Protein 8DI0 (pdb70)

Nearest PDB structures (foldseek):
  8di0-assembly2_B  TM=1.002E+00  e=2.444E-97  Tannerella forsythia 92A2
  8di0-assembly1_A  TM=9.918E-01  e=6.865E-85  Tannerella forsythia 92A2
  8di0-assembly3_C  TM=9.921E-01  e=4.302E-83  Tannerella forsythia 92A2
  6s21-assembly1_A  TM=9.821E-01  e=8.548E-59  Bacteroides thetaiotaomicron VPI-5482
  2qzu-assembly1_A  TM=8.650E-01  e=7.422E-38  Bacteroides fragilis YCH46

CATH classification: 3.40.720.10

Radius of gyration: 38.25 Å; Cα contacts (8 Å, |Δi|>4): 3109; chains: 3; bounding box: 82×116×100 Å

InterPro domains:
  IPR000917 Sulfatase, N-terminal [PF00884] (32-382)
  IPR017850 Alkaline-phosphatase-like, core domain superfamily [G3DSA:3.40.720.10] (32-404)
  IPR017850 Alkaline-phosphatase-like, core domain superfamily [SSF53649] (31-502)
  IPR050738 Sulfatase enzyme [PTHR42693] (18-497)

Solvent-accessible surface area: 51117 Å² total; per-residue (Å²): 88,1,9,0,0,0,0,0,3,24,35,2,4,0,7,0,1,10,0,2,78,46,128,67,10,40,100,66,13,29,17,113,4,0,45,12,70,1,70,52,0,44,188,1,2,120,72,2,0,1,0,4,17,1,6,0,2,5,0,20,9,4,0,4,2,0,4,2,4,2,0,18,4,3,39,76,0,14,0,4,6,42,11,45,50,156,49,64,69,0,25,3,120,127,126,17,53,0,0,0,8,8,0,33,172,46,40,6,5,0,0,2,0,0,60,20,84,0,71,41,120,95,31,32,14,73,12,42,3,14,64,56,105,0,108,22,64,109,46,126,146,75,94,56,90,24,12,2,0,4,21,0,1,48,47,0,22,10,5,0,67,2,40,75,25,80,4,19,3,54,62,33,1,0,0,0,0,0,2,4,14,18,41,138,43,139,102,43,31,39,23,1,5,4,60,2,19,41,82,6,71,134,106,80,69,86,67,5,10,38,7,128,6,17,47,58,119,32,172,51,1,77,29,0,10,6,6,0,0,2,9,6,0,3,1,45,0,0,8,90,2,22,100,8,1,93,132,12,43,4,17,137,51,0,0,0,0,0,0,0,0,2,1,14,0,8,0,1,52,32,50,131,124,4,76,25,15,12,38,9,2,2,2,6,5,0,3,0,0,18,6,46,117,116,11,170,76,62,40,10,58,24,2,2,5,3,0,2,5,0,2,3,2,0,7,0,3,97,19,28,173,97,45,35,175,113,22,34,15,30,52,2,7,154,5,3,53,37,137,119,86,45,185,118,56,25,83,5,2,0,3,2,54,9,64,58,45,82,171,167,9,194,74,33,37,16,1,0,1,0,2,9,0,86,81,29,4,2,0,6,12,0,58,70,163,74,102,108,83,126,79,41,10,2,7,24,8,139,115,17,37,28,3,116,97,81,31,75,28,96,91,74,89,107,9,57,177,99,1,57,82,30,6,35,109,21,15,115,132,13,59,2,25,8,105,90,71,35,13,49,102,122,92,4,9,1,0,2,0,1,2,9,49,1,2,1,5,0,0,9,0,1,75,48,122,64,12,40,102,77,13,29,17,119,4,0,52,11,67,2,67,48,0,42,111,0,2,115,66,2,0,0,0,3,16,2,6,0,1,5,1,26,21,4,1,7,4,0,2,1,6,2,0,2,7,4,38,116,0,17,0,7,7,54,8,66,75,148,43,60,53,0,47,5,57,134,120,9,26,1,0,1,16,7,0,38,169,55,40,8,2,0,0,1,0,0,44,21,91,0,81,25,137,136,59,22,28,13,75,3,47,4,16,47,64,93,65,0,94,18,57,111,46,147,119,66,76,51,84,27,11,6,0,9,19,0,0,48,38,0,20,13,5,0,76,3,43,63,31,64,3,21,4,57,82,34,1,0,0,0,0,0,0,1,6,39,82,102,94,62,103,22,6,46,12,1,6,10,61,2,25,26,87,6,63,113,130,77,19,71,82,7,8,34,7,129,12,20,37,61,124,26,153,25,80,39,2,1,10,17,17,0,1,7,8,6,0,2,1,49,0,0,8,80,0,4,104,17,0,78,143,11,42,5,19,151,55,0,0,0,0,0,2,0,0,22,0,5,0,12,0,1,43,28,51,86,98,5,166,16,12,17,38,4,2,0,0,7,5,0,6,0,1,15,4,60,125,112,11,160,81,79,33,8,37,70,27,2,5,5,0,7,5,0,2,2,4,0,7,0,1,84,25,31,173,89,53,18,155,52,30,30,16,58,52,26,6,176,60,0,96,59,4,2,3,3,61,17,66,48,40,203,19,5,166,91,45,33,29,4,1,2,0,0,5,15,120,101,38,4,4,3,25,20,27,45,86,147,73,183,131,81,162,91,46,14,3,8,18,8,108,118,15,39,17,3,109,92,82,44,80,55,101,90,131,81,109,12,62,172,81,4,69,92,55,10,30,120,32,15,150,136,19,85,3,60,79,74,94,0,18,0,2,0,1,0,1,22,19,2,6,1,6,0,1,9,0,2,76,46,128,72,12,42,101,66,13,30,15,111,4,1,54,14,69,3,62,44,0,37,184,0,2,112,77,2,0,1,0,5,18,2,5,0,2,6,0,14,12,1,0,3,1,0,4,2,1,1,0,4,4,3,46,85,0,18,0,6,12,42,6,52,59,147,44,43,58,0,37,5,71,88,102,7,28,0,1,0,16,6,0,34,174,48,37,9,4,0,0,0,0,0,51,4,58,0,9,21,48,115,196,189,66,99,90,81,54,68,6,129,74,11,35,5,0,78,92,29,8,29,33,9,75,5,1,6,1,30,11,123,80,25,1,31,26,21,88,23,131,150,62,88,47,78,32,9,9,0,8,24,0,0,44,41,0,20,19,6,0,66,3,37,88,30,84,3,27,10,52,72,37,0,0,0,0,0,0,1,2,7,24,60,84,49,156,120,27,30,46,16,1,10,2,65,1,24,30,76,6,59,136,120,72,69,80,90,8,13,23,7,135,12,18,54,50,118,29,174,53,1,67,24,0,10,7,12,0,0,6,7,6,0,4,0,43,1,1,12,90,3,23,94,9,2,93,117,7,34,12,24,114,30,0,0,1,0,0,0,0,0,1,0,6,0,6,0,1,50,38,39,124,97,22,42,45,9,9,39,7,3,0,1,7,4,0,4,0,0,14,3,55,106,85,6,127,76,63,38,10,61,48,2,3,6,3,0,5,5,0,1,1,3,0,10,0,4,83,17,32,144,86,38,23,189,53,19,24,16,37,55,0,6,146,18,0,73,115,166,65,38,78,6,2,1,1,2,56,7,66,54,8,214,107,88,160,112,36,82,6,124,79,45,19,9,1,0,2,0,1,8,11,105,94,22,2,2,1,2,7,0,27,102,148,82,66,118,64,98,79,56,17,1,9,12,9,115,110,20,36,25,2,109,97,75,22,76,19,120,96,76,85,125,8,64,177,81,2,13,79,18,5,28,105,17,14,122,140,19,57,0,20,6,110,73,104,38,11,32,74,108,106

Sequence (1331 aa):
RPNIIYIFPDQMRNSAMGFWNDPAFASHLQGKADPVETPNLNRFARESVVFSSAMSNCPLSSPHRASLLTGMYPHRSGVPLNVNSRRPFSTLRNDATTVSDVFSRNGYDCAYIGKYHLDTPRHGFNFWYSYPHYWDTDGKRHDINQWSPSHETDMAISYLKNEFGRRDVSKPFFLMISMNPPHHPYNSFNDCMEEDYTHYKDRTLSELLVRHNADTTMEKSSSAAYYFAQITGVDREFGRLLEALDELGLSKNTMVVFSSDHGETMCSHGLQDAKNSPYIESMNVPFLIRYPQRLKPKVVDYLLSSPDIMPTLLGLSNLGQHIPHEVQGTDFSKALFSNQPDKPLPDAALYIRNMDGRQKVRTYVPVARGIKTHRYTLSLTVDKENKQLKEILLFDDLDDPYQMNNIDWNTRPQLKRQLLIQLGQLLKKYDDPWYKDGILKDRPNIIYIFPDQMRNSAMGFWNDPAFASHLQGKADPVETPNLNRFARESVVFSSAMSNCPLSSPHRASLLTGMYPHRSGVPLNVNSRRPFSTLRNDATTVSDVFSRNGYDCAYIGKYHLDTPRRHGFNFWYSYGPHYWDTDGKRHDINQWSPSHETDMAISYLKNEFGRRDVSKPFFLMISMNPPHHPYNSFNDCMEEDYTHYKDRTLSELLVRHNADTTMEKSSSAAYYFAQITGVDREFGRLLEALDELGLSKNTMVVFSSDHGETMCSHGLQDAKNSPYIESMNVPFLIRYPQRLKPKVVDYLLSSPDIMPTLLGLSNLGQHIPHEVQGTDFSKALFAALYIRNMDGRKVRTYVPVARGIKTHRYTLSLTVDKENKQLKEILLFDDLDDPYQMNNIDWNTRPQLKRQLLIQLGQLLKKYDDPWYRPNIIYIFPDQMRNSAMGFWNDPAFASHLQGKADPVETPNLNRFARESVVFSSAMSNCPLSSPHRASLLTGMYPHRSGVPLNVNSRRPFSTLRNDATTVSDVFSRNGYDCAYIGKYHLDTPTNYVENRDLVWDAYTPPERRHGFNFWYSYGTPHYWDTDGKRHDINQWSPSHETDMAISYLKNEFGRRDVSKPFFLMISMNPPHHPYNSFNDCMEEDYTHYKDRTLSELLVRHNADTTMEKSSSAAYYFAQITGVDREFGRLLEALDELGLSKNTMVVFSSDHGETMCSHGLQDAKNSPYIESMNVPFLIRYPQRLKPKVVDYLLSSPDIMPTLLGLSNLGQHIPHEVQGTDFSKALFSPLPDAALYIRNMDGRQDQDGKVRTYVPVARGIKTHRYTLSLTVDKENKQLKEILLFDDLDDPYQMNNIDWNTRPQLKRQLLIQLGQLLKKYDDPWYKDGILKDL

Foldseek 3Di:
DFAEEEEAEAAAFALLACLCQPPQRVVLALFHRFNFDQVLVNVQLQQWEWARAAWAQFLDQLQLLLLQFQLAHQVVQQAQDDAELQAQSHAGDPPGQTLLLLQLVVFAAEAEAEADRRHHVDRSHLWAWYDCWTQTSVRDTDNDPPFQLQVRLVVVLCVVVVVPVSDDPVTHYYYYHYGYQDPPVQPDLPSADCVQLVVPPPAQLCNRPVGPQADCPDPLSVSSSSVSSVVNVNSVSVSVNQVSCVVDVRNQRYKYWYKYNWHFCRRRNHDDVGTRDQASRTIHMIIIIRNNPQAGNDYDHAHHYSSQNSLLVCVLVVNNVRRDDLNLHDHCNVVRRDPPPDDPRQQKDKHWDWAFDPVVTHDIARQKMWIDGSFKTWMWGADRVDLDTDDIAIDRSVVCSSRPDRDDCVVPVVVVVVRVVSRVVVCVSSVHVCVVVVRPVD/DFAEEEEAEAADFALADCLCQDPQRVVLALFHRFNFDQVLVNVQQQQWAWARAEWEQWQDDQQLVLLQFQLAHQVPQQAQDQAEQLAQSHAGDQPGQTLLLLQLVVFAAEAEAEADRRHHVHDRNHQFAWYPDVWTAGSVGDIDDDPPFQLQVSLVVVLCVLVCVPVSDDPVTHYYHYYYGYQDDDDPVDPVSADCVLLVVCPPPWLCRRPPGPQADSVDPCGCVSSSVSSVVNVNSVSVSVNQVSCVVVVRNQRYKYWYKYNWQWQCRGNHDPTCNADQFSSTIRMTIIIRHNPLFGNDYDHDHAYSSAVSCQVCLLVVNNVPNDDLRPHHHCNVVRVWDKHWDWAADVVGHDIARQKMWTDDSFKTWIWGHDRVDGHTDDIAIDRSVVCSSRPDRDDCVVPVVVVVVRVVVRVVVCPSSVPVVD/DFFEEEEAEAQAFALLACLCQPPQRVVLALFHRFNFDQPLVNVQLQQWAWARAEWAQQLDQQQLLLLLFQLAHQVVQQAQDQAEQLAQSHAGDQPGQTLLLLQLVVFAAEAEAEARRRHHADVDDDPQRHDDFRDHPLSSPNNNCFYWYAGPHWTAGSVGDIGDDPPFQLLVSLVVVLCVLVCVPVSDDPVTHYHYYYHRYGDDVVLVDLPNFDCVQLVVCPPHQLCSRPVGPQADCPDPLSVCSSVVSSVVNVNSVSVNVNVVSCVVSVNLQRYKYKYKYNWHFCSRGNHDPDGARDQFSRRIRMIIIIRRNPQARNDYDHANHYSSQNSLQVCVLVVNNVSRDPLNLHDHCNVVRSVPGDFKDKHWDKAFDAFDPPSTTHDIAGQKMWIDGSFKTWMWGADRPPLHTDDIAIAGSVVCSSRPCRDDCVVDVVVVVVRVVVRVVVCVSNVPCCNVVVRPVVD

Organism: Tannerella forsythia (strain ATCC 43037 / JCM 10827 / CCUG 21028 A / KCTC 5666 / FDC 338) (NCBI:txid203275)

B-factor: mean 72.88, std 19.54, range [33.49, 161.37]

Secondary structure (DSSP, 8-state):
--EEEEEEESS--TT-SGGGGSHHHHTTSSSPPP----HHHHHHHTTSEEESS-B-SS-SHHHHHHHHHHSS-HHHHS-SS--BTTBTT-S--TT---HHHHHHHTT-EEEEEE----S----S-SEEEE---EE-TTS-EE---S-HHHHHHHHHHHHHHTTT--S-TTS-EEEEEEE----SS-SSTTSS-HHHHTTTTT--HHHH--STTB-TTSSGGGGHHHHHHHHHHHHHHHHHHHHHHHHTTTSTTEEEEEE-S----SSBTT-TT--S-SSHHHHB--EEEE-TTT---EEE-----GGGHHHHHHHHTT-GGG--TT--S---HHHHHTTS--S---SEEEEEEEEEEE--EEEEEEEEEEEEESSEEEEEEE-SSS--EEEEEEEETTT-TT------GGG-HHHHHHHHHHHHHHHHHTT-HHHHS-TT--/--EEEEE--SS--TT--GGGGSHHHHTTSSSPPP----HHHHHHHTTSEEESSEE-SS-SHHHHHHHHHHSS-HHHHS-SS---TT-TT----TT---HHHHHHHTT-EEEEEEE---S----SS--EEEEE--EEE-SSS-EEE--S-HHHHHHHHHHHHHHTTTS-S-TTS-EEEEEE-----S-SS--TTS-HHHHTTTTT--HHHH--STTB-TT-S-TTHHHHHHHHHHHHHHHHHHHHHHHHTTT-GGGEEEEEE-S----SSBTT-SS-SS--SHHHHEE-EEEE-TTT---EEE-----GGGHHHHHHHHTT-TT---TT--S---HHHH--EEEEEEE------S-EEEEEEEE-SSEEEEEEE-TTSSSEEEEEEEETTT-TT------TTSSHHHHHHHHHHHHHHHHHTT-TT-/--EEEEEEESS--TT-SGGGGSHHHHTTSSSPPP----HHHHHHHHTSEEETT-B-SS-SHHHHHHHHHHSS-HHHHS-SS--BTTBTT-S--TT---HHHHHHHTT-EEEEEE----S-------GGG---TT---GGGSTT-SEEEEEE--EEE-TTS-EEE--S-HHHHHHHHHHHHHHTTTS-S-TTS-EEEEEEE----GGGSSTTSS-HHHHTTTTT--HHHH--STTB-TTSSGGGHHHHHHHHHHHHHHHHHHHHHHHHHTT-GGGEEEEEE-S----SSBTT-S--SSSSSHHHHB--EEEE-TTT---EEE-----GGGHHHHHHHHTT-GGG--TT--S---HHHHH----SEEEEEEEEEPPPBTTTB---EEEEEEEEEESSEEEEEEE-TTT--EEEEEEEETTT-TT------GGG-HHHHHHHHHHHHHHHHHTT-HHHHTTTTTT-

Structure (mmCIF, N/CA/C/O backbone):
data_8DI0
#
_entry.id   8DI0
#
_cell.length_a   113.180
_cell.length_b   121.110
_cell.length_c   144.660
_cell.angle_alpha   90.000
_cell.angle_beta   90.000
_cell.angle_gamma   90.000
#
_symmetry.space_group_name_H-M   'P 21 21 21'
#
loop_
_entity.id
_entity.type
_entity.pdbx_description
1 polymer Arylsulfatase
2 non-polymer 'SULFATE ION'
3 water water
#
loop_
_atom_site.group_PDB
_atom_site.id
_atom_site.type_symbol
_atom_site.label_atom_id
_atom_site.label_alt_id
_atom_site.label_comp_id
_atom_site.label_asym_id
_atom_site.label_entity_id
_atom_site.label_seq_id
_atom_site.pdbx_PDB_ins_code
_atom_site.Cartn_x
_atom_site.Cartn_y
_atom_site.Cartn_z
_atom_site.occupancy
_atom_site.B_iso_or_equiv
_atom_site.auth_seq_id
_atom_site.auth_comp_id
_atom_site.auth_asym_id
_atom_site.auth_atom_id
_atom_site.pdbx_PDB_model_num
ATOM 1 N N . ARG A 1 31 ? 71.93091 48.24601 46.27852 1.000 81.03677 31 ARG A N 1
ATOM 2 C CA . ARG A 1 31 ? 72.38345 46.98089 45.70636 1.000 7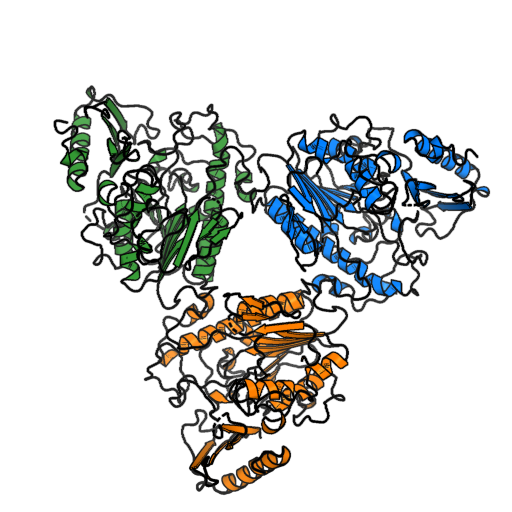0.49741 31 ARG A CA 1
ATOM 3 C C . ARG A 1 31 ? 72.79337 45.92307 46.75015 1.000 76.50072 31 ARG A C 1
ATOM 4 O O . ARG A 1 31 ? 72.27701 44.80648 46.71262 1.000 79.74010 31 ARG A O 1
ATOM 6 N N . PRO A 1 32 ? 73.70193 46.25124 47.67632 1.000 63.21164 32 PRO A N 1
ATOM 7 C CA . PRO A 1 32 ? 74.30998 45.19392 48.49265 1.000 66.75502 32 PRO A CA 1
ATOM 8 C C . PRO A 1 32 ? 73.40214 44.69501 49.60656 1.000 60.41519 32 PRO A C 1
ATOM 9 O O . PRO A 1 32 ? 72.64801 45.45589 50.22021 1.000 53.89989 32 PRO A O 1
ATOM 13 N N . ASN A 1 33 ? 73.48762 43.39118 49.85811 1.000 51.61339 33 ASN A N 1
ATOM 14 C CA . ASN A 1 33 ? 72.89494 42.81428 51.05393 1.000 57.30268 33 ASN A CA 1
ATOM 15 C C . ASN A 1 33 ? 73.75899 43.12611 52.26945 1.000 62.91245 33 ASN A C 1
ATOM 16 O O . ASN A 1 33 ? 74.96373 43.36836 52.15747 1.000 66.04057 33 ASN A O 1
ATOM 21 N N . ILE A 1 34 ? 73.13343 43.11610 53.44508 1.000 59.81410 34 ILE A N 1
ATOM 22 C CA . ILE A 1 34 ? 73.81425 43.44984 54.69102 1.000 50.02668 34 ILE A CA 1
ATOM 23 C C . ILE A 1 34 ? 73.44899 42.42678 55.75392 1.000 52.03065 34 ILE A C 1
ATOM 24 O O . ILE A 1 34 ? 72.26494 42.18321 56.01478 1.000 54.69106 34 ILE A O 1
ATOM 29 N N . ILE A 1 35 ? 74.46635 41.82100 56.35379 1.000 58.90827 35 ILE A N 1
ATOM 30 C CA . ILE A 1 35 ? 74.29291 40.93477 57.49552 1.000 49.84939 35 ILE A CA 1
ATOM 31 C C . ILE A 1 35 ? 75.06388 41.52683 58.66576 1.000 51.62126 35 ILE A C 1
ATOM 32 O O . ILE A 1 35 ? 76.29550 41.63828 58.61433 1.000 56.50560 35 ILE A O 1
ATOM 37 N N . TYR A 1 36 ? 74.34144 41.90802 59.71587 1.000 62.36890 36 TYR A N 1
ATOM 38 C CA . TYR A 1 36 ? 74.93187 42.47261 60.92479 1.000 50.10953 36 TYR A CA 1
ATOM 39 C C . TYR A 1 36 ? 74.78745 41.44853 62.04368 1.000 54.31851 36 TYR A C 1
ATOM 40 O O . TYR A 1 36 ? 73.67930 41.20857 62.53421 1.000 57.47533 36 TYR A O 1
ATOM 49 N N . ILE A 1 37 ? 75.90381 40.84432 62.43955 1.000 50.44728 37 ILE A N 1
ATOM 50 C CA . ILE A 1 37 ? 75.93540 39.83826 63.49331 1.000 48.10307 37 ILE A CA 1
ATOM 51 C C . ILE A 1 37 ? 76.61400 40.44497 64.71052 1.000 59.69954 37 ILE A C 1
ATOM 52 O O . ILE A 1 37 ? 77.71786 40.99174 64.60304 1.000 56.62515 37 ILE A O 1
ATOM 57 N N . PHE A 1 38 ? 75.95801 40.35569 65.86318 1.000 62.02997 38 PHE A N 1
ATOM 58 C CA . PHE A 1 38 ? 76.59805 40.85302 67.07199 1.000 65.72798 38 PHE A CA 1
ATOM 59 C C . PHE A 1 38 ? 76.22795 40.01088 68.28722 1.000 68.45373 38 PHE A C 1
ATOM 60 O O . PHE A 1 38 ? 75.07886 40.03294 68.74755 1.000 71.50161 38 PHE A O 1
ATOM 68 N N . PRO A 1 39 ? 77.17611 39.24627 68.81950 1.000 61.20667 39 PRO A N 1
ATOM 69 C CA . PRO A 1 39 ? 76.93587 38.52963 70.07224 1.000 62.06306 39 PRO A CA 1
ATOM 70 C C . PRO A 1 39 ? 77.00923 39.47867 71.25625 1.000 57.87591 39 PRO A C 1
ATOM 71 O O . PRO A 1 39 ? 77.41505 40.63746 71.14615 1.000 62.03096 39 PRO A O 1
ATOM 75 N N . ASP A 1 40 ? 76.61545 38.96085 72.41251 1.000 57.87219 40 ASP A N 1
ATOM 76 C CA . ASP A 1 40 ? 76.63653 39.73946 73.63741 1.000 52.58898 40 ASP A CA 1
ATOM 77 C C . ASP A 1 40 ? 77.94547 39.52737 74.38753 1.000 57.67022 40 ASP A C 1
ATOM 78 O O . ASP A 1 40 ? 78.53484 38.44266 74.35723 1.000 67.50321 40 ASP A O 1
ATOM 83 N N . GLN A 1 41 ? 78.40099 40.59207 75.04997 1.000 66.43512 41 GLN A N 1
ATOM 84 C CA . GLN A 1 41 ? 79.47962 40.52929 76.03727 1.000 64.47898 41 GLN A CA 1
ATOM 85 C C . GLN A 1 41 ? 80.80095 40.04386 75.44760 1.000 60.31668 41 GLN A C 1
ATOM 86 O O . GLN A 1 41 ? 81.65013 39.51939 76.16945 1.000 67.01208 41 GLN A O 1
ATOM 92 N N . MET A 1 42 ? 81.00625 40.21087 74.14615 1.000 54.74288 42 MET A N 1
ATOM 93 C CA . MET A 1 42 ? 82.25430 39.80829 73.51000 1.000 56.71018 42 MET A CA 1
ATOM 94 C C . MET A 1 42 ? 83.16077 41.02621 73.37124 1.000 61.56967 42 MET A C 1
ATOM 95 O O . MET A 1 42 ? 82.82148 41.98036 72.66309 1.000 69.56453 42 MET A O 1
ATOM 100 N N . ARG A 1 43 ? 84.30119 40.99709 74.05595 1.000 61.10992 43 ARG A N 1
ATOM 101 C CA . ARG A 1 43 ? 85.24691 42.09647 73.96972 1.000 52.24131 43 ARG A CA 1
ATOM 102 C C . ARG A 1 43 ? 86.13152 41.94691 72.73555 1.000 52.24679 43 ARG A C 1
ATOM 103 O O . ARG A 1 43 ? 86.30185 40.85639 72.18368 1.000 59.58083 43 ARG A O 1
ATOM 111 N N . ASN A 1 44 ? 86.69821 43.07578 72.30357 1.000 52.77437 44 ASN A N 1
ATOM 112 C CA . ASN A 1 44 ? 87.49100 43.08723 71.07877 1.000 51.87422 44 ASN A CA 1
ATOM 113 C C . ASN A 1 44 ? 88.75013 42.24383 71.21421 1.000 56.28479 44 ASN A C 1
ATOM 114 O O . ASN A 1 44 ? 89.20768 41.64842 70.23198 1.000 59.17561 44 ASN A O 1
ATOM 119 N N . SER A 1 45 ? 89.32006 42.17489 72.41734 1.000 55.99228 45 SER A N 1
ATOM 120 C CA . SER A 1 45 ? 90.55387 41.42814 72.62250 1.000 56.39795 45 SER A CA 1
ATOM 121 C C . SER A 1 45 ? 90.35247 39.92209 72.54658 1.000 50.21259 45 SER A C 1
ATOM 122 O O . SER A 1 45 ? 91.34066 39.18693 72.45045 1.000 54.47647 45 SER A O 1
ATOM 125 N N . ALA A 1 46 ? 89.11159 39.44794 72.57935 1.000 48.69366 46 ALA A N 1
ATOM 126 C CA . ALA A 1 46 ? 88.83107 38.01340 72.60190 1.000 46.03322 46 ALA A CA 1
ATOM 127 C C . ALA A 1 46 ? 88.65213 37.44463 71.19854 1.000 46.05448 46 ALA A C 1
ATOM 128 O O . ALA A 1 46 ? 87.65906 36.78339 70.89869 1.000 56.39775 46 ALA A O 1
ATOM 130 N N . MET A 1 47 ? 89.62514 37.69664 70.32679 1.000 61.70170 47 MET A N 1
ATOM 131 C CA . MET A 1 47 ? 89.61620 37.17699 68.96434 1.000 55.99501 47 MET A CA 1
ATOM 132 C C . MET A 1 47 ? 91.03811 36.79040 68.58386 1.000 56.80931 47 MET A C 1
ATOM 133 O O . MET A 1 47 ? 91.96938 37.57871 68.77145 1.000 58.75017 47 MET A O 1
ATOM 138 N N . GLY A 1 48 ? 91.19439 35.57430 68.05431 1.000 50.28162 48 GLY A N 1
ATOM 139 C CA . GLY A 1 48 ? 92.51293 34.95941 67.98859 1.000 46.90318 48 GLY A CA 1
ATOM 140 C C . GLY A 1 48 ? 93.51546 35.72649 67.14567 1.000 62.01829 48 GLY A C 1
ATOM 141 O O . GLY A 1 48 ? 94.70632 35.76074 67.46616 1.000 69.86748 48 GLY A O 1
ATOM 142 N N . PHE A 1 49 ? 93.05592 36.35060 66.05724 1.000 62.84024 49 PHE A N 1
ATOM 143 C CA . PHE A 1 49 ? 93.99022 36.99453 65.13722 1.000 61.30008 49 PHE A CA 1
ATOM 144 C C . PHE A 1 49 ? 94.67193 38.22117 65.73277 1.000 56.84263 49 PHE A C 1
ATOM 145 O O . PHE A 1 49 ? 95.64165 38.71047 65.14348 1.000 63.30391 49 PHE A O 1
ATOM 153 N N . TRP A 1 50 ? 94.19744 38.73416 66.87004 1.000 56.66578 50 TRP A N 1
ATOM 154 C CA . TRP A 1 50 ? 94.90589 39.82569 67.52758 1.000 63.07067 50 TRP A CA 1
ATOM 155 C C . TRP A 1 50 ? 96.26236 39.39566 68.07148 1.000 65.16396 50 TRP A C 1
ATOM 156 O O . TRP A 1 50 ? 97.01773 40.24914 68.54701 1.000 69.96938 50 TRP A O 1
ATOM 167 N N . ASN A 1 51 ? 96.58264 38.10094 68.02396 1.000 59.37603 51 ASN A N 1
ATOM 168 C CA . ASN A 1 51 ? 97.88788 37.60712 68.44012 1.000 61.82971 51 ASN A CA 1
ATOM 169 C C . ASN A 1 51 ? 98.92629 37.66121 67.32820 1.000 64.66433 51 ASN A C 1
ATOM 170 O O . ASN A 1 51 ? 100.12549 37.56553 67.61315 1.000 76.87264 51 ASN A O 1
ATOM 175 N N . ASP A 1 52 ? 98.49636 37.81215 66.07500 1.000 66.82718 52 ASP A N 1
ATOM 176 C CA . ASP A 1 52 ? 99.40274 37.78700 64.93963 1.000 62.38350 52 ASP A CA 1
ATOM 177 C C . ASP A 1 52 ? 100.10607 39.13337 64.77748 1.000 71.01059 52 ASP A C 1
ATOM 178 O O . ASP A 1 52 ? 99.55465 40.17799 65.13598 1.000 64.34071 52 ASP A O 1
ATOM 183 N N . PRO A 1 53 ? 101.33231 39.12827 64.24841 1.000 79.35370 53 PRO A N 1
ATOM 184 C CA . PRO A 1 53 ? 102.08411 40.39104 64.13339 1.000 77.67312 53 PRO A CA 1
ATOM 185 C C . PRO A 1 53 ? 101.38776 41.44840 63.29011 1.000 72.04624 53 PRO A C 1
ATOM 186 O O . PRO A 1 53 ? 101.51554 42.64354 63.58403 1.000 77.49224 53 PRO A O 1
ATOM 190 N N . ALA A 1 54 ? 100.64714 41.04433 62.25593 1.000 66.13460 54 ALA A N 1
ATOM 191 C CA . ALA A 1 54 ? 99.99396 42.00375 61.37699 1.000 74.08299 54 ALA A CA 1
ATOM 192 C C . ALA A 1 54 ? 98.82294 42.71399 62.04313 1.000 74.99747 54 ALA A C 1
ATOM 193 O O . ALA A 1 54 ? 98.28765 43.65972 61.46048 1.000 75.13152 54 ALA A O 1
ATOM 195 N N . PHE A 1 55 ? 98.42732 42.29092 63.23769 1.000 78.92685 55 PHE A N 1
ATOM 196 C CA . PHE A 1 55 ? 97.28198 42.84643 63.94971 1.000 69.16790 55 PHE A CA 1
ATOM 197 C C . PHE A 1 55 ? 97.61094 43.30672 65.36349 1.000 73.45409 55 PHE A C 1
ATOM 198 O O . PHE A 1 55 ? 97.03061 44.29297 65.82621 1.000 62.25896 55 PHE A O 1
ATOM 206 N N . ALA A 1 56 ? 98.53109 42.62112 66.06170 1.000 70.57461 56 ALA A N 1
ATOM 207 C CA . ALA A 1 56 ? 98.67234 42.80112 67.50351 1.000 55.18619 56 ALA A CA 1
ATOM 208 C C . ALA A 1 56 ? 99.01040 44.23180 67.87996 1.000 59.15658 56 ALA A C 1
ATOM 209 O O . ALA A 1 56 ? 98.61222 44.69224 68.95215 1.000 64.15592 56 ALA A O 1
ATOM 211 N N . SER A 1 57 ? 99.74392 44.94325 67.02344 1.000 61.53282 57 SER A N 1
ATOM 212 C CA . SER A 1 57 ? 100.16395 46.30011 67.34942 1.000 52.43281 57 SER A CA 1
ATOM 213 C C . SER A 1 57 ? 98.99808 47.27619 67.45238 1.000 60.26092 57 SER A C 1
ATOM 214 O O . SER A 1 57 ? 99.20445 48.41775 67.87961 1.000 63.28352 57 SER A O 1
ATOM 217 N N . HIS A 1 58 ? 97.78508 46.86398 67.08124 1.000 57.54481 58 HIS A N 1
ATOM 218 C CA . HIS A 1 58 ? 96.63228 47.75459 67.11326 1.000 48.87584 58 HIS A CA 1
ATOM 219 C C . HIS A 1 58 ? 95.68580 47.49105 68.27601 1.000 43.28949 58 HIS A C 1
ATOM 220 O O . HIS A 1 58 ? 94.85456 48.35368 68.58014 1.000 45.40733 58 HIS A O 1
ATOM 227 N N . LEU A 1 59 ? 95.78394 46.33632 68.92797 1.000 48.15763 59 LEU A N 1
ATOM 228 C CA . LEU A 1 59 ? 94.91051 46.01432 70.04719 1.000 46.53135 59 LEU A CA 1
ATOM 229 C C . LEU A 1 59 ? 95.53771 46.50130 71.34599 1.000 53.33552 59 LEU A C 1
ATOM 230 O O . LEU A 1 59 ? 96.71543 46.23844 71.61087 1.000 62.46888 59 LEU A O 1
ATOM 235 N N . GLN A 1 60 ? 94.74978 47.21070 72.14902 1.000 47.50603 60 GLN A N 1
ATOM 236 C CA . GLN A 1 60 ? 95.20762 47.69242 73.44902 1.000 57.22833 60 GLN A CA 1
ATOM 237 C C . GLN A 1 60 ? 95.32613 46.50452 74.39629 1.000 67.71876 60 GLN A C 1
ATOM 238 O O . GLN A 1 60 ? 94.32858 46.01068 74.92724 1.000 67.60530 60 GLN A O 1
ATOM 244 N N . GLY A 1 61 ? 96.55179 46.03444 74.60348 1.000 54.28611 61 GLY A N 1
ATOM 245 C CA . GLY A 1 61 ? 96.80996 44.90154 75.46970 1.000 56.76792 61 GLY A CA 1
ATOM 246 C C . GLY A 1 61 ? 96.96787 43.61173 74.68776 1.000 65.00856 61 GLY A C 1
ATOM 247 O O . GLY A 1 61 ? 96.86967 43.56411 73.45759 1.000 61.00516 61 GLY A O 1
ATOM 248 N N . LYS A 1 62 ? 97.22165 42.54294 75.43791 1.000 65.96257 62 LYS A N 1
ATOM 249 C CA . LYS A 1 62 ? 97.39693 41.23123 74.83334 1.000 56.97196 62 LYS A CA 1
ATOM 250 C C . LYS A 1 62 ? 96.05477 40.65366 74.40806 1.000 64.18147 62 LYS A C 1
ATOM 251 O O . LYS A 1 62 ? 95.02772 40.87782 75.05505 1.000 66.06897 62 LYS A O 1
ATOM 257 N N . ALA A 1 63 ? 96.06929 39.90773 73.30760 1.000 56.14342 63 ALA A N 1
ATOM 258 C CA . ALA A 1 63 ? 94.86787 39.22415 72.86183 1.000 47.48985 63 ALA A CA 1
ATOM 259 C C . ALA A 1 63 ? 94.48924 38.13039 73.84988 1.000 43.54934 63 ALA A C 1
ATOM 260 O O . ALA A 1 63 ? 95.32948 37.60914 74.58676 1.000 65.64280 63 ALA A O 1
ATOM 262 N N . ASP A 1 64 ? 93.21204 37.79163 73.86823 1.000 45.85238 64 ASP A N 1
ATOM 263 C CA . ASP A 1 64 ? 92.78631 36.67993 74.70163 1.000 53.34895 64 ASP A CA 1
ATOM 264 C C . ASP A 1 64 ? 93.15757 35.35834 74.03095 1.000 49.69286 64 ASP A C 1
ATOM 265 O O . ASP A 1 64 ? 93.08219 35.24008 72.80534 1.000 60.85095 64 ASP A O 1
ATOM 270 N N . PRO A 1 65 ? 93.56149 34.35177 74.80476 1.000 53.91665 65 PRO A N 1
ATOM 271 C CA . PRO A 1 65 ? 93.95407 33.07033 74.20225 1.000 56.13397 65 PRO A CA 1
ATOM 272 C C . PRO A 1 65 ? 92.75528 32.27791 73.70460 1.000 59.69624 65 PRO A C 1
ATOM 273 O O . PRO A 1 65 ? 92.59328 31.10139 74.04197 1.000 63.87490 65 PRO A O 1
ATOM 277 N N . VAL A 1 66 ? 91.91822 32.91390 72.89956 1.000 66.88758 66 VAL A N 1
ATOM 278 C CA . VAL A 1 66 ? 90.64595 32.34851 72.47405 1.000 62.22818 66 VAL A CA 1
ATOM 279 C C . VAL A 1 66 ? 90.82445 31.65553 71.13156 1.000 62.81827 66 VAL A C 1
ATOM 280 O O . VAL A 1 66 ? 91.73428 31.96869 70.35591 1.000 72.60126 66 VAL A O 1
ATOM 284 N N . GLU A 1 67 ? 89.95115 30.68972 70.86012 1.000 54.91451 67 GLU A N 1
ATOM 285 C CA . GLU A 1 67 ? 89.97170 29.92951 69.61594 1.000 68.19139 67 GLU A CA 1
ATOM 286 C C . GLU A 1 67 ? 88.82283 30.41871 68.74274 1.000 65.42271 67 GLU A C 1
ATOM 287 O O . GLU A 1 67 ? 87.65564 30.12784 69.02136 1.000 63.25956 67 GLU A O 1
ATOM 293 N N . THR A 1 68 ? 89.15108 31.17451 67.69675 1.000 65.84432 68 THR A N 1
ATOM 294 C CA . THR A 1 68 ? 88.15553 31.72930 66.77681 1.000 70.13998 68 THR A CA 1
ATOM 295 C C . THR A 1 68 ? 88.67201 31.61583 65.34961 1.000 68.60689 68 THR A C 1
ATOM 296 O O . THR A 1 68 ? 89.00059 32.61991 64.70894 1.000 59.27722 68 THR A O 1
ATOM 300 N N . PRO A 1 69 ? 88.73030 30.39546 64.80513 1.000 62.84561 69 PRO A N 1
ATOM 301 C CA . PRO A 1 69 ? 89.34121 30.22864 63.47420 1.000 50.71435 69 PRO A CA 1
ATOM 302 C C . PRO A 1 69 ? 88.59545 30.94859 62.36441 1.000 53.25729 69 PRO A C 1
ATOM 303 O O . PRO A 1 69 ? 89.23089 31.48343 61.44802 1.000 57.19536 69 PRO A O 1
ATOM 307 N N . ASN A 1 70 ? 87.26248 30.98366 62.42071 1.000 58.47738 70 ASN A N 1
ATOM 308 C CA . ASN A 1 70 ? 86.49496 31.61568 61.35229 1.000 56.90873 70 ASN A CA 1
ATOM 309 C C . ASN A 1 70 ? 86.67605 33.12837 61.36075 1.000 61.76975 70 ASN A C 1
ATOM 310 O O . ASN A 1 70 ? 86.86832 33.74467 60.30596 1.000 63.33537 70 ASN A O 1
ATOM 315 N N . LEU A 1 71 ? 86.61372 33.74539 62.54423 1.000 61.64866 71 LEU A N 1
ATOM 316 C CA . LEU A 1 71 ? 86.90338 35.17177 62.64843 1.000 56.50787 71 LEU A CA 1
ATOM 317 C C . LEU A 1 71 ? 88.33033 35.48213 62.21807 1.000 51.15822 71 LEU A C 1
ATOM 318 O O . LEU A 1 71 ? 88.59844 36.56911 61.69239 1.000 49.55003 71 LEU A O 1
ATOM 323 N N . ASN A 1 72 ? 89.25445 34.54125 62.42974 1.000 59.17207 72 ASN A N 1
ATOM 324 C CA . ASN A 1 72 ? 90.63973 34.74360 62.01584 1.000 60.41081 72 ASN A CA 1
ATOM 325 C C . ASN A 1 72 ? 90.74772 34.85902 60.50077 1.000 57.05828 72 ASN A C 1
ATOM 326 O O . ASN A 1 72 ? 91.34916 35.80582 59.98180 1.000 61.34769 72 ASN A O 1
ATOM 331 N N . ARG A 1 73 ? 90.17311 33.89849 59.77149 1.000 58.71572 73 ARG A N 1
ATOM 332 C CA . ARG A 1 73 ? 90.14784 34.00423 58.31628 1.000 62.20993 73 ARG A CA 1
ATOM 333 C C . ARG A 1 73 ? 89.32592 35.20492 57.87095 1.000 57.22074 73 ARG A C 1
ATOM 334 O O . ARG A 1 73 ? 89.66096 35.86555 56.88054 1.000 54.04985 73 ARG A O 1
ATOM 342 N N . PHE A 1 74 ? 88.24580 35.50232 58.59630 1.000 58.94554 74 PHE A N 1
ATOM 343 C CA . PHE A 1 74 ? 87.38896 36.63020 58.24366 1.000 63.93455 74 PHE A CA 1
ATOM 344 C C . PHE A 1 74 ? 88.14626 37.94842 58.32136 1.000 60.18496 74 PHE A C 1
ATOM 345 O O . PHE A 1 74 ? 87.97103 38.82595 57.46784 1.000 61.38935 74 PHE A O 1
ATOM 353 N N . ALA A 1 75 ? 88.99494 38.10434 59.33973 1.000 61.29157 75 ALA A N 1
ATOM 354 C CA . ALA A 1 75 ? 89.69091 39.37017 59.53790 1.000 54.63132 75 ALA A CA 1
ATOM 355 C C . ALA A 1 75 ? 90.62868 39.69176 58.38442 1.000 59.04112 75 ALA A C 1
ATOM 356 O O . ALA A 1 75 ? 90.83578 40.86764 58.06261 1.000 62.22584 75 ALA A O 1
ATOM 358 N N . ARG A 1 76 ? 91.20344 38.67093 57.75339 1.000 63.36739 76 ARG A N 1
ATOM 359 C CA . ARG A 1 76 ? 92.17032 38.89556 56.68935 1.000 68.93435 76 ARG A CA 1
ATOM 360 C C . ARG A 1 76 ? 91.52741 39.33361 55.38061 1.000 62.50567 76 ARG A C 1
ATOM 361 O O . ARG A 1 76 ? 92.24662 39.77679 54.47971 1.000 63.60580 76 ARG A O 1
ATOM 369 N N . GLU A 1 77 ? 90.20323 39.23077 55.25350 1.000 55.99860 77 GLU A N 1
ATOM 370 C CA . GLU A 1 77 ? 89.49761 39.65710 54.05164 1.000 68.59908 77 GLU A CA 1
ATOM 371 C C . GLU A 1 77 ? 88.54704 40.81792 54.32187 1.000 56.16026 77 GLU A C 1
ATOM 372 O O . GLU A 1 77 ? 87.65953 41.08859 53.50724 1.000 60.27984 77 GLU A O 1
ATOM 378 N N . SER A 1 78 ? 88.71273 41.51062 55.44587 1.000 45.49397 78 SER A N 1
ATOM 379 C CA . SER A 1 78 ? 87.76633 42.53442 55.85856 1.000 60.96067 78 SER A CA 1
ATOM 380 C C . SER A 1 78 ? 88.50923 43.71243 56.47237 1.000 59.47917 78 SER A C 1
ATOM 381 O O . SER A 1 78 ? 89.70995 43.64748 56.75082 1.000 59.21833 78 SER A O 1
ATOM 384 N N . VAL A 1 79 ? 87.77080 44.79902 56.67574 1.000 47.12667 79 VAL A N 1
ATOM 385 C CA . VAL A 1 79 ? 88.27923 45.98035 57.36063 1.000 54.23647 79 VAL A CA 1
ATOM 386 C C . VAL A 1 79 ? 88.09764 45.77029 58.85733 1.000 56.87557 79 VAL A C 1
ATOM 387 O O . VAL A 1 79 ? 86.97230 45.58855 59.33426 1.000 61.83544 79 VAL A O 1
ATOM 391 N N . VAL A 1 80 ? 89.19822 45.79989 59.60019 1.000 62.25689 80 VAL A N 1
ATOM 392 C CA . VAL A 1 80 ? 89.18594 45.50931 61.02804 1.000 57.68706 80 VAL A CA 1
ATOM 393 C C . VAL A 1 80 ? 89.30700 46.81696 61.79581 1.000 59.69363 80 VAL A C 1
ATOM 394 O O . VAL A 1 80 ? 90.24650 47.59224 61.57860 1.000 55.36461 80 VAL A O 1
ATOM 398 N N . PHE A 1 81 ? 88.36187 47.06205 62.69617 1.000 58.09331 81 PHE A N 1
ATOM 399 C CA . PHE A 1 81 ? 88.39992 48.23705 63.55595 1.000 57.10064 81 PHE A CA 1
ATOM 400 C C . PHE A 1 81 ? 89.06849 47.85693 64.86922 1.000 53.17233 81 PHE A C 1
ATOM 401 O O . PHE A 1 81 ? 88.59712 46.95763 65.57402 1.000 60.78519 81 PHE A O 1
ATOM 409 N N . SER A 1 82 ? 90.16266 48.54014 65.19699 1.000 48.29056 82 SER A N 1
ATOM 410 C CA . SER A 1 82 ? 90.87501 48.22892 66.42861 1.000 56.58158 82 SER A CA 1
ATOM 411 C C . SER A 1 82 ? 90.27465 48.93967 67.63194 1.000 64.49322 82 SER A C 1
ATOM 412 O O . SER A 1 82 ? 90.36321 48.42886 68.75354 1.000 54.87445 82 SER A O 1
ATOM 415 N N . SER A 1 83 ? 89.65649 50.09904 67.42278 1.000 66.83908 83 SER A N 1
ATOM 416 C CA . SER A 1 83 ? 89.21950 50.96228 68.51227 1.000 59.81306 83 SER A CA 1
ATOM 417 C C . SER A 1 83 ? 87.74470 51.30948 68.38166 1.000 56.17745 83 SER A C 1
ATOM 418 O O . SER A 1 83 ? 87.32797 52.43833 68.65681 1.000 61.29309 83 SER A O 1
ATOM 421 N N . ALA A 1 84 ? 86.92923 50.34856 67.95496 1.000 48.99041 84 ALA A N 1
ATOM 422 C CA . ALA A 1 84 ? 85.48515 50.52709 68.00251 1.000 43.55806 84 ALA A CA 1
ATOM 423 C C . ALA A 1 84 ? 85.01694 50.47512 69.45145 1.000 43.78121 84 ALA A C 1
ATOM 424 O O . ALA A 1 84 ? 85.42156 49.59098 70.21228 1.000 47.68898 84 ALA A O 1
ATOM 426 N N . MET A 1 85 ? 84.16774 51.42662 69.83940 1.000 50.69041 85 MET A N 1
ATOM 427 C CA . MET A 1 85 ? 83.76953 51.58337 71.22957 1.000 51.97726 85 MET A CA 1
ATOM 428 C C . MET A 1 85 ? 82.25723 51.50500 71.39032 1.000 43.36776 85 MET A C 1
ATOM 429 O O . MET A 1 85 ? 81.49164 51.83282 70.47645 1.000 61.40021 85 MET A O 1
ATOM 434 N N . SER A 1 86 ? 81.84119 51.05454 72.56899 1.000 43.73255 86 SER A N 1
ATOM 435 C CA . SER A 1 86 ? 80.44908 51.09134 73.00110 1.000 53.07427 86 SER A CA 1
ATOM 436 C C . SER A 1 86 ? 80.35795 52.18445 74.05926 1.000 54.92089 86 SER A C 1
ATOM 437 O O . SER A 1 86 ? 80.73512 51.97335 75.21563 1.000 67.18595 86 SER A O 1
ATOM 440 N N . ASN A 1 87 ? 79.86234 53.35520 73.64993 1.000 48.03796 87 ASN A N 1
ATOM 441 C CA . ASN A 1 87 ? 79.85645 54.52342 74.52624 1.000 65.27520 87 ASN A CA 1
ATOM 442 C C . ASN A 1 87 ? 79.12248 54.23909 75.83078 1.000 60.05602 87 ASN A C 1
ATOM 443 O O . ASN A 1 87 ? 79.62196 54.54525 76.91932 1.000 68.70765 87 ASN A O 1
ATOM 448 N N . CYS A 1 88 ? 77.93174 53.65033 75.73891 1.000 61.03464 88 CYS A N 1
ATOM 449 C CA . CYS A 1 88 ? 77.22582 53.17326 76.91686 1.000 61.17309 88 CYS A CA 1
ATOM 450 C C . CYS A 1 88 ? 77.35452 51.65844 76.95664 1.000 63.51524 88 CYS A C 1
ATOM 451 O O . CYS A 1 88 ? 76.57238 50.95789 76.29673 1.000 70.19290 88 CYS A O 1
ATOM 454 N N . PRO A 1 89 ? 78.32111 51.10265 77.68737 1.000 60.51048 89 PRO A N 1
ATOM 455 C CA . PRO A 1 89 ? 78.53753 49.65028 77.64245 1.000 62.79933 89 PRO A CA 1
ATOM 456 C C . PRO A 1 89 ? 77.44454 48.85996 78.34603 1.000 59.39750 89 PRO A C 1
ATOM 457 O O . PRO A 1 89 ? 77.69699 48.20050 79.35848 1.000 72.40718 89 PRO A O 1
ATOM 461 N N . LEU A 1 90 ? 76.22853 48.92205 77.81140 1.000 55.62533 90 LEU A N 1
ATOM 462 C CA . LEU A 1 90 ? 75.11617 48.11565 78.29115 1.000 62.89595 90 LEU A CA 1
ATOM 463 C C . LEU A 1 90 ? 74.35584 47.58750 77.08237 1.000 64.96414 90 LEU A C 1
ATOM 464 O O . LEU A 1 90 ? 74.42275 48.15768 75.98980 1.000 62.65318 90 LEU A O 1
ATOM 469 N N . SER A 1 91 ? 73.62410 46.48846 77.28992 1.000 62.30580 91 SER A N 1
ATOM 470 C CA . SER A 1 91 ? 72.97374 45.80418 76.17287 1.000 69.38638 91 SER A CA 1
ATOM 471 C C . SER A 1 91 ? 71.89750 46.67522 75.53366 1.000 71.27281 91 SER A C 1
ATOM 472 O O . SER A 1 91 ? 71.91118 46.90584 74.31847 1.000 65.95915 91 SER A O 1
ATOM 475 N N . SER A 1 92 ? 70.95749 47.17616 76.34208 1.000 70.57340 92 SER A N 1
ATOM 476 C CA . SER A 1 92 ? 69.84068 47.93671 75.78127 1.000 62.88311 92 SER A CA 1
ATOM 477 C C . SER A 1 92 ? 70.26968 49.29349 75.23092 1.000 59.54336 92 SER A C 1
ATOM 478 O O . SER A 1 92 ? 69.85108 49.63870 74.11107 1.000 66.77869 92 SER A O 1
ATOM 481 N N . PRO A 1 93 ? 71.06505 50.11178 75.93710 1.000 60.60860 93 PRO A N 1
ATOM 482 C CA . PRO A 1 93 ? 71.48079 51.39525 75.33976 1.000 65.70966 93 PRO A CA 1
ATOM 483 C C . PRO A 1 93 ? 72.22350 51.25212 74.02187 1.000 63.61004 93 PRO A C 1
ATOM 484 O O . PRO A 1 93 ? 71.98865 52.04780 73.10313 1.000 69.67105 93 PRO A O 1
ATOM 488 N N . HIS A 1 94 ? 73.11985 50.26830 73.89940 1.000 51.27614 94 HIS A N 1
ATOM 489 C CA . HIS A 1 94 ? 73.84158 50.08617 72.64237 1.000 51.41257 94 HIS A CA 1
ATOM 490 C C . HIS A 1 94 ? 72.88623 49.74355 71.50851 1.000 69.35712 94 HIS A C 1
ATOM 491 O O . HIS A 1 94 ? 72.97339 50.31127 70.41324 1.000 66.88539 94 HIS A O 1
ATOM 498 N N . ARG A 1 95 ? 71.97526 48.79820 71.75055 1.000 72.64904 95 ARG A N 1
ATOM 499 C CA . ARG A 1 95 ? 71.03570 48.39301 70.71076 1.000 55.61949 95 ARG A CA 1
ATOM 500 C C . ARG A 1 95 ? 70.18346 49.56869 70.25204 1.000 64.53506 95 ARG A C 1
ATOM 501 O O . ARG A 1 95 ? 69.90355 49.71281 69.05577 1.000 67.36260 95 ARG A O 1
ATOM 509 N N . ALA A 1 96 ? 69.77152 50.42764 71.18756 1.000 69.32227 96 ALA A N 1
ATOM 510 C CA . ALA A 1 96 ? 69.02831 51.62393 70.80844 1.000 56.44968 96 ALA A CA 1
ATOM 511 C C . ALA A 1 96 ? 69.89433 52.57215 69.99094 1.000 57.18125 96 ALA A C 1
ATOM 512 O O . ALA A 1 96 ? 69.44567 53.11472 68.97477 1.000 56.68189 96 ALA A O 1
ATOM 514 N N . SER A 1 97 ? 71.14060 52.78489 70.41943 1.000 63.86320 97 SER A N 1
ATOM 515 C CA . SER A 1 97 ? 72.05066 53.62750 69.65231 1.000 63.34619 97 SER A CA 1
ATOM 516 C C . SER A 1 97 ? 72.42870 52.97978 68.32765 1.000 65.20734 97 SER A C 1
ATOM 517 O O . SER A 1 97 ? 72.70030 53.68325 67.34796 1.000 60.11694 97 SER A O 1
ATOM 520 N N . LEU A 1 98 ? 72.45285 51.64739 68.28038 1.000 61.89365 98 LEU A N 1
ATOM 521 C CA . LEU A 1 98 ? 72.75122 50.95227 67.03369 1.000 47.93901 98 LEU A CA 1
ATOM 522 C C . LEU A 1 98 ? 71.63842 51.14438 66.00980 1.000 60.51342 98 LEU A C 1
ATOM 523 O O . LEU A 1 98 ? 71.90988 51.35421 64.82150 1.000 60.03282 98 LEU A O 1
ATOM 528 N N . LEU A 1 99 ? 70.38013 51.09035 66.45210 1.000 61.55038 99 LEU A N 1
ATOM 529 C CA . LEU A 1 99 ? 69.25972 51.18771 65.52318 1.000 55.11067 99 LEU A CA 1
ATOM 530 C C . LEU A 1 99 ? 68.92154 52.62928 65.16016 1.000 75.07988 99 LEU A C 1
ATOM 531 O O . LEU A 1 99 ? 68.42102 52.87940 64.05918 1.000 77.52818 99 LEU A O 1
ATOM 536 N N . THR A 1 100 ? 69.18184 53.58527 66.05406 1.000 72.54386 100 THR A N 1
ATOM 537 C CA . THR A 1 100 ? 68.78917 54.97052 65.82325 1.000 65.17741 100 THR A CA 1
ATOM 538 C C . THR A 1 100 ? 69.93586 55.87602 65.39847 1.000 61.03079 100 THR A C 1
ATOM 539 O O . THR A 1 100 ? 69.67712 56.95830 64.86125 1.000 67.83411 100 THR A O 1
ATOM 543 N N . GLY A 1 101 ? 71.18350 55.47212 65.62029 1.000 64.89539 101 GLY A N 1
ATOM 544 C CA . GLY A 1 101 ? 72.29148 56.36588 65.35320 1.000 65.58489 101 GLY A CA 1
ATOM 545 C C . GLY A 1 101 ? 72.35655 57.56827 66.26690 1.000 62.23143 101 GLY A C 1
ATOM 546 O O . GLY A 1 101 ? 72.91315 58.60097 65.88195 1.000 49.88695 101 GLY A O 1
ATOM 547 N N . MET A 1 102 ? 71.80506 57.46269 67.47450 1.000 50.42792 102 MET A N 1
ATOM 548 C CA . MET A 1 102 ? 71.77111 58.56746 68.41979 1.000 52.33049 102 MET A CA 1
ATOM 549 C C . MET A 1 102 ? 72.16813 58.06472 69.80117 1.000 62.13376 102 MET A C 1
ATOM 550 O O . MET A 1 102 ? 72.06589 56.87528 70.10693 1.000 69.48563 102 MET A O 1
ATOM 555 N N . TYR A 1 103 ? 72.60762 58.99360 70.63813 1.000 56.08570 103 TYR A N 1
ATOM 556 C CA . TYR A 1 103 ? 73.13720 58.66607 71.94860 1.000 55.94702 103 TYR A CA 1
ATOM 557 C C . TYR A 1 103 ? 72.00492 58.42776 72.95300 1.000 59.64265 103 TYR A C 1
ATOM 558 O O . TYR A 1 103 ? 70.85997 58.81570 72.70769 1.000 72.64135 103 TYR A O 1
ATOM 567 N N . PRO A 1 104 ? 72.30124 57.76850 74.08230 1.000 61.62748 104 PRO A N 1
ATOM 568 C CA . PRO A 1 104 ? 71.22405 57.28691 74.96635 1.000 68.19477 104 PRO A CA 1
ATOM 569 C C . PRO A 1 104 ? 70.22142 58.33804 75.42715 1.000 68.04850 104 PRO A C 1
ATOM 570 O O . PRO A 1 104 ? 69.10087 57.97915 75.79503 1.000 75.51999 104 PRO A O 1
ATOM 574 N N . HIS A 1 105 ? 70.58500 59.62450 75.42742 1.000 66.47819 105 HIS A N 1
ATOM 575 C CA . HIS A 1 105 ? 69.61072 60.63612 75.81811 1.000 80.18789 105 HIS A CA 1
ATOM 576 C C . HIS A 1 105 ? 68.64146 60.97747 74.69469 1.000 82.25316 105 HIS A C 1
ATOM 577 O O . HIS A 1 105 ? 67.53527 61.45205 74.97109 1.000 89.14805 105 HIS A O 1
ATOM 584 N N . ARG A 1 106 ? 69.02502 60.74364 73.43971 1.000 81.47770 106 ARG A N 1
ATOM 585 C CA . ARG A 1 106 ? 68.12841 60.95626 72.31065 1.000 74.37597 106 ARG A CA 1
ATOM 586 C C . ARG A 1 106 ? 67.48948 59.67224 71.80780 1.000 74.58555 106 ARG A C 1
ATOM 587 O O . ARG A 1 106 ? 66.39360 59.71917 71.23955 1.000 76.70036 106 ARG A O 1
ATOM 595 N N . SER A 1 107 ? 68.14992 58.52922 72.00027 1.000 65.58413 107 SER A N 1
ATOM 596 C CA . SER A 1 107 ? 67.60576 57.26372 71.52760 1.000 69.89894 107 SER A CA 1
ATOM 597 C C . SER A 1 107 ? 66.43127 56.78636 72.36979 1.000 82.19484 107 SER A C 1
ATOM 598 O O . SER A 1 107 ? 65.65383 55.94607 71.90570 1.000 72.07769 107 SER A O 1
ATOM 601 N N . GLY A 1 108 ? 66.28585 57.29512 73.59049 1.000 79.20389 108 GLY A N 1
ATOM 602 C CA . GLY A 1 108 ? 65.22587 56.86229 74.47222 1.000 63.52958 108 GLY A CA 1
ATOM 603 C C . GLY A 1 108 ? 65.57137 55.70377 75.38304 1.000 77.81490 108 GLY A C 1
ATOM 604 O O . GLY A 1 108 ? 64.72809 55.30995 76.19785 1.000 74.30374 108 GLY A O 1
ATOM 605 N N . VAL A 1 109 ? 66.77213 55.14207 75.27457 1.000 79.16308 109 VAL A N 1
ATOM 606 C CA . VAL A 1 109 ? 67.19875 54.05485 76.15315 1.000 91.30528 109 VAL A CA 1
ATOM 607 C C . VAL A 1 109 ? 68.52056 54.44308 76.80391 1.000 87.36189 109 VAL A C 1
ATOM 608 O O . VAL A 1 109 ? 69.59551 54.12601 76.27340 1.000 88.11128 109 VAL A O 1
ATOM 612 N N . PRO A 1 110 ? 68.49370 55.15573 77.93239 1.000 76.82009 110 PRO A N 1
ATOM 613 C CA . PRO A 1 110 ? 69.74767 55.46748 78.62580 1.000 78.16778 110 PRO A CA 1
ATOM 614 C C . PRO A 1 110 ? 70.07436 54.43795 79.69403 1.000 78.29103 110 PRO A C 1
ATOM 615 O O . PRO A 1 110 ? 71.20763 54.34605 80.17640 1.000 68.87732 110 PRO A O 1
ATOM 619 N N . LEU A 1 111 ? 69.07761 53.63454 80.05009 1.000 75.16410 111 LEU A N 1
ATOM 620 C CA . LEU A 1 111 ? 69.23560 52.56431 81.01817 1.000 74.99968 111 LEU A CA 1
ATOM 621 C C . LEU A 1 111 ? 68.73960 51.26182 80.40762 1.000 78.95980 111 LEU A C 1
ATOM 622 O O . LEU A 1 111 ? 67.99817 51.25675 79.42162 1.000 81.88613 111 LEU A O 1
ATOM 627 N N . ASN A 1 112 ? 69.17075 50.15224 81.00330 1.000 72.29440 112 ASN A N 1
ATOM 628 C CA . ASN A 1 112 ? 68.74549 48.84202 80.53545 1.000 67.41386 112 ASN A CA 1
ATOM 629 C C . ASN A 1 112 ? 67.22862 48.73744 80.60313 1.000 83.59078 112 ASN A C 1
ATOM 630 O O . ASN A 1 112 ? 66.61649 49.06829 81.62307 1.000 96.38586 112 ASN A O 1
ATOM 635 N N . VAL A 1 113 ? 66.62419 48.29228 79.49848 1.000 93.12288 113 VAL A N 1
ATOM 636 C CA . VAL A 1 113 ? 65.17045 48.25322 79.40295 1.000 85.02155 113 VAL A CA 1
ATOM 637 C C . VAL A 1 113 ? 64.61464 47.32509 80.47024 1.000 76.92918 113 VAL A C 1
ATOM 638 O O . VAL A 1 113 ? 65.07690 46.18911 80.63805 1.000 69.92693 113 VAL A O 1
ATOM 642 N N . ASN A 1 114 ? 63.61902 47.81341 81.20293 1.000 92.96795 114 ASN A N 1
ATOM 643 C CA . ASN A 1 114 ? 63.08173 47.11333 82.35777 1.000 98.76101 114 ASN A CA 1
ATOM 644 C C . ASN A 1 114 ? 61.74359 47.73938 82.70694 1.000 101.98680 114 ASN A C 1
ATOM 645 O O . ASN A 1 114 ? 61.53451 48.93834 82.49664 1.000 94.74647 114 ASN A O 1
ATOM 650 N N . SER A 1 115 ? 60.83958 46.91099 83.23590 1.000 108.75864 115 SER A N 1
ATOM 651 C CA . SER A 1 115 ? 59.55646 47.42515 83.69716 1.000 102.28435 115 SER A CA 1
ATOM 652 C C . SER A 1 115 ? 59.73450 48.49437 84.76481 1.000 112.23110 115 SER A C 1
ATOM 653 O O . SER A 1 115 ? 58.86588 49.35916 84.92146 1.000 108.66163 115 SER A O 1
ATOM 656 N N . ARG A 1 116 ? 60.84093 48.45757 85.50757 1.000 116.62234 116 ARG A N 1
ATOM 657 C CA . ARG A 1 116 ? 60.99291 49.37079 86.63345 1.000 102.70879 116 ARG A CA 1
ATOM 658 C C . ARG A 1 116 ? 61.62070 50.68931 86.21428 1.000 106.13521 116 ARG A C 1
ATOM 659 O O . ARG A 1 116 ? 61.87316 51.54139 87.06853 1.000 110.10708 116 ARG A O 1
ATOM 667 N N . ARG A 1 117 ? 61.86973 50.86021 84.91279 1.000 101.32922 117 ARG A N 1
ATOM 668 C CA . ARG A 1 117 ? 62.26206 52.13270 84.30617 1.000 94.51437 117 ARG A CA 1
ATOM 669 C C . ARG A 1 117 ? 61.42429 52.27623 83.04188 1.000 91.68657 117 ARG A C 1
ATOM 670 O O . ARG A 1 117 ? 61.90971 52.03328 81.92883 1.000 97.07267 117 ARG A O 1
ATOM 678 N N . PRO A 1 118 ? 60.14543 52.63372 83.18172 1.000 99.21401 118 PRO A N 1
ATOM 679 C CA . PRO A 1 118 ? 59.26749 52.69466 82.00160 1.000 92.92166 118 PRO A CA 1
ATOM 680 C C . PRO A 1 118 ? 59.69340 53.71936 80.96415 1.000 85.82884 118 PRO A C 1
ATOM 681 O O . PRO A 1 118 ? 59.39767 53.53826 79.77653 1.000 100.85763 118 PRO A O 1
ATOM 685 N N . PHE A 1 119 ? 60.37619 54.79116 81.36785 1.000 76.77135 119 PHE A N 1
ATOM 686 C CA . PHE A 1 119 ? 60.76446 55.83048 80.42113 1.000 79.36506 119 PHE A CA 1
ATOM 687 C C . PHE A 1 119 ? 61.93855 55.42979 79.53554 1.000 85.22586 119 PHE A C 1
ATOM 688 O O . PHE A 1 119 ? 62.24258 56.15241 78.58007 1.000 83.41460 119 PHE A O 1
ATOM 696 N N . SER A 1 120 ? 62.60214 54.31243 79.82439 1.000 91.84566 120 SER A N 1
ATOM 697 C CA . SER A 1 120 ? 63.73240 53.84051 79.02494 1.000 85.68700 120 SER A CA 1
ATOM 698 C C . SER A 1 120 ? 63.19848 52.88621 77.96572 1.000 82.38236 120 SER A C 1
ATOM 699 O O . SER A 1 120 ? 62.96371 51.70530 78.23725 1.000 73.20610 120 SER A O 1
ATOM 702 N N . THR A 1 121 ? 63.01326 53.39693 76.74953 1.000 83.58623 121 THR A N 1
ATOM 703 C CA . THR A 1 121 ? 62.38592 52.62728 75.68376 1.000 81.47027 121 THR A CA 1
ATOM 704 C C . THR A 1 121 ? 62.68348 53.28951 74.34593 1.000 77.42368 121 THR A C 1
ATOM 705 O O . THR A 1 121 ? 62.74381 54.51901 74.25448 1.000 78.10006 121 THR A O 1
ATOM 709 N N . LEU A 1 122 ? 62.88842 52.46037 73.32340 1.000 80.70063 122 LEU A N 1
ATOM 710 C CA . LEU A 1 122 ? 63.07169 52.95159 71.96587 1.000 76.14120 122 LEU A CA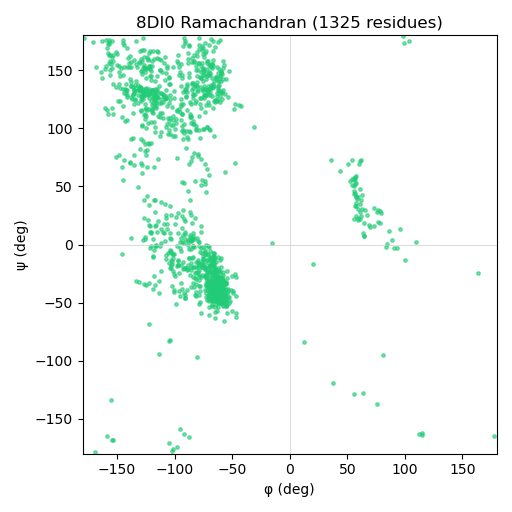 1
ATOM 711 C C . LEU A 1 122 ? 61.92024 53.86605 71.56908 1.000 71.45156 122 LEU A C 1
ATOM 712 O O . LEU A 1 122 ? 60.74937 53.49641 71.69019 1.000 82.43785 122 LEU A O 1
ATOM 717 N N . ARG A 1 123 ? 62.26102 55.06933 71.11220 1.000 75.93301 123 ARG A N 1
ATOM 718 C CA . ARG A 1 123 ? 61.24887 56.03147 70.69457 1.000 86.44475 123 ARG A CA 1
ATOM 719 C C . ARG A 1 123 ? 60.46937 55.48377 69.50652 1.000 87.08369 123 ARG A C 1
ATOM 720 O O . ARG A 1 123 ? 61.05599 55.12425 68.48145 1.000 82.86691 123 ARG A O 1
ATOM 728 N N . ASN A 1 124 ? 59.14421 55.40954 69.65311 1.000 92.98240 124 ASN A N 1
ATOM 729 C CA . ASN A 1 124 ? 58.31542 54.83939 68.59652 1.000 87.01269 124 ASN A CA 1
ATOM 730 C C . ASN A 1 124 ? 58.41152 55.65782 67.31697 1.000 88.57470 124 ASN A C 1
ATOM 731 O O . ASN A 1 124 ? 58.44546 55.10017 66.21342 1.000 79.44375 124 ASN A O 1
ATOM 736 N N . ASP A 1 125 ? 58.46570 56.98116 67.44541 1.000 85.49428 125 ASP A N 1
ATOM 737 C CA . ASP A 1 125 ? 58.52819 57.88625 66.30605 1.000 87.48903 125 ASP A CA 1
ATOM 738 C C . ASP A 1 125 ? 59.93996 58.05146 65.74902 1.000 87.32148 125 ASP A C 1
ATOM 739 O O . ASP A 1 125 ? 60.21887 59.06364 65.09503 1.000 75.98210 125 ASP A O 1
ATOM 744 N N . ALA A 1 126 ? 60.83023 57.09518 65.98456 1.000 86.58230 126 ALA A N 1
ATOM 745 C CA . ALA A 1 126 ? 62.20688 57.19085 65.52864 1.000 78.49148 126 ALA A CA 1
ATOM 746 C C . ALA A 1 126 ? 62.38345 56.46954 64.19971 1.000 79.16613 126 ALA A C 1
ATOM 747 O O . ALA A 1 126 ? 61.70705 55.47915 63.91100 1.000 95.42307 126 ALA A O 1
ATOM 749 N N . THR A 1 127 ? 63.30344 56.98215 63.39045 1.000 61.10747 127 THR A N 1
ATOM 750 C CA . THR A 1 127 ? 63.66058 56.37055 62.11777 1.000 65.16447 127 THR A CA 1
ATOM 751 C C . THR A 1 127 ? 64.87409 55.47875 62.34745 1.000 78.25747 127 THR A C 1
ATOM 752 O O . THR A 1 127 ? 65.98955 55.97371 62.53919 1.000 78.47250 127 THR A O 1
ATOM 756 N N . THR A 1 128 ? 64.65695 54.16964 62.32993 1.000 68.93270 128 THR A N 1
ATOM 757 C CA . THR A 1 128 ? 65.73134 53.22215 62.57063 1.000 67.69184 128 THR A CA 1
ATOM 758 C C . THR A 1 128 ? 66.46512 52.88167 61.27476 1.000 62.75391 128 THR A C 1
ATOM 759 O O . THR A 1 128 ? 66.05161 53.25353 60.17434 1.000 69.08651 128 THR A O 1
ATOM 763 N N . VAL A 1 129 ? 67.58168 52.16260 61.42269 1.000 53.99842 129 VAL A N 1
ATOM 764 C CA . VAL A 1 129 ? 68.35891 51.74607 60.25798 1.000 57.76448 129 VAL A CA 1
ATOM 765 C C . VAL A 1 129 ? 67.52399 50.84222 59.36123 1.000 59.75096 129 VAL A C 1
ATOM 766 O O . VAL A 1 129 ? 67.58482 50.93538 58.12904 1.000 61.75992 129 VAL A O 1
ATOM 770 N N . SER A 1 130 ? 66.71896 49.96440 59.96329 1.000 54.41822 130 SER A N 1
ATOM 771 C CA . SER A 1 130 ? 65.81310 49.13907 59.17540 1.000 55.39857 130 SER A CA 1
ATOM 772 C C . SER A 1 130 ? 64.71353 49.97356 58.53458 1.000 58.03605 130 SER A C 1
ATOM 773 O O . SER A 1 130 ? 64.24957 49.64402 57.43754 1.000 53.33285 130 SER A O 1
ATOM 776 N N . ASP A 1 131 ? 64.28261 51.04814 59.19967 1.000 55.64583 131 ASP A N 1
ATOM 777 C CA . ASP A 1 131 ? 63.28831 51.93568 58.60551 1.000 54.84487 131 ASP A CA 1
ATOM 778 C C . ASP A 1 131 ? 63.78597 52.49563 57.27995 1.000 51.97409 131 ASP A C 1
ATOM 779 O O . ASP A 1 131 ? 63.06257 52.48896 56.27909 1.000 53.72122 131 ASP A O 1
ATOM 784 N N . VAL A 1 132 ? 65.03112 52.97103 57.25069 1.000 49.06302 132 VAL A N 1
ATOM 785 C CA . VAL A 1 132 ? 65.58340 53.52827 56.01961 1.000 55.09827 132 VAL A CA 1
ATOM 786 C C . VAL A 1 132 ? 65.75258 52.43781 54.97023 1.000 59.25805 132 VAL A C 1
ATOM 787 O O . VAL A 1 132 ? 65.39154 52.61558 53.80106 1.000 64.32619 132 VAL A O 1
ATOM 791 N N . PHE A 1 133 ? 66.30636 51.29300 55.37220 1.000 45.17940 133 PHE A N 1
ATOM 792 C CA . PHE A 1 133 ? 66.54889 50.21477 54.42038 1.000 56.70578 133 PHE A CA 1
ATOM 793 C C . PHE A 1 133 ? 65.24036 49.68442 53.84498 1.000 62.99545 133 PHE A C 1
ATOM 794 O O . PHE A 1 133 ? 65.10385 49.52891 52.62582 1.000 60.32031 133 PHE A O 1
ATOM 802 N N . SER A 1 134 ? 64.25802 49.41079 54.70847 1.000 55.86322 134 SER A N 1
ATOM 803 C CA . SER A 1 134 ? 62.97719 48.90525 54.22337 1.000 54.75231 134 SER A CA 1
ATOM 804 C C . SER A 1 134 ? 62.26504 49.93682 53.35517 1.000 65.16493 134 SER A C 1
ATOM 805 O O . SER A 1 134 ? 61.60963 49.57641 52.37079 1.000 76.46475 134 SER A O 1
ATOM 808 N N . ARG A 1 135 ? 62.38285 51.22411 53.69672 1.000 63.95854 135 ARG A N 1
ATOM 809 C CA . ARG A 1 135 ? 61.81620 52.27164 52.85382 1.000 57.18564 135 ARG A CA 1
ATOM 810 C C . ARG A 1 135 ? 62.57692 52.44815 51.55076 1.000 46.12577 135 ARG A C 1
ATOM 811 O O . ARG A 1 135 ? 62.10300 53.17341 50.67065 1.000 70.86612 135 ARG A O 1
ATOM 819 N N . ASN A 1 136 ? 63.73055 51.80431 51.40234 1.000 54.95164 136 ASN A N 1
ATOM 820 C CA . ASN A 1 136 ? 64.52132 51.86477 50.18197 1.000 56.11335 136 ASN A CA 1
ATOM 821 C C . ASN A 1 136 ? 64.63966 50.48483 49.53991 1.000 63.38644 136 ASN A C 1
ATOM 822 O O . ASN A 1 136 ? 65.68926 50.10908 49.01308 1.000 60.83012 136 ASN A O 1
ATOM 827 N N . GLY A 1 137 ? 63.55857 49.70899 49.59021 1.000 73.92355 137 GLY A N 1
ATOM 828 C CA . GLY A 1 137 ? 63.48319 48.46977 48.83983 1.000 67.72817 137 GLY A CA 1
ATOM 829 C C . GLY A 1 137 ? 64.25268 47.29805 49.40396 1.000 51.62571 137 GLY A C 1
ATOM 830 O O . GLY A 1 137 ? 64.69080 46.43139 48.63995 1.000 64.48532 137 GLY A O 1
ATOM 831 N N . TYR A 1 138 ? 64.42528 47.23315 50.71836 1.000 63.11212 138 TYR A N 1
ATOM 832 C CA . TYR A 1 138 ? 65.12283 46.12636 51.35310 1.000 58.25794 138 TYR A CA 1
ATOM 833 C C . TYR A 1 138 ? 64.13954 45.22914 52.09102 1.000 64.34739 138 TYR A C 1
ATOM 834 O O . TYR A 1 138 ? 63.11343 45.68810 52.60239 1.000 69.89363 138 TYR A O 1
ATOM 843 N N . ASP A 1 139 ? 64.46162 43.94003 52.13163 1.000 60.08988 139 ASP A N 1
ATOM 844 C CA . ASP A 1 139 ? 63.85254 43.04185 53.09966 1.000 58.38447 139 ASP A CA 1
ATOM 845 C C . ASP A 1 139 ? 64.63828 43.13665 54.40046 1.000 55.10309 139 ASP A C 1
ATOM 846 O O . ASP A 1 139 ? 65.87148 43.11343 54.39105 1.000 51.47920 139 ASP A O 1
ATOM 851 N N . CYS A 1 140 ? 63.93514 43.26881 55.51807 1.000 60.99528 140 CYS A N 1
ATOM 852 C CA . CYS A 1 140 ? 64.57957 43.48464 56.80564 1.000 55.41765 140 CYS A CA 1
ATOM 853 C C . CYS A 1 140 ? 64.18016 42.37866 57.76842 1.000 56.93007 140 CYS A C 1
ATOM 854 O O . CYS A 1 140 ? 62.98798 42.13435 57.98155 1.000 57.48715 140 CYS A O 1
ATOM 857 N N . ALA A 1 141 ? 65.17979 41.71722 58.34687 1.000 61.96187 141 ALA A N 1
ATOM 858 C CA . ALA A 1 141 ? 64.96761 40.60450 59.26096 1.000 50.65978 141 ALA A CA 1
ATOM 859 C C . ALA A 1 141 ? 65.76608 40.83803 60.53230 1.000 55.17560 141 ALA A C 1
ATOM 860 O O . ALA A 1 141 ? 66.94250 41.20951 60.47061 1.000 51.56177 141 ALA A O 1
ATOM 862 N N . TYR A 1 142 ? 65.12965 40.61896 61.67886 1.000 59.88836 142 TYR A N 1
ATOM 863 C CA . TYR A 1 142 ? 65.79349 40.69984 62.97194 1.000 61.92720 142 TYR A CA 1
ATOM 864 C C . TYR A 1 142 ? 65.66219 39.36208 63.68511 1.000 60.15118 142 TYR A C 1
ATOM 865 O O . TYR A 1 142 ? 64.56664 38.79410 63.75362 1.000 58.31143 142 TYR A O 1
ATOM 874 N N . ILE A 1 143 ? 66.77781 38.86924 64.21814 1.000 48.54077 143 ILE A N 1
ATOM 875 C CA . ILE A 1 143 ? 66.83191 37.59411 64.92060 1.000 58.09205 143 ILE A CA 1
ATOM 876 C C . ILE A 1 143 ? 67.62139 37.79012 66.20807 1.000 58.65219 143 ILE A C 1
ATOM 877 O O . ILE A 1 143 ? 68.70648 38.38221 66.19141 1.000 62.80677 143 ILE A O 1
ATOM 882 N N . GLY A 1 144 ? 67.07810 37.30371 67.31584 1.000 58.51727 144 GLY A N 1
ATOM 883 C CA . GLY A 1 144 ? 67.76259 37.32050 68.58909 1.000 62.84411 144 GLY A CA 1
ATOM 884 C C . GLY A 1 144 ? 67.11329 38.24657 69.59896 1.000 68.31403 144 GLY A C 1
ATOM 885 O O . GLY A 1 144 ? 65.96192 38.66833 69.46074 1.000 64.66740 144 GLY A O 1
ATOM 886 N N . LYS A 1 145 ? 67.88108 38.56723 70.63996 1.000 69.59354 145 LYS A N 1
ATOM 887 C CA . LYS A 1 145 ? 67.39246 39.43348 71.70715 1.000 70.55559 145 LYS A CA 1
ATOM 888 C C . LYS A 1 145 ? 67.14104 40.84095 71.17734 1.000 63.34168 145 LYS A C 1
ATOM 889 O O . LYS A 1 145 ? 68.04357 41.46895 70.60986 1.000 58.10131 145 LYS A O 1
ATOM 895 N N . TYR A 1 146 ? 65.90468 41.32312 71.35526 1.000 65.73587 146 TYR A N 1
ATOM 896 C CA . TYR A 1 146 ? 65.55234 42.69477 71.03696 1.000 68.56374 146 TYR A CA 1
ATOM 897 C C . TYR A 1 146 ? 65.22257 43.36371 72.35574 1.000 76.59126 146 TYR A C 1
ATOM 898 O O . TYR A 1 146 ? 66.13920 43.84465 73.03794 1.000 77.83244 146 TYR A O 1
ATOM 907 N N . HIS A 1 147 ? 63.95938 43.40399 72.76561 1.000 89.78044 147 HIS A N 1
ATOM 908 C CA . HIS A 1 147 ? 63.57416 43.89632 74.10381 1.000 79.47736 147 HIS A CA 1
ATOM 909 C C . HIS A 1 147 ? 64.10146 45.31967 74.31866 1.000 81.99847 147 HIS A C 1
ATOM 910 O O . HIS A 1 147 ? 64.82621 45.61393 75.26395 1.000 89.80323 147 HIS A O 1
ATOM 917 N N . LEU A 1 148 ? 63.71479 46.20252 73.38778 1.000 77.52326 148 LEU A N 1
ATOM 918 C CA . LEU A 1 148 ? 63.96675 47.63499 73.49943 1.000 77.29909 148 LEU A CA 1
ATOM 919 C C . LEU A 1 148 ? 62.70970 48.40047 73.89079 1.000 78.39667 148 LEU A C 1
ATOM 920 O O . LEU A 1 148 ? 62.72622 49.63629 73.91729 1.000 64.92938 148 LEU A O 1
ATOM 925 N N . ASP A 1 149 ? 61.62007 47.69345 74.18448 1.000 77.01284 149 ASP A N 1
ATOM 926 C CA . ASP A 1 149 ? 60.35060 48.29354 74.56696 1.000 87.96822 149 ASP A CA 1
ATOM 927 C C . ASP A 1 149 ? 60.03356 47.89789 76.00148 1.000 92.03547 149 ASP A C 1
ATOM 928 O O . ASP A 1 149 ? 60.13939 46.72041 76.35820 1.000 88.48058 149 ASP A O 1
ATOM 933 N N . THR A 1 150 ? 59.64865 48.87431 76.82132 1.000 80.12649 150 THR A N 1
ATOM 934 C CA . THR A 1 150 ? 59.30484 48.56817 78.20281 1.000 85.36395 150 THR A CA 1
ATOM 935 C C . THR A 1 150 ? 58.02223 47.74045 78.23929 1.000 88.49539 150 THR A C 1
ATOM 936 O O . THR A 1 150 ? 57.12184 47.95398 77.42173 1.000 93.90946 150 THR A O 1
ATOM 940 N N . PRO A 1 151 ? 57.91538 46.77095 79.15880 1.000 87.03608 151 PRO A N 1
ATOM 941 C CA . PRO A 1 151 ? 56.68453 45.98622 79.30549 1.000 81.76518 151 PRO A CA 1
ATOM 942 C C . PRO A 1 151 ? 55.60481 46.75373 80.06339 1.000 91.74410 151 PRO A C 1
ATOM 943 O O . PRO A 1 151 ? 55.30998 47.88772 79.68514 1.000 87.52947 151 PRO A O 1
ATOM 947 N N . ARG A 1 179 ? 57.94310 46.14686 65.47536 1.000 99.59950 179 ARG A N 1
ATOM 948 C CA . ARG A 1 179 ? 58.94506 46.19198 64.41482 1.000 90.33123 179 ARG A CA 1
ATOM 949 C C . ARG A 1 179 ? 59.15426 47.61708 63.90732 1.000 82.04090 179 ARG A C 1
ATOM 950 O O . ARG A 1 179 ? 58.46239 48.54413 64.32500 1.000 82.96575 179 ARG A O 1
ATOM 952 N N . HIS A 1 180 ? 60.11934 47.78012 63.00435 1.000 66.80933 180 HIS A N 1
ATOM 953 C CA . HIS A 1 180 ? 60.47721 49.08059 62.45069 1.000 71.55972 180 HIS A CA 1
ATOM 954 C C . HIS A 1 180 ? 60.87375 48.90323 60.98950 1.000 69.71454 180 HIS A C 1
ATOM 955 O O . HIS A 1 180 ? 61.96289 49.27874 60.55668 1.000 65.24111 180 HIS A O 1
ATOM 962 N N . GLY A 1 181 ? 59.97267 48.31565 60.21101 1.000 69.26661 181 GLY A N 1
ATOM 963 C CA . GLY A 1 181 ? 60.27233 47.93532 58.84966 1.000 58.65224 181 GLY A CA 1
ATOM 964 C C . GLY A 1 181 ? 60.84863 46.54621 58.70134 1.000 72.00680 181 GLY A C 1
ATOM 965 O O . GLY A 1 181 ? 61.20973 46.15987 57.58267 1.000 73.08400 181 GLY A O 1
ATOM 966 N N . PHE A 1 182 ? 60.95391 45.78981 59.79270 1.000 59.26871 182 PHE A N 1
ATOM 967 C CA . PHE A 1 182 ? 61.43663 44.41377 59.75731 1.000 66.67712 182 PHE A CA 1
ATOM 968 C C . PHE A 1 182 ? 60.30854 43.50979 59.26843 1.000 66.57191 182 PHE A C 1
ATOM 969 O O . PHE A 1 182 ? 59.31534 43.31368 59.97624 1.000 71.34878 182 PHE A O 1
ATOM 977 N N . ASN A 1 183 ? 60.45012 42.95952 58.05722 1.000 75.46593 183 ASN A N 1
ATOM 978 C CA . ASN A 1 183 ? 59.47563 41.98105 57.58086 1.000 66.36833 183 ASN A CA 1
ATOM 979 C C . ASN A 1 183 ? 59.53977 40.69896 58.40058 1.000 59.06907 183 ASN A C 1
ATOM 980 O O . ASN A 1 183 ? 58.50503 40.09749 58.70934 1.000 71.39159 183 ASN A O 1
ATOM 985 N N . PHE A 1 184 ? 60.74191 40.27490 58.77113 1.000 68.52975 184 PHE A N 1
ATOM 986 C CA . PHE A 1 184 ? 60.96797 39.00433 59.44229 1.000 67.12892 184 PHE A CA 1
ATOM 987 C C . PHE A 1 184 ? 61.37787 39.26374 60.88499 1.000 64.38319 184 PHE A C 1
ATOM 988 O O . PHE A 1 184 ? 62.29418 40.05083 61.14524 1.000 71.29762 184 PHE A O 1
ATOM 996 N N . TRP A 1 185 ? 60.69501 38.60523 61.81591 1.000 64.12637 185 TRP A N 1
ATOM 997 C CA . TRP A 1 185 ? 60.91019 38.80529 63.24071 1.000 63.42097 185 TRP A CA 1
ATOM 998 C C . TRP A 1 185 ? 61.11450 37.45389 63.90520 1.000 70.74924 185 TRP A C 1
ATOM 999 O O . TRP A 1 185 ? 60.30162 36.54197 63.72316 1.000 76.96998 185 TRP A O 1
ATOM 1010 N N . TYR A 1 186 ? 62.20789 37.32277 64.66657 1.000 68.81102 186 TYR A N 1
ATOM 1011 C CA . TYR A 1 186 ? 62.46547 36.10698 65.44113 1.000 73.06369 186 TYR A CA 1
ATOM 1012 C C . TYR A 1 186 ? 63.22716 36.52248 66.70555 1.000 70.49573 186 TYR A C 1
ATOM 1013 O O . TYR A 1 186 ? 64.44061 36.34279 66.83065 1.000 62.62352 186 TYR A O 1
ATOM 1022 N N . SER A 1 187 ? 62.48936 37.08595 67.66128 1.000 84.31967 187 SER A N 1
ATOM 1023 C CA . SER A 1 187 ? 63.07777 37.58248 68.89510 1.000 79.07648 187 SER A CA 1
ATOM 1024 C C . SER A 1 187 ? 63.43754 36.42848 69.83092 1.000 81.15252 187 SER A C 1
ATOM 1025 O O . SER A 1 187 ? 63.06811 35.27181 69.61522 1.000 80.74556 187 SER A O 1
ATOM 1028 N N . TYR A 1 188 ? 64.17846 36.75987 70.88403 1.000 85.91981 188 TYR A N 1
ATOM 1029 C CA . TYR A 1 188 ? 64.64992 35.76347 71.83950 1.000 69.08505 188 TYR A CA 1
ATOM 1030 C C . TYR A 1 188 ? 64.20482 36.09516 73.25988 1.000 69.13738 188 TYR A C 1
ATOM 1031 O O . TYR A 1 188 ? 64.26643 37.24856 73.68649 1.000 65.96635 188 TYR A O 1
ATOM 1040 N N . PRO A 1 197 ? 65.13222 29.75641 74.96882 1.000 91.21361 197 PRO A N 1
ATOM 1041 C CA . PRO A 1 197 ? 63.94109 29.03729 75.42441 1.000 98.59062 197 PRO A CA 1
ATOM 1042 C C . PRO A 1 197 ? 62.63328 29.68938 74.97982 1.000 98.47619 197 PRO A C 1
ATOM 1043 O O . PRO A 1 197 ? 61.58757 29.04298 75.01924 1.000 106.03318 197 PRO A O 1
ATOM 1047 N N . HIS A 1 198 ? 62.68961 30.95601 74.56732 1.000 94.64017 198 HIS A N 1
ATOM 1048 C CA . HIS A 1 198 ? 61.49881 31.68823 74.14778 1.000 90.25860 198 HIS A CA 1
ATOM 1049 C C . HIS A 1 198 ? 61.81975 32.46818 72.88188 1.000 88.79695 198 HIS A C 1
ATOM 1050 O O . HIS A 1 198 ? 62.61788 33.40945 72.91467 1.000 84.28928 198 HIS A O 1
ATOM 1057 N N . TYR A 1 199 ? 61.19427 32.08096 71.77108 1.000 90.41065 199 TYR A N 1
ATOM 1058 C CA . TYR A 1 199 ? 61.29998 32.79870 70.50922 1.000 87.13390 199 TYR A CA 1
ATOM 1059 C C . TYR A 1 199 ? 59.90313 33.10369 69.98907 1.000 85.28455 199 TYR A C 1
ATOM 1060 O O . TYR A 1 199 ? 58.95123 32.37181 70.26706 1.000 97.65933 199 TYR A O 1
ATOM 1069 N N . TRP A 1 200 ? 59.78519 34.19038 69.22805 1.000 88.43751 200 TRP A N 1
ATOM 1070 C CA . TRP A 1 200 ? 58.51361 34.61145 68.65240 1.000 89.73718 200 TRP A CA 1
ATOM 1071 C C . TRP A 1 200 ? 58.65322 34.74564 67.14176 1.000 81.08793 200 TRP A C 1
ATOM 1072 O O . TRP A 1 200 ? 59.62995 35.32326 66.65585 1.000 84.63334 200 TRP A O 1
ATOM 1083 N N . ASP A 1 201 ? 57.67909 34.21682 66.40254 1.000 87.37122 201 ASP A N 1
ATOM 1084 C CA . ASP A 1 201 ? 57.68836 34.32665 64.94974 1.000 86.44102 201 ASP A CA 1
ATOM 1085 C C . ASP A 1 201 ? 57.22443 35.70750 64.49933 1.000 90.96648 201 ASP A C 1
ATOM 1086 O O . ASP A 1 201 ? 56.85002 36.57263 65.29761 1.000 89.38912 201 ASP A O 1
ATOM 1091 N N . THR A 1 202 ? 57.24901 35.89739 63.18034 1.000 95.28078 202 THR A N 1
ATOM 1092 C CA . THR A 1 202 ? 56.63995 37.07358 62.57755 1.000 87.73587 202 THR A CA 1
ATOM 1093 C C . THR A 1 202 ? 55.15024 37.15044 62.87134 1.000 86.50207 202 THR A C 1
ATOM 1094 O O . THR A 1 202 ? 54.57697 38.24495 62.86253 1.000 97.85671 202 THR A O 1
ATOM 1098 N N . ASP A 1 203 ? 54.51474 36.01340 63.14587 1.000 91.77096 203 ASP A N 1
ATOM 1099 C CA . ASP A 1 203 ? 53.08761 35.95679 63.41098 1.000 98.47795 203 ASP A CA 1
ATOM 1100 C C . ASP A 1 203 ? 52.73964 36.17521 64.87669 1.000 95.79199 203 ASP A C 1
ATOM 1101 O O . ASP A 1 203 ? 51.56058 36.36702 65.19305 1.000 106.01589 203 ASP A O 1
ATOM 1106 N N . GLY A 1 204 ? 53.71979 36.14920 65.77268 1.000 90.76058 204 GLY A N 1
ATOM 1107 C CA . GLY A 1 204 ? 53.45455 36.05435 67.19301 1.000 102.14793 204 GLY A CA 1
ATOM 1108 C C . GLY A 1 204 ? 53.51453 34.64553 67.74289 1.000 105.19483 204 GLY A C 1
ATOM 1109 O O . GLY A 1 204 ? 53.07484 34.41789 68.87659 1.000 101.23180 204 GLY A O 1
ATOM 1110 N N . LYS A 1 205 ? 54.05131 33.70069 66.97490 1.000 102.40154 205 LYS A N 1
ATOM 1111 C CA . LYS A 1 205 ? 54.12541 32.30193 67.36637 1.000 99.43342 205 LYS A CA 1
ATOM 1112 C C . LYS A 1 205 ? 55.26148 32.11146 68.36213 1.000 100.15271 205 LYS A C 1
ATOM 1113 O O . LYS A 1 205 ? 56.40196 32.48405 68.07900 1.000 100.29313 205 LYS A O 1
ATOM 1119 N N . ARG A 1 206 ? 54.96476 31.52061 69.52137 1.000 98.83716 206 ARG A N 1
ATOM 1120 C CA . ARG A 1 206 ? 55.99115 31.27530 70.53100 1.000 96.73159 206 ARG A CA 1
ATOM 1121 C C . ARG A 1 206 ? 56.62219 29.90347 70.31842 1.000 106.49448 206 ARG A C 1
ATOM 1122 O O . ARG A 1 206 ? 55.91495 28.89430 70.22339 1.000 114.20507 206 ARG A O 1
ATOM 1130 N N . HIS A 1 207 ? 57.95231 29.87615 70.24264 1.000 104.00254 207 HIS A N 1
ATOM 1131 C CA . HIS A 1 207 ? 58.72523 28.66132 70.01049 1.000 92.54696 207 HIS A CA 1
ATOM 1132 C C . HIS A 1 207 ? 59.64709 28.43037 71.19683 1.000 91.20722 207 HIS A C 1
ATOM 1133 O O . HIS A 1 207 ? 60.49475 29.27639 71.50212 1.000 94.30598 207 HIS A O 1
ATOM 1140 N N . ASP A 1 208 ? 59.47544 27.29461 71.86315 1.000 102.39944 208 ASP A N 1
ATOM 1141 C CA . ASP A 1 208 ? 60.31455 26.89149 72.98709 1.000 99.87880 208 ASP A CA 1
ATOM 1142 C C . ASP A 1 208 ? 61.22749 25.77358 72.49742 1.000 91.43881 208 ASP A C 1
ATOM 1143 O O . ASP A 1 208 ? 60.78852 24.63168 72.33798 1.000 96.01872 208 ASP A O 1
ATOM 1148 N N . ILE A 1 209 ? 62.49549 26.09895 72.25786 1.000 84.84227 209 ILE A N 1
ATOM 1149 C CA . ILE A 1 209 ? 63.48827 25.11561 71.84234 1.000 93.64499 209 ILE A CA 1
ATOM 1150 C C . ILE A 1 209 ? 64.69040 25.21761 72.77160 1.000 90.60872 209 ILE A C 1
ATOM 1151 O O . ILE A 1 209 ? 65.18035 26.31901 73.04801 1.000 82.29076 209 ILE A O 1
ATOM 1156 N N . ASN A 1 210 ? 65.14831 24.06892 73.26636 1.000 97.05484 210 ASN A N 1
ATOM 1157 C CA . ASN A 1 210 ? 66.28659 23.99365 74.17101 1.000 78.16667 210 ASN A CA 1
ATOM 1158 C C . ASN A 1 210 ? 67.62481 23.97435 73.44588 1.000 71.04254 210 ASN A C 1
ATOM 1159 O O . ASN A 1 210 ? 68.66509 23.91985 74.11124 1.000 73.12288 210 ASN A O 1
ATOM 1164 N N . GLN A 1 211 ? 67.62598 23.99889 72.11382 1.000 77.11028 211 GLN A N 1
ATOM 1165 C CA . GLN A 1 211 ? 68.87889 24.04001 71.37453 1.000 66.54566 211 GLN A CA 1
ATOM 1166 C C . GLN A 1 211 ? 69.68038 25.26758 71.78011 1.000 70.11118 211 GLN A C 1
ATOM 1167 O O . GLN A 1 211 ? 69.11732 26.33561 72.03777 1.000 67.45119 211 GLN A O 1
ATOM 1173 N N . TRP A 1 212 ? 70.99871 25.09632 71.86486 1.000 72.47484 212 TRP A N 1
ATOM 1174 C CA . TRP A 1 212 ? 71.89440 26.19503 72.19907 1.000 57.65436 212 TRP A CA 1
ATOM 1175 C C . TRP A 1 212 ? 71.56300 27.41382 71.35378 1.000 63.69446 212 TRP A C 1
ATOM 1176 O O . TRP A 1 212 ? 71.59072 27.35150 70.12183 1.000 67.84701 212 TRP A O 1
ATOM 1187 N N . SER A 1 213 ? 71.22969 28.51335 72.02835 1.000 62.89863 213 SER A N 1
ATOM 1188 C CA . SER A 1 213 ? 70.61005 29.66293 71.36944 1.000 53.07889 213 SER A CA 1
ATOM 1189 C C . SER A 1 213 ? 71.37643 30.18294 70.15854 1.000 54.31041 213 SER A C 1
ATOM 1190 O O . SER A 1 213 ? 70.73472 30.45923 69.13223 1.000 59.48753 213 SER A O 1
ATOM 1193 N N . PRO A 1 214 ? 72.70522 30.35553 70.19217 1.000 62.38901 214 PRO A N 1
ATOM 1194 C CA . PRO A 1 214 ? 73.39192 30.77054 68.95561 1.000 68.39683 214 PRO A CA 1
ATOM 1195 C C . PRO A 1 214 ? 73.20778 29.79000 67.81012 1.000 56.32779 214 PRO A C 1
ATOM 1196 O O . PRO A 1 214 ? 73.13331 30.20836 66.64831 1.000 61.20014 214 PRO A O 1
ATOM 1200 N N . SER A 1 215 ? 73.12771 28.49048 68.10660 1.000 69.83245 215 SER A N 1
ATOM 1201 C CA . SER A 1 215 ? 72.92102 27.49868 67.05523 1.000 68.52372 215 SER A CA 1
ATOM 1202 C C . SER A 1 215 ? 71.53987 27.64606 66.42565 1.000 63.63585 215 SER A C 1
ATOM 1203 O O . SER A 1 215 ? 71.40153 27.62918 65.19671 1.000 55.70044 215 SER A O 1
ATOM 1206 N N . HIS A 1 216 ? 70.50448 27.79611 67.25715 1.000 60.32077 216 HIS A N 1
ATOM 1207 C CA . HIS A 1 216 ? 69.14727 27.93507 66.73949 1.000 62.25350 216 HIS A CA 1
ATOM 1208 C C . HIS A 1 216 ? 68.97892 29.23645 65.96653 1.000 65.78694 216 HIS A C 1
ATOM 1209 O O . HIS A 1 216 ? 68.24927 29.28129 64.96862 1.000 64.24314 216 HIS A O 1
ATOM 1216 N N . GLU A 1 217 ? 69.64110 30.30608 66.41250 1.000 65.57469 217 GLU A N 1
ATOM 1217 C CA . GLU A 1 217 ? 69.55157 31.57667 65.70265 1.000 57.05698 217 GLU A CA 1
ATOM 1218 C C . GLU A 1 217 ? 70.31915 31.54092 64.38751 1.000 58.38061 217 GLU A C 1
ATOM 1219 O O . GLU A 1 217 ? 69.90117 32.17250 63.41097 1.000 54.64970 217 GLU A O 1
ATOM 1225 N N . THR A 1 218 ? 71.43210 30.80450 64.33825 1.000 54.72694 218 THR A N 1
ATOM 1226 C CA . THR A 1 218 ? 72.12689 30.60134 63.07097 1.000 50.76625 218 THR A CA 1
ATOM 1227 C C . THR A 1 218 ? 71.28088 29.77666 62.11455 1.000 62.98477 218 THR A C 1
ATOM 1228 O O . THR A 1 218 ? 71.22569 30.06915 60.91507 1.000 55.56686 218 THR A O 1
ATOM 1232 N N . ASP A 1 219 ? 70.63331 28.72863 62.62683 1.000 75.15408 219 ASP A N 1
ATOM 1233 C CA . ASP A 1 219 ? 69.75081 27.91482 61.79645 1.000 64.64709 219 ASP A CA 1
ATOM 1234 C C . ASP A 1 219 ? 68.65984 28.76662 61.16520 1.000 67.68335 219 ASP A C 1
ATOM 1235 O O . ASP A 1 219 ? 68.40201 28.67771 59.95951 1.000 64.31480 219 ASP A O 1
ATOM 1240 N N . MET A 1 220 ? 68.00339 29.59962 61.97298 1.000 70.04194 220 MET A N 1
ATOM 1241 C CA . MET A 1 220 ? 66.94063 30.44530 61.44633 1.000 63.94767 220 MET A CA 1
ATOM 1242 C C . MET A 1 220 ? 67.49675 31.49972 60.49632 1.000 56.19552 220 MET A C 1
ATOM 1243 O O . MET A 1 220 ? 66.84887 31.85545 59.50735 1.000 61.41099 220 MET A O 1
ATOM 1248 N N . ALA A 1 221 ? 68.70505 31.99723 60.77354 1.000 55.81483 221 ALA A N 1
ATOM 1249 C CA . ALA A 1 221 ? 69.36594 32.91356 59.85508 1.000 57.58593 221 ALA A CA 1
ATOM 1250 C C . ALA A 1 221 ? 69.66598 32.23920 58.52638 1.000 53.15273 221 ALA A C 1
ATOM 1251 O O . ALA A 1 221 ? 69.44777 32.82596 57.45985 1.000 61.44428 221 ALA A O 1
ATOM 1253 N N . ILE A 1 222 ? 70.15510 31.00140 58.56959 1.000 56.00578 222 ILE A N 1
ATOM 1254 C CA . ILE A 1 222 ? 70.51958 30.30753 57.34099 1.000 61.41242 222 ILE A CA 1
ATOM 1255 C C . ILE A 1 222 ? 69.27812 30.02043 56.50676 1.000 59.94702 222 ILE A C 1
ATOM 1256 O O . ILE A 1 222 ? 69.24494 30.29729 55.30215 1.000 63.00317 222 ILE A O 1
ATOM 1261 N N . SER A 1 223 ? 68.22948 29.48565 57.14006 1.000 53.93941 223 SER A N 1
ATOM 1262 C CA . SER A 1 223 ? 66.98409 29.22509 56.42261 1.000 53.77923 223 SER A CA 1
ATOM 1263 C C . SER A 1 223 ? 66.43977 30.49668 55.78966 1.000 57.23804 223 SER A C 1
ATOM 1264 O O . SER A 1 223 ? 65.91129 30.46683 54.67242 1.000 57.05970 223 SER A O 1
ATOM 1267 N N . TYR A 1 224 ? 66.56512 31.62633 56.48798 1.000 65.59187 224 TYR A N 1
ATOM 1268 C CA . TYR A 1 224 ? 66.15516 32.90146 55.90958 1.000 59.02006 224 TYR A CA 1
ATOM 1269 C C . TYR A 1 224 ? 67.00670 33.25284 54.69700 1.000 56.83552 224 TYR A C 1
ATOM 1270 O O . TYR A 1 224 ? 66.50213 33.80177 53.71119 1.000 59.86027 224 TYR A O 1
ATOM 1279 N N . LEU A 1 225 ? 68.30292 32.94343 54.75043 1.000 61.98762 225 LEU A N 1
ATOM 1280 C CA . LEU A 1 225 ? 69.18788 33.25882 53.63255 1.000 65.55207 225 LEU A CA 1
ATOM 1281 C C . LEU A 1 225 ? 68.86492 32.39413 52.42062 1.000 59.59507 225 LEU A C 1
ATOM 1282 O O . LEU A 1 225 ? 68.78835 32.88865 51.28909 1.000 61.26016 225 LEU A O 1
ATOM 1287 N N . LYS A 1 226 ? 68.67637 31.09265 52.64039 1.000 62.59519 226 LYS A N 1
ATOM 1288 C CA . LYS A 1 226 ? 68.28491 30.19133 51.56504 1.000 60.94013 226 LYS A CA 1
ATOM 1289 C C . LYS A 1 226 ? 66.86243 30.43523 51.07940 1.000 61.69442 226 LYS A C 1
ATOM 1290 O O . LYS A 1 226 ? 66.49399 29.91316 50.02145 1.000 61.75796 226 LYS A O 1
ATOM 1296 N N . ASN A 1 227 ? 66.06907 31.22016 51.81364 1.000 66.83590 227 ASN A N 1
ATOM 1297 C CA . ASN A 1 227 ? 64.62976 31.34467 51.57394 1.000 64.25352 227 ASN A CA 1
ATOM 1298 C C . ASN A 1 227 ? 63.95953 29.97599 51.62527 1.000 62.04629 227 ASN A C 1
ATOM 1299 O O . ASN A 1 227 ? 63.14122 29.62758 50.77260 1.000 71.99385 227 ASN A O 1
ATOM 1304 N N . GLU A 1 228 ? 64.31903 29.19748 52.64781 1.000 70.27222 228 GLU A N 1
ATOM 1305 C CA . GLU A 1 228 ? 63.78242 27.85041 52.79955 1.000 66.74617 228 GLU A CA 1
ATOM 1306 C C . GLU A 1 228 ? 62.27022 27.86132 52.96257 1.000 56.46332 228 GLU A C 1
ATOM 1307 O O . GLU A 1 228 ? 61.59229 26.92502 52.52558 1.000 51.44451 228 GLU A O 1
ATOM 1313 N N . PHE A 1 229 ? 61.72204 28.91070 53.57618 1.000 57.19766 229 PHE A N 1
ATOM 1314 C CA . PHE A 1 229 ? 60.30055 28.96434 53.89360 1.000 55.49793 229 PHE A CA 1
ATOM 1315 C C . PHE A 1 229 ? 59.61850 30.17662 53.27087 1.000 62.06445 229 PHE A C 1
ATOM 1316 O O . PHE A 1 229 ? 58.51711 30.54793 53.68940 1.000 68.21445 229 PHE A O 1
ATOM 1324 N N . GLY A 1 230 ? 60.25319 30.79794 52.28168 1.000 65.43726 230 GLY A N 1
ATOM 1325 C CA . GLY A 1 230 ? 59.62939 31.88399 51.54126 1.000 63.08779 230 GLY A CA 1
ATOM 1326 C C . GLY A 1 230 ? 59.28461 33.10071 52.37063 1.000 64.92219 230 GLY A C 1
ATOM 1327 O O . GLY A 1 230 ? 58.24244 33.72895 52.14386 1.000 68.14833 230 GLY A O 1
ATOM 1328 N N . ARG A 1 231 ? 60.14106 33.45532 53.32422 1.000 72.88443 231 ARG A N 1
ATOM 1329 C CA . ARG A 1 231 ? 59.89944 34.59104 54.20059 1.000 49.93625 231 ARG A CA 1
ATOM 1330 C C . ARG A 1 231 ? 60.51942 35.88239 53.68106 1.000 61.74409 231 ARG A C 1
ATOM 1331 O O . ARG A 1 231 ? 60.50820 36.89057 54.39556 1.000 83.74149 231 ARG A O 1
ATOM 1339 N N . ARG A 1 232 ? 61.05186 35.88243 52.45981 1.000 66.30574 232 ARG A N 1
ATOM 1340 C CA . ARG A 1 232 ? 61.62633 37.08915 51.88449 1.000 53.48626 232 ARG A CA 1
ATOM 1341 C C . ARG A 1 232 ? 61.56981 37.00497 50.36570 1.000 56.40182 232 ARG A C 1
ATOM 1342 O O . ARG A 1 232 ? 61.57577 35.91525 49.78658 1.000 74.55747 232 ARG A O 1
ATOM 1350 N N . ASP A 1 233 ? 61.50400 38.17406 49.72911 1.000 55.31046 233 ASP A N 1
ATOM 1351 C CA . ASP A 1 233 ? 61.50830 38.28195 48.27295 1.000 54.29133 233 ASP A CA 1
ATOM 1352 C C . ASP A 1 233 ? 62.96194 38.32434 47.81505 1.000 51.64267 233 ASP A C 1
ATOM 1353 O O . ASP A 1 233 ? 63.66034 39.31964 48.03280 1.000 61.81959 233 ASP A O 1
ATOM 1358 N N . VAL A 1 234 ? 63.41671 37.24301 47.17637 1.000 46.49015 234 VAL A N 1
ATOM 1359 C CA . VAL A 1 234 ? 64.82328 37.13012 46.80736 1.000 62.06171 234 VAL A CA 1
ATOM 1360 C C . VAL A 1 234 ? 65.22550 38.13526 45.73721 1.000 46.10599 234 VAL A C 1
ATOM 1361 O O . VAL A 1 234 ? 66.42248 38.37235 45.53934 1.000 58.55175 234 VAL A O 1
ATOM 1365 N N . SER A 1 235 ? 64.26493 38.73472 45.03739 1.000 53.60990 235 SER A N 1
ATOM 1366 C CA . SER A 1 235 ? 64.58692 39.75068 44.04429 1.000 62.70209 235 SER A CA 1
ATOM 1367 C C . SER A 1 235 ? 64.91715 41.10042 44.66683 1.000 65.19654 235 SER A C 1
ATOM 1368 O O . SER A 1 235 ? 65.26313 42.03485 43.93630 1.000 67.58346 235 SER A O 1
ATOM 1371 N N . LYS A 1 236 ? 64.81312 41.22648 45.98293 1.000 53.41585 236 LYS A N 1
ATOM 1372 C CA . LYS A 1 236 ? 65.19169 42.42369 46.71193 1.000 58.54626 236 LYS A CA 1
ATOM 1373 C C . LYS A 1 236 ? 66.45146 42.17481 47.53034 1.000 70.98277 236 LYS A C 1
ATOM 1374 O O . LYS A 1 236 ? 66.76682 41.02999 47.87229 1.000 61.48864 236 LYS A O 1
ATOM 1380 N N . PRO A 1 237 ? 67.20217 43.22335 47.85802 1.000 66.57938 237 PRO A N 1
ATOM 1381 C CA . PRO A 1 237 ? 68.27897 43.07536 48.83868 1.000 59.87799 237 PRO A CA 1
ATOM 1382 C C . PRO A 1 237 ? 67.70324 42.89772 50.23462 1.000 63.45886 237 PRO A C 1
ATOM 1383 O O . PRO A 1 237 ? 66.56292 43.27093 50.51653 1.000 61.09617 237 PRO A O 1
ATOM 1387 N N . PHE A 1 238 ? 68.50654 42.31070 51.11854 1.000 54.06277 238 PHE A N 1
ATOM 1388 C CA . PHE A 1 238 ? 68.07110 42.06981 52.48401 1.000 51.40304 238 PHE A CA 1
ATOM 1389 C C . PHE A 1 238 ? 68.99550 42.75307 53.48339 1.000 52.23465 238 PHE A C 1
ATOM 1390 O O . PHE A 1 238 ? 70.17303 42.99918 53.20655 1.000 51.46680 238 PHE A O 1
ATOM 1398 N N . PHE A 1 239 ? 68.43087 43.06425 54.64935 1.000 64.17030 239 PHE A N 1
ATOM 1399 C CA . PHE A 1 239 ? 69.15989 43.61604 55.78873 1.000 58.93920 239 PHE A CA 1
ATOM 1400 C C . PHE A 1 239 ? 68.81415 42.73193 56.98396 1.000 58.22984 239 PHE A C 1
ATOM 1401 O O . PHE A 1 239 ? 67.72802 42.85209 57.55840 1.000 58.55130 239 PHE A O 1
ATOM 1409 N N . LEU A 1 240 ? 69.72986 41.83568 57.34816 1.000 47.91612 240 LEU A N 1
ATOM 1410 C CA . LEU A 1 240 ? 69.46573 40.77857 58.31685 1.000 47.40356 240 LEU A CA 1
ATOM 1411 C C . LEU A 1 240 ? 70.29067 41.03169 59.57465 1.000 51.56575 240 LEU A C 1
ATOM 1412 O O . LEU A 1 240 ? 71.52280 40.95578 59.54320 1.000 51.77735 240 LEU A O 1
ATOM 1417 N N . MET A 1 241 ? 69.61080 41.32515 60.68024 1.000 53.73056 241 MET A N 1
ATOM 1418 C CA . MET A 1 241 ? 70.25973 41.58404 61.95790 1.000 60.31766 241 MET A CA 1
ATOM 1419 C C . MET A 1 241 ? 70.16780 40.33727 62.83213 1.000 59.86930 241 MET A C 1
ATOM 1420 O O . MET A 1 241 ? 69.07041 39.81875 63.06747 1.000 57.05950 241 MET A O 1
ATOM 1425 N N . ILE A 1 242 ? 71.31405 39.86851 63.32231 1.000 60.93983 242 ILE A N 1
ATOM 1426 C CA . ILE A 1 242 ? 71.39441 38.67965 64.16712 1.000 55.95078 242 ILE A CA 1
ATOM 1427 C C . ILE A 1 242 ? 72.10952 39.06577 65.45119 1.000 59.42995 242 ILE A C 1
ATOM 1428 O O . ILE A 1 242 ? 73.31742 39.33482 65.43648 1.000 61.39099 242 ILE A O 1
ATOM 1433 N N . SER A 1 243 ? 71.37595 39.08489 66.55889 1.000 63.32589 243 SER A N 1
ATOM 1434 C CA . SER A 1 243 ? 71.96420 39.22358 67.88727 1.000 62.14106 243 SER A CA 1
ATOM 1435 C C . SER A 1 243 ? 72.06000 37.82961 68.49316 1.000 60.11168 243 SER A C 1
ATOM 1436 O O . SER A 1 243 ? 71.04201 37.22947 68.85134 1.000 70.21389 243 SER A O 1
ATOM 1439 N N . MET A 1 244 ? 73.27760 37.30855 68.58941 1.000 67.34148 244 MET A N 1
ATOM 1440 C CA . MET A 1 244 ? 73.49959 35.97857 69.13638 1.000 69.78233 244 MET A CA 1
ATOM 1441 C C . MET A 1 244 ? 73.57244 36.06345 70.65303 1.000 71.80527 244 MET A C 1
ATOM 1442 O O . MET A 1 244 ? 74.31649 36.88229 71.20176 1.000 74.41524 244 MET A O 1
ATOM 1447 N N . ASN A 1 245 ? 72.80616 35.21003 71.32667 1.000 77.33065 245 ASN A N 1
ATOM 1448 C CA . ASN A 1 245 ? 72.61093 35.29886 72.77135 1.000 72.02385 245 ASN A CA 1
ATOM 1449 C C . ASN A 1 245 ? 72.94794 33.97016 73.42787 1.000 69.31905 245 ASN A C 1
ATOM 1450 O O . ASN A 1 245 ? 72.05348 33.17309 73.74787 1.000 84.37953 245 ASN A O 1
ATOM 1455 N N . PRO A 1 246 ? 74.23144 33.69528 73.64278 1.000 74.33876 246 PRO A N 1
ATOM 1456 C CA . PRO A 1 246 ? 74.60386 32.53586 74.43634 1.000 79.08251 246 PRO A CA 1
ATOM 1457 C C . PRO A 1 246 ? 74.09006 32.69994 75.87476 1.000 76.96626 246 PRO A C 1
ATOM 1458 O O . PRO A 1 246 ? 73.92826 33.82984 76.34979 1.000 81.56692 246 PRO A O 1
ATOM 1462 N N . PRO A 1 247 ? 73.84312 31.58955 76.56329 1.000 88.42932 247 PRO A N 1
ATOM 1463 C CA . PRO A 1 247 ? 73.22645 31.68440 77.89599 1.000 90.63755 247 PRO A CA 1
ATOM 1464 C C . PRO A 1 247 ? 74.20672 31.83219 79.04685 1.000 102.42840 247 PRO A C 1
ATOM 1465 O O . PRO A 1 247 ? 74.65115 30.83073 79.62397 1.000 124.45948 247 PRO A O 1
ATOM 1469 N N . HIS A 1 248 ? 74.54847 33.07459 79.41574 1.000 107.27281 248 HIS A N 1
ATOM 1470 C CA . HIS A 1 248 ? 75.19734 33.32380 80.70152 1.000 125.53380 248 HIS A CA 1
ATOM 1471 C C . HIS A 1 248 ? 74.23642 33.62202 81.81891 1.000 133.05549 248 HIS A C 1
ATOM 1472 O O . HIS A 1 248 ? 74.68556 34.08516 82.87270 1.000 146.48381 248 HIS A O 1
ATOM 1479 N N . HIS A 1 249 ? 72.92523 33.46715 81.63212 1.000 129.84577 249 HIS A N 1
ATOM 1480 C CA . HIS A 1 249 ? 72.10766 33.78311 82.79334 1.000 138.59366 249 HIS A CA 1
ATOM 1481 C C . HIS A 1 249 ? 72.28933 32.74851 83.90879 1.000 143.97607 249 HIS A C 1
ATOM 1482 O O . HIS A 1 249 ? 72.16035 33.11868 85.08786 1.000 146.81676 249 HIS A O 1
ATOM 1489 N N . PRO A 1 250 ? 72.61632 31.46508 83.63064 1.000 140.45961 250 PRO A N 1
ATOM 1490 C CA . PRO A 1 250 ? 72.88279 30.55664 84.75491 1.000 130.51958 250 PRO A CA 1
ATOM 1491 C C . PRO A 1 250 ? 74.29755 30.67631 85.28319 1.000 137.60267 250 PRO A C 1
ATOM 1492 O O . PRO A 1 250 ? 74.54149 30.38255 86.46273 1.000 136.66809 250 PRO A O 1
ATOM 1496 N N . TYR A 1 251 ? 75.22834 31.13835 84.44414 1.000 138.72300 251 TYR A N 1
ATOM 1497 C CA . TYR A 1 251 ? 76.66983 31.02128 84.66199 1.000 138.92115 251 TYR A CA 1
ATOM 1498 C C . TYR A 1 251 ? 77.03635 29.68569 85.30424 1.000 139.20842 251 TYR A C 1
ATOM 1499 O O . TYR A 1 251 ? 76.77389 28.63219 84.71568 1.000 133.46875 251 TYR A O 1
ATOM 1508 N N . ASN A 1 252 ? 77.62966 29.73040 86.50591 1.000 142.84235 252 ASN A N 1
ATOM 1509 C CA . ASN A 1 252 ? 78.18543 28.59956 87.25452 1.000 127.43046 252 ASN A CA 1
ATOM 1510 C C . ASN A 1 252 ? 78.33599 27.30590 86.45990 1.000 122.45608 252 ASN A C 1
ATOM 1511 O O . ASN A 1 252 ? 79.41912 27.01447 85.94091 1.000 124.50434 252 ASN A O 1
ATOM 1516 N N . SER A 1 253 ? 77.25921 26.52714 86.35497 1.000 122.52312 253 SER A N 1
ATOM 1517 C CA . SER A 1 253 ? 77.34238 25.21381 85.72709 1.000 112.89694 253 SER A CA 1
ATOM 1518 C C . SER A 1 253 ? 77.60990 25.33997 84.23180 1.000 105.85976 253 SER A C 1
ATOM 1519 O O . SER A 1 253 ? 77.01670 26.17407 83.54251 1.000 99.14339 253 SER A O 1
ATOM 1522 N N . PHE A 1 254 ? 78.50448 24.48936 83.73011 1.000 100.88821 254 PHE A N 1
ATOM 1523 C CA . PHE A 1 254 ? 78.97577 24.55013 82.35135 1.000 92.67787 254 PHE A CA 1
ATOM 1524 C C . PHE A 1 254 ? 77.97538 23.99164 81.34490 1.000 95.66276 254 PHE A C 1
ATOM 1525 O O . PHE A 1 254 ? 78.34678 23.80205 80.17979 1.000 95.87557 254 PHE A O 1
ATOM 1533 N N . ASN A 1 255 ? 76.73248 23.72547 81.76133 1.000 93.08861 255 ASN A N 1
ATOM 1534 C CA . ASN A 1 255 ? 75.76342 23.07549 80.88137 1.000 94.54278 255 ASN A CA 1
ATOM 1535 C C . ASN A 1 255 ? 75.55182 23.85802 79.59089 1.000 97.75556 255 ASN A C 1
ATOM 1536 O O . ASN A 1 255 ? 75.46575 23.27055 78.50622 1.000 102.26585 255 ASN A O 1
ATOM 1541 N N . ASP A 1 256 ? 75.47559 25.18391 79.68372 1.000 83.89197 256 ASP A N 1
ATOM 1542 C CA . ASP A 1 256 ? 75.18683 26.01138 78.51944 1.000 95.77236 256 ASP A CA 1
ATOM 1543 C C . ASP A 1 256 ? 76.41610 26.15126 77.63184 1.000 107.96059 256 ASP A C 1
ATOM 1544 O O . ASP A 1 256 ? 76.80987 27.26610 77.27332 1.000 106.80249 256 ASP A O 1
ATOM 1549 N N . CYS A 1 257 ? 77.02632 25.02381 77.27538 1.000 82.88611 257 CYS A N 1
ATOM 1550 C CA . CYS A 1 257 ? 78.21845 25.01866 76.44481 1.000 80.57107 257 CYS A CA 1
ATOM 1551 C C . CYS A 1 257 ? 78.28176 23.69681 75.69903 1.000 76.08957 257 CYS A C 1
ATOM 1552 O O . CYS A 1 257 ? 77.99891 22.64209 76.27087 1.000 74.56929 257 CYS A O 1
ATOM 1555 N N . MET A 1 258 ? 78.64744 23.75943 74.42389 1.000 77.09083 258 MET A N 1
ATOM 1556 C CA . MET A 1 258 ? 78.74411 22.56609 73.59702 1.000 74.14127 258 MET A CA 1
ATOM 1557 C C . MET A 1 258 ? 80.14959 21.98796 73.70247 1.000 75.11042 258 MET A C 1
ATOM 1558 O O . MET A 1 258 ? 81.13655 22.73007 73.66608 1.000 75.77093 258 MET A O 1
ATOM 1563 N N . GLU A 1 259 ? 80.22914 20.66159 73.84679 1.000 68.75842 259 GLU A N 1
ATOM 1564 C CA . GLU A 1 259 ? 81.51456 19.99318 74.03238 1.000 64.07695 259 GLU A CA 1
ATOM 1565 C C . GLU A 1 259 ? 82.50712 20.36305 72.93811 1.000 68.11457 259 GLU A C 1
ATOM 1566 O O . GLU A 1 259 ? 83.70213 20.53806 73.20456 1.000 70.70154 259 GLU A O 1
ATOM 1572 N N . GLU A 1 260 ? 82.02385 20.49326 71.70006 1.000 65.38563 260 GLU A N 1
ATOM 1573 C CA . GLU A 1 260 ? 82.88826 20.83767 70.57553 1.000 70.12848 260 GLU A CA 1
ATOM 1574 C C . GLU A 1 260 ? 83.67035 22.12062 70.82542 1.000 67.55170 260 GLU A C 1
ATOM 1575 O O . GLU A 1 260 ? 84.80642 22.26027 70.35484 1.000 69.67847 260 GLU A O 1
ATOM 1581 N N . ASP A 1 261 ? 83.09127 23.06009 71.57198 1.000 74.01075 261 ASP A N 1
ATOM 1582 C CA . ASP A 1 261 ? 83.73237 24.33725 71.86565 1.000 74.33075 261 ASP A CA 1
ATOM 1583 C C . ASP A 1 261 ? 84.45536 24.35166 73.20466 1.000 75.18759 261 ASP A C 1
ATOM 1584 O O . ASP A 1 261 ? 85.55082 24.91306 73.29997 1.000 82.50267 261 ASP A O 1
ATOM 1589 N N . TYR A 1 262 ? 83.87025 23.74427 74.24107 1.000 67.08783 262 TYR A N 1
ATOM 1590 C CA . TYR A 1 262 ? 84.52863 23.71516 75.54286 1.000 59.35343 262 TYR A CA 1
ATOM 1591 C C . TYR A 1 262 ? 85.82721 22.92331 75.50202 1.000 73.08995 262 TYR A C 1
ATOM 1592 O O . TYR A 1 262 ? 86.74958 23.20771 76.27378 1.000 71.07459 262 TYR A O 1
ATOM 1601 N N . THR A 1 263 ? 85.92303 21.93919 74.60308 1.000 88.88953 263 THR A N 1
ATOM 1602 C CA . THR A 1 263 ? 87.06281 21.02680 74.59125 1.000 86.59141 263 THR A CA 1
ATOM 1603 C C . THR A 1 263 ? 88.39552 21.74054 74.39326 1.000 80.08985 263 THR A C 1
ATOM 1604 O O . THR A 1 263 ? 89.44179 21.16578 74.71280 1.000 90.49898 263 THR A O 1
ATOM 1608 N N . HIS A 1 264 ? 88.38757 22.97245 73.88124 1.000 69.57076 264 HIS A N 1
ATOM 1609 C CA . HIS A 1 264 ? 89.62068 23.72670 73.69845 1.000 73.43186 264 HIS A CA 1
ATOM 1610 C C . HIS A 1 264 ? 90.12353 24.37511 74.98147 1.000 65.41426 264 HIS A C 1
ATOM 1611 O O . HIS A 1 264 ? 91.28859 24.78415 75.02889 1.000 67.11278 264 HIS A O 1
ATOM 1618 N N . TYR A 1 265 ? 89.28919 24.47674 76.01863 1.000 68.18206 265 TYR A N 1
ATOM 1619 C CA . TYR A 1 265 ? 89.64104 25.23204 77.21158 1.000 77.04936 265 TYR A CA 1
ATOM 1620 C C . TYR A 1 265 ? 89.68822 24.40735 78.48890 1.000 81.76072 265 TYR A C 1
ATOM 1621 O O . TYR A 1 265 ? 90.15611 24.92110 79.51165 1.000 91.19252 265 TYR A O 1
ATOM 1630 N N . LYS A 1 266 ? 89.22292 23.16204 78.47221 1.000 81.94398 266 LYS A N 1
ATOM 1631 C CA . LYS A 1 266 ? 89.47758 22.27923 79.59800 1.000 85.94054 266 LYS A CA 1
ATOM 1632 C C . LYS A 1 266 ? 90.96144 21.93781 79.64894 1.000 100.50134 266 LYS A C 1
ATOM 1633 O O . LYS A 1 266 ? 91.66508 21.98030 78.63493 1.000 99.67837 266 LYS A O 1
ATOM 1639 N N . ASP A 1 267 ? 91.43564 21.61161 80.85234 1.000 94.53601 267 ASP A N 1
ATOM 1640 C CA . ASP A 1 267 ? 92.85885 21.37760 81.10534 1.000 98.41487 267 ASP A CA 1
ATOM 1641 C C . ASP A 1 267 ? 93.68902 22.61439 80.76394 1.000 89.66928 267 ASP A C 1
ATOM 1642 O O . ASP A 1 267 ? 94.77301 22.51950 80.18544 1.000 81.31797 267 ASP A O 1
ATOM 1647 N N . ARG A 1 268 ? 93.17281 23.78735 81.12149 1.000 90.01070 268 ARG A N 1
ATOM 1648 C CA . ARG A 1 268 ? 93.88027 25.04892 80.95268 1.000 76.79488 268 ARG A CA 1
ATOM 1649 C C . ARG A 1 268 ? 93.93308 25.76001 82.29570 1.000 77.04886 268 ARG A C 1
ATOM 1650 O O . ARG A 1 268 ? 92.90252 25.91730 82.95849 1.000 82.52388 268 ARG A O 1
ATOM 1658 N N . THR A 1 269 ? 95.12906 26.17613 82.69933 1.000 74.53392 269 THR A N 1
ATOM 1659 C CA . THR A 1 269 ? 95.27430 26.88797 83.95715 1.000 78.08363 269 THR A CA 1
ATOM 1660 C C . THR A 1 269 ? 94.75771 28.31709 83.82753 1.000 82.87587 269 THR A C 1
ATOM 1661 O O . THR A 1 269 ? 94.61357 28.86035 82.72842 1.000 76.65118 269 THR A O 1
ATOM 1665 N N . LEU A 1 270 ? 94.47429 28.92482 84.98138 1.000 74.38651 270 LEU A N 1
ATOM 1666 C CA . LEU A 1 270 ? 93.96177 30.28964 84.98794 1.000 72.65273 270 LEU A CA 1
ATOM 1667 C C . LEU A 1 270 ? 94.97679 31.25887 84.39796 1.000 74.17905 270 LEU A C 1
ATOM 1668 O O . LEU A 1 270 ? 94.60436 32.22446 83.72093 1.000 72.64828 270 LEU A O 1
ATOM 1673 N N . SER A 1 271 ? 96.26707 31.01404 84.64064 1.000 80.25952 271 SER A N 1
ATOM 1674 C CA . SER A 1 271 ? 97.30350 31.82767 84.01643 1.000 74.74351 271 SER A CA 1
ATOM 1675 C C . SER A 1 271 ? 97.29663 31.66655 82.50276 1.000 74.37787 271 SER A C 1
ATOM 1676 O O . SER A 1 271 ? 97.60575 32.61708 81.77486 1.000 77.08743 271 SER A O 1
ATOM 1679 N N . GLU A 1 272 ? 96.94360 30.47591 82.01140 1.000 79.43098 272 GLU A N 1
ATOM 1680 C CA . GLU A 1 272 ? 96.85724 30.26520 80.57092 1.000 70.33754 272 GLU A CA 1
ATOM 1681 C C . GLU A 1 272 ? 95.63246 30.94572 79.97419 1.000 70.42203 272 GLU A C 1
ATOM 1682 O O . GLU A 1 272 ? 95.64290 31.31117 78.79379 1.000 77.88361 272 GLU A O 1
ATOM 1688 N N . LEU A 1 273 ? 94.57516 31.12332 80.76543 1.000 66.93509 273 LEU A N 1
ATOM 1689 C CA . LEU A 1 273 ? 93.32060 31.67965 80.27241 1.000 60.56006 273 LEU A CA 1
ATOM 1690 C C . LEU A 1 273 ? 93.26046 33.19791 80.41044 1.000 64.26960 273 LEU A C 1
ATOM 1691 O O . LEU A 1 273 ? 92.86624 33.89472 79.47046 1.000 68.89894 273 LEU A O 1
ATOM 1696 N N . LEU A 1 274 ? 93.63699 33.72346 81.57200 1.000 54.34584 274 LEU A N 1
ATOM 1697 C CA . LEU A 1 274 ? 93.59055 35.16003 81.83622 1.000 64.07494 274 LEU A CA 1
ATOM 1698 C C . LEU A 1 274 ? 95.00045 35.71069 81.64444 1.000 52.96153 274 LEU A C 1
ATOM 1699 O O . LEU A 1 274 ? 95.82385 35.70257 82.56009 1.000 64.33492 274 LEU A O 1
ATOM 1704 N N . VAL A 1 275 ? 95.27520 36.19688 80.43129 1.000 55.99894 275 VAL A N 1
ATOM 1705 C CA . VAL A 1 275 ? 96.61913 36.62894 80.05853 1.000 56.45620 275 VAL A CA 1
ATOM 1706 C C . VAL A 1 275 ? 96.80381 38.13833 80.12618 1.000 61.25685 275 VAL A C 1
ATOM 1707 O O . VAL A 1 275 ? 97.93954 38.61649 79.96803 1.000 66.63125 275 VAL A O 1
ATOM 1711 N N . ARG A 1 276 ? 95.73813 38.90178 80.34571 1.000 65.27431 276 ARG A N 1
ATOM 1712 C CA . ARG A 1 276 ? 95.86165 40.34615 80.46911 1.000 71.10187 276 ARG A CA 1
ATOM 1713 C C . ARG A 1 276 ? 96.31945 40.70685 81.87593 1.000 62.70657 276 ARG A C 1
ATOM 1714 O O . ARG A 1 276 ? 95.82895 40.15360 82.86432 1.000 53.18682 276 ARG A O 1
ATOM 1722 N N . HIS A 1 277 ? 97.27251 41.63817 81.95833 1.000 62.49601 277 HIS A N 1
ATOM 1723 C CA . HIS A 1 277 ? 97.99480 41.87479 83.20592 1.000 57.32645 277 HIS A CA 1
ATOM 1724 C C . HIS A 1 277 ? 97.10830 42.41376 84.32303 1.000 50.61639 277 HIS A C 1
ATOM 1725 O O . HIS A 1 277 ? 97.47276 42.28769 85.49751 1.000 70.52948 277 HIS A O 1
ATOM 1732 N N . ASN A 1 278 ? 95.95953 43.00279 83.99678 1.000 57.21413 278 ASN A N 1
ATOM 1733 C CA . ASN A 1 278 ? 95.04943 43.49197 85.02465 1.000 49.11646 278 ASN A CA 1
ATOM 1734 C C . ASN A 1 278 ? 94.10937 42.41256 85.54515 1.000 57.73930 278 ASN A C 1
ATOM 1735 O O . ASN A 1 278 ? 93.24655 42.71432 86.37759 1.000 52.16421 278 ASN A O 1
ATOM 1740 N N . ALA A 1 279 ? 94.25830 41.17176 85.08820 1.000 58.75549 279 ALA A N 1
ATOM 1741 C CA . ALA A 1 279 ? 93.33495 40.11018 85.45758 1.000 59.73294 279 ALA A CA 1
ATOM 1742 C C . ALA A 1 279 ? 93.64403 39.59527 86.85824 1.000 66.39874 279 ALA A C 1
ATOM 1743 O O . ALA A 1 279 ? 94.78093 39.21423 87.15509 1.000 58.29678 279 ALA A O 1
ATOM 1745 N N . ASP A 1 280 ? 92.62674 39.59467 87.71755 1.000 55.57904 280 ASP A N 1
ATOM 1746 C CA . ASP A 1 280 ? 92.72840 39.04258 89.06583 1.000 65.00902 280 ASP A CA 1
ATOM 1747 C C . ASP A 1 280 ? 92.50366 37.53899 88.97277 1.000 75.08509 280 ASP A C 1
ATOM 1748 O O . ASP A 1 280 ? 91.37014 37.07439 88.82019 1.000 69.70602 280 ASP A O 1
ATOM 1753 N N . THR A 1 281 ? 93.58853 36.76845 89.06602 1.000 79.59440 281 THR A N 1
ATOM 1754 C CA . THR A 1 281 ? 93.52609 35.31473 88.96505 1.000 76.92307 281 THR A CA 1
ATOM 1755 C C . THR A 1 281 ? 93.24572 34.63909 90.30341 1.000 78.11905 281 THR A C 1
ATOM 1756 O O . THR A 1 281 ? 93.65812 33.49127 90.51215 1.000 101.07139 281 THR A O 1
ATOM 1760 N N . THR A 1 282 ? 92.55985 35.32392 91.22448 1.000 84.38948 282 THR A N 1
ATOM 1761 C CA . THR A 1 282 ? 92.18430 34.73431 92.50343 1.000 91.23527 282 THR A CA 1
ATOM 1762 C C . THR A 1 282 ? 90.68784 34.83416 92.77520 1.000 92.49484 282 THR A C 1
ATOM 1763 O O . THR A 1 282 ? 90.25163 34.49425 93.88250 1.000 97.93023 282 THR A O 1
ATOM 1767 N N . MET A 1 283 ? 89.89277 35.29196 91.81029 1.000 87.12580 283 MET A N 1
ATOM 1768 C CA . MET A 1 283 ? 88.46514 35.45729 92.04129 1.000 89.92608 283 MET A CA 1
ATOM 1769 C C . MET A 1 283 ? 87.70841 34.14655 91.85136 1.000 101.70744 283 MET A C 1
ATOM 1770 O O . MET A 1 283 ? 88.20685 33.18078 91.26563 1.000 109.58397 283 MET A O 1
ATOM 1775 N N . GLU A 1 284 ? 86.48188 34.12608 92.37376 1.000 98.62306 284 GLU A N 1
ATOM 1776 C CA . GLU A 1 284 ? 85.56019 33.03527 92.08126 1.000 106.50414 284 GLU A CA 1
ATOM 1777 C C . GLU A 1 284 ? 85.07799 33.09756 90.63781 1.000 105.92017 284 GLU A C 1
ATOM 1778 O O . GLU A 1 284 ? 84.80354 32.05772 90.02440 1.000 94.46496 284 GLU A O 1
ATOM 1784 N N . LYS A 1 285 ? 84.95946 34.30880 90.09070 1.000 110.02615 285 LYS A N 1
ATOM 1785 C CA . LYS A 1 285 ? 84.61748 34.49297 88.68785 1.000 103.29801 285 LYS A CA 1
ATOM 1786 C C . LYS A 1 285 ? 85.70680 33.98105 87.75684 1.000 106.39777 285 LYS A C 1
ATOM 1787 O O . LYS A 1 285 ? 85.44113 33.78332 86.56765 1.000 106.90087 285 LYS A O 1
ATOM 1793 N N . SER A 1 286 ? 86.92214 33.75342 88.27088 1.000 101.48123 286 SER A N 1
ATOM 1794 C CA . SER A 1 286 ? 88.03309 33.31327 87.43368 1.000 91.90476 286 SER A CA 1
ATOM 1795 C C . SER A 1 286 ? 87.81610 31.91341 86.86584 1.000 89.65975 286 SER A C 1
ATOM 1796 O O . SER A 1 286 ? 88.35673 31.60256 85.79821 1.000 85.19360 286 SER A O 1
ATOM 1799 N N . SER A 1 287 ? 87.03464 31.06949 87.54195 1.000 98.39685 287 SER A N 1
ATOM 1800 C CA . SER A 1 287 ? 86.69973 29.74889 87.02632 1.000 100.42694 287 SER A CA 1
ATOM 1801 C C . SER A 1 287 ? 85.74198 29.79506 85.84253 1.000 92.77668 287 SER A C 1
ATOM 1802 O O . SER A 1 287 ? 85.61882 28.79125 85.13288 1.000 84.03743 287 SER A O 1
ATOM 1805 N N . SER A 1 288 ? 85.06995 30.92739 85.61304 1.000 90.21109 288 SER A N 1
ATOM 1806 C CA . SER A 1 288 ? 84.16389 31.08016 84.48160 1.000 81.30052 288 SER A CA 1
ATOM 1807 C C . SER A 1 288 ? 84.87188 31.51912 83.20706 1.000 70.98633 288 SER A C 1
ATOM 1808 O O . SER A 1 288 ? 84.21842 31.61605 82.16362 1.000 77.28367 288 SER A O 1
ATOM 1811 N N . ALA A 1 289 ? 86.17960 31.78304 83.26844 1.000 71.73861 289 ALA A N 1
ATOM 1812 C CA . ALA A 1 289 ? 86.89530 32.29971 82.10652 1.000 64.27810 289 ALA A CA 1
ATOM 1813 C C . ALA A 1 289 ? 86.84397 31.31792 80.94292 1.000 67.06068 289 ALA A C 1
ATOM 1814 O O . ALA A 1 289 ? 86.57574 31.70525 79.79883 1.000 75.04161 289 ALA A O 1
ATOM 1816 N N . ALA A 1 290 ? 87.10411 30.03734 81.21776 1.000 72.21359 290 ALA A N 1
ATOM 1817 C CA . ALA A 1 290 ? 86.99301 29.01711 80.17875 1.000 70.83123 290 ALA A CA 1
ATOM 1818 C C . ALA A 1 290 ? 85.58303 28.97110 79.60325 1.000 61.21094 290 ALA A C 1
ATOM 1819 O O . ALA A 1 290 ? 85.40568 28.86809 78.38476 1.000 63.64320 290 ALA A O 1
ATOM 1821 N N . TYR A 1 291 ? 84.57030 29.05743 80.46844 1.000 56.65350 291 TYR A N 1
ATOM 1822 C CA . TYR A 1 291 ? 83.18416 29.13410 80.01713 1.000 60.61211 291 TYR A CA 1
ATOM 1823 C C . TYR A 1 291 ? 82.97712 30.29535 79.05052 1.000 64.08309 291 TYR A C 1
ATOM 1824 O O . TYR A 1 291 ? 82.40375 30.12487 77.96884 1.000 63.63031 291 TYR A O 1
ATOM 1833 N N . TYR A 1 292 ? 83.44608 31.48625 79.42900 1.000 65.60619 292 TYR A N 1
ATOM 1834 C CA . TYR A 1 292 ? 83.28474 32.66944 78.58754 1.000 61.67955 292 TYR A CA 1
ATOM 1835 C C . TYR A 1 292 ? 83.94059 32.47960 77.22461 1.000 59.30510 292 TYR A C 1
ATOM 1836 O O . TYR A 1 292 ? 83.32117 32.73339 76.18392 1.000 61.54020 292 TYR A O 1
ATOM 1845 N N . PHE A 1 293 ? 85.20282 32.03967 77.21296 1.000 56.62911 293 PHE A N 1
ATOM 1846 C CA . PHE A 1 293 ? 85.91848 31.86161 75.95253 1.000 58.19019 293 PHE A CA 1
ATOM 1847 C C . PHE A 1 293 ? 85.30337 30.74712 75.11595 1.000 55.96120 293 PHE A C 1
ATOM 1848 O O . PHE A 1 293 ? 85.25797 30.84384 73.88445 1.000 60.72273 293 PHE A O 1
ATOM 1856 N N . ALA A 1 294 ? 84.82232 29.68421 75.76600 1.000 61.63524 294 ALA A N 1
ATOM 1857 C CA . ALA A 1 294 ? 84.23341 28.56805 75.03073 1.000 67.21385 294 ALA A CA 1
ATOM 1858 C C . ALA A 1 294 ? 82.99101 28.99561 74.25536 1.000 61.93946 294 ALA A C 1
ATOM 1859 O O . ALA A 1 294 ? 82.81069 28.59600 73.09823 1.000 53.82275 294 ALA A O 1
ATOM 1861 N N . GLN A 1 295 ? 82.13344 29.82138 74.86286 1.000 62.62468 295 GLN A N 1
ATOM 1862 C CA . GLN A 1 295 ? 80.95370 30.30061 74.14919 1.000 63.48203 295 GLN A CA 1
ATOM 1863 C C . GLN A 1 295 ? 81.31803 31.26166 73.02622 1.000 63.91956 295 GLN A C 1
ATOM 1864 O O . GLN A 1 295 ? 80.64547 31.28424 71.99002 1.000 57.57834 295 GLN A O 1
ATOM 1870 N N . ILE A 1 296 ? 82.37091 32.05853 73.20863 1.000 62.50410 296 ILE A N 1
ATOM 1871 C CA . ILE A 1 296 ? 82.88582 32.87265 72.10980 1.000 60.68771 296 ILE A CA 1
ATOM 1872 C C . ILE A 1 296 ? 83.32098 31.97592 70.95791 1.000 63.74733 296 ILE A C 1
ATOM 1873 O O . ILE A 1 296 ? 82.99768 32.22810 69.79046 1.000 58.26317 296 ILE A O 1
ATOM 1878 N N . THR A 1 297 ? 84.05760 30.90735 71.27804 1.000 57.89012 297 THR A N 1
ATOM 1879 C CA . THR A 1 297 ? 84.43974 29.92000 70.27427 1.000 59.15214 297 THR A CA 1
ATOM 1880 C C . THR A 1 297 ? 83.21643 29.34487 69.57267 1.000 62.94442 297 THR A C 1
ATOM 1881 O O . THR A 1 297 ? 83.19384 29.21102 68.34341 1.000 70.08501 297 THR A O 1
ATOM 1885 N N . GLY A 1 298 ? 82.18347 29.00334 70.34478 1.000 60.20392 298 GLY A N 1
ATOM 1886 C CA . GLY A 1 298 ? 80.96199 28.49341 69.74478 1.000 61.20583 298 GLY A CA 1
ATOM 1887 C C . GLY A 1 298 ? 80.27743 29.50882 68.85238 1.000 61.63622 298 GLY A C 1
ATOM 1888 O O . GLY A 1 298 ? 79.76546 29.16572 67.78389 1.000 63.09426 298 GLY A O 1
ATOM 1889 N N . VAL A 1 299 ? 80.25774 30.77253 69.27815 1.000 62.48894 299 VAL A N 1
ATOM 1890 C CA . VAL A 1 299 ? 79.66503 31.82221 68.45607 1.000 49.16565 299 VAL A CA 1
ATOM 1891 C C . VAL A 1 299 ? 80.45838 32.00345 67.16750 1.000 51.54580 299 VAL A C 1
ATOM 1892 O O . VAL A 1 299 ? 79.88375 32.18847 66.08580 1.000 55.28631 299 VAL A O 1
ATOM 1896 N N . ASP A 1 300 ? 81.79152 31.95900 67.26232 1.000 50.94720 300 ASP A N 1
ATOM 1897 C CA . ASP A 1 300 ? 82.62451 32.02833 66.06439 1.000 56.95506 300 ASP A CA 1
ATOM 1898 C C . ASP A 1 300 ? 82.34590 30.85458 65.13679 1.000 55.56986 300 ASP A C 1
ATOM 1899 O O . ASP A 1 300 ? 82.29242 31.01971 63.91229 1.000 57.59963 300 ASP A O 1
ATOM 1904 N N . ARG A 1 301 ? 82.17447 29.65842 65.70545 1.000 56.98717 301 ARG A N 1
ATOM 1905 C CA . ARG A 1 301 ? 81.84375 28.48547 64.90151 1.000 56.81933 301 ARG A CA 1
ATOM 1906 C C . ARG A 1 301 ? 80.51969 28.66980 64.17293 1.000 59.37590 301 ARG A C 1
ATOM 1907 O O . ARG A 1 301 ? 80.40783 28.34734 62.98397 1.000 59.62263 301 ARG A O 1
ATOM 1915 N N . GLU A 1 302 ? 79.50654 29.19542 64.86716 1.000 64.34726 302 GLU A N 1
ATOM 1916 C CA . GLU A 1 302 ? 78.23462 29.48613 64.21252 1.000 60.89386 302 GLU A CA 1
ATOM 1917 C C . GLU A 1 302 ? 78.39376 30.58379 63.16730 1.000 54.51265 302 GLU A C 1
ATOM 1918 O O . GLU A 1 302 ? 77.74843 30.54228 62.11436 1.000 63.28111 302 GLU A O 1
ATOM 1924 N N . PHE A 1 303 ? 79.23907 31.58019 63.44863 1.000 50.34396 303 PHE A N 1
ATOM 1925 C CA . PHE A 1 303 ? 79.54375 32.60568 62.45519 1.000 62.47015 303 PHE A CA 1
ATOM 1926 C C . PHE A 1 303 ? 80.16794 31.99346 61.21001 1.000 54.60821 303 PHE A C 1
ATOM 1927 O O . PHE A 1 303 ? 79.89385 32.43240 60.08667 1.000 56.74255 303 PHE A O 1
ATOM 1935 N N . GLY A 1 304 ? 81.01312 30.97783 61.39179 1.000 46.14824 304 GLY A N 1
ATOM 1936 C CA . GLY A 1 304 ? 81.59576 30.29919 60.24694 1.000 63.96204 304 GLY A CA 1
ATOM 1937 C C . GLY A 1 304 ? 80.56480 29.54690 59.42841 1.000 56.67391 304 GLY A C 1
ATOM 1938 O O . GLY A 1 304 ? 80.64883 29.50658 58.19757 1.000 60.79892 304 GLY A O 1
ATOM 1939 N N . ARG A 1 305 ? 79.58726 28.92992 60.09938 1.000 56.48678 305 ARG A N 1
ATOM 1940 C CA . ARG A 1 305 ? 78.47513 28.29980 59.39270 1.000 48.98544 305 ARG A CA 1
ATOM 1941 C C . ARG A 1 305 ? 77.76089 29.30424 58.49598 1.000 55.45110 305 ARG A C 1
ATOM 1942 O O . ARG A 1 305 ? 77.47316 29.01883 57.32724 1.000 66.28630 305 ARG A O 1
ATOM 1950 N N . LEU A 1 306 ? 77.46826 30.49159 59.03371 1.000 67.26393 306 LEU A N 1
ATOM 1951 C CA . LEU A 1 306 ? 76.83463 31.54237 58.24417 1.000 56.60422 306 LEU A CA 1
ATOM 1952 C C . LEU A 1 306 ? 77.68080 31.91952 57.03378 1.000 54.01236 306 LEU A C 1
ATOM 1953 O O . LEU A 1 306 ? 77.15159 32.09369 55.92987 1.000 62.81435 306 LEU A O 1
ATOM 1958 N N . LEU A 1 307 ? 78.99866 32.04153 57.21941 1.000 56.63003 307 LEU A N 1
ATOM 1959 C CA . LEU A 1 307 ? 79.87872 32.40353 56.11128 1.000 58.61623 307 LEU A CA 1
ATOM 1960 C C . LEU A 1 307 ? 79.88449 31.32902 55.03318 1.000 50.77809 307 LEU A C 1
ATOM 1961 O O . LEU A 1 307 ? 79.86387 31.64205 53.83700 1.000 62.00843 307 LEU A O 1
ATOM 1966 N N . GLU A 1 308 ? 79.92426 30.05507 55.43581 1.000 61.82097 308 GLU A N 1
ATOM 1967 C CA . GLU A 1 308 ? 79.85907 28.97069 54.45891 1.000 66.75276 308 GLU A CA 1
ATOM 1968 C C . GLU A 1 308 ? 78.51081 28.95194 53.74744 1.000 65.07046 308 GLU A C 1
ATOM 1969 O O . GLU A 1 308 ? 78.44804 28.71180 52.53620 1.000 67.17056 308 GLU A O 1
ATOM 1975 N N . ALA A 1 309 ? 77.42278 29.20095 54.48257 1.000 53.87583 309 ALA A N 1
ATOM 1976 C CA . ALA A 1 309 ? 76.11455 29.33263 53.84849 1.000 53.53020 309 ALA A CA 1
ATOM 1977 C C . ALA A 1 309 ? 76.12242 30.45002 52.81609 1.000 61.53746 309 ALA A C 1
ATOM 1978 O O . ALA A 1 309 ? 75.57875 30.29968 51.71553 1.000 62.10135 309 ALA A O 1
ATOM 1980 N N . LEU A 1 310 ? 76.73749 31.58449 53.16053 1.000 65.08128 310 LEU A N 1
ATOM 1981 C CA . LEU A 1 310 ? 76.86701 32.68548 52.21267 1.000 54.48103 310 LEU A CA 1
ATOM 1982 C C . LEU A 1 310 ? 77.62430 32.25976 50.96341 1.000 57.84095 310 LEU A C 1
ATOM 1983 O O . LEU A 1 310 ? 77.35634 32.76915 49.86943 1.000 55.03842 310 LEU A O 1
ATOM 1988 N N . ASP A 1 311 ? 78.56858 31.32663 51.10345 1.000 65.69115 311 ASP A N 1
ATOM 1989 C CA . ASP A 1 311 ? 79.35088 30.87661 49.95726 1.000 70.04926 311 ASP A CA 1
ATOM 1990 C C . ASP A 1 311 ? 78.56463 29.90920 49.08275 1.000 63.70125 311 ASP A C 1
ATOM 1991 O O . ASP A 1 311 ? 78.65111 29.97247 47.85171 1.000 63.17867 311 ASP A O 1
ATOM 1996 N N . GLU A 1 312 ? 77.80204 29.00289 49.69876 1.000 56.70489 312 GLU A N 1
ATOM 1997 C CA . GLU A 1 312 ? 77.05668 28.00931 48.93481 1.000 55.05388 312 GLU A CA 1
ATOM 1998 C C . GLU A 1 312 ? 75.91345 28.62576 48.13988 1.000 69.75409 312 GLU A C 1
ATOM 1999 O O . GLU A 1 312 ? 75.49701 28.05011 47.12744 1.000 78.22921 312 GLU A O 1
ATOM 2005 N N . LEU A 1 313 ? 75.39415 29.76907 48.57492 1.000 65.43157 313 LEU A N 1
ATOM 2006 C CA . LEU A 1 313 ? 74.51690 30.58078 47.74999 1.000 57.40399 313 LEU A CA 1
ATOM 2007 C C . LEU A 1 313 ? 75.37211 31.59908 46.99393 1.000 71.97381 313 LEU A C 1
ATOM 2008 O O . LEU A 1 313 ? 76.58952 31.66608 47.16350 1.000 84.30064 313 LEU A O 1
ATOM 2013 N N . GLY A 1 314 ? 74.73931 32.40235 46.14448 1.000 68.84015 314 GLY A N 1
ATOM 2014 C CA . GLY A 1 314 ? 75.49684 33.35567 45.35202 1.000 69.31512 314 GLY A CA 1
ATOM 2015 C C . GLY A 1 314 ? 75.75865 34.66618 46.06602 1.000 67.53552 314 GLY A C 1
ATOM 2016 O O . GLY A 1 314 ? 75.98378 35.69882 45.42754 1.000 81.39108 314 GLY A O 1
ATOM 2017 N N . LEU A 1 315 ? 75.77199 34.62638 47.39775 1.000 56.08034 315 LEU A N 1
ATOM 2018 C CA . LEU A 1 315 ? 75.64296 35.82813 48.20832 1.000 67.63348 315 LEU A CA 1
ATOM 2019 C C . LEU A 1 315 ? 76.96166 36.39595 48.71822 1.000 59.73009 315 LEU A C 1
ATOM 2020 O O . LEU A 1 315 ? 76.99075 37.56489 49.11457 1.000 62.17777 315 LEU A O 1
ATOM 2025 N N . SER A 1 316 ? 78.04491 35.61699 48.72814 1.000 54.52178 316 SER A N 1
ATOM 2026 C CA . SER A 1 316 ? 79.25885 36.06841 49.40417 1.000 57.24300 316 SER A CA 1
ATOM 2027 C C . SER A 1 316 ? 79.84431 37.31428 48.74860 1.000 72.64071 316 SER A C 1
ATOM 2028 O O . SER A 1 316 ? 80.35784 38.20173 49.43775 1.000 67.39069 316 SER A O 1
ATOM 2031 N N . LYS A 1 317 ? 79.76784 37.40589 47.42063 1.000 69.43109 317 LYS A N 1
ATOM 2032 C CA . LYS A 1 317 ? 80.46754 38.47745 46.71971 1.000 66.11621 317 LYS A CA 1
ATOM 2033 C C . LYS A 1 317 ? 79.74550 39.81453 46.83846 1.000 64.03453 317 LYS A C 1
ATOM 2034 O O . LYS A 1 317 ? 80.38952 40.86881 46.78207 1.000 65.68309 317 LYS A O 1
ATOM 2040 N N . ASN A 1 318 ? 78.42311 39.80467 46.99895 1.000 64.58661 318 ASN A N 1
ATOM 2041 C CA . ASN A 1 318 ? 77.64491 41.03815 47.03239 1.000 65.13234 318 ASN A CA 1
ATOM 2042 C C . ASN A 1 318 ? 76.95215 41.24147 48.37725 1.000 60.44315 318 ASN A C 1
ATOM 2043 O O . ASN A 1 318 ? 75.90121 41.88138 48.45293 1.000 62.11857 318 ASN A O 1
ATOM 2048 N N . THR A 1 319 ? 77.52474 40.70685 49.45026 1.000 63.97845 319 THR A N 1
ATOM 2049 C CA . THR A 1 319 ? 76.99095 40.90455 50.78934 1.000 51.65937 319 THR A CA 1
ATOM 2050 C C . THR A 1 319 ? 78.03402 41.59209 51.65332 1.000 57.49694 319 THR A C 1
ATOM 2051 O O . THR A 1 319 ? 79.19301 41.16524 51.69463 1.000 60.22125 319 THR A O 1
ATOM 2055 N N . MET A 1 320 ? 77.62090 42.65803 52.33220 1.000 61.36769 320 MET A N 1
ATOM 2056 C CA . MET A 1 320 ? 78.45018 43.29559 53.34372 1.000 58.53569 320 MET A CA 1
ATOM 2057 C C . MET A 1 320 ? 78.16610 42.63798 54.68899 1.000 57.21324 320 MET A C 1
ATOM 2058 O O . MET A 1 320 ? 77.04123 42.70502 55.19626 1.000 55.92990 320 MET A O 1
ATOM 2063 N N . VAL A 1 321 ? 79.17712 41.98437 55.25249 1.000 59.30634 321 VAL A N 1
ATOM 2064 C CA . VAL A 1 321 ? 79.04747 41.26091 56.51176 1.000 55.14940 321 VAL A CA 1
ATOM 2065 C C . VAL A 1 321 ? 79.76439 42.05578 57.59090 1.000 57.96942 321 VAL A C 1
ATOM 2066 O O . VAL A 1 321 ? 80.97880 42.27779 57.50505 1.000 60.56663 321 VAL A O 1
ATOM 2070 N N . VAL A 1 322 ? 79.01697 42.48094 58.60620 1.000 55.97577 322 VAL A N 1
ATOM 2071 C CA . VAL A 1 322 ? 79.56486 43.21203 59.74202 1.000 53.31567 322 VAL A CA 1
ATOM 2072 C C . VAL A 1 322 ? 79.45885 42.33047 60.97743 1.000 48.98678 322 VAL A C 1
ATOM 2073 O O . VAL A 1 322 ? 78.39543 41.76316 61.25713 1.000 56.89195 322 VAL A O 1
ATOM 2077 N N . PHE A 1 323 ? 80.56379 42.20612 61.70588 1.000 45.24225 323 PHE A N 1
ATOM 2078 C CA . PHE A 1 323 ? 80.60022 41.50267 62.97910 1.000 40.00972 323 PHE A CA 1
ATOM 2079 C C . PHE A 1 323 ? 80.96195 42.49923 64.06871 1.000 53.92231 323 PHE A C 1
ATOM 2080 O O . PHE A 1 323 ? 81.91654 43.26763 63.91780 1.000 52.38526 323 PHE A O 1
ATOM 2088 N N . SER A 1 324 ? 80.20007 42.49186 65.15666 1.000 45.57988 324 SER A N 1
ATOM 2089 C CA . SER A 1 324 ? 80.41481 43.44186 66.23720 1.000 55.76358 324 SER A CA 1
ATOM 2090 C C . SER A 1 324 ? 79.91210 42.82616 67.53624 1.000 56.05466 324 SER A C 1
ATOM 2091 O O . SER A 1 324 ? 79.63083 41.62773 67.60840 1.000 59.22148 324 SER A O 1
ATOM 2094 N N . SER A 1 325 ? 79.81552 43.65680 68.56968 1.000 54.02215 325 SER A N 1
ATOM 2095 C CA . SER A 1 325 ? 79.23553 43.26556 69.84307 1.000 47.35571 325 SER A CA 1
ATOM 2096 C C . SER A 1 325 ? 78.61007 44.50258 70.46742 1.000 47.98885 325 SER A C 1
ATOM 2097 O O . SER A 1 325 ? 78.88108 45.63264 70.05458 1.000 46.44786 325 SER A O 1
ATOM 2100 N N . ASP A 1 326 ? 77.75623 44.28067 71.46858 1.000 44.04078 326 ASP A N 1
ATOM 2101 C CA . ASP A 1 326 ? 77.12611 45.40959 72.14462 1.000 54.17334 326 ASP A CA 1
ATOM 2102 C C . ASP A 1 326 ? 78.05406 46.01900 73.18874 1.000 57.19036 326 ASP A C 1
ATOM 2103 O O . ASP A 1 326 ? 78.12729 47.24487 73.31682 1.000 62.35985 326 ASP A O 1
ATOM 2108 N N . HIS A 1 327 ? 78.76325 45.18206 73.93671 1.000 52.46803 327 HIS A N 1
ATOM 2109 C CA . HIS A 1 327 ? 79.74612 45.64029 74.90643 1.000 58.13495 327 HIS A CA 1
ATOM 2110 C C . HIS A 1 327 ? 80.73312 44.50573 75.14568 1.000 73.07346 327 HIS A C 1
ATOM 2111 O O . HIS A 1 327 ? 80.58036 43.40189 74.61842 1.000 61.40851 327 HIS A O 1
ATOM 2118 N N . GLY A 1 328 ? 81.75022 44.78684 75.95118 1.000 65.03420 328 GLY A N 1
ATOM 2119 C CA . GLY A 1 328 ? 82.76348 43.81381 76.28395 1.000 60.54998 328 GLY A CA 1
ATOM 2120 C C . GLY A 1 328 ? 82.47324 43.10624 77.59038 1.000 56.97613 328 GLY A C 1
ATOM 2121 O O . GLY A 1 328 ? 81.33895 43.06750 78.07358 1.000 52.61743 328 GLY A O 1
ATOM 2122 N N . GLU A 1 329 ? 83.52950 42.54104 78.17079 1.000 69.05463 329 GLU A N 1
ATOM 2123 C CA . GLU A 1 329 ? 83.44990 41.84880 79.45253 1.000 66.21474 329 GLU A CA 1
ATOM 2124 C C . GLU A 1 329 ? 84.83050 41.91636 80.07985 1.000 69.55256 329 GLU A C 1
ATOM 2125 O O . GLU A 1 329 ? 85.77684 41.38288 79.49747 1.000 68.45212 329 GLU A O 1
ATOM 2131 N N . THR A 1 330 ? 84.97136 42.55946 81.24664 1.000 71.75852 330 THR A N 1
ATOM 2132 C CA . THR A 1 330 ? 86.32385 42.71962 81.78137 1.000 79.05852 330 THR A CA 1
ATOM 2133 C C . THR A 1 330 ? 86.90423 41.35559 82.13835 1.000 55.81050 330 THR A C 1
ATOM 2134 O O . THR A 1 330 ? 88.09931 41.10323 81.93482 1.000 60.11820 330 THR A O 1
ATOM 2138 N N . MET A 1 331 ? 86.05873 40.45124 82.63998 1.000 51.79042 331 MET A N 1
ATOM 2139 C CA . MET A 1 331 ? 86.44267 39.07725 82.95215 1.000 54.64696 331 MET A CA 1
ATOM 2140 C C . MET A 1 331 ? 87.65627 39.06860 83.88276 1.000 64.42772 331 MET A C 1
ATOM 2141 O O . MET A 1 331 ? 88.78501 38.77329 83.49602 1.000 57.49514 331 MET A O 1
ATOM 2146 N N . CYS A 1 332 ? 87.37471 39.43650 85.13139 1.000 62.65684 332 CYS A N 1
ATOM 2147 C CA . CYS A 1 332 ? 88.34159 39.52165 86.22280 1.000 48.41658 332 CYS A CA 1
ATOM 2148 C C . CYS A 1 332 ? 89.41549 40.58133 86.00424 1.000 51.22544 332 CYS A C 1
ATOM 2149 O O . CYS A 1 332 ? 90.37204 40.64474 86.78640 1.000 47.50375 332 CYS A O 1
ATOM 2152 N N . SER A 1 333 ? 89.29970 41.40777 84.96626 1.000 58.47307 333 SER A N 1
ATOM 2153 C CA . SER A 1 333 ? 90.21350 42.53090 84.80966 1.000 54.49472 333 SER A CA 1
ATOM 2154 C C . SER A 1 333 ? 89.94483 43.56315 85.89796 1.000 64.39661 333 SER A C 1
ATOM 2155 O O . SER A 1 333 ? 88.78835 43.90246 86.16963 1.000 61.63114 333 SER A O 1
ATOM 2158 N N . HIS A 1 334 ? 91.01696 44.06197 86.52011 1.000 61.41126 334 HIS A N 1
ATOM 2159 C CA . HIS A 1 334 ? 90.92227 44.97000 87.66322 1.000 48.08152 334 HIS A CA 1
ATOM 2160 C C . HIS A 1 334 ? 90.13088 44.34674 88.81153 1.000 59.65172 334 HIS A C 1
ATOM 2161 O O . HIS A 1 334 ? 89.56014 45.05762 89.64345 1.000 62.80046 334 HIS A O 1
ATOM 2168 N N . GLY A 1 335 ? 90.09655 43.01753 88.86215 1.000 62.26809 335 GLY A N 1
ATOM 2169 C CA . GLY A 1 335 ? 89.36892 42.30638 89.90226 1.000 56.92534 335 GLY A CA 1
ATOM 2170 C C . GLY A 1 335 ? 87.90121 42.66184 89.96200 1.000 68.40943 335 GLY A C 1
ATOM 2171 O O . GLY A 1 335 ? 87.34599 42.81749 91.05787 1.000 75.41598 335 GLY A O 1
ATOM 2172 N N . LEU A 1 336 ? 87.25511 42.79052 88.80530 1.000 77.44449 336 LEU A N 1
ATOM 2173 C CA . LEU A 1 336 ? 85.91077 43.35006 88.73228 1.000 73.90535 336 LEU A CA 1
ATOM 2174 C C . LEU A 1 336 ? 84.86320 42.24287 88.77106 1.000 107.71675 336 LEU A C 1
ATOM 2175 O O . LEU A 1 336 ? 84.75211 41.43750 87.83888 1.000 95.57081 336 LEU A O 1
ATOM 2180 N N . GLN A 1 337 ? 84.10573 42.21426 89.86038 1.000 117.20173 337 GLN A N 1
ATOM 2181 C CA . GLN A 1 337 ? 82.85903 41.48251 89.98626 1.000 121.53830 337 GLN A CA 1
ATOM 2182 C C . GLN A 1 337 ? 81.72729 42.38575 89.50038 1.000 134.78958 337 GLN A C 1
ATOM 2183 O O . GLN A 1 337 ? 81.79251 43.60809 89.64950 1.000 137.80160 337 GLN A O 1
ATOM 2189 N N . ASP A 1 338 ? 80.69133 41.77580 88.90982 1.000 144.91944 338 ASP A N 1
ATOM 2190 C CA . ASP A 1 338 ? 79.59520 42.48851 88.23237 1.000 146.24871 338 ASP A CA 1
ATOM 2191 C C . ASP A 1 338 ? 80.08406 43.23371 86.99136 1.000 124.64274 338 ASP A C 1
ATOM 2192 O O . ASP A 1 338 ? 79.51142 44.26093 86.61381 1.000 112.22027 338 ASP A O 1
ATOM 2197 N N . ALA A 1 339 ? 81.13223 42.68965 86.35583 1.000 117.00591 339 ALA A N 1
ATOM 2198 C CA . ALA A 1 339 ? 81.90701 43.28673 85.26530 1.000 104.04677 339 ALA A CA 1
ATOM 2199 C C . ALA A 1 339 ? 81.08369 43.89370 84.12737 1.000 103.96478 339 ALA A C 1
ATOM 2200 O O . ALA A 1 339 ? 81.11694 43.37628 83.00820 1.000 89.68448 339 ALA A O 1
ATOM 2202 N N . LYS A 1 340 ? 80.38832 45.01164 84.35351 1.000 102.35786 340 LYS A N 1
ATOM 2203 C CA . LYS A 1 340 ? 79.61221 45.60059 83.25968 1.000 97.17868 340 LYS A CA 1
ATOM 2204 C C . LYS A 1 340 ? 79.38589 47.09417 83.48577 1.000 95.91838 340 LYS A C 1
ATOM 2205 O O . LYS A 1 340 ? 79.23314 47.53467 84.62871 1.000 96.43509 340 LYS A O 1
ATOM 2211 N N . ASN A 1 341 ? 79.36746 47.86023 82.38864 1.000 88.91956 341 ASN A N 1
ATOM 2212 C CA . ASN A 1 341 ? 79.20684 49.31397 82.41208 1.000 72.85781 341 ASN A CA 1
ATOM 2213 C C . ASN A 1 341 ? 80.34806 50.00426 83.16549 1.000 78.07545 341 ASN A C 1
ATOM 2214 O O . ASN A 1 341 ? 80.14827 50.50294 84.27443 1.000 74.25081 341 ASN A O 1
ATOM 2219 N N . SER A 1 342 ? 81.53290 50.04717 82.55487 1.000 68.59678 342 SER A N 1
ATOM 2220 C CA . SER A 1 342 ? 82.72497 50.64945 83.14183 1.000 50.21176 342 SER A CA 1
ATOM 2221 C C . SER A 1 342 ? 83.59257 51.19373 82.01529 1.000 48.89999 342 SER A C 1
ATOM 2222 O O . SER A 1 342 ? 83.51256 50.69275 80.88640 1.000 68.50966 342 SER A O 1
ATOM 2225 N N . PRO A 1 343 ? 84.43183 52.20091 82.27860 1.000 48.86895 343 PRO A N 1
ATOM 2226 C CA . PRO A 1 343 ? 85.21172 52.81032 81.19338 1.000 53.40805 343 PRO A CA 1
ATOM 2227 C C . PRO A 1 343 ? 86.43020 52.00772 80.76504 1.000 52.84443 343 PRO A C 1
ATOM 2228 O O . PRO A 1 343 ? 87.15980 52.45496 79.87283 1.000 48.65584 343 PRO A O 1
ATOM 2232 N N . TYR A 1 344 ? 86.66427 50.84199 81.35817 1.000 54.17874 344 TYR A N 1
ATOM 2233 C CA . TYR A 1 344 ? 87.87279 50.08738 81.07078 1.000 54.93724 344 TYR A CA 1
ATOM 2234 C C . TYR A 1 344 ? 87.80663 49.47002 79.67848 1.000 56.47516 344 TYR A C 1
ATOM 2235 O O . TYR A 1 344 ? 86.73629 49.10604 79.18334 1.000 62.24332 344 TYR A O 1
ATOM 2244 N N . ILE A 1 345 ? 88.97878 49.36115 79.04563 1.000 45.20431 345 ILE A N 1
ATOM 2245 C CA . ILE A 1 345 ? 89.04895 48.94357 77.64803 1.000 60.38207 345 ILE A CA 1
ATOM 2246 C C . ILE A 1 345 ? 88.45675 47.55418 77.45988 1.000 64.51557 345 ILE A C 1
ATOM 2247 O O . ILE A 1 345 ? 87.92945 47.23535 76.38674 1.000 62.59423 345 ILE A O 1
ATOM 2252 N N . GLU A 1 346 ? 88.51239 46.71267 78.49394 1.000 61.51473 346 GLU A N 1
ATOM 2253 C CA . GLU A 1 346 ? 87.90694 45.39124 78.40016 1.000 66.92797 346 GLU A CA 1
ATOM 2254 C C . GLU A 1 346 ? 86.39033 45.46722 78.31955 1.000 70.13066 346 GLU A C 1
ATOM 2255 O O . GLU A 1 346 ? 85.75606 44.52173 77.83886 1.000 69.94198 346 GLU A O 1
ATOM 2261 N N . SER A 1 347 ? 85.79809 46.57180 78.77298 1.000 60.40937 347 SER A N 1
ATOM 2262 C CA . SER A 1 347 ? 84.35358 46.74672 78.75595 1.000 64.36929 347 SER A CA 1
ATOM 2263 C C . SER A 1 347 ? 83.86115 47.62411 77.61224 1.000 57.05425 347 SER A C 1
ATOM 2264 O O . SER A 1 347 ? 82.69316 47.50915 77.22603 1.000 62.99543 347 SER A O 1
ATOM 2267 N N . MET A 1 348 ? 84.71657 48.48175 77.05801 1.000 53.69599 348 MET A N 1
ATOM 2268 C CA . MET A 1 348 ? 84.31086 49.42903 76.02745 1.000 54.61269 348 MET A CA 1
ATOM 2269 C C . MET A 1 348 ? 84.71328 49.01470 74.61984 1.000 57.60110 348 MET A C 1
ATOM 2270 O O . MET A 1 348 ? 83.96726 49.28390 73.67230 1.000 50.73463 348 MET A O 1
ATOM 2275 N N . ASN A 1 349 ? 85.87186 48.38062 74.45505 1.000 54.31702 349 ASN A N 1
ATOM 2276 C CA . ASN A 1 349 ? 86.35129 48.00229 73.13208 1.000 48.01673 349 ASN A CA 1
ATOM 2277 C C . ASN A 1 349 ? 85.61018 46.75859 72.65867 1.000 55.01847 349 ASN A C 1
ATOM 2278 O O . ASN A 1 349 ? 85.66113 45.70949 73.30914 1.000 49.64953 349 ASN A O 1
ATOM 2283 N N . VAL A 1 350 ? 84.92599 46.87570 71.53101 1.000 57.95542 350 VAL A N 1
ATOM 2284 C CA . VAL A 1 350 ? 84.12621 45.78265 70.98671 1.000 47.23006 350 VAL A CA 1
ATOM 2285 C C . VAL A 1 350 ? 84.71634 45.41148 69.63543 1.000 51.36929 350 VAL A C 1
ATOM 2286 O O . VAL A 1 350 ? 85.44137 46.21051 69.01721 1.000 50.14101 350 VAL A O 1
ATOM 2290 N N . PRO A 1 351 ? 84.43757 44.20532 69.14502 1.000 56.89841 351 PRO A N 1
ATOM 2291 C CA . PRO A 1 351 ? 84.86543 43.85701 67.78868 1.000 48.94285 351 PRO A CA 1
ATOM 2292 C C . PRO A 1 351 ? 84.11461 44.67832 66.75768 1.000 43.12564 351 PRO A C 1
ATOM 2293 O O . PRO A 1 351 ? 82.98206 45.11247 66.97874 1.000 51.59522 351 PRO A O 1
ATOM 2297 N N . PHE A 1 352 ? 84.76729 44.90218 65.61994 1.000 41.73770 352 PHE A N 1
ATOM 2298 C CA . PHE A 1 352 ? 84.08153 45.49595 64.47462 1.000 50.37505 352 PHE A CA 1
ATOM 2299 C C . PHE A 1 352 ? 84.85113 45.13285 63.21495 1.000 56.70359 352 PHE A C 1
ATOM 2300 O O . PHE A 1 352 ? 85.97706 45.59941 63.01808 1.000 61.02597 352 PHE A O 1
ATOM 2308 N N . LEU A 1 353 ? 84.23739 44.31059 62.37202 1.000 56.65509 353 LEU A N 1
ATOM 2309 C CA . LEU A 1 353 ? 84.83061 43.85517 61.12560 1.000 59.80765 353 LEU A CA 1
ATOM 2310 C C . LEU A 1 353 ? 83.79855 43.99707 60.01988 1.000 60.43607 353 LEU A C 1
ATOM 2311 O O . LEU A 1 353 ? 82.63240 43.63881 60.20460 1.000 64.04777 353 LEU A O 1
ATOM 2316 N N . ILE A 1 354 ? 84.22592 44.52928 58.87754 1.000 54.84466 354 ILE A N 1
ATOM 2317 C CA . ILE A 1 354 ? 83.35424 44.74154 57.72584 1.000 50.63826 354 ILE A CA 1
ATOM 2318 C C . ILE A 1 354 ? 83.99073 44.06810 56.52097 1.000 57.16680 354 ILE A C 1
ATOM 2319 O O . ILE A 1 354 ? 85.03552 44.51922 56.03435 1.000 52.60713 354 ILE A O 1
ATOM 2324 N N . ARG A 1 355 ? 83.36232 43.00403 56.02877 1.000 51.79347 355 ARG A N 1
ATOM 2325 C CA . ARG A 1 355 ? 83.76053 42.37954 54.77211 1.000 49.02500 355 ARG A CA 1
ATOM 2326 C C . ARG A 1 355 ? 82.79951 42.83814 53.68328 1.000 57.36290 355 ARG A C 1
ATOM 2327 O O . ARG A 1 355 ? 81.63857 42.41314 53.64656 1.000 62.23640 355 ARG A O 1
ATOM 2335 N N . TYR A 1 356 ? 83.29098 43.71161 52.80329 1.000 61.01730 356 TYR A N 1
ATOM 2336 C CA . TYR A 1 356 ? 82.56133 44.19662 51.63429 1.000 59.19750 356 TYR A CA 1
ATOM 2337 C C . TYR A 1 356 ? 83.42302 43.83033 50.43273 1.000 67.62036 356 TYR A C 1
ATOM 2338 O O . TYR A 1 356 ? 84.24179 44.64338 49.97707 1.000 73.25563 356 TYR A O 1
ATOM 2347 N N . PRO A 1 357 ? 83.27191 42.61602 49.89110 1.000 70.59145 357 PRO A N 1
ATOM 2348 C CA . PRO A 1 357 ? 84.27495 42.08718 48.94601 1.000 57.03350 357 PRO A CA 1
ATOM 2349 C C . PRO A 1 357 ? 84.58697 42.98581 47.75931 1.000 70.75112 357 PRO A C 1
ATOM 2350 O O . PRO A 1 357 ? 85.75592 43.08705 47.36430 1.000 74.48285 357 PRO A O 1
ATOM 2354 N N . GLN A 1 358 ? 83.58563 43.63973 47.17157 1.000 83.47381 358 GLN A N 1
ATOM 2355 C CA . GLN A 1 358 ? 83.82449 44.45027 45.98572 1.000 88.00336 358 GLN A CA 1
ATOM 2356 C C . GLN A 1 358 ? 84.32373 45.85235 46.30099 1.000 74.79536 358 GLN A C 1
ATOM 2357 O O . GLN A 1 358 ? 85.15756 46.38118 45.55464 1.000 84.29797 358 GLN A O 1
ATOM 2363 N N . ARG A 1 359 ? 83.83981 46.47018 47.37406 1.000 62.99059 359 ARG A N 1
ATOM 2364 C CA . ARG A 1 359 ? 84.07915 47.88670 47.59763 1.000 79.92427 359 ARG A CA 1
ATOM 2365 C C . ARG A 1 359 ? 85.06668 48.19128 48.71636 1.000 69.22916 359 ARG A C 1
ATOM 2366 O O . ARG A 1 359 ? 85.45979 49.35364 48.86237 1.000 69.22511 359 ARG A O 1
ATOM 2374 N N . LEU A 1 360 ? 85.48408 47.19714 49.50062 1.000 66.23318 360 LEU A N 1
ATOM 2375 C CA . LEU A 1 360 ? 86.38494 47.41576 50.62868 1.000 60.79250 360 LEU A CA 1
ATOM 2376 C C . LEU A 1 360 ? 87.57050 46.46397 50.54721 1.000 62.77188 360 LEU A C 1
ATOM 2377 O O . LEU A 1 360 ? 87.38931 45.24740 50.42430 1.000 69.45229 360 LEU A O 1
ATOM 2382 N N . LYS A 1 361 ? 88.78031 47.01856 50.64804 1.000 68.51883 361 LYS A N 1
ATOM 2383 C CA . LYS A 1 361 ? 90.07808 46.35270 50.69002 1.000 72.42782 361 LYS A CA 1
ATOM 2384 C C . LYS A 1 361 ? 90.44968 46.01666 52.13402 1.000 67.83685 361 LYS A C 1
ATOM 2385 O O . LYS A 1 361 ? 90.24612 46.83827 53.03344 1.000 65.46840 361 LYS A O 1
ATOM 2391 N N . PRO A 1 362 ? 90.99362 44.82383 52.38557 1.000 59.23543 362 PRO A N 1
ATOM 2392 C CA . PRO A 1 362 ? 91.30908 44.41510 53.76670 1.000 65.98594 362 PRO A CA 1
ATOM 2393 C C . PRO A 1 362 ? 92.39529 45.29256 54.37155 1.000 62.32820 362 PRO A C 1
ATOM 2394 O O . PRO A 1 362 ? 93.49873 45.40079 53.83192 1.000 70.27766 362 PRO A O 1
ATOM 2398 N N . LYS A 1 363 ? 92.07410 45.91436 55.50373 1.000 66.62376 363 LYS A N 1
ATOM 2399 C CA . LYS A 1 363 ? 93.01349 46.77065 56.21522 1.000 67.12146 363 LYS A CA 1
ATOM 2400 C C . LYS A 1 363 ? 92.59077 46.84429 57.67638 1.000 62.72927 363 LYS A C 1
ATOM 2401 O O . LYS A 1 363 ? 91.54303 46.32462 58.07015 1.000 65.65479 363 LYS A O 1
ATOM 2407 N N . VAL A 1 364 ? 93.42986 47.49485 58.47919 1.000 61.78271 364 VAL A N 1
ATOM 2408 C CA . VAL A 1 364 ? 93.16724 47.72539 59.89488 1.000 70.23710 364 VAL A CA 1
ATOM 2409 C C . VAL A 1 364 ? 93.10794 49.22729 60.12373 1.000 62.25904 364 VAL A C 1
ATOM 2410 O O . VAL A 1 364 ? 94.04596 49.95029 59.76966 1.000 70.48400 364 VAL A O 1
ATOM 2414 N N . VAL A 1 365 ? 92.01215 49.69370 60.71505 1.000 61.35005 365 VAL A N 1
ATOM 2415 C CA . VAL A 1 365 ? 91.78880 51.11347 60.95608 1.000 61.56282 365 VAL A CA 1
ATOM 2416 C C . VAL A 1 365 ? 91.63121 51.34522 62.45182 1.000 63.10947 365 VAL A C 1
ATOM 2417 O O . VAL A 1 365 ? 91.08692 50.50025 63.17156 1.000 64.92403 365 VAL A O 1
ATOM 2421 N N . ASP A 1 366 ? 92.12326 52.49272 62.91739 1.000 59.69158 366 ASP A N 1
ATOM 2422 C CA . ASP A 1 366 ? 92.03007 52.88343 64.31709 1.000 64.56543 366 ASP A CA 1
ATOM 2423 C C . ASP A 1 366 ? 90.94309 53.92633 64.55495 1.000 59.38684 366 ASP A C 1
ATOM 2424 O O . ASP A 1 366 ? 91.03296 54.69657 65.51555 1.000 55.78145 366 ASP A O 1
ATOM 2429 N N . TYR A 1 367 ? 89.92599 53.96838 63.69584 1.000 56.36502 367 TYR A N 1
ATOM 2430 C CA . TYR A 1 367 ? 88.85212 54.93917 63.85072 1.000 58.93637 367 TYR A CA 1
ATOM 2431 C C . TYR A 1 367 ? 88.13279 54.73882 65.17977 1.000 61.38897 367 TYR A C 1
ATOM 2432 O O . TYR A 1 367 ? 87.86112 53.60860 65.59352 1.000 59.51424 367 TYR A O 1
ATOM 2441 N N . LEU A 1 368 ? 87.82797 55.84897 65.85626 1.000 64.94993 368 LEU A N 1
ATOM 2442 C CA . LEU A 1 368 ? 87.04827 55.80735 67.09343 1.000 57.92236 368 LEU A CA 1
ATOM 2443 C C . LEU A 1 368 ? 85.57693 55.65929 66.72249 1.000 68.36568 368 LEU A C 1
ATOM 2444 O O . LEU A 1 368 ? 84.79272 56.61216 66.74055 1.000 67.39433 368 LEU A O 1
ATOM 2449 N N . LEU A 1 369 ? 85.19970 54.43304 66.37669 1.000 61.56050 369 LEU A N 1
ATOM 2450 C CA . LEU A 1 369 ? 83.81877 54.14741 66.02221 1.000 60.29806 369 LEU A CA 1
ATOM 2451 C C . LEU A 1 369 ? 82.96074 54.07592 67.27836 1.000 63.43592 369 LEU A C 1
ATOM 2452 O O . LEU A 1 369 ? 83.34093 53.44220 68.26804 1.000 52.95839 369 LEU A O 1
ATOM 2457 N N . SER A 1 370 ? 81.80697 54.73572 67.23768 1.000 71.51011 370 SER A N 1
ATOM 2458 C CA . SER A 1 370 ? 80.85171 54.72860 68.33297 1.000 52.34379 370 SER A CA 1
ATOM 2459 C C . SER A 1 370 ? 79.56369 54.05015 67.88296 1.000 56.37650 370 SER A C 1
ATOM 2460 O O . SER A 1 370 ? 79.29702 53.91120 66.68694 1.000 61.82399 370 SER A O 1
ATOM 2463 N N . SER A 1 371 ? 78.76900 53.61580 68.86150 1.000 54.85309 371 SER A N 1
ATOM 2464 C CA . SER A 1 371 ? 77.49036 52.97191 68.56232 1.000 50.73872 371 SER A CA 1
ATOM 2465 C C . SER A 1 371 ? 76.58142 53.82117 67.67975 1.000 70.71753 371 SER A C 1
ATOM 2466 O O . SER A 1 371 ? 76.03355 53.28249 66.70319 1.000 74.36693 371 SER A O 1
ATOM 2469 N N . PRO A 1 372 ? 76.37574 55.11953 67.93898 1.000 68.02362 372 PRO A N 1
ATOM 2470 C CA . PRO A 1 372 ? 75.56022 55.92362 67.01537 1.000 56.79031 372 PRO A CA 1
ATOM 2471 C C . PRO A 1 372 ? 76.16740 56.07954 65.63087 1.000 57.88231 372 PRO A C 1
ATOM 2472 O O . PRO A 1 372 ? 75.46447 56.53943 64.72310 1.000 61.43851 372 PRO A O 1
ATOM 2476 N N . ASP A 1 373 ? 77.43471 55.71247 65.43518 1.000 60.85328 373 ASP A N 1
ATOM 2477 C CA . ASP A 1 373 ? 78.07824 55.84268 64.13460 1.000 61.06752 373 ASP A CA 1
ATOM 2478 C C . ASP A 1 373 ? 77.80842 54.66023 63.21387 1.000 57.59392 373 ASP A C 1
ATOM 2479 O O . ASP A 1 373 ? 78.11018 54.74738 62.01954 1.000 63.78378 373 ASP A O 1
ATOM 2484 N N . ILE A 1 374 ? 77.25306 53.56424 63.73054 1.000 54.41354 374 ILE A N 1
ATOM 2485 C CA . ILE A 1 374 ? 77.10344 52.35978 62.92002 1.000 56.84446 374 ILE A CA 1
ATOM 2486 C C . ILE A 1 374 ? 76.01157 52.54618 61.87475 1.000 54.39071 374 ILE A C 1
ATOM 2487 O O . ILE A 1 374 ? 76.20203 52.22934 60.69433 1.000 49.33873 374 ILE A O 1
ATOM 2492 N N . MET A 1 375 ? 74.85025 53.04942 62.29284 1.000 58.18106 375 MET A N 1
ATOM 2493 C CA . MET A 1 375 ? 73.73956 53.22151 61.35723 1.000 45.09022 375 MET A CA 1
ATOM 2494 C C . MET A 1 375 ? 74.08120 54.14385 60.19353 1.000 55.00350 375 MET A C 1
ATOM 2495 O O . MET A 1 375 ? 73.83303 53.75607 59.03829 1.000 55.70283 375 MET A O 1
ATOM 2500 N N . PRO A 1 376 ? 74.63347 55.34821 60.39963 1.000 60.31536 376 PRO A N 1
ATOM 2501 C CA . PRO A 1 376 ? 75.00243 56.17182 59.23383 1.000 47.30448 376 PRO A CA 1
ATOM 2502 C C . PRO A 1 376 ? 76.06682 55.52978 58.36305 1.000 51.51186 376 PRO A C 1
ATOM 2503 O O . PRO A 1 376 ? 75.96066 55.57135 57.13038 1.000 52.96923 376 PRO A O 1
ATOM 2507 N N . THR A 1 377 ? 77.09275 54.93028 58.97604 1.000 60.84443 377 THR A N 1
ATOM 2508 C CA . THR A 1 377 ? 78.13505 54.25511 58.20698 1.000 58.42373 377 THR A CA 1
ATOM 2509 C C . THR A 1 377 ? 77.55005 53.12946 57.36371 1.000 55.40315 377 THR A C 1
ATOM 2510 O O . THR A 1 377 ? 77.87756 52.98977 56.17910 1.000 55.50720 377 THR A O 1
ATOM 2514 N N . LEU A 1 378 ? 76.67876 52.31450 57.96483 1.000 49.26212 378 LEU A N 1
ATOM 2515 C CA . LEU A 1 378 ? 75.99351 51.26117 57.22174 1.000 55.57078 378 LEU A CA 1
ATOM 2516 C C . LEU A 1 378 ? 75.25016 51.83148 56.01957 1.000 51.30411 378 LEU A C 1
ATOM 2517 O O . LEU A 1 378 ? 75.43479 51.37609 54.88507 1.000 54.49419 378 LEU A O 1
ATOM 2522 N N . LEU A 1 379 ? 74.40760 52.84045 56.25512 1.000 59.32217 379 LEU A N 1
ATOM 2523 C CA . LEU A 1 379 ? 73.67248 53.47299 55.16555 1.000 59.48378 379 LEU A CA 1
ATOM 2524 C C . LEU A 1 379 ? 74.61858 54.04088 54.11825 1.000 61.43800 379 LEU A C 1
ATOM 2525 O O . LEU A 1 379 ? 74.38796 53.88375 52.91335 1.000 66.80316 379 LEU A O 1
ATOM 2530 N N . GLY A 1 380 ? 75.69175 54.69830 54.55799 1.000 51.16156 380 GLY A N 1
ATOM 2531 C CA . GLY A 1 380 ? 76.66796 55.20801 53.61233 1.000 58.96704 380 GLY A CA 1
ATOM 2532 C C . GLY A 1 380 ? 77.32339 54.10882 52.79862 1.000 62.68691 380 GLY A C 1
ATOM 2533 O O . GLY A 1 380 ? 77.50622 54.24765 51.58759 1.000 72.18223 380 GLY A O 1
ATOM 2534 N N . LEU A 1 381 ? 77.68665 53.00059 53.45059 1.000 66.23386 381 LEU A N 1
ATOM 2535 C CA . LEU A 1 381 ? 78.33566 51.90038 52.74585 1.000 67.16235 381 LEU A CA 1
ATOM 2536 C C . LEU A 1 381 ? 77.40317 51.20856 51.76109 1.000 58.91814 381 LEU A C 1
ATOM 2537 O O . LEU A 1 381 ? 77.87759 50.46136 50.89928 1.000 69.71033 381 LEU A O 1
ATOM 2542 N N . SER A 1 382 ? 76.09413 51.43488 51.86808 1.000 59.22389 382 SER A N 1
ATOM 2543 C CA . SER A 1 382 ? 75.11506 50.81862 50.98353 1.000 56.27914 382 SER A CA 1
ATOM 2544 C C . SER A 1 382 ? 74.66253 51.75723 49.87033 1.000 66.36701 382 SER A C 1
ATOM 2545 O O . SER A 1 382 ? 73.61912 51.51599 49.25079 1.000 83.32039 382 SER A O 1
ATOM 2548 N N . ASN A 1 383 ? 75.42182 52.82357 49.61195 1.000 72.62135 383 ASN A N 1
ATOM 2549 C CA . ASN A 1 383 ? 75.05619 53.87953 48.66745 1.000 67.09085 383 ASN A CA 1
ATOM 2550 C C . ASN A 1 383 ? 73.74743 54.56475 49.05043 1.000 50.92561 383 ASN A C 1
ATOM 2551 O O . ASN A 1 383 ? 73.08983 55.17715 48.20256 1.000 63.05469 383 ASN A O 1
ATOM 2556 N N . LEU A 1 384 ? 73.35893 54.46581 50.32286 1.000 54.78250 384 LEU A N 1
ATOM 2557 C CA . LEU A 1 384 ? 72.18572 55.14121 50.85939 1.000 62.48729 384 LEU A CA 1
ATOM 2558 C C . LEU A 1 384 ? 72.56485 56.30655 51.76483 1.000 66.90807 384 LEU A C 1
ATOM 2559 O O . LEU A 1 384 ? 71.77169 56.70505 52.62483 1.000 52.97673 384 LEU A O 1
ATOM 2564 N N . GLY A 1 385 ? 73.76978 56.85471 51.59276 1.000 59.73536 385 GLY A N 1
ATOM 2565 C CA . GLY A 1 385 ? 74.22537 57.95374 52.42530 1.000 59.33711 385 GLY A CA 1
ATOM 2566 C C . GLY A 1 385 ? 73.39115 59.21068 52.29956 1.000 67.71676 385 GLY A C 1
ATOM 2567 O O . GLY A 1 385 ? 73.40009 60.03895 53.21661 1.000 72.67553 385 GLY A O 1
ATOM 2568 N N . GLN A 1 386 ? 72.67490 59.37652 51.19183 1.000 69.78144 386 GLN A N 1
ATOM 2569 C CA . GLN A 1 386 ? 71.79940 60.52561 51.00441 1.000 64.71869 386 GLN A CA 1
ATOM 2570 C C . GLN A 1 386 ? 70.42767 60.33352 51.64556 1.000 62.03954 386 GLN A C 1
ATOM 2571 O O . GLN A 1 386 ? 69.54290 61.17351 51.44525 1.000 62.90917 386 GLN A O 1
ATOM 2577 N N . HIS A 1 387 ? 70.23216 59.25169 52.40254 1.000 63.43696 387 HIS A N 1
ATOM 2578 C CA . HIS A 1 387 ? 68.95853 58.97424 53.05766 1.000 56.67816 387 HIS A CA 1
ATOM 2579 C C . HIS A 1 387 ? 69.08731 58.86950 54.57309 1.000 68.00369 387 HIS A C 1
ATOM 2580 O O . HIS A 1 387 ? 68.13597 58.43480 55.23371 1.000 66.35117 387 HIS A O 1
ATOM 2587 N N . ILE A 1 388 ? 70.22737 59.25054 55.13624 1.000 65.74965 388 ILE A N 1
ATOM 2588 C CA . ILE A 1 388 ? 70.37899 59.23481 56.59365 1.000 56.63846 388 ILE A CA 1
ATOM 2589 C C . ILE A 1 388 ? 69.46622 60.29300 57.20065 1.000 45.80140 388 ILE A C 1
ATOM 2590 O O . ILE A 1 388 ? 69.50511 61.45985 56.76730 1.000 58.87918 388 ILE A O 1
ATOM 2595 N N . PRO A 1 389 ? 68.62384 59.94046 58.17307 1.000 56.39584 389 PRO A N 1
ATOM 2596 C CA . PRO A 1 389 ? 67.75533 60.94019 58.80413 1.000 58.78480 389 PRO A CA 1
ATOM 2597 C C . PRO A 1 389 ? 68.57207 62.07277 59.40993 1.000 69.92719 389 PRO A C 1
ATOM 2598 O O . PRO A 1 389 ? 69.76352 61.93245 59.69643 1.000 67.64659 389 PRO A O 1
ATOM 2602 N N . HIS A 1 390 ? 67.91585 63.21796 59.59524 1.000 82.29472 390 HIS A N 1
ATOM 2603 C CA . HIS A 1 390 ? 68.67030 64.43065 59.84672 1.000 84.29698 390 HIS A CA 1
ATOM 2604 C C . HIS A 1 390 ? 68.94189 64.70552 61.32158 1.000 84.48840 390 HIS A C 1
ATOM 2605 O O . HIS A 1 390 ? 69.87885 65.45825 61.62079 1.000 84.05937 390 HIS A O 1
ATOM 2612 N N . GLU A 1 391 ? 68.18453 64.12924 62.25229 1.000 67.70010 391 GLU A N 1
ATOM 2613 C CA . GLU A 1 391 ? 68.64089 64.16064 63.63806 1.000 86.93781 391 GLU A CA 1
ATOM 2614 C C . GLU A 1 391 ? 69.46287 62.93864 64.02324 1.000 89.55712 391 GLU A C 1
ATOM 2615 O O . GLU A 1 391 ? 69.59932 62.65591 65.22378 1.000 101.96534 391 GLU A O 1
ATOM 2621 N N . VAL A 1 392 ? 70.05392 62.24411 63.05429 1.000 79.82175 392 VAL A N 1
ATOM 2622 C CA . VAL A 1 392 ? 71.00134 61.17229 63.34922 1.000 65.90423 392 VAL A CA 1
ATOM 2623 C C . VAL A 1 392 ? 72.32777 61.80907 63.73755 1.000 65.03807 392 VAL A C 1
ATOM 2624 O O . VAL A 1 392 ? 72.94432 62.51659 62.93471 1.000 64.45530 392 VAL A O 1
ATOM 2628 N N . GLN A 1 393 ? 72.76320 61.56353 64.97073 1.000 72.65305 393 GLN A N 1
ATOM 2629 C CA . GLN A 1 393 ? 73.95858 62.22264 65.49159 1.000 56.74262 393 GLN A CA 1
ATOM 2630 C C . GLN A 1 393 ? 75.24341 61.52149 65.08621 1.000 62.23898 393 GLN A C 1
ATOM 2631 O O . GLN A 1 393 ? 76.30823 62.13761 65.14504 1.000 69.18931 393 GLN A O 1
ATOM 2637 N N . GLY A 1 394 ? 75.16417 60.25058 64.68618 1.000 62.07724 394 GLY A N 1
ATOM 2638 C CA . GLY A 1 394 ? 76.34356 59.48054 64.35158 1.000 55.86451 394 GLY A CA 1
ATOM 2639 C C . GLY A 1 394 ? 77.12428 60.03672 63.17760 1.000 51.54464 394 GLY A C 1
ATOM 2640 O O . GLY A 1 394 ? 76.70317 60.98685 62.51954 1.000 51.52648 394 GLY A O 1
ATOM 2641 N N . THR A 1 395 ? 78.28172 59.43171 62.91063 1.000 50.26054 395 THR A N 1
ATOM 2642 C CA . THR A 1 395 ? 79.17148 59.87869 61.85225 1.000 61.03479 395 THR A CA 1
ATOM 2643 C C . THR A 1 395 ? 79.26130 58.80198 60.78071 1.000 59.16970 395 THR A C 1
ATOM 2644 O O . THR A 1 395 ? 79.43204 57.61933 61.09674 1.000 64.77220 395 THR A O 1
ATOM 2648 N N . ASP A 1 396 ? 79.14471 59.21599 59.51858 1.000 57.73858 396 ASP A N 1
ATOM 2649 C CA . ASP A 1 396 ? 79.17969 58.30758 58.37324 1.000 53.41026 396 ASP A CA 1
ATOM 2650 C C . ASP A 1 396 ? 80.63687 58.07916 57.98396 1.000 65.58360 396 ASP A C 1
ATOM 2651 O O . ASP A 1 396 ? 81.27597 58.94622 57.38322 1.000 75.17401 396 ASP A O 1
ATOM 2656 N N . PHE A 1 397 ? 81.16413 56.90183 58.32137 1.000 51.29632 397 PHE A N 1
ATOM 2657 C CA . PHE A 1 397 ? 82.54097 56.53921 58.00921 1.000 60.79313 397 PHE A CA 1
ATOM 2658 C C . PHE A 1 397 ? 82.70158 55.94415 56.61716 1.000 59.44907 397 PHE A C 1
ATOM 2659 O O . PHE A 1 397 ? 83.80681 55.51344 56.26943 1.000 55.64807 397 PHE A O 1
ATOM 2667 N N . SER A 1 398 ? 81.63399 55.91101 55.81550 1.000 66.12563 398 SER A N 1
ATOM 2668 C CA . SER A 1 398 ? 81.70349 55.25431 54.51254 1.000 57.41962 398 SER A CA 1
ATOM 2669 C C . SER A 1 398 ? 82.67693 55.96380 53.58104 1.000 69.79257 398 SER A C 1
ATOM 2670 O O . SER A 1 398 ? 83.46353 55.31317 52.88274 1.000 80.30850 398 SER A O 1
ATOM 2673 N N . LYS A 1 399 ? 82.63402 57.29848 53.54962 1.000 69.62583 399 LYS A N 1
ATOM 2674 C CA . LYS A 1 399 ? 83.55671 58.04420 52.69883 1.000 69.01832 399 LYS A CA 1
ATOM 2675 C C . LYS A 1 399 ? 85.00429 57.77828 53.09089 1.000 79.75172 399 LYS A C 1
ATOM 2676 O O . LYS A 1 399 ? 85.88511 57.69556 52.22685 1.000 83.95903 399 LYS A O 1
ATOM 2682 N N . ALA A 1 400 ? 85.26874 57.63522 54.39112 1.000 77.74726 400 ALA A N 1
ATOM 2683 C CA . ALA A 1 400 ? 86.62332 57.32850 54.83719 1.000 73.52633 400 ALA A CA 1
ATOM 2684 C C . ALA A 1 400 ? 86.99083 55.88230 54.53338 1.000 69.38677 400 ALA A C 1
ATOM 2685 O O . ALA A 1 400 ? 88.12785 55.59280 54.14375 1.000 76.79438 400 ALA A O 1
ATOM 2687 N N . LEU A 1 401 ? 86.04331 54.95986 54.70996 1.000 66.28167 401 LEU A N 1
ATOM 2688 C CA . LEU A 1 401 ? 86.33110 53.55053 54.46642 1.000 63.40443 401 LEU A CA 1
ATOM 2689 C C . LEU A 1 401 ? 86.53318 53.27435 52.98061 1.000 69.37208 401 LEU A C 1
ATOM 2690 O O . LEU A 1 401 ? 87.43941 52.52339 52.60047 1.000 66.00119 401 LEU A O 1
ATOM 2695 N N . PHE A 1 402 ? 85.69799 53.87231 52.12826 1.000 72.49957 402 PHE A N 1
ATOM 2696 C CA . PHE A 1 402 ? 85.80392 53.65393 50.68892 1.000 71.67970 402 PHE A CA 1
ATOM 2697 C C . PHE A 1 402 ? 87.12256 54.19224 50.14346 1.000 85.22545 402 PHE A C 1
ATOM 2698 O O . PHE A 1 402 ? 87.92137 53.45052 49.55963 1.000 90.96021 402 PHE A O 1
ATOM 2706 N N . SER A 1 403 ? 87.36915 55.48355 50.33748 1.000 90.06040 403 SER A N 1
ATOM 2707 C CA . SER A 1 403 ? 88.42570 56.19430 49.63435 1.000 98.07230 403 SER A CA 1
ATOM 2708 C C . SER A 1 403 ? 89.72079 56.14832 50.45008 1.000 107.47909 403 SER A C 1
ATOM 2709 O O . SER A 1 403 ? 89.87409 55.33038 51.36103 1.000 110.94025 403 SER A O 1
ATOM 2712 N N . ASN A 1 404 ? 90.66578 57.02626 50.12858 1.000 126.91119 404 ASN A N 1
ATOM 2713 C CA . ASN A 1 404 ? 92.00602 57.00182 50.70507 1.000 131.85426 404 ASN A CA 1
ATOM 2714 C C . ASN A 1 404 ? 92.22377 58.24976 51.55743 1.000 131.49520 404 ASN A C 1
ATOM 2715 O O . ASN A 1 404 ? 92.95339 59.17276 51.17635 1.000 123.11092 404 ASN A O 1
ATOM 2720 N N . GLN A 1 405 ? 91.58080 58.26280 52.73005 1.000 128.64211 405 GLN A N 1
ATOM 2721 C CA . GLN A 1 405 ? 91.65833 59.33951 53.71717 1.000 135.68865 405 GLN A CA 1
ATOM 2722 C C . GLN A 1 405 ? 91.56304 60.72832 53.07183 1.000 131.21716 405 GLN A C 1
ATOM 2723 O O . GLN A 1 405 ? 92.51744 61.51320 53.15127 1.000 128.93027 405 GLN A O 1
ATOM 2729 N N . PRO A 1 406 ? 90.43619 61.06639 52.43273 1.000 137.49388 406 PRO A N 1
ATOM 2730 C CA . PRO A 1 406 ? 90.32538 62.38443 51.80558 1.000 142.05862 406 PRO A CA 1
ATOM 2731 C C . PRO A 1 406 ? 89.38507 63.31476 52.55811 1.000 141.62962 406 PRO A C 1
ATOM 2732 O O . PRO A 1 406 ? 88.68793 64.12398 51.93884 1.000 127.56007 406 PRO A O 1
ATOM 2736 N N . ASP A 1 407 ? 89.35136 63.20991 53.88658 1.000 140.72685 407 ASP A N 1
ATOM 2737 C CA . ASP A 1 407 ? 88.42090 63.98032 54.69817 1.000 138.99588 407 ASP A CA 1
ATOM 2738 C C . ASP A 1 407 ? 89.08055 64.37595 56.01128 1.000 133.40807 407 ASP A C 1
ATOM 2739 O O . ASP A 1 407 ? 89.98444 63.69640 56.50457 1.000 137.60749 407 ASP A O 1
ATOM 2744 N N . LYS A 1 408 ? 88.60909 65.48585 56.57380 1.000 127.10282 408 LYS A N 1
ATOM 2745 C CA . LYS A 1 408 ? 89.16339 66.06570 57.79213 1.000 134.52528 408 LYS A CA 1
ATOM 2746 C C . LYS A 1 408 ? 88.37187 65.70087 59.04882 1.000 122.45669 408 LYS A C 1
ATOM 2747 O O . LYS A 1 408 ? 88.97371 65.23736 60.02639 1.000 107.75767 408 LYS A O 1
ATOM 2753 N N . PRO A 1 409 ? 87.02740 65.88450 59.08659 1.000 119.28101 409 PRO A N 1
ATOM 2754 C CA . PRO A 1 409 ? 86.32513 65.78229 60.37623 1.000 115.77761 409 PRO A CA 1
ATOM 2755 C C . PRO A 1 409 ? 86.20443 64.36712 60.92361 1.000 117.17383 409 PRO A C 1
ATOM 2756 O O . PRO A 1 409 ? 85.13216 63.97782 61.39738 1.000 118.30964 409 PRO A O 1
ATOM 2760 N N . LEU A 1 410 ? 87.28355 63.59655 60.88131 1.000 102.49352 410 LEU A N 1
ATOM 2761 C CA . LEU A 1 410 ? 87.27181 62.27868 61.50133 1.000 87.43134 410 LEU A CA 1
ATOM 2762 C C . LEU A 1 410 ? 87.30260 62.43785 63.01838 1.000 83.68769 410 LEU A C 1
ATOM 2763 O O . LEU A 1 410 ? 88.15190 63.17034 63.54009 1.000 89.50169 410 LEU A O 1
ATOM 2768 N N . PRO A 1 411 ? 86.39795 61.78872 63.75180 1.000 76.39337 411 PRO A N 1
ATOM 2769 C CA . PRO A 1 411 ? 86.31569 62.01190 65.20176 1.000 72.16266 411 PRO A CA 1
ATOM 2770 C C . PRO A 1 411 ? 87.63100 61.70909 65.90506 1.000 81.48227 411 PRO A C 1
ATOM 2771 O O . PRO A 1 411 ? 88.26334 60.67864 65.66680 1.000 83.46247 411 PRO A O 1
ATOM 2775 N N . ASP A 1 412 ? 88.04111 62.62924 66.77904 1.000 90.23981 412 ASP A N 1
ATOM 2776 C CA . ASP A 1 412 ? 89.26008 62.46861 67.55898 1.000 77.23801 412 ASP A CA 1
ATOM 2777 C C . ASP A 1 412 ? 89.03164 61.74229 68.87582 1.000 79.88674 412 ASP A C 1
ATOM 2778 O O . ASP A 1 412 ? 89.99830 61.25760 69.47658 1.000 78.49176 412 ASP A O 1
ATOM 2783 N N . ALA A 1 413 ? 87.78665 61.66188 69.33856 1.000 70.25529 413 ALA A N 1
ATOM 2784 C CA . ALA A 1 413 ? 87.47680 61.00745 70.60047 1.000 67.52658 413 ALA A CA 1
ATOM 2785 C C . ALA A 1 413 ? 86.03704 60.52048 70.56431 1.000 65.91880 413 ALA A C 1
ATOM 2786 O O . ALA A 1 413 ? 85.22788 60.97162 69.74943 1.000 66.25008 413 ALA A O 1
ATOM 2788 N N . ALA A 1 414 ? 85.73066 59.59054 71.46588 1.000 54.89132 414 ALA A N 1
ATOM 2789 C CA . ALA A 1 414 ? 84.39628 59.02793 71.59356 1.000 63.12602 414 ALA A CA 1
ATOM 2790 C C . ALA A 1 414 ? 83.93013 59.15188 73.03560 1.000 51.12608 414 ALA A C 1
ATOM 2791 O O . ALA A 1 414 ? 84.73913 59.18037 73.96516 1.000 66.11441 414 ALA A O 1
ATOM 2793 N N . LEU A 1 415 ? 82.61409 59.21495 73.21221 1.000 53.10750 415 LEU A N 1
ATOM 2794 C CA . LEU A 1 415 ? 82.03393 59.41980 74.53011 1.000 48.91151 415 LEU A CA 1
ATOM 2795 C C . LEU A 1 415 ? 81.96684 58.11669 75.31626 1.000 51.34216 415 LEU A C 1
ATOM 2796 O O . LEU A 1 415 ? 81.90905 57.02242 74.74983 1.000 69.92583 415 LEU A O 1
ATOM 2801 N N . TYR A 1 416 ? 81.98965 58.24837 76.63939 1.000 53.15480 416 TYR A N 1
ATOM 2802 C CA . TYR A 1 416 ? 81.63941 57.16973 77.55256 1.000 65.30031 416 TYR A CA 1
ATOM 2803 C C . TYR A 1 416 ? 80.51785 57.66182 78.45249 1.000 67.40140 416 TYR A C 1
ATOM 2804 O O . TYR A 1 416 ? 80.63120 58.73130 79.05905 1.000 68.60282 416 TYR A O 1
ATOM 2813 N N . ILE A 1 417 ? 79.44627 56.88110 78.54590 1.000 60.18382 417 ILE A N 1
ATOM 2814 C CA . ILE A 1 417 ? 78.21371 57.31412 79.18931 1.000 64.04030 417 ILE A CA 1
ATOM 2815 C C . ILE A 1 417 ? 77.80729 56.27970 80.22823 1.000 62.32481 417 ILE A C 1
ATOM 2816 O O . ILE A 1 417 ? 77.71804 55.08605 79.91948 1.000 59.89481 417 ILE A O 1
ATOM 2821 N N . ARG A 1 418 ? 77.56346 56.73552 81.45656 1.000 65.81892 418 ARG A N 1
ATOM 2822 C CA . ARG A 1 418 ? 76.99648 55.88632 82.49675 1.000 68.94659 418 ARG A CA 1
ATOM 2823 C C . ARG A 1 418 ? 75.91439 56.65587 83.23667 1.000 70.36771 418 ARG A C 1
ATOM 2824 O O . ARG A 1 418 ? 76.15003 57.77563 83.69977 1.000 66.18824 418 ARG A O 1
ATOM 2832 N N . ASN A 1 419 ? 74.73684 56.04802 83.34908 1.000 71.90254 419 ASN A N 1
ATOM 2833 C CA . ASN A 1 419 ? 73.58770 56.64715 84.00558 1.000 73.49681 419 ASN A CA 1
ATOM 2834 C C . ASN A 1 419 ? 73.01181 55.65033 85.00424 1.000 83.96698 419 ASN A C 1
ATOM 2835 O O . ASN A 1 419 ? 73.35391 54.46528 84.99625 1.000 87.35246 419 ASN A O 1
ATOM 2840 N N . MET A 1 420 ? 72.13307 56.13934 85.87875 1.000 78.56440 420 MET A N 1
ATOM 2841 C CA . MET A 1 420 ? 71.47352 55.27528 86.85043 1.000 85.21595 420 MET A CA 1
ATOM 2842 C C . MET A 1 420 ? 70.14790 55.90112 87.25843 1.000 91.38152 420 MET A C 1
ATOM 2843 O O . MET A 1 420 ? 69.81741 57.02322 86.86886 1.000 87.35511 420 MET A O 1
ATOM 2848 N N . ASP A 1 421 ? 69.40265 55.16095 88.07309 1.000 90.38135 421 ASP A N 1
ATOM 2849 C CA . ASP A 1 421 ? 68.00946 55.46143 88.36167 1.000 101.28008 421 ASP A CA 1
ATOM 2850 C C . ASP A 1 421 ? 67.83980 56.14012 89.71761 1.000 111.15226 421 ASP A C 1
ATOM 2851 O O . ASP A 1 421 ? 68.64695 55.96345 90.63364 1.000 107.58596 421 ASP A O 1
ATOM 2856 N N . GLY A 1 422 ? 66.77024 56.92674 89.82758 1.000 104.41916 422 GLY A N 1
ATOM 2857 C CA . GLY A 1 422 ? 66.30093 57.45377 91.09661 1.000 99.98401 422 GLY A CA 1
ATOM 2858 C C . GLY A 1 422 ? 64.84028 57.09894 91.27641 1.000 108.53151 422 GLY A C 1
ATOM 2859 O O . GLY A 1 422 ? 63.99401 57.55829 90.50365 1.000 118.95826 422 GLY A O 1
ATOM 2860 N N . ARG A 1 423 ? 64.52647 56.30103 92.29310 1.000 117.65311 423 ARG A N 1
ATOM 2861 C CA . ARG A 1 423 ? 63.30384 55.50989 92.29850 1.000 113.42049 423 ARG A CA 1
ATOM 2862 C C . ARG A 1 423 ? 62.12802 56.23652 92.95259 1.000 114.75203 423 ARG A C 1
ATOM 2863 O O . ARG A 1 423 ? 62.26110 57.32010 93.52647 1.000 109.64345 423 ARG A O 1
ATOM 2865 N N . GLN A 1 424 ? 60.95970 55.59791 92.85081 1.000 125.74844 424 GLN A N 1
ATOM 2866 C CA . GLN A 1 424 ? 59.67718 56.08576 93.36648 1.000 125.03662 424 GLN A CA 1
ATOM 2867 C C . GLN A 1 424 ? 59.25148 57.40434 92.72928 1.000 112.45956 424 GLN A C 1
ATOM 2868 O O . GLN A 1 424 ? 58.09369 57.56448 92.33893 1.000 108.92005 424 GLN A O 1
ATOM 2874 N N . LYS A 1 429 ? 58.71947 52.30096 88.38450 1.000 108.09898 429 LYS A N 1
ATOM 2875 C CA . LYS A 1 429 ? 58.61853 53.22921 89.50226 1.000 100.35103 429 LYS A CA 1
ATOM 2876 C C . LYS A 1 429 ? 59.76576 54.23373 89.44458 1.000 107.06805 429 LYS A C 1
ATOM 2877 O O . LYS A 1 429 ? 59.89763 55.10122 90.30907 1.000 109.02114 429 LYS A O 1
ATOM 2883 N N . VAL A 1 430 ? 60.60292 54.09862 88.41875 1.000 104.99856 430 VAL A N 1
ATOM 2884 C CA . VAL A 1 430 ? 61.65442 55.06105 88.11178 1.000 98.49000 430 VAL A CA 1
ATOM 2885 C C . VAL A 1 430 ? 61.27642 55.78437 86.82980 1.000 97.18021 430 VAL A C 1
ATOM 2886 O O . VAL A 1 430 ? 60.97252 55.14630 85.81563 1.000 110.71383 430 VAL A O 1
ATOM 2890 N N . ARG A 1 431 ? 61.31866 57.11082 86.86607 1.000 79.71788 431 ARG A N 1
ATOM 2891 C CA . ARG A 1 431 ? 60.89300 57.91886 85.73714 1.000 85.76349 431 ARG A CA 1
ATOM 2892 C C . ARG A 1 431 ? 62.00831 58.79514 85.17449 1.000 92.31283 431 ARG A C 1
ATOM 2893 O O . ARG A 1 431 ? 61.85517 59.33340 84.07185 1.000 90.68573 431 ARG A O 1
ATOM 2901 N N . THR A 1 432 ? 63.14201 58.90943 85.86369 1.000 96.66133 432 THR A N 1
ATOM 2902 C CA . THR A 1 432 ? 64.24582 59.73669 85.39842 1.000 89.58660 432 THR A CA 1
ATOM 2903 C C . THR A 1 432 ? 65.56172 59.01118 85.64601 1.000 95.59824 432 THR A C 1
ATOM 2904 O O . THR A 1 432 ? 65.63752 58.06788 86.43794 1.000 83.81497 432 THR A O 1
ATOM 2908 N N . TYR A 1 433 ? 66.60381 59.46502 84.95224 1.000 89.06852 433 TYR A N 1
ATOM 2909 C CA . TYR A 1 433 ? 67.94724 58.92924 85.10971 1.000 89.06732 433 TYR A CA 1
ATOM 2910 C C . TYR A 1 433 ? 68.92197 60.05805 85.40824 1.000 86.74065 433 TYR A C 1
ATOM 2911 O O . TYR A 1 433 ? 68.69045 61.21354 85.04218 1.000 78.04327 433 TYR A O 1
ATOM 2920 N N . VAL A 1 434 ? 70.01863 59.70965 86.06693 1.000 84.69427 434 VAL A N 1
ATOM 2921 C CA . VAL A 1 434 ? 71.02640 60.66807 86.50963 1.000 83.42532 434 VAL A CA 1
ATOM 2922 C C . VAL A 1 434 ? 72.30121 60.42383 85.70845 1.000 74.80744 434 VAL A C 1
ATOM 2923 O O . VAL A 1 434 ? 72.84672 59.31323 85.74981 1.000 73.94933 434 VAL A O 1
ATOM 2927 N N . PRO A 1 435 ? 72.81835 61.42200 84.98362 1.000 70.34527 435 PRO A N 1
ATOM 2928 C CA . PRO A 1 435 ? 74.06886 61.25508 84.21078 1.000 71.16004 435 PRO A CA 1
ATOM 2929 C C . PRO A 1 435 ? 75.30012 61.29959 85.10836 1.000 71.48031 435 PRO A C 1
ATOM 2930 O O . PRO A 1 435 ? 76.07982 62.25908 85.13057 1.000 58.64084 435 PRO A O 1
ATOM 2934 N N . VAL A 1 436 ? 75.49691 60.22009 85.86953 1.000 71.25632 436 VAL A N 1
ATOM 2935 C CA . VAL A 1 436 ? 76.50425 60.22506 86.92470 1.000 75.00048 436 VAL A CA 1
ATOM 2936 C C . VAL A 1 436 ? 77.92516 60.14826 86.38981 1.000 73.99017 436 VAL A C 1
ATOM 2937 O O . VAL A 1 436 ? 78.86618 60.50479 87.10900 1.000 77.90387 436 VAL A O 1
ATOM 2941 N N . ALA A 1 437 ? 78.12276 59.69871 85.15325 1.000 70.84503 437 ALA A N 1
ATOM 2942 C CA . ALA A 1 437 ? 79.47409 59.51808 84.64439 1.000 61.75708 437 ALA A CA 1
ATOM 2943 C C . ALA A 1 437 ? 79.52885 59.84331 83.16115 1.000 57.17159 437 ALA A C 1
ATOM 2944 O O . ALA A 1 437 ? 78.67420 59.39791 82.39046 1.000 66.11288 437 ALA A O 1
ATOM 2946 N N . ARG A 1 438 ? 80.53879 60.62405 82.77490 1.000 48.01059 438 ARG A N 1
ATOM 2947 C CA . ARG A 1 438 ? 80.82685 60.92762 81.38244 1.000 49.37597 438 ARG A CA 1
ATOM 2948 C C . ARG A 1 438 ? 82.33603 60.94023 81.19071 1.000 51.94724 438 ARG A C 1
ATOM 2949 O O . ARG A 1 438 ? 83.09174 61.21930 82.12482 1.000 58.72831 438 ARG 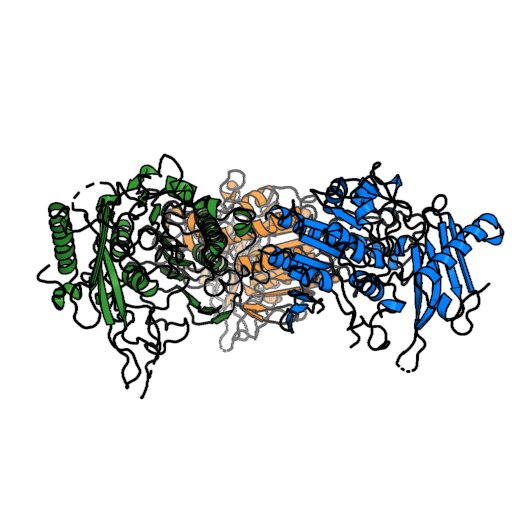A O 1
ATOM 2957 N N . GLY A 1 439 ? 82.77036 60.63499 79.97346 1.000 56.91574 439 GLY A N 1
ATOM 2958 C CA . GLY A 1 439 ? 84.19335 60.60645 79.69005 1.000 48.76482 439 GLY A CA 1
ATOM 2959 C C . GLY A 1 439 ? 84.44131 60.46440 78.20601 1.000 58.80294 439 GLY A C 1
ATOM 2960 O O . GLY A 1 439 ? 83.51490 60.29162 77.40958 1.000 63.35915 439 GLY A O 1
ATOM 2961 N N . ILE A 1 440 ? 85.71820 60.54182 77.83827 1.000 51.39038 440 ILE A N 1
ATOM 2962 C CA . ILE A 1 440 ? 86.12207 60.41105 76.44556 1.000 50.36681 440 ILE A CA 1
ATOM 2963 C C . ILE A 1 440 ? 87.23258 59.38062 76.32096 1.000 60.39867 440 ILE A C 1
ATOM 2964 O O . ILE A 1 440 ? 88.04285 59.18820 77.23352 1.000 60.26193 440 ILE A O 1
ATOM 2969 N N . LYS A 1 441 ? 87.25535 58.71282 75.17102 1.000 59.94396 441 LYS A N 1
ATOM 2970 C CA . LYS A 1 441 ? 88.33630 57.82123 74.77504 1.000 58.53431 441 LYS A CA 1
ATOM 2971 C C . LYS A 1 441 ? 88.93746 58.36075 73.48633 1.000 52.43465 441 LYS A C 1
ATOM 2972 O O . LYS A 1 441 ? 88.24696 58.44431 72.46608 1.000 63.55426 441 LYS A O 1
ATOM 2978 N N . THR A 1 442 ? 90.20783 58.74294 73.53598 1.000 53.27034 442 THR A N 1
ATOM 2979 C CA . THR A 1 442 ? 90.92466 59.18523 72.35364 1.000 61.65567 442 THR A CA 1
ATOM 2980 C C . THR A 1 442 ? 91.83395 58.06107 71.86451 1.000 60.10894 442 THR A C 1
ATOM 2981 O O . THR A 1 442 ? 91.84488 56.95583 72.41129 1.000 57.31515 442 THR A O 1
ATOM 2985 N N . HIS A 1 443 ? 92.60269 58.34697 70.80871 1.000 63.31151 443 HIS A N 1
ATOM 2986 C CA . HIS A 1 443 ? 93.54270 57.35430 70.29738 1.000 56.48715 443 HIS A CA 1
ATOM 2987 C C . HIS A 1 443 ? 94.53440 56.91915 71.36541 1.000 56.63957 443 HIS A C 1
ATOM 2988 O O . HIS A 1 443 ? 95.00105 55.77427 71.35051 1.000 60.77730 443 HIS A O 1
ATOM 2995 N N . ARG A 1 444 ? 94.86146 57.81052 72.29664 1.000 62.25004 444 ARG A N 1
ATOM 2996 C CA . ARG A 1 444 ? 95.94746 57.60014 73.24053 1.000 50.73713 444 ARG A CA 1
ATOM 2997 C C . ARG A 1 444 ? 95.51273 57.55717 74.69586 1.000 57.43737 444 ARG A C 1
ATOM 2998 O O . ARG A 1 444 ? 96.18786 56.91164 75.50003 1.000 59.58071 444 ARG A O 1
ATOM 3006 N N . TYR A 1 445 ? 94.41321 58.21468 75.05973 1.000 45.56647 445 TYR A N 1
ATOM 3007 C CA . TYR A 1 445 ? 94.07098 58.41789 76.45853 1.000 55.89138 445 TYR A CA 1
ATOM 3008 C C . TYR A 1 445 ? 92.64069 57.98131 76.74026 1.000 59.62474 445 TYR A C 1
ATOM 3009 O O . TYR A 1 445 ? 91.79897 57.89765 75.84223 1.000 63.52014 445 TYR A O 1
ATOM 3018 N N . THR A 1 446 ? 92.38618 57.69996 78.01732 1.000 50.65125 446 THR A N 1
ATOM 3019 C CA . THR A 1 446 ? 91.05739 57.39679 78.52853 1.000 52.59120 446 THR A CA 1
ATOM 3020 C C . THR A 1 446 ? 90.79558 58.28555 79.73401 1.000 63.96565 446 THR A C 1
ATOM 3021 O O . THR A 1 446 ? 91.59320 58.30886 80.67682 1.000 63.23046 446 THR A O 1
ATOM 3025 N N . LEU A 1 447 ? 89.68787 59.02034 79.69564 1.000 57.00108 447 LEU A N 1
ATOM 3026 C CA . LEU A 1 447 ? 89.28995 59.91085 80.77609 1.000 47.31646 447 LEU A CA 1
ATOM 3027 C C . LEU A 1 447 ? 87.84424 59.61032 81.13822 1.000 58.51902 447 LEU A C 1
ATOM 3028 O O . LEU A 1 447 ? 86.99953 59.47663 80.24853 1.000 63.20321 447 LEU A O 1
ATOM 3033 N N . SER A 1 448 ? 87.56493 59.48602 82.43618 1.000 54.53904 448 SER A N 1
ATOM 3034 C CA . SER A 1 448 ? 86.21665 59.21395 82.92193 1.000 52.28158 448 SER A CA 1
ATOM 3035 C C . SER A 1 448 ? 85.99973 59.95441 84.23176 1.000 65.05372 448 SER A C 1
ATOM 3036 O O . SER A 1 448 ? 86.82561 59.86078 85.14454 1.000 69.16754 448 SER A O 1
ATOM 3039 N N . LEU A 1 449 ? 84.88780 60.67969 84.32273 1.000 63.22706 449 LEU A N 1
ATOM 3040 C CA . LEU A 1 449 ? 84.57027 61.50584 85.47976 1.000 53.83459 449 LEU A CA 1
ATOM 3041 C C . LEU A 1 449 ? 83.24440 61.05481 86.07366 1.000 57.73103 449 LEU A C 1
ATOM 3042 O O . LEU A 1 449 ? 82.25283 60.91684 85.35119 1.000 64.02014 449 LEU A O 1
ATOM 3047 N N . THR A 1 450 ? 83.23028 60.82696 87.38475 1.000 60.92923 450 THR A N 1
ATOM 3048 C CA . THR A 1 450 ? 82.04463 60.37759 88.10206 1.000 71.55497 450 THR A CA 1
ATOM 3049 C C . THR A 1 450 ? 81.68587 61.40025 89.17078 1.000 75.36515 450 THR A C 1
ATOM 3050 O O . THR A 1 450 ? 82.57070 61.97431 89.81282 1.000 83.44510 450 THR A O 1
ATOM 3054 N N . VAL A 1 451 ? 80.38569 61.63245 89.35497 1.000 83.28838 451 VAL A N 1
ATOM 3055 C CA . VAL A 1 451 ? 79.89364 62.65205 90.27000 1.000 74.85475 451 VAL A CA 1
ATOM 3056 C C . VAL A 1 451 ? 78.90310 62.02068 91.24100 1.000 82.63595 451 VAL A C 1
ATOM 3057 O O . VAL A 1 451 ? 78.45125 60.88879 91.06307 1.000 91.66203 451 VAL A O 1
ATOM 3061 N N . ASP A 1 452 ? 78.57506 62.77882 92.28335 1.000 91.30375 452 ASP A N 1
ATOM 3062 C CA . ASP A 1 452 ? 77.58861 62.34399 93.26132 1.000 104.54438 452 ASP A CA 1
ATOM 3063 C C . ASP A 1 452 ? 76.19001 62.35441 92.65156 1.000 93.63875 452 ASP A C 1
ATOM 3064 O O . ASP A 1 452 ? 75.86921 63.17580 91.78643 1.000 88.82135 452 ASP A O 1
ATOM 3069 N N . LYS A 1 453 ? 75.34941 61.42629 93.11878 1.000 88.93432 453 LYS A N 1
ATOM 3070 C CA . LYS A 1 453 ? 74.01200 61.28711 92.54767 1.000 89.66570 453 LYS A CA 1
ATOM 3071 C C . LYS A 1 453 ? 73.14037 62.47911 92.91743 1.000 102.76282 453 LYS A C 1
ATOM 3072 O O . LYS A 1 453 ? 72.47217 63.06698 92.05808 1.000 100.89971 453 LYS A O 1
ATOM 3078 N N . GLU A 1 454 ? 73.12653 62.83891 94.20124 1.000 108.09066 454 GLU A N 1
ATOM 3079 C CA . GLU A 1 454 ? 72.24777 63.89558 94.68179 1.000 96.05821 454 GLU A CA 1
ATOM 3080 C C . GLU A 1 454 ? 72.81767 65.28391 94.41967 1.000 95.85844 454 GLU A C 1
ATOM 3081 O O . GLU A 1 454 ? 72.05272 66.22296 94.17703 1.000 107.42407 454 GLU A O 1
ATOM 3087 N N . ASN A 1 455 ? 74.13949 65.44197 94.46971 1.000 102.37321 455 ASN A N 1
ATOM 3088 C CA . ASN A 1 455 ? 74.78659 66.72575 94.19798 1.000 96.16519 455 ASN A CA 1
ATOM 3089 C C . ASN A 1 455 ? 75.87811 66.48865 93.16029 1.000 110.19363 455 ASN A C 1
ATOM 3090 O O . ASN A 1 455 ? 76.96581 66.01164 93.49100 1.000 120.17452 455 ASN A O 1
ATOM 3095 N N . LYS A 1 456 ? 75.59484 66.85861 91.91371 1.000 102.03216 456 LYS A N 1
ATOM 3096 C CA . LYS A 1 456 ? 76.50013 66.65371 90.78806 1.000 101.34606 456 LYS A CA 1
ATOM 3097 C C . LYS A 1 456 ? 77.87127 67.28816 91.00568 1.000 110.32270 456 LYS A C 1
ATOM 3098 O O . LYS A 1 456 ? 78.27149 68.17785 90.24830 1.000 111.25263 456 LYS A O 1
ATOM 3104 N N . GLN A 1 457 ? 78.60146 66.83112 92.01936 1.000 105.10672 457 GLN A N 1
ATOM 3105 C CA . GLN A 1 457 ? 79.94934 67.29680 92.30589 1.000 98.25953 457 GLN A CA 1
ATOM 3106 C C . GLN A 1 457 ? 80.94863 66.17287 92.06285 1.000 95.60529 457 GLN A C 1
ATOM 3107 O O . GLN A 1 457 ? 80.63012 64.99279 92.23100 1.000 85.72304 457 GLN A O 1
ATOM 3113 N N . LEU A 1 458 ? 82.16736 66.55568 91.67930 1.000 83.37225 458 LEU A N 1
ATOM 3114 C CA . LEU A 1 458 ? 83.18278 65.58374 91.28617 1.000 60.09504 458 LEU A CA 1
ATOM 3115 C C . LEU A 1 458 ? 83.43176 64.56842 92.39348 1.000 70.04430 458 LEU A C 1
ATOM 3116 O O . LEU A 1 458 ? 83.65484 64.93038 93.55195 1.000 91.49006 458 LEU A O 1
ATOM 3121 N N . LYS A 1 459 ? 83.39521 63.29161 92.02646 1.000 77.45284 459 LYS A N 1
ATOM 3122 C CA . LYS A 1 459 ? 83.59203 62.18582 92.95563 1.000 61.18163 459 LYS A CA 1
ATOM 3123 C C . LYS A 1 459 ? 84.78864 61.31698 92.60787 1.000 70.97536 459 LYS A C 1
ATOM 3124 O O . LYS A 1 459 ? 85.49836 60.86339 93.51046 1.000 85.13781 459 LYS A O 1
ATOM 3130 N N . GLU A 1 460 ? 85.04061 61.07504 91.32385 1.000 71.47048 460 GLU A N 1
ATOM 3131 C CA . GLU A 1 460 ? 86.15194 60.23287 90.90973 1.000 55.12926 460 GLU A CA 1
ATOM 3132 C C . GLU A 1 460 ? 86.71340 60.74365 89.59275 1.000 56.79342 460 GLU A C 1
ATOM 3133 O O . GLU A 1 460 ? 85.99981 61.34442 88.78485 1.000 67.40141 460 GLU A O 1
ATOM 3139 N N . ILE A 1 461 ? 88.00248 60.48859 89.38209 1.000 58.05729 461 ILE A N 1
ATOM 3140 C CA . ILE A 1 461 ? 88.69816 60.87736 88.16181 1.000 56.53168 461 ILE A CA 1
ATOM 3141 C C . ILE A 1 461 ? 89.52895 59.70079 87.68415 1.000 64.80909 461 ILE A C 1
ATOM 3142 O O . ILE A 1 461 ? 90.35771 59.17452 88.43472 1.000 58.30751 461 ILE A O 1
ATOM 3147 N N . LEU A 1 462 ? 89.30934 59.29439 86.43907 1.000 67.68732 462 LEU A N 1
ATOM 3148 C CA . LEU A 1 462 ? 90.04374 58.19815 85.82265 1.000 57.62807 462 LEU A CA 1
ATOM 3149 C C . LEU A 1 462 ? 90.80971 58.74379 84.63024 1.000 49.24283 462 LEU A C 1
ATOM 3150 O O . LEU A 1 462 ? 90.20255 59.25087 83.68366 1.000 58.00603 462 LEU A O 1
ATOM 3155 N N . LEU A 1 463 ? 92.13556 58.64567 84.67588 1.000 45.64553 463 LEU A N 1
ATOM 3156 C CA . LEU A 1 463 ? 92.97172 59.07098 83.55940 1.000 47.17411 463 LEU A CA 1
ATOM 3157 C C . LEU A 1 463 ? 94.02755 58.00680 83.30922 1.000 54.36762 463 LEU A C 1
ATOM 3158 O O . LEU A 1 463 ? 94.81497 57.68877 84.20525 1.000 46.51510 463 LEU A O 1
ATOM 3163 N N . PHE A 1 464 ? 94.03685 57.45206 82.09994 1.000 54.80743 464 PHE A N 1
ATOM 3164 C CA . PHE A 1 464 ? 95.00686 56.43881 81.71349 1.000 51.80042 464 PHE A CA 1
ATOM 3165 C C . PHE A 1 464 ? 95.65407 56.81478 80.38962 1.000 54.62164 464 PHE A C 1
ATOM 3166 O O . PHE A 1 464 ? 94.96951 57.23729 79.45285 1.000 56.48859 464 PHE A O 1
ATOM 3174 N N . ASP A 1 465 ? 96.97532 56.66159 80.31852 1.000 60.92229 465 ASP A N 1
ATOM 3175 C CA . ASP A 1 465 ? 97.70255 56.73704 79.05244 1.000 56.81750 465 ASP A CA 1
ATOM 3176 C C . ASP A 1 465 ? 97.65955 55.33864 78.45060 1.000 63.13680 465 ASP A C 1
ATOM 3177 O O . ASP A 1 465 ? 98.46820 54.47553 78.79699 1.000 65.18228 465 ASP A O 1
ATOM 3182 N N . ASP A 1 466 ? 96.70620 55.10945 77.54634 1.000 67.15407 466 ASP A N 1
ATOM 3183 C CA . ASP A 1 466 ? 96.46505 53.76556 77.03512 1.000 62.95331 466 ASP A CA 1
ATOM 3184 C C . ASP A 1 466 ? 97.60000 53.23745 76.16701 1.000 64.05963 466 ASP A C 1
ATOM 3185 O O . ASP A 1 466 ? 97.61727 52.03691 75.87108 1.000 62.71929 466 ASP A O 1
ATOM 3190 N N . LEU A 1 467 ? 98.54236 54.08823 75.75540 1.000 56.06757 467 LEU A N 1
ATOM 3191 C CA . LEU A 1 467 ? 99.68533 53.60081 74.99042 1.000 58.96976 467 LEU A CA 1
ATOM 3192 C C . LEU A 1 467 ? 100.76590 53.02912 75.90167 1.000 61.83145 467 LEU A C 1
ATOM 3193 O O . LEU A 1 467 ? 101.32791 51.96776 75.60929 1.000 66.07593 467 LEU A O 1
ATOM 3198 N N . ASP A 1 468 ? 101.07221 53.71647 77.00334 1.000 63.35827 468 ASP A N 1
ATOM 3199 C CA . ASP A 1 468 ? 102.03117 53.21742 77.98052 1.000 69.21273 468 ASP A CA 1
ATOM 3200 C C . ASP A 1 468 ? 101.38587 52.33723 79.04055 1.000 63.18654 468 ASP A C 1
ATOM 3201 O O . ASP A 1 468 ? 102.08542 51.54725 79.68464 1.000 59.20012 468 ASP A O 1
ATOM 3206 N N . ASP A 1 469 ? 100.07518 52.45567 79.23170 1.000 49.82505 469 ASP A N 1
ATOM 3207 C CA . ASP A 1 469 ? 99.33642 51.69505 80.23724 1.000 53.30621 469 ASP A CA 1
ATOM 3208 C C . ASP A 1 469 ? 98.14888 51.01666 79.56469 1.000 57.36000 469 ASP A C 1
ATOM 3209 O O . ASP A 1 469 ? 96.98982 51.37096 79.81474 1.000 52.03488 469 ASP A O 1
ATOM 3214 N N . PRO A 1 470 ? 98.40337 50.03241 78.69561 1.000 53.96901 470 PRO A N 1
ATOM 3215 C CA . PRO A 1 470 ? 97.28395 49.37334 78.00165 1.000 54.94314 470 PRO A CA 1
ATOM 3216 C C . PRO A 1 470 ? 96.33023 48.67572 78.94911 1.000 63.47929 470 PRO A C 1
ATOM 3217 O O . PRO A 1 470 ? 95.12093 48.64183 78.69227 1.000 59.66031 470 PRO A O 1
ATOM 3221 N N . TYR A 1 471 ? 96.84239 48.12555 80.04573 1.000 55.06165 471 TYR A N 1
ATOM 3222 C CA . TYR A 1 471 ? 96.02404 47.45218 81.03932 1.000 53.23316 471 TYR A CA 1
ATOM 3223 C C . TYR A 1 471 ? 95.47022 48.41213 82.08289 1.000 57.33007 471 TYR A C 1
ATOM 3224 O O . TYR A 1 471 ? 94.88191 47.96033 83.07058 1.000 47.78944 471 TYR A O 1
ATOM 3233 N N . GLN A 1 472 ? 95.64843 49.71925 81.87722 1.000 55.50333 472 GLN A N 1
ATOM 3234 C CA . GLN A 1 472 ? 95.00647 50.76337 82.67779 1.000 53.39610 472 GLN A CA 1
ATOM 3235 C C . GLN A 1 472 ? 95.23749 50.54316 84.17083 1.000 52.38054 472 GLN A C 1
ATOM 3236 O O . GLN A 1 472 ? 94.30586 50.48044 84.97662 1.000 45.58999 472 GLN A O 1
ATOM 3242 N N . MET A 1 473 ? 96.51562 50.43444 84.53162 1.000 49.31881 473 MET A N 1
ATOM 3243 C CA . MET A 1 473 ? 96.94037 50.16885 85.89519 1.000 53.97104 473 MET A CA 1
ATOM 3244 C C . MET A 1 473 ? 97.52500 51.38556 86.59323 1.000 53.70089 473 MET A C 1
ATOM 3245 O O . MET A 1 473 ? 97.80574 51.31353 87.79499 1.000 59.71284 473 MET A O 1
ATOM 3250 N N . ASN A 1 474 ? 97.73114 52.48566 85.87630 1.000 51.14907 474 ASN A N 1
ATOM 3251 C CA . ASN A 1 474 ? 98.35292 53.69381 86.41127 1.000 50.99175 474 ASN A CA 1
ATOM 3252 C C . ASN A 1 474 ? 97.35966 54.83957 86.25198 1.000 47.59956 474 ASN A C 1
ATOM 3253 O O . ASN A 1 474 ? 97.37812 55.55121 85.24462 1.000 55.10528 474 ASN A O 1
ATOM 3258 N N . ASN A 1 475 ? 96.48895 55.01280 87.24241 1.000 44.61676 475 ASN A N 1
ATOM 3259 C CA . ASN A 1 475 ? 95.54412 56.12696 87.23099 1.000 49.09170 475 ASN A CA 1
ATOM 3260 C C . ASN A 1 475 ? 96.32629 57.41641 87.42851 1.000 47.34442 475 ASN A C 1
ATOM 3261 O O . ASN A 1 475 ? 96.68181 57.78138 88.55098 1.000 51.42223 475 ASN A O 1
ATOM 3266 N N . ILE A 1 476 ? 96.60612 58.10554 86.32512 1.000 55.26626 476 ILE A N 1
ATOM 3267 C CA . ILE A 1 476 ? 97.35383 59.35306 86.38314 1.000 52.19987 476 ILE A CA 1
ATOM 3268 C C . ILE A 1 476 ? 96.50011 60.42526 87.04509 1.000 59.49826 476 ILE A C 1
ATOM 3269 O O . ILE A 1 476 ? 95.32521 60.60898 86.69938 1.000 54.85149 476 ILE A O 1
ATOM 3274 N N . ASP A 1 477 ? 97.08197 61.12939 88.01230 1.000 71.15093 477 ASP A N 1
ATOM 3275 C CA . ASP A 1 477 ? 96.46653 62.34132 88.53145 1.000 78.51767 477 ASP A CA 1
ATOM 3276 C C . ASP A 1 477 ? 96.64656 63.44800 87.50336 1.000 76.72230 477 ASP A C 1
ATOM 3277 O O . ASP A 1 477 ? 97.76795 63.72002 87.06311 1.000 71.47441 477 ASP A O 1
ATOM 3282 N N . TRP A 1 478 ? 95.54176 64.07834 87.10795 1.000 68.51908 478 TRP A N 1
ATOM 3283 C CA . TRP A 1 478 ? 95.60740 64.99650 85.98084 1.000 75.02664 478 TRP A CA 1
ATOM 3284 C C . TRP A 1 478 ? 96.26409 66.32672 86.34059 1.000 81.10968 478 TRP A C 1
ATOM 3285 O O . TRP A 1 478 ? 96.71020 67.04355 85.43825 1.000 70.68178 478 TRP A O 1
ATOM 3296 N N . ASN A 1 479 ? 96.35697 66.66181 87.63085 1.000 81.80805 479 ASN A N 1
ATOM 3297 C CA . ASN A 1 479 ? 97.06389 67.87466 88.02825 1.000 67.34096 479 ASN A CA 1
ATOM 3298 C C . ASN A 1 479 ? 98.56354 67.76352 87.79937 1.000 63.46975 479 ASN A C 1
ATOM 3299 O O . ASN A 1 479 ? 99.23899 68.79127 87.68117 1.000 76.84666 479 ASN A O 1
ATOM 3304 N N . THR A 1 480 ? 99.10086 66.54155 87.73897 1.000 69.16864 480 THR A N 1
ATOM 3305 C CA . THR A 1 480 ? 100.50703 66.36660 87.39677 1.000 63.05117 480 THR A CA 1
ATOM 3306 C C . THR A 1 480 ? 100.79004 66.70381 85.94089 1.000 64.43638 480 THR A C 1
ATOM 3307 O O . THR A 1 480 ? 101.93595 67.01651 85.60178 1.000 66.52145 480 THR A O 1
ATOM 3311 N N . ARG A 1 481 ? 99.78289 66.63958 85.07502 1.000 69.54720 481 ARG A N 1
ATOM 3312 C CA . ARG A 1 481 ? 99.93829 66.93070 83.65142 1.000 77.86541 481 ARG A CA 1
ATOM 3313 C C . ARG A 1 481 ? 98.85393 67.92219 83.25387 1.000 73.44409 481 ARG A C 1
ATOM 3314 O O . ARG A 1 481 ? 97.80616 67.54046 82.71425 1.000 67.91177 481 ARG A O 1
ATOM 3322 N N . PRO A 1 482 ? 99.07800 69.21524 83.50688 1.000 80.72022 482 PRO A N 1
ATOM 3323 C CA . PRO A 1 482 ? 98.04195 70.20912 83.19398 1.000 78.98446 482 PRO A CA 1
ATOM 3324 C C . PRO A 1 482 ? 97.86153 70.44713 81.70643 1.000 75.71512 482 PRO A C 1
ATOM 3325 O O . PRO A 1 482 ? 96.76358 70.83886 81.29220 1.000 69.38589 482 PRO A O 1
ATOM 3329 N N . GLN A 1 483 ? 98.89782 70.22884 80.88972 1.000 78.46587 483 GLN A N 1
ATOM 3330 C CA . GLN A 1 483 ? 98.73755 70.40629 79.44917 1.000 69.16833 483 GLN A CA 1
ATOM 3331 C C . GLN A 1 483 ? 97.76829 69.37960 78.88160 1.000 87.45492 483 GLN A C 1
ATOM 3332 O O . GLN A 1 483 ? 96.92042 69.71166 78.04508 1.000 74.78273 483 GLN A O 1
ATOM 3338 N N . LEU A 1 484 ? 97.87412 68.12938 79.33584 1.000 89.85111 484 LEU A N 1
ATOM 3339 C CA . LEU A 1 484 ? 96.93992 67.09496 78.91697 1.000 78.45049 484 LEU A CA 1
ATOM 3340 C C . LEU A 1 484 ? 95.54881 67.35487 79.47695 1.000 73.53712 484 LEU A C 1
ATOM 3341 O O . LEU A 1 484 ? 94.54290 67.06648 78.81748 1.000 68.56393 484 LEU A O 1
ATOM 3346 N N . LYS A 1 485 ? 95.47649 67.89475 80.69569 1.000 69.13379 485 LYS A N 1
ATOM 3347 C CA . LYS A 1 485 ? 94.19018 68.22152 81.30326 1.000 64.29565 485 LYS A CA 1
ATOM 3348 C C . LYS A 1 485 ? 93.42228 69.23283 80.46184 1.000 78.22182 485 LYS A C 1
ATOM 3349 O O . LYS A 1 485 ? 92.19612 69.13494 80.32206 1.000 70.34270 485 LYS A O 1
ATOM 3355 N N . ARG A 1 486 ? 94.12989 70.21067 79.89048 1.000 71.76416 486 ARG A N 1
ATOM 3356 C CA . ARG A 1 486 ? 93.48734 71.18528 79.01463 1.000 66.09451 486 ARG A CA 1
ATOM 3357 C C . ARG A 1 486 ? 92.96834 70.52380 77.74391 1.000 81.35284 486 ARG A C 1
ATOM 3358 O O . ARG A 1 486 ? 91.81584 70.73711 77.34878 1.000 71.60079 486 ARG A O 1
ATOM 3366 N N . GLN A 1 487 ? 93.81063 69.71954 77.08870 1.000 83.74780 487 GLN A N 1
ATOM 3367 C CA . GLN A 1 487 ? 93.39819 69.02666 75.87061 1.000 69.08110 487 GLN A CA 1
ATOM 3368 C C . GLN A 1 487 ? 92.14177 68.19739 76.09939 1.000 73.39375 487 GLN A C 1
ATOM 3369 O O . GLN A 1 487 ? 91.15040 68.33350 75.37407 1.000 78.95147 487 GLN A O 1
ATOM 3375 N N . LEU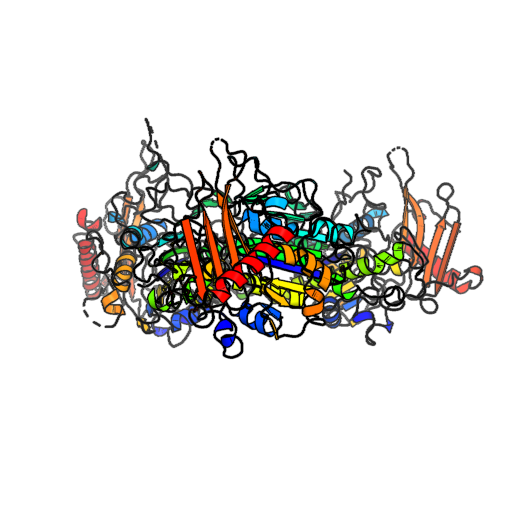 A 1 488 ? 92.16767 67.33182 77.11553 1.000 67.79632 488 LEU A N 1
ATOM 3376 C CA . LEU A 1 488 ? 91.10282 66.34715 77.27952 1.000 71.73286 488 LEU A CA 1
ATOM 3377 C C . LEU A 1 488 ? 89.80841 66.99113 77.76080 1.000 73.21703 488 LEU A C 1
ATOM 3378 O O . LEU A 1 488 ? 88.71559 66.56402 77.36944 1.000 73.89740 488 LEU A O 1
ATOM 3383 N N . LEU A 1 489 ? 89.90445 68.01636 78.61014 1.000 73.02165 489 LEU A N 1
ATOM 3384 C CA . LEU A 1 489 ? 88.69218 68.67947 79.07751 1.000 80.53373 489 LEU A CA 1
ATOM 3385 C C . LEU A 1 489 ? 88.02629 69.47875 77.96492 1.000 80.81420 489 LEU A C 1
ATOM 3386 O O . LEU A 1 489 ? 86.79464 69.58848 77.93612 1.000 74.97371 489 LEU A O 1
ATOM 3391 N N . ILE A 1 490 ? 88.81525 70.03845 77.04427 1.000 79.95102 490 ILE A N 1
ATOM 3392 C CA . ILE A 1 490 ? 88.24191 70.70832 75.87927 1.000 73.23844 490 ILE A CA 1
ATOM 3393 C C . ILE A 1 490 ? 87.55887 69.69200 74.97184 1.000 65.49460 490 ILE A C 1
ATOM 3394 O O . ILE A 1 490 ? 86.43596 69.90885 74.50037 1.000 75.77157 490 ILE A O 1
ATOM 3399 N N . GLN A 1 491 ? 88.22417 68.55937 74.72584 1.000 78.11696 491 GLN A N 1
ATOM 3400 C CA . GLN A 1 491 ? 87.64701 67.52672 73.87024 1.000 60.38593 491 GLN A CA 1
ATOM 3401 C C . GLN A 1 491 ? 86.35723 66.96838 74.46273 1.000 71.69060 491 GLN A C 1
ATOM 3402 O O . GLN A 1 491 ? 85.38383 66.73373 73.73735 1.000 75.65959 491 GLN A O 1
ATOM 3408 N N . LEU A 1 492 ? 86.33180 66.74564 75.77957 1.000 70.55284 492 LEU A N 1
ATOM 3409 C CA . LEU A 1 492 ? 85.12451 66.23464 76.42338 1.000 70.34299 492 LEU A CA 1
ATOM 3410 C C . LEU A 1 492 ? 83.98197 67.23779 76.33019 1.000 71.35591 492 LEU A C 1
ATOM 3411 O O . LEU A 1 492 ? 82.83167 66.86056 76.07170 1.000 76.83849 492 LEU A O 1
ATOM 3416 N N . GLY A 1 493 ? 84.28035 68.52011 76.54080 1.000 78.37128 493 GLY A N 1
ATOM 3417 C CA . GLY A 1 493 ? 83.25446 69.53947 76.40135 1.000 82.08466 493 GLY A CA 1
ATOM 3418 C C . GLY A 1 493 ? 82.70911 69.63114 74.98959 1.000 79.28568 493 GLY A C 1
ATOM 3419 O O . GLY A 1 493 ? 81.49449 69.72354 74.78920 1.000 80.99441 493 GLY A O 1
ATOM 3420 N N . GLN A 1 494 ? 83.59831 69.60863 73.99306 1.000 70.94871 494 GLN A N 1
ATOM 3421 C CA . GLN A 1 494 ? 83.16154 69.64234 72.60010 1.000 69.90496 494 GLN A CA 1
ATOM 3422 C C . GLN A 1 494 ? 82.23396 68.47509 72.29066 1.000 79.12202 494 GLN A C 1
ATOM 3423 O O . GLN A 1 494 ? 81.18651 68.64865 71.65666 1.000 90.24589 494 GLN A O 1
ATOM 3429 N N . LEU A 1 495 ? 82.60297 67.27355 72.74164 1.000 80.92777 495 LEU A N 1
ATOM 3430 C CA . LEU A 1 495 ? 81.77561 66.09597 72.49435 1.000 71.74122 495 LEU A CA 1
ATOM 3431 C C . LEU A 1 495 ? 80.44444 66.18663 73.22705 1.000 63.30582 495 LEU A C 1
ATOM 3432 O O . LEU A 1 495 ? 79.40168 65.80508 72.68356 1.000 69.65575 495 LEU A O 1
ATOM 3437 N N . LEU A 1 496 ? 80.46053 66.68568 74.46208 1.000 80.29506 496 LEU A N 1
ATOM 3438 C CA . LEU A 1 496 ? 79.24056 66.72487 75.26178 1.000 74.30581 496 LEU A CA 1
ATOM 3439 C C . LEU A 1 496 ? 78.20867 67.67202 74.65686 1.000 88.96504 496 LEU A C 1
ATOM 3440 O O . LEU A 1 496 ? 77.00245 67.41445 74.73488 1.000 80.47845 496 LEU A O 1
ATOM 3445 N N . LYS A 1 497 ? 78.66153 68.77761 74.06177 1.000 83.05565 497 LYS A N 1
ATOM 3446 C CA . LYS A 1 497 ? 77.76107 69.75542 73.46298 1.000 87.61458 497 LYS A CA 1
ATOM 3447 C C . LYS A 1 497 ? 77.38084 69.40613 72.04045 1.000 93.94260 497 LYS A C 1
ATOM 3448 O O . LYS A 1 497 ? 76.23146 69.62516 71.64934 1.000 104.56800 497 LYS A O 1
ATOM 3454 N N . LYS A 1 498 ? 78.31891 68.85093 71.26714 1.000 85.73383 498 LYS A N 1
ATOM 3455 C CA . LYS A 1 498 ? 78.02109 68.49006 69.88623 1.000 75.96780 498 LYS A CA 1
ATOM 3456 C C . LYS A 1 498 ? 76.87066 67.49457 69.81342 1.000 74.56205 498 LYS A C 1
ATOM 3457 O O . LYS A 1 498 ? 76.11464 67.47793 68.83307 1.000 82.51185 498 LYS A O 1
ATOM 3463 N N . TYR A 1 499 ? 76.70013 66.68736 70.85514 1.000 72.81419 499 TYR A N 1
ATOM 3464 C CA . TYR A 1 499 ? 75.60703 65.73630 70.94016 1.000 76.04341 499 TYR A CA 1
ATOM 3465 C C . TYR A 1 499 ? 74.55390 66.14049 71.96155 1.000 77.22448 499 TYR A C 1
ATOM 3466 O O . TYR A 1 499 ? 73.59472 65.39013 72.16652 1.000 79.01895 499 TYR A O 1
ATOM 3475 N N . ASP A 1 500 ? 74.70518 67.30302 72.60107 1.000 70.62448 500 ASP A N 1
ATOM 3476 C CA . ASP A 1 500 ? 73.71157 67.85260 73.52597 1.000 85.57367 500 ASP A CA 1
ATOM 3477 C C . ASP A 1 500 ? 73.41178 66.86991 74.66154 1.000 82.90131 500 ASP A C 1
ATOM 3478 O O . ASP A 1 500 ? 72.27499 66.44508 74.87840 1.000 83.04720 500 ASP A O 1
ATOM 3483 N N . ASP A 1 501 ? 74.46335 66.52012 75.39038 1.000 78.95512 501 ASP A N 1
ATOM 3484 C CA . ASP A 1 501 ? 74.36051 65.56900 76.48266 1.000 76.07963 501 ASP A CA 1
ATOM 3485 C C . ASP A 1 501 ? 73.71152 66.22819 77.70278 1.000 73.64844 501 ASP A C 1
ATOM 3486 O O . ASP A 1 501 ? 73.80631 67.44287 77.87973 1.000 86.70302 501 ASP A O 1
ATOM 3491 N N . PRO A 1 502 ? 73.02524 65.44668 78.54420 1.000 71.48716 502 PRO A N 1
ATOM 3492 C CA . PRO A 1 502 ? 72.45595 66.01405 79.77599 1.000 76.85469 502 PRO A CA 1
ATOM 3493 C C . PRO A 1 502 ? 73.46724 66.73252 80.65508 1.000 84.41513 502 PRO A C 1
ATOM 3494 O O . PRO A 1 502 ? 73.09667 67.65664 81.38241 1.000 87.86102 502 PRO A O 1
ATOM 3498 N N . TRP A 1 503 ? 74.73816 66.32615 80.60209 1.000 90.08436 503 TRP A N 1
ATOM 3499 C CA . TRP A 1 503 ? 75.79291 67.09509 81.25494 1.000 84.93646 503 TRP A CA 1
ATOM 3500 C C . TRP A 1 503 ? 75.90094 68.50843 80.70893 1.000 81.42032 503 TRP A C 1
ATOM 3501 O O . TRP A 1 503 ? 76.58052 69.34022 81.31492 1.000 90.56535 503 TRP A O 1
ATOM 3512 N N . TYR A 1 504 ? 75.26667 68.78477 79.57377 1.000 84.75366 504 TYR A N 1
ATOM 3513 C CA . TYR A 1 504 ? 75.17612 70.11609 79.00041 1.000 99.15568 504 TYR A CA 1
ATOM 3514 C C . TYR A 1 504 ? 73.83792 70.78316 79.28602 1.000 93.27473 504 TYR A C 1
ATOM 3515 O O . TYR A 1 504 ? 73.80375 71.98171 79.58785 1.000 82.21146 504 TYR A O 1
ATOM 3524 N N . LYS A 1 505 ? 72.73577 70.03111 79.20032 1.000 93.76307 505 LYS A N 1
ATOM 3525 C CA . LYS A 1 505 ? 71.42981 70.58074 79.54523 1.000 93.64028 505 LYS A CA 1
ATOM 3526 C C . LYS A 1 505 ? 71.41686 71.08193 80.98324 1.000 94.62559 505 LYS A C 1
ATOM 3527 O O . LYS A 1 505 ? 71.00363 72.21486 81.25717 1.000 110.13720 505 LYS A O 1
ATOM 3529 N N . ASP A 1 506 ? 71.88466 70.25536 81.91333 1.000 89.84009 506 ASP A N 1
ATOM 3530 C CA . ASP A 1 506 ? 72.03593 70.66865 83.29930 1.000 93.82387 506 ASP A CA 1
ATOM 3531 C C . ASP A 1 506 ? 73.35063 71.39391 83.55667 1.000 83.84007 506 ASP A C 1
ATOM 3532 O O . ASP A 1 506 ? 73.58772 71.82261 84.68958 1.000 96.77452 506 ASP A O 1
ATOM 3534 N N . GLY A 1 507 ? 74.19379 71.54223 82.53878 1.000 72.46544 507 GLY A N 1
ATOM 3535 C CA . GLY A 1 507 ? 75.48469 72.19402 82.71913 1.000 88.23571 507 GLY A CA 1
ATOM 3536 C C . GLY A 1 507 ? 76.34664 71.52886 83.76824 1.000 101.15988 507 GLY A C 1
ATOM 3537 O O . GLY A 1 507 ? 77.07302 72.21466 84.49835 1.000 102.22125 507 GLY A O 1
ATOM 3538 N N . ILE A 1 508 ? 76.27689 70.19791 83.86252 1.000 83.61845 508 ILE A N 1
ATOM 3539 C CA . ILE A 1 508 ? 76.99091 69.47970 84.91142 1.000 82.41518 508 ILE A CA 1
ATOM 3540 C C . ILE A 1 508 ? 78.48693 69.69416 84.75079 1.000 99.21791 508 ILE A C 1
ATOM 3541 O O . ILE A 1 508 ? 79.03540 69.58537 83.64673 1.000 86.20018 508 ILE A O 1
ATOM 3546 N N . LEU A 1 509 ? 79.15005 70.01419 85.86093 1.000 99.38023 509 LEU A N 1
ATOM 3547 C CA . LEU A 1 509 ? 80.59185 70.24377 85.90108 1.000 74.62219 509 LEU A CA 1
ATOM 3548 C C . LEU A 1 509 ? 80.99742 71.34545 84.92116 1.000 85.85380 509 LEU A C 1
ATOM 3549 O O . LEU A 1 509 ? 81.82980 71.15789 84.03139 1.000 84.45936 509 LEU A O 1
ATOM 3554 N N . LYS A 1 510 ? 80.37977 72.51386 85.10490 1.000 88.35535 510 LYS A N 1
ATOM 3555 C CA . LYS A 1 510 ? 80.83149 73.70906 84.41054 1.000 78.89398 510 LYS A CA 1
ATOM 3556 C C . LYS A 1 510 ? 82.25454 74.07960 84.79389 1.000 92.91754 510 LYS A C 1
ATOM 3557 O O . LYS A 1 510 ? 82.84556 74.95102 84.14556 1.000 77.49304 510 LYS A O 1
ATOM 3559 N N . ASP A 1 511 ? 82.79982 73.44376 85.83234 1.000 99.70305 511 ASP A N 1
ATOM 3560 C CA . ASP A 1 511 ? 84.18557 73.59983 86.26385 1.000 81.72984 511 ASP A CA 1
ATOM 3561 C C . ASP A 1 511 ? 85.15933 73.67814 85.09546 1.000 85.19478 511 ASP A C 1
ATOM 3562 O O . ASP A 1 511 ? 86.00448 72.80176 84.92135 1.000 75.42411 511 ASP A O 1
ATOM 3564 N N . ARG B 1 31 ? 87.95090 10.33099 85.54005 1.000 78.10780 31 ARG B N 1
ATOM 3565 C CA . ARG B 1 31 ? 88.54253 10.91303 84.33502 1.000 97.29654 31 ARG B CA 1
ATOM 3566 C C . ARG B 1 31 ? 87.90098 10.43001 83.02025 1.000 92.66401 31 ARG B C 1
ATOM 3567 O O . ARG B 1 31 ? 87.46898 11.25975 82.21734 1.000 99.87157 31 ARG B O 1
ATOM 3569 N N . PRO B 1 32 ? 87.82585 9.11716 82.78120 1.000 85.84782 32 PRO B N 1
ATOM 3570 C CA . PRO B 1 32 ? 87.41600 8.65335 81.45047 1.000 87.26800 32 PRO B CA 1
ATOM 3571 C C . PRO B 1 32 ? 85.90044 8.60304 81.29500 1.000 83.83154 32 PRO B C 1
ATOM 3572 O O . PRO B 1 32 ? 85.18412 8.10507 82.16697 1.000 68.35937 32 PRO B O 1
ATOM 3576 N N . ASN B 1 33 ? 85.41836 9.11991 80.16815 1.000 76.26982 33 ASN B N 1
ATOM 3577 C CA . ASN B 1 33 ? 84.02910 8.92347 79.78176 1.000 72.12714 33 ASN B CA 1
ATOM 3578 C C . ASN B 1 33 ? 83.83977 7.50069 79.27936 1.000 66.03712 33 ASN B C 1
ATOM 3579 O O . ASN B 1 33 ? 84.76724 6.88053 78.75821 1.000 71.87015 33 ASN B O 1
ATOM 3584 N N . ILE B 1 34 ? 82.63513 6.96610 79.46111 1.000 56.33090 34 ILE B N 1
ATOM 3585 C CA . ILE B 1 34 ? 82.34632 5.60254 79.03456 1.000 75.85435 34 ILE B CA 1
ATOM 3586 C C . ILE B 1 34 ? 80.96859 5.55497 78.38272 1.000 65.92016 34 ILE B C 1
ATOM 3587 O O . ILE B 1 34 ? 80.01357 6.16513 78.87182 1.000 65.64075 34 ILE B O 1
ATOM 3592 N N . ILE B 1 35 ? 80.87738 4.83952 77.26388 1.000 70.13786 35 ILE B N 1
ATOM 3593 C CA . ILE B 1 35 ? 79.63771 4.65844 76.51987 1.000 59.09641 35 ILE B CA 1
ATOM 3594 C C . ILE B 1 35 ? 79.40519 3.16272 76.36171 1.000 67.81485 35 ILE B C 1
ATOM 3595 O O . ILE B 1 35 ? 80.21445 2.46762 75.73391 1.000 76.58212 35 ILE B O 1
ATOM 3600 N N . TYR B 1 36 ? 78.30379 2.66974 76.92595 1.000 60.58190 36 TYR B N 1
ATOM 3601 C CA . TYR B 1 36 ? 77.94100 1.25737 76.86860 1.000 63.80492 36 TYR B CA 1
ATOM 3602 C C . TYR B 1 36 ? 76.71512 1.11794 75.97672 1.000 66.40382 36 TYR B C 1
ATOM 3603 O O . TYR B 1 36 ? 75.62517 1.58130 76.32896 1.000 58.92572 36 TYR B O 1
ATOM 3612 N N . ILE B 1 37 ? 76.89428 0.46910 74.83218 1.000 65.10947 37 ILE B N 1
ATOM 3613 C CA . ILE B 1 37 ? 75.85300 0.31939 73.82482 1.000 71.09934 37 ILE B CA 1
ATOM 3614 C C . ILE B 1 37 ? 75.51033 -1.15599 73.70667 1.000 63.71636 37 ILE B C 1
ATOM 3615 O O . ILE B 1 37 ? 76.40314 -1.99375 73.52684 1.000 65.75079 37 ILE B O 1
ATOM 3620 N N . PHE B 1 38 ? 74.22451 -1.47595 73.80930 1.000 60.90540 38 PHE B N 1
ATOM 3621 C CA . PHE B 1 38 ? 73.83036 -2.87047 73.66497 1.000 71.09731 38 PHE B CA 1
ATOM 3622 C C . PHE B 1 38 ? 72.51594 -2.98790 72.90389 1.000 70.36218 38 PHE B C 1
ATOM 3623 O O . PHE B 1 38 ? 71.44816 -2.65247 73.43098 1.000 60.41389 38 PHE B O 1
ATOM 3631 N N . PRO B 1 39 ? 72.56146 -3.44031 71.65375 1.000 57.03066 39 PRO B N 1
ATOM 3632 C CA . PRO B 1 39 ? 71.32371 -3.72387 70.92384 1.000 56.31315 39 PRO B CA 1
ATOM 3633 C C . PRO B 1 39 ? 70.66834 -4.99770 71.43437 1.000 67.60915 39 PRO B C 1
ATOM 3634 O O . PRO B 1 39 ? 71.27211 -5.80245 72.14725 1.000 69.64571 39 PRO B O 1
ATOM 3638 N N . ASP B 1 40 ? 69.40484 -5.17016 71.05937 1.000 67.75220 40 ASP B N 1
ATOM 3639 C CA . ASP B 1 40 ? 68.67337 -6.37479 71.41740 1.000 59.62249 40 ASP B CA 1
ATOM 3640 C C . ASP B 1 40 ? 69.01169 -7.51139 70.46162 1.000 66.67019 40 ASP B C 1
ATOM 3641 O O . ASP B 1 40 ? 69.34195 -7.29116 69.29283 1.000 71.34203 40 ASP B O 1
ATOM 3646 N N . GLN B 1 41 ? 68.94537 -8.73677 70.98348 1.000 69.63711 41 GLN B N 1
ATOM 3647 C CA . GLN B 1 41 ? 68.87362 -9.94723 70.16509 1.000 67.72492 41 GLN B CA 1
ATOM 3648 C C . GLN B 1 41 ? 70.09346 -10.13231 69.26209 1.000 76.94491 41 GLN B C 1
ATOM 3649 O O . GLN B 1 41 ? 69.99067 -10.73696 68.19571 1.000 77.87672 41 GLN B O 1
ATOM 3655 N N . MET B 1 42 ? 71.25565 -9.61899 69.64995 1.000 67.95965 42 MET B N 1
ATOM 3656 C CA . MET B 1 42 ? 72.46104 -9.77182 68.84280 1.000 58.11849 42 MET B CA 1
ATOM 3657 C C . MET B 1 42 ? 73.33971 -10.86429 69.43914 1.000 75.92750 42 MET B C 1
ATOM 3658 O O . MET B 1 42 ? 73.80554 -10.73607 70.57516 1.000 76.48473 42 MET B O 1
ATOM 3663 N N . ARG B 1 43 ? 73.57011 -11.92654 68.67294 1.000 82.65124 43 ARG B N 1
ATOM 3664 C CA . ARG B 1 43 ? 74.47419 -12.98641 69.08795 1.000 77.23287 43 ARG B CA 1
ATOM 3665 C C . ARG B 1 43 ? 75.90092 -12.66321 68.65599 1.000 71.94955 43 ARG B C 1
ATOM 3666 O O . ARG B 1 43 ? 76.13565 -11.90668 67.71147 1.000 62.25687 43 ARG B O 1
ATOM 3674 N N . ASN B 1 44 ? 76.86078 -13.25407 69.37168 1.000 81.07824 44 ASN B N 1
ATOM 3675 C CA . ASN B 1 44 ? 78.26075 -12.88587 69.18817 1.000 77.01578 44 ASN B CA 1
ATOM 3676 C C . ASN B 1 44 ? 78.78334 -13.27555 67.81156 1.000 71.02347 44 ASN B C 1
ATOM 3677 O O . ASN B 1 44 ? 79.63664 -12.57521 67.25525 1.000 73.47849 44 ASN B O 1
ATOM 3682 N N . SER B 1 45 ? 78.28844 -14.37677 67.24508 1.000 66.23478 45 SER B N 1
ATOM 3683 C CA . SER B 1 45 ? 78.77231 -14.83403 65.94823 1.000 63.71458 45 SER B CA 1
ATOM 3684 C C . SER B 1 45 ? 78.40212 -13.89437 64.80863 1.000 72.59776 45 SER B C 1
ATOM 3685 O O . SER B 1 45 ? 78.94392 -14.04506 63.70837 1.000 66.28542 45 SER B O 1
ATOM 3688 N N . ALA B 1 46 ? 77.51096 -12.93473 65.04074 1.000 73.77477 46 ALA B N 1
ATOM 3689 C CA . ALA B 1 46 ? 76.98397 -12.08323 63.97438 1.000 68.46685 46 ALA B CA 1
ATOM 3690 C C . ALA B 1 46 ? 77.77470 -10.78537 63.82721 1.000 63.91393 46 ALA B C 1
ATOM 3691 O O . ALA B 1 46 ? 77.21837 -9.68838 63.86073 1.000 71.85305 46 ALA B O 1
ATOM 3693 N N . MET B 1 47 ? 79.09152 -10.90678 63.66200 1.000 63.36600 47 MET B N 1
ATOM 3694 C CA . MET B 1 47 ? 79.93703 -9.77862 63.29326 1.000 59.72589 47 MET B CA 1
ATOM 3695 C C . MET B 1 47 ? 80.93934 -10.24737 62.25229 1.000 65.96199 47 MET B C 1
ATOM 3696 O O . MET B 1 47 ? 81.51707 -11.33169 62.38067 1.000 65.69314 47 MET B O 1
ATOM 3701 N N . GLY B 1 48 ? 81.13784 -9.42246 61.22437 1.000 72.32499 48 GLY B N 1
ATOM 3702 C CA . GLY B 1 48 ? 81.93883 -9.84066 60.08902 1.000 71.37836 48 GLY B CA 1
ATOM 3703 C C . GLY B 1 48 ? 83.37995 -10.14918 60.43712 1.000 70.80835 48 GLY B C 1
ATOM 3704 O O . GLY B 1 48 ? 83.99788 -11.01343 59.81117 1.000 76.01522 48 GLY B O 1
ATOM 3705 N N . PHE B 1 49 ? 83.93564 -9.46259 61.43963 1.000 82.89901 49 PHE B N 1
ATOM 3706 C CA . PHE B 1 49 ? 85.35860 -9.61742 61.72801 1.000 80.69282 49 PHE B CA 1
ATOM 3707 C C . PHE B 1 49 ? 85.70892 -11.01284 62.22909 1.000 80.36661 49 PHE B C 1
ATOM 3708 O O . PHE B 1 49 ? 86.88751 -11.38532 62.20479 1.000 83.99583 49 PHE B O 1
ATOM 3716 N N . TRP B 1 50 ? 84.72203 -11.79703 62.66977 1.000 70.31003 50 TRP B N 1
ATOM 3717 C CA . TRP B 1 50 ? 84.98284 -13.16385 63.11365 1.000 72.85773 50 TRP B CA 1
ATOM 3718 C C . TRP B 1 50 ? 85.33735 -14.05419 61.93140 1.000 80.50984 50 TRP B C 1
ATOM 3719 O O . TRP B 1 50 ? 85.60897 -15.24942 62.10759 1.000 70.15061 50 TRP B O 1
ATOM 3730 N N . ASN B 1 51 ? 85.31643 -13.49607 60.72916 1.000 84.18220 51 ASN B N 1
ATOM 3731 C CA . ASN B 1 51 ? 85.68227 -14.24435 59.53466 1.000 87.20036 51 ASN B CA 1
ATOM 3732 C C . ASN B 1 51 ? 87.16794 -14.17690 59.21638 1.000 88.69105 51 ASN B C 1
ATOM 3733 O O . ASN B 1 51 ? 87.67490 -15.05130 58.50452 1.000 98.68716 51 ASN B O 1
ATOM 3738 N N . ASP B 1 52 ? 87.87112 -13.16695 59.71982 1.000 87.13920 52 ASP B N 1
ATOM 3739 C CA . ASP B 1 52 ? 89.28926 -13.04107 59.43655 1.000 87.98596 52 ASP B CA 1
ATOM 3740 C C . ASP B 1 52 ? 90.09260 -14.05766 60.24539 1.000 92.89837 52 ASP B C 1
ATOM 3741 O O . ASP B 1 52 ? 89.67474 -14.46356 61.33382 1.000 86.55393 52 ASP B O 1
ATOM 3746 N N . PRO B 1 53 ? 91.24666 -14.49140 59.72767 1.000 95.97359 53 PRO B N 1
ATOM 3747 C CA . PRO B 1 53 ? 92.05992 -15.46617 60.47684 1.000 95.37592 53 PRO B CA 1
ATOM 3748 C C . PRO B 1 53 ? 92.47318 -14.97881 61.85355 1.000 100.98423 53 PRO B C 1
ATOM 3749 O O . PRO B 1 53 ? 92.63686 -15.79610 62.76856 1.000 96.88168 53 PRO B O 1
ATOM 3753 N N . ALA B 1 54 ? 92.63490 -13.66670 62.03289 1.000 94.12232 54 ALA B N 1
ATOM 3754 C CA . ALA B 1 54 ? 93.06630 -13.12056 63.31274 1.000 90.47543 54 ALA B CA 1
ATOM 3755 C C . ALA B 1 54 ? 92.02156 -13.27343 64.41190 1.000 90.52826 54 ALA B C 1
ATOM 3756 O O . ALA B 1 54 ? 92.34514 -13.04153 65.58128 1.000 89.73890 54 ALA B O 1
ATOM 3758 N N . PHE B 1 55 ? 90.79130 -13.66412 64.07697 1.000 87.23516 55 PHE B N 1
ATOM 3759 C CA . PHE B 1 55 ? 89.72940 -13.75648 65.07229 1.000 85.74486 55 PHE B CA 1
ATOM 3760 C C . PHE B 1 55 ? 88.99476 -15.08907 64.99589 1.000 77.62704 55 PHE B C 1
ATOM 3761 O O . PHE B 1 55 ? 88.52824 -15.60331 66.01785 1.000 81.36056 55 PHE B O 1
ATOM 3769 N N . ALA B 1 56 ? 88.89025 -15.64828 63.78554 1.000 87.40955 56 ALA B N 1
ATOM 3770 C CA . ALA B 1 56 ? 88.01207 -16.79255 63.54935 1.000 85.18194 56 ALA B CA 1
ATOM 3771 C C . ALA B 1 56 ? 88.33954 -17.97349 64.45345 1.000 78.29462 56 ALA B C 1
ATOM 3772 O O . ALA B 1 56 ? 87.43308 -18.70333 64.87104 1.000 82.73605 56 ALA B O 1
ATOM 3774 N N . SER B 1 57 ? 89.61777 -18.17435 64.77333 1.000 78.47626 57 SER B N 1
ATOM 3775 C CA . SER B 1 57 ? 90.02025 -19.30987 65.59279 1.000 87.29829 57 SER B CA 1
ATOM 3776 C C . SER B 1 57 ? 89.48852 -19.23698 67.01886 1.000 82.07643 57 SER B C 1
ATOM 3777 O O . SER B 1 57 ? 89.55342 -20.24225 67.73419 1.000 84.05415 57 SER B O 1
ATOM 3780 N N . HIS B 1 58 ? 88.96446 -18.08820 67.44670 1.000 81.79255 58 HIS B N 1
ATOM 3781 C CA . HIS B 1 58 ? 88.50687 -17.91135 68.81804 1.000 86.45350 58 HIS B CA 1
ATOM 3782 C C . HIS B 1 58 ? 86.99330 -17.99000 68.97123 1.000 84.04478 58 HIS B C 1
ATOM 3783 O O . HIS B 1 58 ? 86.51192 -18.11947 70.10155 1.000 72.92306 58 HIS B O 1
ATOM 3790 N N . LEU B 1 59 ? 86.23590 -17.91909 67.87845 1.000 80.57435 59 LEU B N 1
ATOM 3791 C CA . LEU B 1 59 ? 84.78232 -17.98640 67.94613 1.000 73.12235 59 LEU B CA 1
ATOM 3792 C C . LEU B 1 59 ? 84.33371 -19.43683 67.81946 1.000 62.83676 59 LEU B C 1
ATOM 3793 O O . LEU B 1 59 ? 84.81489 -20.17129 66.94976 1.000 71.02338 59 LEU B O 1
ATOM 3798 N N . GLN B 1 60 ? 83.41344 -19.84022 68.69100 1.000 54.99632 60 GLN B N 1
ATOM 3799 C CA . GLN B 1 60 ? 82.83467 -21.17972 68.66745 1.000 62.66009 60 GLN B CA 1
ATOM 3800 C C . GLN B 1 60 ? 81.85638 -21.25956 67.50220 1.000 72.76913 60 GLN B C 1
ATOM 3801 O O . GLN B 1 60 ? 80.71335 -20.80702 67.59909 1.000 85.82209 60 GLN B O 1
ATOM 3807 N N . GLY B 1 61 ? 82.30203 -21.84250 66.39366 1.000 67.62034 61 GLY B N 1
ATOM 3808 C CA . GLY B 1 61 ? 81.50154 -21.92262 65.18578 1.000 62.94072 61 GLY B CA 1
ATOM 3809 C C . GLY B 1 61 ? 81.95525 -20.92410 64.13990 1.000 70.14308 61 GLY B C 1
ATOM 3810 O O . GLY B 1 61 ? 82.84349 -20.09291 64.35821 1.000 56.55554 61 GLY B O 1
ATOM 3811 N N . LYS B 1 62 ? 81.32856 -21.01924 62.97371 1.000 76.41780 62 LYS B N 1
ATOM 3812 C CA . LYS B 1 62 ? 81.63759 -20.09504 61.89321 1.000 74.24954 62 LYS B CA 1
ATOM 3813 C C . LYS B 1 62 ? 80.95408 -18.75425 62.12764 1.000 77.77916 62 LYS B C 1
ATOM 3814 O O . LYS B 1 62 ? 79.83803 -18.69026 62.65160 1.000 76.19477 62 LYS B O 1
ATOM 3820 N N . ALA B 1 63 ? 81.63890 -17.68364 61.74255 1.000 73.22657 63 ALA B N 1
ATOM 3821 C CA . ALA B 1 63 ? 81.03714 -16.35974 61.77046 1.000 71.31362 63 ALA B CA 1
ATOM 3822 C C . ALA B 1 63 ? 79.80510 -16.31313 60.87397 1.000 72.81481 63 ALA B C 1
ATOM 3823 O O . ALA B 1 63 ? 79.71073 -17.02411 59.86769 1.000 71.29606 63 ALA B O 1
ATOM 3825 N N . ASP B 1 64 ? 78.84735 -15.47702 61.25376 1.000 73.56591 64 ASP B N 1
ATOM 3826 C CA . ASP B 1 64 ? 77.68797 -15.26828 60.40780 1.000 55.56261 64 ASP B CA 1
ATOM 3827 C C . ASP B 1 64 ? 78.08658 -14.37681 59.23513 1.000 63.46528 64 ASP B C 1
ATOM 3828 O O . ASP B 1 64 ? 78.85328 -13.42787 59.40360 1.000 57.96515 64 ASP B O 1
ATOM 3833 N N . PRO B 1 65 ? 77.58455 -14.65065 58.03896 1.000 59.05031 65 PRO B N 1
ATOM 3834 C CA . PRO B 1 65 ? 78.02502 -13.87894 56.87563 1.000 48.66011 65 PRO B CA 1
ATOM 3835 C C . PRO B 1 65 ? 77.43689 -12.47624 56.86731 1.000 56.98663 65 PRO B C 1
ATOM 3836 O O . PRO B 1 65 ? 76.81985 -12.05786 55.88552 1.000 66.15954 65 PRO B O 1
ATOM 3840 N N . VAL B 1 66 ? 77.63719 -11.74821 57.95529 1.000 62.56281 66 VAL B N 1
ATOM 3841 C CA . VAL B 1 66 ? 76.96072 -10.48388 58.18099 1.000 62.58983 66 VAL B CA 1
ATOM 3842 C C . VAL B 1 66 ? 77.88335 -9.33823 57.78084 1.000 73.43362 66 VAL B C 1
ATOM 3843 O O . VAL B 1 66 ? 79.10844 -9.47995 57.71869 1.000 78.45260 66 VAL B O 1
ATOM 3847 N N . GLU B 1 67 ? 77.28374 -8.18413 57.49117 1.000 75.21124 67 GLU B N 1
ATOM 3848 C CA . GLU B 1 67 ? 78.01305 -6.97747 57.11657 1.000 68.23179 67 GLU B CA 1
ATOM 3849 C C . GLU B 1 67 ? 78.01929 -6.02897 58.31112 1.000 68.77042 67 GLU B C 1
ATOM 3850 O O . GLU B 1 67 ? 76.98031 -5.46475 58.67055 1.000 73.55853 67 GLU B O 1
ATOM 3856 N N . THR B 1 68 ? 79.18647 -5.87103 58.93532 1.000 74.62960 68 THR B N 1
ATOM 3857 C CA . THR B 1 68 ? 79.36665 -4.97688 60.08181 1.000 62.41623 68 THR B CA 1
ATOM 3858 C C . THR B 1 68 ? 80.69573 -4.24756 59.93493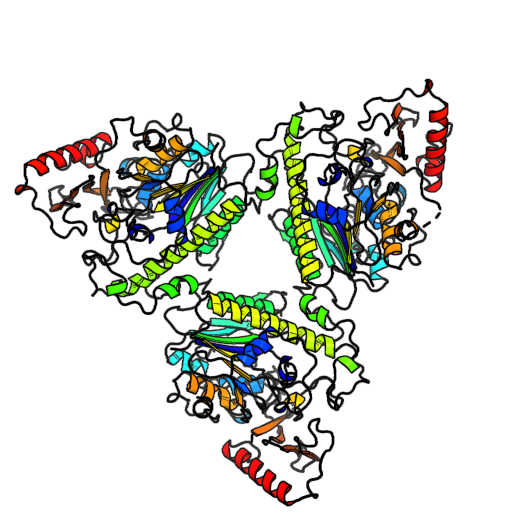 1.000 64.95785 68 THR B C 1
ATOM 3859 O O . THR B 1 68 ? 81.64285 -4.49141 60.69050 1.000 73.23041 68 THR B O 1
ATOM 3863 N N . PRO B 1 69 ? 80.79768 -3.32677 58.96950 1.000 59.64045 69 PRO B N 1
ATOM 3864 C CA . PRO B 1 69 ? 82.10019 -2.67368 58.73148 1.000 61.34314 69 PRO B CA 1
ATOM 3865 C C . PRO B 1 69 ? 82.62076 -1.89163 59.92547 1.000 69.32098 69 PRO B C 1
ATOM 3866 O O . PRO B 1 69 ? 83.79687 -2.02834 60.28737 1.000 77.52792 69 PRO B O 1
ATOM 3870 N N . ASN B 1 70 ? 81.77554 -1.07078 60.55201 1.000 74.58434 70 ASN B N 1
ATOM 3871 C CA . ASN B 1 70 ? 82.23760 -0.24639 61.66500 1.000 80.98217 70 ASN B CA 1
ATOM 3872 C C . ASN B 1 70 ? 82.60272 -1.09903 62.87526 1.000 74.46637 70 ASN B C 1
ATOM 3873 O O . ASN B 1 70 ? 83.56457 -0.79212 63.58945 1.000 74.09387 70 ASN B O 1
ATOM 3878 N N . LEU B 1 71 ? 81.84748 -2.17287 63.12367 1.000 77.48776 71 LEU B N 1
ATOM 3879 C CA . LEU B 1 71 ? 82.18898 -3.07422 64.21893 1.000 64.82423 71 LEU B CA 1
ATOM 3880 C C . LEU B 1 71 ? 83.48388 -3.82560 63.94084 1.000 71.41019 71 LEU B C 1
ATOM 3881 O O . LEU B 1 71 ? 84.19978 -4.19266 64.87925 1.000 75.35578 71 LEU B O 1
ATOM 3886 N N . ASN B 1 72 ? 83.79996 -4.06292 62.66656 1.000 74.52128 72 ASN B N 1
ATOM 3887 C CA . ASN B 1 72 ? 85.05755 -4.71848 62.32278 1.000 76.85916 72 ASN B CA 1
ATOM 3888 C C . ASN B 1 72 ? 86.24771 -3.82917 62.65526 1.000 71.40165 72 ASN B C 1
ATOM 3889 O O . ASN B 1 72 ? 87.18060 -4.25803 63.34401 1.000 84.69563 72 ASN B O 1
ATOM 3894 N N . ARG B 1 73 ? 86.23345 -2.58620 62.16699 1.000 70.40446 73 ARG B N 1
ATOM 3895 C CA . ARG B 1 73 ? 87.29254 -1.63990 62.50559 1.000 72.72790 73 ARG B CA 1
ATOM 3896 C C . ARG B 1 73 ? 87.38126 -1.43394 64.01216 1.000 75.02434 73 ARG B C 1
ATOM 3897 O O . ARG B 1 73 ? 88.47806 -1.29284 64.56602 1.000 83.14962 73 ARG B O 1
ATOM 3905 N N . PHE B 1 74 ? 86.23149 -1.41956 64.69044 1.000 76.23722 74 PHE B N 1
ATOM 3906 C CA . PHE B 1 74 ? 86.22068 -1.27564 66.14114 1.000 73.22126 74 PHE B CA 1
ATOM 3907 C C . PHE B 1 74 ? 86.90713 -2.45432 66.81844 1.000 77.88789 74 PHE B C 1
ATOM 3908 O O . PHE B 1 74 ? 87.62217 -2.27827 67.81210 1.000 87.47892 74 PHE B O 1
ATOM 3916 N N . ALA B 1 75 ? 86.70825 -3.66378 66.28800 1.000 78.04496 75 ALA B N 1
ATOM 3917 C CA . ALA B 1 75 ? 87.28704 -4.85377 66.90439 1.000 83.90784 75 ALA B CA 1
ATOM 3918 C C . ALA B 1 75 ? 88.80907 -4.81283 66.87603 1.000 83.30806 75 ALA B C 1
ATOM 3919 O O . ALA B 1 75 ? 89.46771 -5.27790 67.81351 1.000 76.80103 75 ALA B O 1
ATOM 3921 N N . ARG B 1 76 ? 89.38633 -4.25888 65.81106 1.000 70.99697 76 ARG B N 1
ATOM 3922 C CA . ARG B 1 76 ? 90.83486 -4.18045 65.68647 1.000 92.42287 76 ARG B CA 1
ATOM 3923 C C . ARG B 1 76 ? 91.44824 -3.08237 66.54666 1.000 100.34442 76 ARG B C 1
ATOM 3924 O O . ARG B 1 76 ? 92.67829 -3.00609 66.63662 1.000 97.62071 76 ARG B O 1
ATOM 3932 N N . GLU B 1 77 ? 90.63108 -2.23770 67.17539 1.000 96.50448 77 GLU B N 1
ATOM 3933 C CA . GLU B 1 77 ? 91.11169 -1.19634 68.07381 1.000 80.76166 77 GLU B CA 1
ATOM 3934 C C . GLU B 1 77 ? 90.72029 -1.44878 69.52309 1.000 75.47639 77 GLU B C 1
ATOM 3935 O O . GLU B 1 77 ? 90.83551 -0.53909 70.35086 1.000 97.03537 77 GLU B O 1
ATOM 3941 N N . SER B 1 78 ? 90.25855 -2.65157 69.85358 1.000 69.82341 78 SER B N 1
ATOM 3942 C CA . SER B 1 78 ? 89.65371 -2.89199 71.15439 1.000 79.14503 78 SER B CA 1
ATOM 3943 C C . SER B 1 78 ? 89.99091 -4.30006 71.62503 1.000 70.12039 78 SER B C 1
ATOM 3944 O O . SER B 1 78 ? 90.62134 -5.08629 70.91288 1.000 78.03047 78 SER B O 1
ATOM 3947 N N . VAL B 1 79 ? 89.56023 -4.60911 72.84318 1.000 69.17007 79 VAL B N 1
ATOM 3948 C CA . VAL B 1 79 ? 89.67618 -5.95033 73.40279 1.000 73.87979 79 VAL B CA 1
ATOM 3949 C C . VAL B 1 79 ? 88.38800 -6.70041 73.09010 1.000 88.45094 79 VAL B C 1
ATOM 3950 O O . VAL B 1 79 ? 87.29956 -6.27733 73.49398 1.000 93.12520 79 VAL B O 1
ATOM 3954 N N . VAL B 1 80 ? 88.50851 -7.81340 72.37358 1.000 89.28390 80 VAL B N 1
ATOM 3955 C CA . VAL B 1 80 ? 87.35813 -8.55687 71.87473 1.000 82.69104 80 VAL B CA 1
ATOM 3956 C C . VAL B 1 80 ? 87.15955 -9.79693 72.73431 1.000 74.02844 80 VAL B C 1
ATOM 3957 O O . VAL B 1 80 ? 88.10120 -10.57080 72.95177 1.000 75.24405 80 VAL B O 1
ATOM 3961 N N . PHE B 1 81 ? 85.93304 -9.99198 73.21951 1.000 67.51454 81 PHE B N 1
ATOM 3962 C CA . PHE B 1 81 ? 85.59779 -11.11454 74.08548 1.000 74.99489 81 PHE B CA 1
ATOM 3963 C C . PHE B 1 81 ? 84.96870 -12.21902 73.24573 1.000 91.28620 81 PHE B C 1
ATOM 3964 O O . PHE B 1 81 ? 83.87368 -12.04828 72.69821 1.000 84.25136 81 PHE B O 1
ATOM 3972 N N . SER B 1 82 ? 85.65841 -13.35373 73.15451 1.000 85.14143 82 SER B N 1
ATOM 3973 C CA . SER B 1 82 ? 85.14101 -14.47183 72.38002 1.000 80.74828 82 SER B CA 1
ATOM 3974 C C . SER B 1 82 ? 84.08902 -15.25989 73.14521 1.000 83.13605 82 SER B C 1
ATOM 3975 O O . SER B 1 82 ? 83.23518 -15.90651 72.52837 1.000 90.27970 82 SER B O 1
ATOM 3978 N N . SER B 1 83 ? 84.12801 -15.21576 74.47276 1.000 72.86807 83 SER B N 1
ATOM 3979 C CA . SER B 1 83 ? 83.29304 -16.06645 75.30696 1.000 72.49402 83 SER B CA 1
ATOM 3980 C C . SER B 1 83 ? 82.60579 -15.25721 76.39614 1.000 81.35782 83 SER B C 1
ATOM 3981 O O . SER B 1 83 ? 82.65082 -15.60774 77.57811 1.000 82.50570 83 SER B O 1
ATOM 3984 N N . ALA B 1 84 ? 81.96767 -14.15465 76.01447 1.000 88.85627 84 ALA B N 1
ATOM 3985 C CA . ALA B 1 84 ? 81.10830 -13.43065 76.93852 1.000 60.77457 84 ALA B CA 1
ATOM 3986 C C . ALA B 1 84 ? 79.72904 -14.07508 76.95170 1.000 62.22355 84 ALA B C 1
ATOM 3987 O O . ALA B 1 84 ? 79.20371 -14.47021 75.90688 1.000 77.93756 84 ALA B O 1
ATOM 3989 N N . MET B 1 85 ? 79.14927 -14.19173 78.14264 1.000 59.20751 85 MET B N 1
ATOM 3990 C CA . MET B 1 85 ? 77.95985 -15.00410 78.34335 1.000 67.72328 85 MET B CA 1
ATOM 3991 C C . MET B 1 85 ? 76.84362 -14.19424 78.98874 1.000 73.64734 85 MET B C 1
ATOM 3992 O O . MET B 1 85 ? 77.09103 -13.22862 79.71670 1.000 82.12127 85 MET B O 1
ATOM 3997 N N . SER B 1 86 ? 75.60783 -14.59865 78.70250 1.000 81.23732 86 SER B N 1
ATOM 3998 C CA . SER B 1 86 ? 74.40431 -14.00704 79.28601 1.000 78.85237 86 SER B CA 1
ATOM 3999 C C . SER B 1 86 ? 73.71017 -15.10246 80.08822 1.000 77.95418 86 SER B C 1
ATOM 4000 O O . SER B 1 86 ? 73.02054 -15.95347 79.51762 1.000 87.73848 86 SER B O 1
ATOM 4003 N N . ASN B 1 87 ? 73.89664 -15.07050 81.41016 1.000 73.91897 87 ASN B N 1
ATOM 4004 C CA . ASN B 1 87 ? 73.45991 -16.17623 82.25815 1.000 85.74714 87 ASN B CA 1
ATOM 4005 C C . ASN B 1 87 ? 71.96152 -16.42117 82.12378 1.000 85.78560 87 ASN B C 1
ATOM 4006 O O . ASN B 1 87 ? 71.52295 -17.56080 81.93298 1.000 96.18973 87 ASN B O 1
ATOM 4011 N N . CYS B 1 88 ? 71.15914 -15.36437 82.22809 1.000 84.40894 88 CYS B N 1
ATOM 4012 C CA . CYS B 1 88 ? 69.73734 -15.45965 81.92691 1.000 73.36761 88 CYS B CA 1
ATOM 4013 C C . CYS B 1 88 ? 69.48641 -14.78118 80.59109 1.000 83.29143 88 CYS B C 1
ATOM 4014 O O . CYS B 1 88 ? 69.33296 -13.54956 80.53927 1.000 92.04840 88 CYS B O 1
ATOM 4017 N N . PRO B 1 89 ? 69.45532 -15.52018 79.48127 1.000 89.48753 89 PRO B N 1
ATOM 4018 C CA . PRO B 1 89 ? 69.21782 -14.88564 78.17466 1.000 80.93173 89 PRO B CA 1
ATOM 4019 C C . PRO B 1 89 ? 67.79775 -14.36813 78.00717 1.000 74.45803 89 PRO B C 1
ATOM 4020 O O . PRO B 1 89 ? 67.07502 -14.78973 77.09969 1.000 79.32127 89 PRO B O 1
ATOM 4024 N N . LEU B 1 90 ? 67.38932 -13.45205 78.88347 1.000 71.37518 90 LEU B N 1
ATOM 4025 C CA . LEU B 1 90 ? 66.12922 -12.73299 78.76204 1.000 73.22094 90 LEU B CA 1
ATOM 4026 C C . LEU B 1 90 ? 66.42017 -11.24385 78.89824 1.000 79.27897 90 LEU B C 1
ATOM 4027 O O . LEU B 1 90 ? 67.45426 -10.84445 79.44024 1.000 83.89243 90 LEU B O 1
ATOM 4032 N N . SER B 1 91 ? 65.49615 -10.41880 78.39976 1.000 84.64991 91 SER B N 1
ATOM 4033 C CA . SER B 1 91 ? 65.76452 -8.98637 78.28908 1.000 81.37118 91 SER B CA 1
ATOM 4034 C C . SER B 1 91 ? 65.81944 -8.32474 79.66005 1.000 68.69021 91 SER B C 1
ATOM 4035 O O . SER B 1 91 ? 66.84748 -7.75814 80.04943 1.000 66.70562 91 SER B O 1
ATOM 4038 N N . SER B 1 92 ? 64.72009 -8.38957 80.40907 1.000 72.34737 92 SER B N 1
ATOM 4039 C CA . SER B 1 92 ? 64.69314 -7.76468 81.72994 1.000 70.81259 92 SER B CA 1
ATOM 4040 C C . SER B 1 92 ? 65.69945 -8.38365 82.69490 1.000 82.41780 92 SER B C 1
ATOM 4041 O O . SER B 1 92 ? 66.40155 -7.62297 83.38382 1.000 92.05243 92 SER B O 1
ATOM 4044 N N . PRO B 1 93 ? 65.82567 -9.71481 82.81060 1.000 84.29096 93 PRO B N 1
ATOM 4045 C CA . PRO B 1 93 ? 66.84003 -10.26003 83.73214 1.000 80.99076 93 PRO B CA 1
ATOM 4046 C C . PRO B 1 93 ? 68.26391 -9.82401 83.42122 1.000 71.66640 93 PRO B C 1
ATOM 4047 O O . PRO B 1 93 ? 69.00616 -9.46923 84.34793 1.000 81.37067 93 PRO B O 1
ATOM 4051 N N . HIS B 1 94 ? 68.67794 -9.84537 82.15029 1.000 54.64371 94 HIS B N 1
ATOM 4052 C CA . HIS B 1 94 ? 70.03934 -9.42683 81.82228 1.000 64.38006 94 HIS B CA 1
ATOM 4053 C C . HIS B 1 94 ? 70.26514 -7.96666 82.17832 1.000 72.54446 94 HIS B C 1
ATOM 4054 O O . HIS B 1 94 ? 71.30849 -7.60930 82.73841 1.000 70.74532 94 HIS B O 1
ATOM 4061 N N . ARG B 1 95 ? 69.30433 -7.10435 81.84182 1.000 80.09624 95 ARG B N 1
ATOM 4062 C CA . ARG B 1 95 ? 69.48613 -5.67334 82.05896 1.000 59.16991 95 ARG B CA 1
ATOM 4063 C C . ARG B 1 95 ? 69.66091 -5.35111 83.53868 1.000 67.19420 95 ARG B C 1
ATOM 4064 O O . ARG B 1 95 ? 70.42408 -4.44635 83.89440 1.000 69.57937 95 ARG B O 1
ATOM 4072 N N . ALA B 1 96 ? 68.97580 -6.08516 84.42016 1.000 70.44627 96 ALA B N 1
ATOM 4073 C CA . ALA B 1 96 ? 69.15968 -5.84875 85.84929 1.000 69.07908 96 ALA B CA 1
ATOM 4074 C C . ALA B 1 96 ? 70.52386 -6.32981 86.31696 1.000 70.58539 96 ALA B C 1
ATOM 4075 O O . ALA B 1 96 ? 71.19792 -5.64135 87.09056 1.000 78.93479 96 ALA B O 1
ATOM 4077 N N . SER B 1 97 ? 70.94354 -7.51400 85.87037 1.000 63.47178 97 SER B N 1
ATOM 4078 C CA . SER B 1 97 ? 72.29518 -7.96580 86.17431 1.000 74.56924 97 SER B CA 1
ATOM 4079 C C . SER B 1 97 ? 73.33631 -6.97802 85.66624 1.000 74.01505 97 SER B C 1
ATOM 4080 O O . SER B 1 97 ? 74.38261 -6.79842 86.29921 1.000 76.40475 97 SER B O 1
ATOM 4083 N N . LEU B 1 98 ? 73.06737 -6.32969 84.52926 1.000 80.04817 98 LEU B N 1
ATOM 4084 C CA . LEU B 1 98 ? 73.95220 -5.27807 84.03039 1.000 76.02945 98 LEU B CA 1
ATOM 4085 C C . LEU B 1 98 ? 73.95867 -4.07000 84.95833 1.000 74.00675 98 LEU B C 1
ATOM 4086 O O . LEU B 1 98 ? 75.01736 -3.49098 85.22585 1.000 64.48473 98 LEU B O 1
ATOM 4091 N N . LEU B 1 99 ? 72.78937 -3.68606 85.47031 1.000 72.08924 99 LEU B N 1
ATOM 4092 C CA . LEU B 1 99 ? 72.69088 -2.50520 86.31850 1.000 74.93538 99 LEU B CA 1
ATOM 4093 C C . LEU B 1 99 ? 73.14344 -2.77585 87.74530 1.000 82.21694 99 LEU B C 1
ATOM 4094 O O . LEU B 1 99 ? 73.73867 -1.89809 88.38001 1.000 77.19587 99 LEU B O 1
ATOM 4099 N N . THR B 1 100 ? 72.87883 -3.97395 88.26301 1.000 81.45725 100 THR B N 1
ATOM 4100 C CA . THR B 1 100 ? 73.11520 -4.28065 89.66637 1.000 71.31967 100 THR B CA 1
ATOM 4101 C C . THR B 1 100 ? 74.36526 -5.10831 89.91501 1.000 74.14240 100 THR B C 1
ATOM 4102 O O . THR B 1 100 ? 74.87013 -5.10651 91.04366 1.000 84.48019 100 THR B O 1
ATOM 4106 N N . GLY B 1 101 ? 74.88162 -5.80096 88.90465 1.000 82.54065 101 GLY B N 1
ATOM 4107 C CA . GLY B 1 101 ? 76.07245 -6.60635 89.10207 1.000 89.25783 101 GLY B CA 1
ATOM 4108 C C . GLY B 1 101 ? 75.83561 -7.87177 89.88998 1.000 87.17617 101 GLY B C 1
ATOM 4109 O O . GLY B 1 101 ? 76.74440 -8.34033 90.59092 1.000 74.21860 101 GLY B O 1
ATOM 4110 N N . MET B 1 102 ? 74.64594 -8.45968 89.77526 1.000 83.76785 102 MET B N 1
ATOM 4111 C CA . MET B 1 102 ? 74.30896 -9.62547 90.57319 1.000 77.95355 102 MET B CA 1
ATOM 4112 C C . MET B 1 102 ? 73.18292 -10.41318 89.90262 1.000 80.47137 102 MET B C 1
ATOM 4113 O O . MET B 1 102 ? 72.50722 -9.93176 88.98882 1.000 79.59085 102 MET B O 1
ATOM 4118 N N . TYR B 1 103 ? 73.00193 -11.64684 90.36894 1.000 85.06667 103 TYR B N 1
ATOM 4119 C CA . TYR B 1 103 ? 72.29085 -12.67318 89.62295 1.000 80.77278 103 TYR B CA 1
ATOM 4120 C C . TYR B 1 103 ? 70.78024 -12.58347 89.84204 1.000 76.34888 103 TYR B C 1
ATOM 4121 O O . TYR B 1 103 ? 70.31999 -12.03563 90.84685 1.000 75.76322 103 TYR B O 1
ATOM 4130 N N . PRO B 1 104 ? 69.98993 -13.11568 88.89891 1.000 86.54126 104 PRO B N 1
ATOM 4131 C CA . PRO B 1 104 ? 68.55430 -12.77661 88.85030 1.000 90.37142 104 PRO B CA 1
ATOM 4132 C C . PRO B 1 104 ? 67.77837 -13.03769 90.12810 1.000 75.08037 104 PRO B C 1
ATOM 4133 O O . PRO B 1 104 ? 66.82166 -12.30351 90.40501 1.000 83.46912 104 PRO B O 1
ATOM 4137 N N . HIS B 1 105 ? 68.12505 -14.06699 90.90349 1.000 94.13555 105 HIS B N 1
ATOM 4138 C CA . HIS B 1 105 ? 67.38921 -14.30910 92.14190 1.000 95.88704 105 HIS B CA 1
ATOM 4139 C C . HIS B 1 105 ? 67.58367 -13.17323 93.13452 1.000 91.91731 105 HIS B C 1
ATOM 4140 O O . HIS B 1 105 ? 66.69533 -12.89584 93.94843 1.000 79.54007 105 HIS B O 1
ATOM 4147 N N . ARG B 1 106 ? 68.73263 -12.51410 93.07851 1.000 91.24409 106 ARG B N 1
ATOM 4148 C CA . ARG B 1 106 ? 69.05426 -11.40447 93.95813 1.000 86.67728 106 ARG B CA 1
ATOM 4149 C C . ARG B 1 106 ? 68.73353 -10.04686 93.34893 1.000 103.87680 106 ARG B C 1
ATOM 4150 O O . ARG B 1 106 ? 68.35782 -9.12581 94.08140 1.000 109.41787 106 ARG B O 1
ATOM 4158 N N . SER B 1 107 ? 68.86435 -9.90352 92.02646 1.000 109.08179 107 SER B N 1
ATOM 4159 C CA . SER B 1 107 ? 68.65279 -8.61383 91.37886 1.000 100.45180 107 SER B CA 1
ATOM 4160 C C . SER B 1 107 ? 67.19712 -8.16892 91.40751 1.000 95.10707 107 SER B C 1
ATOM 4161 O O . SER B 1 107 ? 66.92447 -6.97965 91.21716 1.000 89.91452 107 SER B O 1
ATOM 4164 N N . GLY B 1 108 ? 66.25980 -9.08362 91.63413 1.000 99.93632 108 GLY B N 1
ATOM 4165 C CA . GLY B 1 108 ? 64.86379 -8.73090 91.73191 1.000 101.97281 108 GLY B CA 1
ATOM 4166 C C . GLY B 1 108 ? 64.04470 -8.98893 90.48733 1.000 92.80098 108 GLY B C 1
ATOM 4167 O O . GLY B 1 108 ? 62.80982 -8.95372 90.56395 1.000 95.75606 108 GLY B O 1
ATOM 4168 N N . VAL B 1 109 ? 64.67876 -9.24199 89.34776 1.000 87.16127 109 VAL B N 1
ATOM 4169 C CA . VAL B 1 109 ? 63.91571 -9.59176 88.15364 1.000 99.04160 109 VAL B CA 1
ATOM 4170 C C . VAL B 1 109 ? 64.43292 -10.92745 87.61890 1.000 97.14949 109 VAL B C 1
ATOM 4171 O O . VAL B 1 109 ? 65.50731 -11.01020 87.00520 1.000 80.68320 109 VAL B O 1
ATOM 4175 N N . PRO B 1 110 ? 63.73037 -12.01187 87.90492 1.000 96.95447 110 PRO B N 1
ATOM 4176 C CA . PRO B 1 110 ? 64.13663 -13.32431 87.38745 1.000 103.63849 110 PRO B CA 1
ATOM 4177 C C . PRO B 1 110 ? 63.37302 -13.69826 86.12588 1.000 101.69629 110 PRO B C 1
ATOM 4178 O O . PRO B 1 110 ? 63.77812 -14.58450 85.36801 1.000 91.26328 110 PRO B O 1
ATOM 4182 N N . LEU B 1 111 ? 62.25605 -13.01278 85.90592 1.000 95.52680 111 LEU B N 1
ATOM 4183 C CA . LEU B 1 111 ? 61.39362 -13.19913 84.75208 1.000 101.04703 111 LEU B CA 1
ATOM 4184 C C . LEU B 1 111 ? 61.26074 -11.87292 84.01956 1.000 99.40121 111 LEU B C 1
ATOM 4185 O O . LEU B 1 111 ? 61.59033 -10.81482 84.55601 1.000 93.72930 111 LEU B O 1
ATOM 4190 N N . ASN B 1 112 ? 60.76435 -11.93129 82.78751 1.000 96.34152 112 ASN B N 1
ATOM 4191 C CA . ASN B 1 112 ? 60.54687 -10.70570 82.02922 1.000 91.74985 112 ASN B CA 1
ATOM 4192 C C . ASN B 1 112 ? 59.52693 -9.82332 82.74033 1.000 84.68646 112 ASN B C 1
ATOM 4193 O O . ASN B 1 112 ? 58.49076 -10.30691 83.20572 1.000 92.99337 112 ASN B O 1
ATOM 4198 N N . VAL B 1 113 ? 59.83729 -8.52713 82.84470 1.000 83.38474 113 VAL B N 1
ATOM 4199 C CA . VAL B 1 113 ? 58.93727 -7.59449 83.51635 1.000 81.40152 113 VAL B CA 1
ATOM 4200 C C . VAL B 1 113 ? 57.59745 -7.57889 82.79585 1.000 82.35659 113 VAL B C 1
ATOM 4201 O O . VAL B 1 113 ? 57.53405 -7.40297 81.57276 1.000 76.32756 113 VAL B O 1
ATOM 4205 N N . ASN B 1 114 ? 56.51778 -7.76867 83.55173 1.000 84.65796 114 ASN B N 1
ATOM 4206 C CA . ASN B 1 114 ? 55.19206 -7.88922 82.96305 1.000 81.35904 114 ASN B CA 1
ATOM 4207 C C . ASN B 1 114 ? 54.14621 -7.58645 84.02855 1.000 94.35568 114 ASN B C 1
ATOM 4208 O O . ASN B 1 114 ? 54.39116 -7.76483 85.22511 1.000 87.69279 114 ASN B O 1
ATOM 4213 N N . SER B 1 115 ? 52.97534 -7.12739 83.56920 1.000 101.17013 115 SER B N 1
ATOM 4214 C CA . SER B 1 115 ? 51.92892 -6.68004 84.47704 1.000 86.65927 115 SER B CA 1
ATOM 4215 C C . SER B 1 115 ? 51.41388 -7.81731 85.35109 1.000 100.30700 115 SER B C 1
ATOM 4216 O O . SER B 1 115 ? 51.01612 -7.57497 86.50242 1.000 112.89782 115 SER B O 1
ATOM 4219 N N . ARG B 1 116 ? 51.39599 -9.05321 84.83562 1.000 103.78820 116 ARG B N 1
ATOM 4220 C CA . ARG B 1 116 ? 51.05949 -10.21155 85.65629 1.000 107.84053 116 ARG B CA 1
ATOM 4221 C C . ARG B 1 116 ? 52.23046 -10.82040 86.40029 1.000 98.02900 116 ARG B C 1
ATOM 4222 O O . ARG B 1 116 ? 52.04065 -11.83843 87.07594 1.000 108.82922 116 ARG B O 1
ATOM 4230 N N . ARG B 1 117 ? 53.40715 -10.20584 86.37542 1.000 83.94784 117 ARG B N 1
ATOM 4231 C CA . ARG B 1 117 ? 54.51466 -10.61685 87.23547 1.000 89.01991 117 ARG B CA 1
ATOM 4232 C C . ARG B 1 117 ? 54.87187 -9.45462 88.15367 1.000 97.94891 117 ARG B C 1
ATOM 4233 O O . ARG B 1 117 ? 55.94486 -8.85037 88.02585 1.000 100.01516 117 ARG B O 1
ATOM 4241 N N . PRO B 1 118 ? 53.97321 -9.09304 89.07529 1.000 102.24722 118 PRO B N 1
ATOM 4242 C CA . PRO B 1 118 ? 54.25242 -7.94112 89.94418 1.000 89.94282 118 PRO B CA 1
ATOM 4243 C C . PRO B 1 118 ? 55.46760 -8.15966 90.81854 1.000 88.65947 118 PRO B C 1
ATOM 4244 O O . PRO B 1 118 ? 56.12468 -7.18814 91.20840 1.000 101.48786 118 PRO B O 1
ATOM 4248 N N . PHE B 1 119 ? 55.79000 -9.41594 91.13050 1.000 84.91999 119 PHE B N 1
ATOM 4249 C CA . PHE B 1 119 ? 56.97081 -9.71410 91.92995 1.000 103.83146 119 PHE B CA 1
ATOM 4250 C C . PHE B 1 119 ? 58.26377 -9.49874 91.15605 1.000 101.42639 119 PHE B C 1
ATOM 4251 O O . PHE B 1 119 ? 59.31404 -9.29699 91.77340 1.000 94.64032 119 PHE B O 1
ATOM 4259 N N . SER B 1 120 ? 58.21162 -9.54061 89.82587 1.000 95.85321 120 SER B N 1
ATOM 4260 C CA . SER B 1 120 ? 59.40554 -9.41455 88.99203 1.000 103.80726 120 SER B CA 1
ATOM 4261 C C . SER B 1 120 ? 59.63092 -7.93641 88.70486 1.000 102.89705 120 SER B C 1
ATOM 4262 O O . SER B 1 120 ? 59.09045 -7.37517 87.74996 1.000 91.00420 120 SER B O 1
ATOM 4265 N N . THR B 1 121 ? 60.44182 -7.29565 89.54297 1.000 97.99542 121 THR B N 1
ATOM 4266 C CA . THR B 1 121 ? 60.71107 -5.87317 89.40007 1.000 98.37065 121 THR B CA 1
ATOM 4267 C C . THR B 1 121 ? 62.04927 -5.55133 90.04960 1.000 85.08186 121 THR B C 1
ATOM 4268 O O . THR B 1 121 ? 62.47440 -6.22160 90.99472 1.000 90.84664 121 THR B O 1
ATOM 4272 N N . LEU B 1 122 ? 62.71489 -4.52723 89.51612 1.000 87.32082 122 LEU B N 1
ATOM 4273 C CA . LEU B 1 122 ? 64.03729 -4.15385 90.00594 1.000 84.43441 122 LEU B CA 1
ATOM 4274 C C . LEU B 1 122 ? 63.96107 -3.69196 91.45588 1.000 89.06900 122 LEU B C 1
ATOM 4275 O O . LEU B 1 122 ? 62.99107 -3.05193 91.87099 1.000 92.41469 122 LEU B O 1
ATOM 4280 N N . ARG B 1 123 ? 64.98885 -4.02086 92.23195 1.000 96.22550 123 ARG B N 1
ATOM 4281 C CA . ARG B 1 123 ? 64.99536 -3.66966 93.64721 1.000 102.67596 123 ARG B CA 1
ATOM 4282 C C . ARG B 1 123 ? 65.23279 -2.17045 93.78959 1.000 107.92382 123 ARG B C 1
ATOM 4283 O O . ARG B 1 123 ? 66.25614 -1.64843 93.33119 1.000 91.35337 123 ARG B O 1
ATOM 4291 N N . ASN B 1 124 ? 64.26901 -1.47958 94.40326 1.000 118.94623 124 ASN B N 1
ATOM 4292 C CA . ASN B 1 124 ? 64.40196 -0.04598 94.64360 1.000 103.12186 124 ASN B CA 1
ATOM 4293 C C . ASN B 1 124 ? 65.62295 0.25473 95.50239 1.000 105.19340 124 ASN B C 1
ATOM 4294 O O . ASN B 1 124 ? 66.35019 1.22174 95.24929 1.000 98.66055 124 ASN B O 1
ATOM 4299 N N . ASP B 1 125 ? 65.87039 -0.57431 96.51258 1.000 103.84360 125 ASP B N 1
ATOM 4300 C CA . ASP B 1 125 ? 66.94541 -0.35504 97.47763 1.000 93.24858 125 ASP B CA 1
ATOM 4301 C C . ASP B 1 125 ? 68.28598 -0.91704 97.01631 1.000 87.28061 125 ASP B C 1
ATOM 4302 O O . ASP B 1 125 ? 69.04150 -1.46480 97.82345 1.000 78.81704 125 ASP B O 1
ATOM 4307 N N . ALA B 1 126 ? 68.59974 -0.79805 95.73117 1.000 82.43388 126 ALA B N 1
ATOM 4308 C CA . ALA B 1 126 ? 69.82969 -1.33745 95.17790 1.000 97.11712 126 ALA B CA 1
ATOM 4309 C C . ALA B 1 126 ? 70.76827 -0.21178 94.76912 1.000 80.60414 126 ALA B C 1
ATOM 4310 O O . ALA B 1 126 ? 70.33246 0.87408 94.37579 1.000 90.64547 126 ALA B O 1
ATOM 4312 N N . THR B 1 127 ? 72.06594 -0.48570 94.86791 1.000 66.18736 127 THR B N 1
ATOM 4313 C CA . THR B 1 127 ? 73.10534 0.44290 94.43897 1.000 76.83133 127 THR B CA 1
ATOM 4314 C C . THR B 1 127 ? 73.57870 0.01158 93.05682 1.000 84.44394 127 THR B C 1
ATOM 4315 O O . THR B 1 127 ? 74.31186 -0.97416 92.92360 1.000 89.01247 127 THR B O 1
ATOM 4319 N N . THR B 1 128 ? 73.15761 0.74625 92.03354 1.000 88.44730 128 THR B N 1
ATOM 4320 C CA . THR B 1 128 ? 73.44203 0.37774 90.65559 1.000 85.45367 128 THR B CA 1
ATOM 4321 C C . THR B 1 128 ? 74.71735 1.05221 90.15637 1.000 82.84317 128 THR B C 1
ATOM 4322 O O . THR B 1 128 ? 75.29769 1.92126 90.81197 1.000 82.27133 128 THR B O 1
ATOM 4326 N N . VAL B 1 129 ? 75.15437 0.62686 88.96803 1.000 75.37490 129 VAL B N 1
ATOM 4327 C CA . VAL B 1 129 ? 76.37256 1.17238 88.37569 1.000 69.25054 129 VAL B CA 1
ATOM 4328 C C . VAL B 1 129 ? 76.23018 2.66971 88.13957 1.000 70.28647 129 VAL B C 1
ATOM 4329 O O . VAL B 1 129 ? 77.19688 3.42678 88.29293 1.000 77.42846 129 VAL B O 1
ATOM 4333 N N . SER B 1 130 ? 75.02578 3.12650 87.78777 1.000 81.59454 130 SER B N 1
ATOM 4334 C CA . SER B 1 130 ? 74.79827 4.55890 87.63263 1.000 76.54231 130 SER B CA 1
ATOM 4335 C C . SER B 1 130 ? 74.78202 5.26333 88.98390 1.000 83.85388 130 SER B C 1
ATOM 4336 O O . SER B 1 130 ? 75.23454 6.40947 89.09535 1.000 68.68471 130 SER B O 1
ATOM 4339 N N . ASP B 1 131 ? 74.26143 4.59491 90.01867 1.000 82.79909 131 ASP B N 1
ATOM 4340 C CA . ASP B 1 131 ? 74.31431 5.14777 91.36800 1.000 75.74092 131 ASP B CA 1
ATOM 4341 C C . ASP B 1 131 ? 75.74995 5.45745 91.76922 1.000 76.70144 131 ASP B C 1
ATOM 4342 O O . ASP B 1 131 ? 76.04904 6.54433 92.27511 1.000 81.59039 131 ASP B O 1
ATOM 4347 N N . VAL B 1 132 ? 76.65625 4.50723 91.53666 1.000 65.15870 132 VAL B N 1
ATOM 4348 C CA . VAL B 1 132 ? 78.05836 4.70871 91.88886 1.000 67.05064 132 VAL B CA 1
ATOM 4349 C C . VAL B 1 132 ? 78.66002 5.83077 91.05444 1.000 70.76439 132 VAL B C 1
ATOM 4350 O O . VAL B 1 132 ? 79.33181 6.72773 91.57831 1.000 83.77406 132 VAL B O 1
ATOM 4354 N N . PHE B 1 133 ? 78.43371 5.79286 89.73990 1.000 73.51238 133 PHE B N 1
ATOM 4355 C CA . PHE B 1 133 ? 79.06842 6.76313 88.85593 1.000 77.37087 133 PHE B CA 1
ATOM 4356 C C . PHE B 1 133 ? 78.58746 8.17634 89.15572 1.000 72.45464 133 PHE B C 1
ATOM 4357 O O . PHE B 1 133 ? 79.39506 9.10484 89.27450 1.000 57.48412 133 PHE B O 1
ATOM 4365 N N . SER B 1 134 ? 77.27275 8.35469 89.30245 1.000 62.11997 134 SER B N 1
ATOM 4366 C CA . SER B 1 134 ? 76.74283 9.66905 89.64885 1.000 67.21092 134 SER B CA 1
ATOM 4367 C C . SER B 1 134 ? 77.33065 10.17331 90.96128 1.000 70.31630 134 SER B C 1
ATOM 4368 O O . SER B 1 134 ? 77.69837 11.34868 91.07447 1.000 71.19752 134 SER B O 1
ATOM 4371 N N . ARG B 1 135 ? 77.43980 9.29517 91.96144 1.000 78.80913 135 ARG B N 1
ATOM 4372 C CA . ARG B 1 135 ? 77.99167 9.67844 93.25581 1.000 66.94949 135 ARG B CA 1
ATOM 4373 C C . ARG B 1 135 ? 79.47392 10.01681 93.19398 1.000 63.18631 135 ARG B C 1
ATOM 4374 O O . ARG B 1 135 ? 79.99556 10.60020 94.14993 1.000 78.18227 135 ARG B O 1
ATOM 4382 N N . ASN B 1 136 ? 80.16021 9.67358 92.10721 1.000 62.45697 136 ASN B N 1
ATOM 4383 C CA . ASN B 1 136 ? 81.57313 9.98716 91.93025 1.000 62.28753 136 ASN B CA 1
ATOM 4384 C C . ASN B 1 136 ? 81.78163 11.01596 90.82032 1.000 77.24154 136 ASN B C 1
ATOM 4385 O O . ASN B 1 136 ? 82.75130 10.95084 90.06109 1.000 64.30798 136 ASN B O 1
ATOM 4390 N N . GLY B 1 137 ? 80.86153 11.97299 90.71358 1.000 72.24835 137 GLY B N 1
ATOM 4391 C CA . GLY B 1 137 ? 81.04767 13.10927 89.83099 1.000 65.74388 137 GLY B CA 1
ATOM 4392 C C . GLY B 1 137 ? 80.80077 12.85762 88.36192 1.000 74.62480 137 GLY B C 1
ATOM 4393 O O . GLY B 1 137 ? 81.39855 13.53409 87.51860 1.000 76.58264 137 GLY B O 1
ATOM 4394 N N . TYR B 1 138 ? 79.92820 11.91356 88.02372 1.000 76.98847 138 TYR B N 1
ATOM 4395 C CA . TYR B 1 138 ? 79.63128 11.57859 86.63798 1.000 69.31062 138 TYR B CA 1
ATOM 4396 C C . TYR B 1 138 ? 78.23753 12.05914 86.26355 1.000 73.61356 138 TYR B C 1
ATOM 4397 O O . TYR B 1 138 ? 77.30457 11.98087 87.06956 1.000 73.44313 138 TYR B O 1
ATOM 4406 N N . ASP B 1 139 ? 78.10529 12.56208 85.03975 1.000 74.52480 139 ASP B N 1
ATOM 4407 C CA . ASP B 1 139 ? 76.79633 12.69192 84.41603 1.000 78.13112 139 ASP B CA 1
ATOM 4408 C C . ASP B 1 139 ? 76.40114 11.33323 83.85332 1.000 74.66177 139 ASP B C 1
ATOM 4409 O O . ASP B 1 139 ? 77.21026 10.66462 83.20502 1.000 70.87542 139 ASP B O 1
ATOM 4414 N N . CYS B 1 140 ? 75.16927 10.91036 84.11458 1.000 65.40624 140 CYS B N 1
ATOM 4415 C CA . CYS B 1 140 ? 74.73872 9.55720 83.78285 1.000 73.10209 140 CYS B CA 1
ATOM 4416 C C . CYS B 1 140 ? 73.48584 9.62441 82.92231 1.000 61.01815 140 CYS B C 1
ATOM 4417 O O . CYS B 1 140 ? 72.46786 10.18068 83.34558 1.000 56.42142 140 CYS B O 1
ATOM 4420 N N . ALA B 1 141 ? 73.56007 9.05448 81.72124 1.000 58.35547 141 ALA B N 1
ATOM 4421 C CA . ALA B 1 141 ? 72.49242 9.14317 80.73503 1.000 67.73014 141 ALA B CA 1
ATOM 4422 C C . ALA B 1 141 ? 72.03969 7.74933 80.32952 1.000 62.27910 141 ALA B C 1
ATOM 4423 O O . ALA B 1 141 ? 72.87046 6.88539 80.02689 1.000 63.07949 141 ALA B O 1
ATOM 4425 N N . TYR B 1 142 ? 70.72641 7.53496 80.31920 1.000 56.85470 142 TYR B N 1
ATOM 4426 C CA . TYR B 1 142 ? 70.14011 6.29835 79.82578 1.000 51.77173 142 TYR B CA 1
ATOM 4427 C C . TYR B 1 142 ? 69.27053 6.60329 78.61613 1.000 54.88743 142 TYR B C 1
ATOM 4428 O O . TYR B 1 142 ? 68.36958 7.44458 78.69241 1.000 59.91612 142 TYR B O 1
ATOM 4437 N N . ILE B 1 143 ? 69.53426 5.91294 77.50974 1.000 57.29644 143 ILE B N 1
ATOM 4438 C CA . ILE B 1 143 ? 68.75281 6.04739 76.28774 1.000 50.66263 143 ILE B CA 1
ATOM 4439 C C . ILE B 1 143 ? 68.29079 4.66532 75.85468 1.000 55.67184 143 ILE B C 1
ATOM 4440 O O . ILE B 1 143 ? 69.10157 3.74139 75.75174 1.000 71.80067 143 ILE B O 1
ATOM 4445 N N . GLY B 1 144 ? 66.99367 4.51977 75.60157 1.000 61.50240 144 GLY B N 1
ATOM 4446 C CA . GLY B 1 144 ? 66.48699 3.25926 75.08328 1.000 59.00004 144 GLY B CA 1
ATOM 4447 C C . GLY B 1 144 ? 65.55096 2.51188 76.00960 1.000 69.72004 144 GLY B C 1
ATOM 4448 O O . GLY B 1 144 ? 65.01994 3.09589 76.95148 1.000 69.45996 144 GLY B O 1
ATOM 4449 N N . LYS B 1 145 ? 65.34607 1.22071 75.75686 1.000 76.71341 145 LYS B N 1
ATOM 4450 C CA . LYS B 1 145 ? 64.39323 0.44623 76.54125 1.000 74.97006 145 LYS B CA 1
ATOM 4451 C C . LYS B 1 145 ? 64.92031 0.21123 77.95326 1.000 73.27306 145 LYS B C 1
ATOM 4452 O O . LYS B 1 145 ? 66.00076 -0.35982 78.13381 1.000 71.54372 145 LYS B O 1
ATOM 4458 N N . TYR B 1 146 ? 64.14780 0.63879 78.95303 1.000 68.17167 146 TYR B N 1
ATOM 4459 C CA . TYR B 1 146 ? 64.45252 0.35917 80.34949 1.000 70.60891 146 TYR B CA 1
ATOM 4460 C C . TYR B 1 146 ? 63.52520 -0.74044 80.85173 1.000 74.65964 146 TYR B C 1
ATOM 4461 O O . TYR B 1 146 ? 63.90219 -1.91767 80.87360 1.000 70.33134 146 TYR B O 1
ATOM 4470 N N . HIS B 1 147 ? 62.30633 -0.36152 81.24289 1.000 81.61728 147 HIS B N 1
ATOM 4471 C CA . HIS B 1 147 ? 61.22005 -1.30018 81.52370 1.000 79.21364 147 HIS B CA 1
ATOM 4472 C C . HIS B 1 147 ? 61.61533 -2.30631 82.60710 1.000 77.31935 147 HIS B C 1
ATOM 4473 O O . HIS B 1 147 ? 61.62133 -3.52215 82.39931 1.000 84.62904 147 HIS B O 1
ATOM 4480 N N . LEU B 1 148 ? 61.94924 -1.77364 83.77959 1.000 77.91814 148 LEU B N 1
ATOM 4481 C CA . LEU B 1 148 ? 62.32224 -2.59861 84.91712 1.000 78.52497 148 LEU B CA 1
ATOM 4482 C C . LEU B 1 148 ? 61.39206 -2.42525 86.10901 1.000 86.98026 148 LEU B C 1
ATOM 4483 O O . LEU B 1 148 ? 61.65277 -3.00723 87.16840 1.000 85.04999 148 LEU B O 1
ATOM 4488 N N . ASP B 1 149 ? 60.32346 -1.64480 85.97329 1.000 90.83427 149 ASP B N 1
ATOM 4489 C CA . ASP B 1 149 ? 59.31826 -1.48874 87.01710 1.000 85.03355 149 ASP B CA 1
ATOM 4490 C C . ASP B 1 149 ? 58.00524 -2.08272 86.52626 1.000 94.02122 149 ASP B C 1
ATOM 4491 O O . ASP B 1 149 ? 57.48244 -1.66728 85.48589 1.000 107.48838 149 ASP B O 1
ATOM 4496 N N . THR B 1 150 ? 57.48302 -3.05189 87.26916 1.000 98.18011 150 THR B N 1
ATOM 4497 C CA . THR B 1 150 ? 56.18236 -3.61528 86.94516 1.000 91.36299 150 THR B CA 1
ATOM 4498 C C . THR B 1 150 ? 55.08888 -2.57211 87.16964 1.000 102.16043 150 THR B C 1
ATOM 4499 O O . THR B 1 150 ? 55.09428 -1.87578 88.19008 1.000 111.25570 150 THR B O 1
ATOM 4503 N N . PRO B 1 151 ? 54.14499 -2.42395 86.22685 1.000 95.60165 151 PRO B N 1
ATOM 4504 C CA . PRO B 1 151 ? 53.02186 -1.49975 86.41746 1.000 104.03667 151 PRO B CA 1
ATOM 4505 C C . PRO B 1 151 ? 52.10029 -1.93739 87.55250 1.000 101.82485 151 PRO B C 1
ATOM 4506 O O . PRO B 1 151 ? 52.29617 -1.50027 88.68643 1.000 76.89649 151 PRO B O 1
ATOM 4510 N N . ARG B 1 178 ? 62.83677 7.54443 91.19801 1.000 73.27821 178 ARG B N 1
ATOM 4511 C CA . ARG B 1 178 ? 62.76950 6.22437 90.57971 1.000 95.50400 178 ARG B CA 1
ATOM 4512 C C . ARG B 1 178 ? 64.08125 5.88950 89.87665 1.000 83.69102 178 ARG B C 1
ATOM 4513 O O . ARG B 1 178 ? 64.41210 4.71987 89.68181 1.000 72.51613 178 ARG B O 1
ATOM 4515 N N . ARG B 1 179 ? 64.82591 6.92418 89.49794 1.000 99.13178 179 ARG B N 1
ATOM 4516 C CA . ARG B 1 179 ? 66.10502 6.73122 88.83719 1.000 78.17466 179 ARG B CA 1
ATOM 4517 C C . ARG B 1 179 ? 67.18323 6.37087 89.85576 1.000 77.45320 179 ARG B C 1
ATOM 4518 O O . ARG B 1 179 ? 66.97548 6.41971 91.07079 1.000 100.14681 179 ARG B O 1
ATOM 4520 N N . HIS B 1 180 ? 68.35754 6.00876 89.34023 1.000 70.57329 180 HIS B N 1
ATOM 4521 C CA . HIS B 1 180 ? 69.49849 5.61866 90.16473 1.000 74.79079 180 HIS B CA 1
ATOM 4522 C C . HIS B 1 180 ? 70.72926 6.42336 89.74648 1.000 78.93947 180 HIS B C 1
ATOM 4523 O O . HIS B 1 180 ? 71.74429 5.87790 89.31743 1.000 82.53154 180 HIS B O 1
ATOM 4530 N N . GLY B 1 181 ? 70.63734 7.74309 89.88080 1.000 88.02552 181 GLY B N 1
ATOM 4531 C CA . GLY B 1 181 ? 71.71446 8.61519 89.46972 1.000 87.40881 181 GLY B CA 1
ATOM 4532 C C . GLY B 1 181 ? 71.71417 8.97846 88.00242 1.000 81.79813 181 GLY B C 1
ATOM 4533 O O . GLY B 1 181 ? 72.61384 9.70545 87.56114 1.000 80.94260 181 GLY B O 1
ATOM 4534 N N . PHE B 1 182 ? 70.74251 8.49251 87.23394 1.000 77.30725 182 PHE B N 1
ATOM 4535 C CA . PHE B 1 182 ? 70.60078 8.83386 85.82100 1.000 74.06219 182 PHE B CA 1
ATOM 4536 C C . PHE B 1 182 ? 69.89325 10.17967 85.72677 1.000 76.74674 182 PHE B C 1
ATOM 4537 O O . PHE B 1 182 ? 68.66588 10.25512 85.82681 1.000 81.95522 182 PHE B O 1
ATOM 4545 N N . ASN B 1 183 ? 70.66148 11.25553 85.53196 1.000 66.27285 183 ASN B N 1
ATOM 4546 C CA . ASN B 1 183 ? 70.05230 12.57583 85.42159 1.000 67.81726 183 ASN B CA 1
ATOM 4547 C C . ASN B 1 183 ? 69.50077 12.85464 84.02865 1.000 65.21035 183 ASN B C 1
ATOM 4548 O O . ASN B 1 183 ? 68.60574 13.69506 83.89158 1.000 76.80576 183 ASN B O 1
ATOM 4553 N N . PHE B 1 184 ? 70.00338 12.17876 83.00130 1.000 59.07729 184 PHE B N 1
ATOM 4554 C CA . PHE B 1 184 ? 69.43376 12.26579 81.66379 1.000 56.32074 184 PHE B CA 1
ATOM 4555 C C . PHE B 1 184 ? 68.63943 11.00066 81.37106 1.000 70.71965 184 PHE B C 1
ATOM 4556 O O . PHE B 1 184 ? 69.07638 9.89150 81.69412 1.000 65.77255 184 PHE B O 1
ATOM 4564 N N . TRP B 1 185 ? 67.47142 11.17178 80.75817 1.000 80.78643 185 TRP B N 1
ATOM 4565 C CA . TRP B 1 185 ? 66.57225 10.05506 80.50744 1.000 70.05266 185 TRP B CA 1
ATOM 4566 C C . TRP B 1 185 ? 65.91842 10.20453 79.14421 1.000 68.92510 185 TRP B C 1
ATOM 4567 O O . TRP B 1 185 ? 65.31946 11.24289 78.84861 1.000 74.22736 185 TRP B O 1
ATOM 4578 N N . TYR B 1 186 ? 66.03304 9.15535 78.31660 1.000 72.97799 186 TYR B N 1
ATOM 4579 C CA . TYR B 1 186 ? 65.30390 9.04964 77.05640 1.000 67.80278 186 TYR B CA 1
ATOM 4580 C C . TYR B 1 186 ? 64.92175 7.57730 76.86298 1.000 67.64204 186 TYR B C 1
ATOM 4581 O O . TYR B 1 186 ? 65.47274 6.86355 76.02603 1.000 59.25669 186 TYR B O 1
ATOM 4590 N N . SER B 1 187 ? 63.95732 7.12000 77.65812 1.000 70.14900 187 SER B N 1
ATOM 4591 C CA . SER B 1 187 ? 63.52604 5.73195 77.62150 1.000 71.03272 187 SER B CA 1
ATOM 4592 C C . SER B 1 187 ? 62.65759 5.46928 76.39426 1.000 83.67115 187 SER B C 1
ATOM 4593 O O . SER B 1 187 ? 62.15095 6.39043 75.75107 1.000 73.57579 187 SER B O 1
ATOM 4596 N N . TYR B 1 188 ? 62.49063 4.18594 76.07619 1.000 98.46059 188 TYR B N 1
ATOM 4597 C CA . TYR B 1 188 ? 61.80028 3.75358 74.86938 1.000 87.16200 188 TYR B CA 1
ATOM 4598 C C . TYR B 1 188 ? 60.67029 2.80516 75.24202 1.000 76.35128 188 TYR B C 1
ATOM 4599 O O . TYR B 1 188 ? 60.80190 1.99987 76.16945 1.000 81.02028 188 TYR B O 1
ATOM 4608 N N . GLY B 1 189 ? 59.56032 2.90911 74.51879 1.000 90.24749 189 GLY B N 1
ATOM 4609 C CA . GLY B 1 189 ? 58.43684 2.00918 74.70732 1.000 98.84106 189 GLY B CA 1
ATOM 4610 C C . GLY B 1 189 ? 58.06691 1.26972 73.43585 1.000 94.93018 189 GLY B C 1
ATOM 4611 O O . GLY B 1 189 ? 57.18696 0.40871 73.43708 1.000 104.28082 189 GLY B O 1
ATOM 4612 N N . PRO B 1 197 ? 55.86655 2.99263 68.73337 1.000 98.07269 197 PRO B N 1
ATOM 4613 C CA . PRO B 1 197 ? 57.18855 3.52037 69.03510 1.000 84.41630 197 PRO B CA 1
ATOM 4614 C C . PRO B 1 197 ? 57.11189 4.76836 69.91264 1.000 95.23509 197 PRO B C 1
ATOM 4615 O O . PRO B 1 197 ? 56.65241 5.81353 69.43373 1.000 85.84797 197 PRO B O 1
ATOM 4619 N N . HIS B 1 198 ? 57.52930 4.66457 71.16029 1.000 97.66373 198 HIS B N 1
ATOM 4620 C CA . HIS B 1 198 ? 57.37768 5.73240 72.13611 1.000 89.99191 198 HIS B CA 1
ATOM 4621 C C . HIS B 1 198 ? 58.71302 6.03985 72.80021 1.000 85.50467 198 HIS B C 1
ATOM 4622 O O . HIS B 1 198 ? 59.55896 5.15755 72.96234 1.000 100.36464 198 HIS B O 1
ATOM 4629 N N . TYR B 1 199 ? 58.89172 7.30448 73.18320 1.000 80.13281 199 TYR B N 1
ATOM 4630 C CA . TYR B 1 199 ? 60.06322 7.73852 73.92767 1.000 78.55759 199 TYR B CA 1
ATOM 4631 C C . TYR B 1 199 ? 59.62921 8.69708 75.02546 1.000 78.84153 199 TYR B C 1
ATOM 4632 O O . TYR B 1 199 ? 58.60769 9.37678 74.90509 1.000 70.41189 199 TYR B O 1
ATOM 4641 N N . TRP B 1 200 ? 60.41353 8.75060 76.10177 1.000 81.06636 200 TRP B N 1
ATOM 4642 C CA . TRP B 1 200 ? 60.05730 9.56349 77.25600 1.000 77.77161 200 TRP B CA 1
ATOM 4643 C C . TRP B 1 200 ? 61.21751 10.45104 77.67940 1.000 80.37339 200 TRP B C 1
ATOM 4644 O O . TRP B 1 200 ? 62.36569 10.00655 77.75848 1.000 76.15182 200 TRP B O 1
ATOM 4655 N N . ASP B 1 201 ? 60.89201 11.70655 77.96576 1.000 93.39687 201 ASP B N 1
ATOM 4656 C CA . ASP B 1 201 ? 61.86152 12.72451 78.32373 1.000 87.11128 201 ASP B CA 1
ATOM 4657 C C . ASP B 1 201 ? 62.45886 12.44665 79.70347 1.000 88.77996 201 ASP B C 1
ATOM 4658 O O . ASP B 1 201 ? 62.01281 11.56607 80.44737 1.000 92.70233 201 ASP B O 1
ATOM 4663 N N . THR B 1 202 ? 63.49100 13.22420 80.04436 1.000 92.93410 202 THR B N 1
ATOM 4664 C CA . THR B 1 202 ? 63.88861 13.34100 81.44315 1.000 84.98598 202 THR B CA 1
ATOM 4665 C C . THR B 1 202 ? 62.75707 13.93947 82.26549 1.000 83.87322 202 THR B C 1
ATOM 4666 O O . THR B 1 202 ? 62.46647 13.47674 83.37459 1.000 77.19157 202 THR B O 1
ATOM 4670 N N . ASP B 1 203 ? 62.08923 14.95574 81.71772 1.000 87.74991 203 ASP B N 1
ATOM 4671 C CA . ASP B 1 203 ? 61.00171 15.63491 82.40533 1.000 87.92471 203 ASP B CA 1
ATOM 4672 C C . ASP B 1 203 ? 59.70779 14.83053 82.40627 1.000 86.41646 203 ASP B C 1
ATOM 4673 O O . ASP B 1 203 ? 58.82790 15.10582 83.22882 1.000 102.04617 203 ASP B O 1
ATOM 4678 N N . GLY B 1 204 ? 59.56565 13.85666 81.50999 1.000 84.41467 204 GLY B N 1
ATOM 4679 C CA . GLY B 1 204 ? 58.35414 13.06670 81.42331 1.000 83.47744 204 GLY B CA 1
ATOM 4680 C C . GLY B 1 204 ? 57.50974 13.32194 80.19465 1.000 86.95564 204 GLY B C 1
ATOM 4681 O O . GLY B 1 204 ? 56.43565 12.72590 80.07251 1.000 87.31204 204 GLY B O 1
ATOM 4682 N N . LYS B 1 205 ? 57.95024 14.18997 79.28841 1.000 84.75269 205 LYS B N 1
ATOM 4683 C CA . LYS B 1 205 ? 57.21589 14.40596 78.05092 1.000 81.29066 205 LYS B CA 1
ATOM 4684 C C . LYS B 1 205 ? 57.41433 13.22077 77.11488 1.000 78.34141 205 LYS B C 1
ATOM 4685 O O . LYS B 1 205 ? 58.54866 12.81305 76.84621 1.000 78.08622 205 LYS B O 1
ATOM 4691 N N . ARG B 1 206 ? 56.31195 12.66756 76.61956 1.000 82.03427 206 ARG B N 1
ATOM 4692 C CA . ARG B 1 206 ? 56.36130 11.50455 75.74391 1.000 91.05470 206 ARG B CA 1
ATOM 4693 C C . ARG B 1 206 ? 56.45544 11.94912 74.28981 1.000 81.89554 206 ARG B C 1
ATOM 4694 O O . ARG B 1 206 ? 55.71868 12.84062 73.85758 1.000 83.78065 206 ARG B O 1
ATOM 4702 N N . HIS B 1 207 ? 57.36196 11.32632 73.54089 1.000 89.47544 207 HIS B N 1
ATOM 4703 C CA . HIS B 1 207 ? 57.58216 11.63973 72.13500 1.000 85.19768 207 HIS B CA 1
ATOM 4704 C C . HIS B 1 207 ? 57.19963 10.43651 71.28388 1.000 90.69364 207 HIS B C 1
ATOM 4705 O O . HIS B 1 207 ? 57.69593 9.32793 71.51057 1.000 97.49868 207 HIS B O 1
ATOM 4712 N N . ASP B 1 208 ? 56.31998 10.65624 70.30866 1.000 83.20048 208 ASP B N 1
ATOM 4713 C CA . ASP B 1 208 ? 55.91245 9.61814 69.36303 1.000 89.35790 208 ASP B CA 1
ATOM 4714 C C . ASP B 1 208 ? 56.63036 9.88177 68.04489 1.000 86.86511 208 ASP B C 1
ATOM 4715 O O . ASP B 1 208 ? 56.24588 10.77265 67.28292 1.000 95.33380 208 ASP B O 1
ATOM 4720 N N . ILE B 1 209 ? 57.68090 9.10926 67.77942 1.000 83.90958 209 ILE B N 1
ATOM 4721 C CA . ILE B 1 209 ? 58.47582 9.25147 66.56524 1.000 77.60813 209 ILE B CA 1
ATOM 4722 C C . ILE B 1 209 ? 58.59895 7.88055 65.91722 1.000 75.68688 209 ILE B C 1
ATOM 4723 O O . ILE B 1 209 ? 59.07109 6.92972 66.55206 1.000 88.87332 209 ILE B O 1
ATOM 4728 N N . ASN B 1 210 ? 58.17376 7.77871 64.66051 1.000 75.72419 210 ASN B N 1
ATOM 4729 C CA . ASN B 1 210 ? 58.18170 6.51900 63.93004 1.000 67.80349 210 ASN B CA 1
ATOM 4730 C C . ASN B 1 210 ? 59.49536 6.25671 63.20825 1.000 66.61986 210 ASN B C 1
ATOM 4731 O O . ASN B 1 210 ? 59.62243 5.21913 62.54926 1.000 64.85307 210 ASN B O 1
ATOM 4736 N N . GLN B 1 211 ? 60.45932 7.17224 63.30131 1.000 62.10037 211 GLN B N 1
ATOM 4737 C CA . GLN B 1 211 ? 61.77985 6.93668 62.73512 1.000 57.83822 211 GLN B CA 1
ATOM 4738 C C . GLN B 1 211 ? 62.36052 5.64445 63.29048 1.000 69.50181 211 GLN B C 1
ATOM 4739 O O . GLN B 1 211 ? 62.15906 5.31450 64.46236 1.000 65.12116 211 GLN B O 1
ATOM 4745 N N . TRP B 1 212 ? 63.05827 4.90258 62.43002 1.000 68.61202 212 TRP B N 1
ATOM 4746 C CA . TRP B 1 212 ? 63.72136 3.66320 62.81582 1.000 64.80812 212 TRP B CA 1
ATOM 4747 C C . TRP B 1 212 ? 64.43894 3.83473 64.14601 1.000 53.43922 212 TRP B C 1
ATOM 4748 O O . TRP B 1 212 ? 65.31339 4.69551 64.28730 1.000 61.72897 212 TRP B O 1
ATOM 4759 N N . SER B 1 213 ? 64.04613 3.02375 65.12913 1.000 61.33375 213 SER B N 1
ATOM 4760 C CA . SER B 1 213 ? 64.39814 3.30792 66.51975 1.000 56.95845 213 SER B CA 1
ATOM 4761 C C . SER B 1 213 ? 65.89741 3.39238 66.77338 1.000 62.26285 213 SER B C 1
ATOM 4762 O O . SER B 1 213 ? 66.32344 4.32916 67.47215 1.000 74.39928 213 SER B O 1
ATOM 4765 N N . PRO B 1 214 ? 66.74251 2.47808 66.28095 1.000 66.18462 214 PRO B N 1
ATOM 4766 C CA . PRO B 1 214 ? 68.19030 2.66866 66.48017 1.000 65.96337 214 PRO B CA 1
ATOM 4767 C C . PRO B 1 214 ? 68.70682 3.99516 65.94425 1.000 65.56955 214 PRO B C 1
ATOM 4768 O O . PRO B 1 214 ? 69.63531 4.56982 66.52566 1.000 71.17276 214 PRO B O 1
ATOM 4772 N N . SER B 1 215 ? 68.12430 4.50450 64.85462 1.000 72.42854 215 SER B N 1
ATOM 4773 C CA . SER B 1 215 ? 68.56188 5.78524 64.30741 1.000 62.36730 215 SER B CA 1
ATOM 4774 C C . SER B 1 215 ? 68.19716 6.93445 65.24002 1.000 68.32776 215 SER B C 1
ATOM 4775 O O . SER B 1 215 ? 69.02234 7.81563 65.50753 1.000 69.42579 215 SER B O 1
ATOM 4778 N N . HIS B 1 216 ? 66.96339 6.93774 65.75251 1.000 62.78964 216 HIS B N 1
ATOM 4779 C CA . HIS B 1 216 ? 66.53389 8.02305 66.62915 1.000 58.72719 216 HIS B CA 1
ATOM 4780 C C . HIS B 1 216 ? 67.26249 7.98128 67.96706 1.000 57.63375 216 HIS B C 1
ATOM 4781 O O . HIS B 1 216 ? 67.61075 9.02973 68.52161 1.000 54.83343 216 HIS B O 1
ATOM 4788 N N . GLU B 1 217 ? 67.49564 6.78285 68.50586 1.000 67.72093 217 GLU B N 1
ATOM 4789 C CA . GLU B 1 217 ? 68.24865 6.67112 69.75124 1.000 52.10273 217 GLU B CA 1
ATOM 4790 C C . GLU B 1 217 ? 69.69270 7.11784 69.56161 1.000 57.77209 217 GLU B C 1
ATOM 4791 O O . GLU B 1 217 ? 70.28345 7.72765 70.46124 1.000 48.14078 217 GLU B O 1
ATOM 4797 N N . THR B 1 218 ? 70.27704 6.82161 68.39733 1.000 59.01537 218 THR B N 1
ATOM 4798 C CA . THR B 1 218 ? 71.61044 7.32735 68.09009 1.000 57.62963 218 THR B CA 1
ATOM 4799 C C . THR B 1 218 ? 71.59256 8.83939 67.91574 1.000 61.78819 218 THR B C 1
ATOM 4800 O O . THR B 1 218 ? 72.49544 9.53397 68.39593 1.000 64.97759 218 THR B O 1
ATOM 4804 N N . ASP B 1 219 ? 70.57349 9.36282 67.22711 1.000 62.09165 219 ASP B N 1
ATOM 4805 C CA . ASP B 1 219 ? 70.40540 10.80826 67.10539 1.000 57.30050 219 ASP B CA 1
ATOM 4806 C C . ASP B 1 219 ? 70.41923 11.47399 68.47445 1.000 62.60457 219 ASP B C 1
ATOM 4807 O O . ASP B 1 219 ? 71.14987 12.44483 68.70262 1.000 69.43292 219 ASP B O 1
ATOM 4812 N N . MET B 1 220 ? 69.61259 10.95313 69.40262 1.000 55.46266 220 MET B N 1
ATOM 4813 C CA . MET B 1 220 ? 69.56616 11.51221 70.74885 1.000 60.01764 220 MET B CA 1
ATOM 4814 C C . MET B 1 220 ? 70.90340 11.35124 71.45841 1.000 66.90231 220 MET B C 1
ATOM 4815 O O . MET B 1 220 ? 71.34310 12.25155 72.18303 1.000 72.07594 220 MET B O 1
ATOM 4820 N N . ALA B 1 221 ? 71.56530 10.20949 71.26124 1.000 60.63274 221 ALA B N 1
ATOM 4821 C CA . ALA B 1 221 ? 72.86192 9.99328 71.89063 1.000 51.81744 221 ALA B CA 1
ATOM 4822 C C . ALA B 1 221 ? 73.90265 10.97078 71.35976 1.000 54.10385 221 ALA B C 1
ATOM 4823 O O . ALA B 1 221 ? 74.73180 11.48172 72.12239 1.000 48.89864 221 ALA B O 1
ATOM 4825 N N . ILE B 1 222 ? 73.86773 11.25350 70.05556 1.000 56.24283 222 ILE B N 1
ATOM 4826 C CA . ILE B 1 222 ? 74.82172 12.19316 69.47151 1.000 56.04659 222 ILE B CA 1
ATOM 4827 C C . ILE B 1 222 ? 74.55567 13.60731 69.97344 1.000 61.31648 222 ILE B C 1
ATOM 4828 O O . ILE B 1 222 ? 75.48981 14.35593 70.28565 1.000 51.15161 222 ILE B O 1
ATOM 4833 N N . SER B 1 223 ? 73.28129 13.99609 70.06593 1.000 54.71852 223 SER B N 1
ATOM 4834 C CA . SER B 1 223 ? 72.95412 15.31214 70.60656 1.000 60.23405 223 SER B CA 1
ATOM 4835 C C . SER B 1 223 ? 73.38487 15.42884 72.06315 1.000 64.11046 223 SER B C 1
ATOM 4836 O O . SER B 1 223 ? 73.81854 16.49866 72.50715 1.000 61.16603 223 SER B O 1
ATOM 4839 N N . TYR B 1 224 ? 73.27220 14.33597 72.82264 1.000 62.05923 224 TYR B N 1
ATOM 4840 C CA . TYR B 1 224 ? 73.73836 14.34676 74.20480 1.000 58.63139 224 TYR B CA 1
ATOM 4841 C C . TYR B 1 224 ? 75.24530 14.54640 74.27340 1.000 54.59553 224 TYR B C 1
ATOM 4842 O O . TYR B 1 224 ? 75.74283 15.29238 75.12532 1.000 58.20039 224 TYR B O 1
ATOM 4851 N N . LEU B 1 225 ? 75.98947 13.88369 73.38597 1.000 57.20223 225 LEU B N 1
ATOM 4852 C CA . LEU B 1 225 ? 77.43790 14.06115 73.35502 1.000 59.47454 225 LEU B CA 1
ATOM 4853 C C . LEU B 1 225 ? 77.80148 15.48789 72.96152 1.000 64.80440 225 LEU B C 1
ATOM 4854 O O . LEU B 1 225 ? 78.68520 16.10669 73.56529 1.000 70.15517 225 LEU B O 1
ATOM 4859 N N . LYS B 1 226 ? 77.11813 16.02921 71.94944 1.000 68.85285 226 LYS B N 1
ATOM 4860 C CA . LYS B 1 226 ? 77.32443 17.41683 71.55238 1.000 62.61883 226 LYS B CA 1
ATOM 4861 C C . LYS B 1 226 ? 76.96330 18.39416 72.66070 1.000 69.90575 226 LYS B C 1
ATOM 4862 O O . LYS B 1 226 ? 77.46073 19.52630 72.65752 1.000 70.93683 226 LYS B O 1
ATOM 4868 N N . ASN B 1 227 ? 76.11926 17.97532 73.60712 1.000 62.51568 227 ASN B N 1
ATOM 4869 C CA . ASN B 1 227 ? 75.46545 18.88219 74.55132 1.000 68.60891 227 ASN B CA 1
ATOM 4870 C C . ASN B 1 227 ? 74.68528 19.95875 73.80059 1.000 69.86259 227 ASN B C 1
ATOM 4871 O O . ASN B 1 227 ? 74.73866 21.14406 74.13365 1.000 71.73497 227 ASN B O 1
ATOM 4876 N N . GLU B 1 228 ? 73.95421 19.53335 72.76862 1.000 73.52665 228 GLU B N 1
ATOM 4877 C CA . GLU B 1 228 ? 73.19318 20.46391 71.94578 1.000 63.84684 228 GLU B CA 1
ATOM 4878 C C . GLU B 1 228 ? 72.06534 21.13255 72.71678 1.000 66.58231 228 GLU B C 1
ATOM 4879 O O . GLU B 1 228 ? 71.62197 22.21960 72.33043 1.000 65.07952 228 GLU B O 1
ATOM 4885 N N . PHE B 1 229 ? 71.59087 20.51355 73.80236 1.000 71.65222 229 PHE B N 1
ATOM 4886 C CA . PHE B 1 229 ? 70.42403 21.01489 74.51823 1.000 60.56269 229 PHE B CA 1
ATOM 4887 C C . PHE B 1 229 ? 70.69258 21.20415 76.00690 1.000 66.60667 229 PHE B C 1
ATOM 4888 O O . PHE B 1 229 ? 69.74655 21.20879 76.80246 1.000 67.46697 229 PHE B O 1
ATOM 4896 N N . GLY B 1 230 ? 71.95448 21.35926 76.40046 1.000 60.25055 230 GLY B N 1
ATOM 4897 C CA . GLY B 1 230 ? 72.27954 21.65773 77.78770 1.000 67.24094 230 GLY B CA 1
ATOM 4898 C C . GLY B 1 230 ? 71.81497 20.61792 78.78272 1.000 71.63042 230 GLY B C 1
ATOM 4899 O O . GLY B 1 230 ? 71.50128 20.95769 79.92863 1.000 91.38273 230 GLY B O 1
ATOM 4900 N N . ARG B 1 231 ? 71.75903 19.35338 78.37353 1.000 74.50557 231 ARG B N 1
ATOM 4901 C CA . ARG B 1 231 ? 71.31860 18.26353 79.23244 1.000 72.03075 231 ARG B CA 1
ATOM 4902 C C . ARG B 1 231 ? 72.46949 17.61430 79.98716 1.000 70.11507 231 ARG B C 1
ATOM 4903 O O . ARG B 1 231 ? 72.27955 16.55960 80.60234 1.000 67.70232 231 ARG B O 1
ATOM 4911 N N . ARG B 1 232 ? 73.64951 18.22646 79.95606 1.000 79.85111 232 ARG B N 1
ATOM 4912 C CA . ARG B 1 232 ? 74.87226 17.62534 80.46016 1.000 67.51475 232 ARG B CA 1
ATOM 4913 C C . ARG B 1 232 ? 75.75771 18.72670 81.01854 1.000 83.58873 232 ARG B C 1
ATOM 4914 O O . ARG B 1 232 ? 75.77549 19.84543 80.49709 1.000 88.96274 232 ARG B O 1
ATOM 4922 N N . ASP B 1 233 ? 76.48789 18.40919 82.08533 1.000 78.53198 233 ASP B N 1
ATOM 4923 C CA . ASP B 1 233 ? 77.52233 19.30260 82.59677 1.000 65.80975 233 ASP B CA 1
ATOM 4924 C C . ASP B 1 233 ? 78.83478 18.90931 81.93186 1.000 59.48920 233 ASP B C 1
ATOM 4925 O O . ASP B 1 233 ? 79.44026 17.89238 82.28550 1.000 83.63729 233 ASP B O 1
ATOM 4930 N N . VAL B 1 234 ? 79.26213 19.70965 80.95269 1.000 60.63212 234 VAL B N 1
ATOM 4931 C CA . VAL B 1 234 ? 80.44207 19.37655 80.16562 1.000 67.28905 234 VAL B CA 1
ATOM 4932 C C . VAL B 1 234 ? 81.70561 19.36221 81.01451 1.000 61.88731 234 VAL B C 1
ATOM 4933 O O . VAL B 1 234 ? 82.69813 18.73310 80.62873 1.000 62.38500 234 VAL B O 1
ATOM 4937 N N . SER B 1 235 ? 81.69935 20.03443 82.16501 1.000 71.92685 235 SER B N 1
ATOM 4938 C CA . SER B 1 235 ? 82.83017 19.97607 83.08110 1.000 77.79324 235 SER B CA 1
ATOM 4939 C C . SER B 1 235 ? 82.91797 18.65177 83.82881 1.000 69.80147 235 SER B C 1
ATOM 4940 O O . SER B 1 235 ? 83.89469 18.43387 84.55474 1.000 70.72015 235 SER B O 1
ATOM 4943 N N . LYS B 1 236 ? 81.92354 17.76867 83.67353 1.000 66.48364 236 LYS B N 1
ATOM 4944 C CA . LYS B 1 236 ? 81.88822 16.45970 84.30187 1.000 73.21194 236 LYS B CA 1
ATOM 4945 C C . LYS B 1 236 ? 82.15728 15.36075 83.27908 1.000 75.45369 236 LYS B C 1
ATOM 4946 O O . LYS B 1 236 ? 81.87578 15.52586 82.08700 1.000 78.17693 236 LYS B O 1
ATOM 4952 N N . PRO B 1 237 ? 82.70753 14.23122 83.71095 1.000 69.42908 237 PRO B N 1
ATOM 4953 C CA . PRO B 1 237 ? 82.69051 13.03936 82.86343 1.000 80.11313 237 PRO B CA 1
ATOM 4954 C C . PRO B 1 237 ? 81.28026 12.47422 82.78920 1.000 81.88900 237 PRO B C 1
ATOM 4955 O O . PRO B 1 237 ? 80.44324 12.70887 83.66432 1.000 67.38494 237 PRO B O 1
ATOM 4959 N N . PHE B 1 238 ? 81.01158 11.72947 81.71739 1.000 70.19608 238 PHE B N 1
ATOM 4960 C CA . PHE B 1 238 ? 79.67182 11.21295 81.48041 1.000 72.84865 238 PHE B CA 1
ATOM 4961 C C . PHE B 1 238 ? 79.66225 9.69035 81.39052 1.000 67.62886 238 PHE B C 1
ATOM 4962 O O . PHE B 1 238 ? 80.64789 9.06089 80.99275 1.000 55.48515 238 PHE B O 1
ATOM 4970 N N . PHE B 1 239 ? 78.52384 9.11279 81.77802 1.000 57.98605 239 PHE B N 1
ATOM 4971 C CA . PHE B 1 239 ? 78.24832 7.68097 81.69018 1.000 71.88381 239 PHE B CA 1
ATOM 4972 C C . PHE B 1 239 ? 77.01559 7.50765 80.81279 1.000 71.91932 239 PHE B C 1
ATOM 4973 O O . PHE B 1 239 ? 75.89458 7.78944 81.24876 1.000 59.10883 239 PHE B O 1
ATOM 4981 N N . LEU B 1 240 ? 77.21731 7.04823 79.58241 1.000 68.29196 240 LEU B N 1
ATOM 4982 C CA . LEU B 1 240 ? 76.16646 7.01208 78.57099 1.000 62.93403 240 LEU B CA 1
ATOM 4983 C C . LEU B 1 240 ? 75.84376 5.56210 78.23484 1.000 59.13845 240 LEU B C 1
ATOM 4984 O O . LEU B 1 240 ? 76.65634 4.86868 77.61515 1.000 62.94604 240 LEU B O 1
ATOM 4989 N N . MET B 1 241 ? 74.65893 5.10641 78.63336 1.000 57.93622 241 MET B N 1
ATOM 4990 C CA . MET B 1 241 ? 74.19332 3.76058 78.32081 1.000 63.55608 241 MET B CA 1
ATOM 4991 C C . MET B 1 241 ? 73.08912 3.83567 77.27599 1.000 55.50838 241 MET B C 1
ATOM 4992 O O . MET B 1 241 ? 72.09698 4.54764 77.46362 1.000 59.08656 241 MET B O 1
ATOM 4997 N N . ILE B 1 242 ? 73.26278 3.09873 76.18276 1.000 50.56731 242 ILE B N 1
ATOM 4998 C CA . ILE B 1 242 ? 72.36158 3.14746 75.03600 1.000 52.12713 242 ILE B CA 1
ATOM 4999 C C . ILE B 1 242 ? 71.85707 1.73614 74.76842 1.000 63.04667 242 ILE B C 1
ATOM 5000 O O . ILE B 1 242 ? 72.64065 0.84531 74.41506 1.000 64.51350 242 ILE B O 1
ATOM 5005 N N . SER B 1 243 ? 70.55293 1.52920 74.93228 1.000 60.27589 243 SER B N 1
ATOM 5006 C CA . SER B 1 243 ? 69.89997 0.27732 74.55225 1.000 59.62217 243 SER B CA 1
ATOM 5007 C C . SER B 1 243 ? 69.24074 0.49850 73.19509 1.000 69.76058 243 SER B C 1
ATOM 5008 O O . SER B 1 243 ? 68.15737 1.08164 73.10726 1.000 70.27900 243 SER B O 1
ATOM 5011 N N . MET B 1 244 ? 69.90230 0.04154 72.13417 1.000 63.08997 244 MET B N 1
ATOM 5012 C CA . MET B 1 244 ? 69.36372 0.17812 70.78760 1.000 62.72645 244 MET B CA 1
ATOM 5013 C C . MET B 1 244 ? 68.31937 -0.90386 70.54975 1.000 72.32092 244 MET B C 1
ATOM 5014 O O . MET B 1 244 ? 68.56054 -2.08145 70.83101 1.000 70.44389 244 MET B O 1
ATOM 5019 N N . ASN B 1 245 ? 67.15899 -0.50886 70.02967 1.000 68.91953 245 ASN B N 1
ATOM 5020 C CA . ASN B 1 245 ? 66.00117 -1.39732 69.95751 1.000 64.94946 245 ASN B CA 1
ATOM 5021 C C . ASN B 1 245 ? 65.42186 -1.42165 68.55067 1.000 68.40619 245 ASN B C 1
ATOM 5022 O O . ASN B 1 245 ? 64.55426 -0.60511 68.21120 1.000 72.85506 245 ASN B O 1
ATOM 5027 N N . PRO B 1 246 ? 65.87661 -2.34851 67.69931 1.000 74.29369 246 PRO B N 1
ATOM 5028 C CA . PRO B 1 246 ? 65.23263 -2.50562 66.39484 1.000 60.15310 246 PRO B CA 1
ATOM 5029 C C . PRO B 1 246 ? 63.85760 -3.09198 66.54136 1.000 61.87071 246 PRO B C 1
ATOM 5030 O O . PRO B 1 246 ? 63.55192 -3.77463 67.54026 1.000 76.98184 246 PRO B O 1
ATOM 5034 N N . PRO B 1 247 ? 62.94586 -2.84313 65.59283 1.000 61.12858 247 PRO B N 1
ATOM 5035 C CA . PRO B 1 247 ? 61.57268 -3.32921 65.72379 1.000 70.65347 247 PRO B CA 1
ATOM 5036 C C . PRO B 1 247 ? 61.49945 -4.84590 65.63955 1.000 72.92293 247 PRO B C 1
ATOM 5037 O O . PRO B 1 247 ? 62.14425 -5.47107 64.79526 1.000 76.73270 247 PRO B O 1
ATOM 5041 N N . HIS B 1 248 ? 60.69600 -5.43702 66.53111 1.000 81.37051 248 HIS B N 1
ATOM 5042 C CA . HIS B 1 248 ? 60.56898 -6.88348 66.65595 1.000 100.38565 248 HIS B CA 1
ATOM 5043 C C . HIS B 1 248 ? 59.09980 -7.28062 66.66898 1.000 87.51714 248 HIS B C 1
ATOM 5044 O O . HIS B 1 248 ? 58.29678 -6.67119 67.38178 1.000 94.54149 248 HIS B O 1
ATOM 5051 N N . HIS B 1 249 ? 58.75919 -8.31413 65.87872 1.000 107.22213 249 HIS B N 1
ATOM 5052 C CA . HIS B 1 249 ? 57.44091 -8.93751 65.76019 1.000 120.70789 249 HIS B CA 1
ATOM 5053 C C . HIS B 1 249 ? 57.57109 -10.02360 64.68503 1.000 120.41058 249 HIS B C 1
ATOM 5054 O O . HIS B 1 249 ? 58.70672 -10.41638 64.38674 1.000 125.67233 249 HIS B O 1
ATOM 5061 N N . PRO B 1 250 ? 56.49049 -10.58247 64.11382 1.000 122.42893 250 PRO B N 1
ATOM 5062 C CA . PRO B 1 250 ? 56.67905 -11.54176 63.01531 1.000 120.66855 250 PRO B CA 1
ATOM 5063 C C . PRO B 1 250 ? 57.54437 -11.00111 61.88470 1.000 130.96914 250 PRO B C 1
ATOM 5064 O O . PRO B 1 250 ? 57.56480 -9.80260 61.59382 1.000 133.94838 250 PRO B O 1
ATOM 5068 N N . TYR B 1 251 ? 58.25907 -11.92557 61.23928 1.000 127.41304 251 TYR B N 1
ATOM 5069 C CA . TYR B 1 251 ? 59.30990 -11.59164 60.28677 1.000 128.73673 251 TYR B CA 1
ATOM 5070 C C . TYR B 1 251 ? 58.79519 -11.20745 58.90618 1.000 142.55838 251 TYR B C 1
ATOM 5071 O O . TYR B 1 251 ? 59.55551 -10.60616 58.13852 1.000 125.73603 251 TYR B O 1
ATOM 5080 N N . ASN B 1 252 ? 57.55574 -11.56989 58.55468 1.000 148.80368 252 ASN B N 1
ATOM 5081 C CA . ASN B 1 252 ? 57.01374 -11.20794 57.24632 1.000 144.44107 252 ASN B CA 1
ATOM 5082 C C . ASN B 1 252 ? 57.19855 -9.71737 56.98697 1.000 140.57098 252 ASN B C 1
ATOM 5083 O O . ASN B 1 252 ? 57.79927 -9.30941 55.98532 1.000 116.82316 252 ASN B O 1
ATOM 5088 N N . SER B 1 253 ? 56.65646 -8.89832 57.88662 1.000 137.49982 253 SER B N 1
ATOM 5089 C CA . SER B 1 253 ? 57.04007 -7.50940 58.09039 1.000 108.22234 253 SER B CA 1
ATOM 5090 C C . SER B 1 253 ? 58.50195 -7.21811 57.78722 1.000 101.42189 253 SER B C 1
ATOM 5091 O O . SER B 1 253 ? 59.37927 -7.51162 58.60031 1.000 106.40002 253 SER B O 1
ATOM 5094 N N . PHE B 1 254 ? 58.77784 -6.64057 56.62398 1.000 95.01127 254 PHE B N 1
ATOM 5095 C CA . PHE B 1 254 ? 60.10172 -6.11684 56.33514 1.000 76.69373 254 PHE B CA 1
ATOM 5096 C C . PHE B 1 254 ? 60.14923 -4.60167 56.42117 1.000 82.32778 254 PHE B C 1
ATOM 5097 O O . PHE B 1 254 ? 61.15421 -4.00112 56.03154 1.000 80.14170 254 PHE B O 1
ATOM 5105 N N . ASN B 1 255 ? 59.08741 -3.97292 56.92730 1.000 88.95654 255 ASN B N 1
ATOM 5106 C CA . ASN B 1 255 ? 59.07912 -2.52270 57.06435 1.000 76.36821 255 ASN B CA 1
ATOM 5107 C C . ASN B 1 255 ? 60.03427 -2.04116 58.14810 1.000 70.88686 255 ASN B C 1
ATOM 5108 O O . ASN B 1 255 ? 60.41236 -0.86635 58.14558 1.000 82.30965 255 ASN B O 1
ATOM 5113 N N . ASP B 1 256 ? 60.44061 -2.92184 59.06515 1.000 57.39276 256 ASP B N 1
ATOM 5114 C CA . ASP B 1 256 ? 61.38781 -2.56115 60.11202 1.000 71.94970 256 ASP B CA 1
ATOM 5115 C C . ASP B 1 256 ? 62.80451 -2.39772 59.59604 1.000 85.77730 256 ASP B C 1
ATOM 5116 O O . ASP B 1 256 ? 63.68586 -2.02206 60.37761 1.000 82.49573 256 ASP B O 1
ATOM 5121 N N . CYS B 1 257 ? 63.05169 -2.68255 58.32318 1.000 70.71031 257 CYS B N 1
ATOM 5122 C CA . CYS B 1 257 ? 64.38435 -2.61436 57.74790 1.000 65.01166 257 CYS B CA 1
ATOM 5123 C C . CYS B 1 257 ? 64.50838 -1.37825 56.87338 1.000 49.58214 257 CYS B C 1
ATOM 5124 O O . CYS B 1 257 ? 63.58488 -1.03612 56.12894 1.000 71.70934 257 CYS B O 1
ATOM 5127 N N . MET B 1 258 ? 65.64854 -0.70789 56.97789 1.000 56.21116 258 MET B N 1
ATOM 5128 C CA . MET B 1 258 ? 65.99451 0.35728 56.05428 1.000 61.75661 258 MET B CA 1
ATOM 5129 C C . MET B 1 258 ? 66.63878 -0.25485 54.81807 1.000 61.55076 258 MET B C 1
ATOM 5130 O O . MET B 1 258 ? 67.42648 -1.20044 54.92003 1.000 65.58532 258 MET B O 1
ATOM 5135 N N . GLU B 1 259 ? 66.27216 0.27406 53.64747 1.000 62.11268 259 GLU B N 1
ATOM 5136 C CA . GLU B 1 259 ? 66.80196 -0.24065 52.38774 1.000 60.37565 259 GLU B CA 1
ATOM 5137 C C . GLU B 1 259 ? 68.32291 -0.32110 52.41094 1.000 56.94829 259 GLU B C 1
ATOM 5138 O O . GLU B 1 259 ? 68.91197 -1.28496 51.90705 1.000 61.24481 259 GLU B O 1
ATOM 5144 N N . GLU B 1 260 ? 68.97005 0.68139 53.00954 1.000 70.88508 260 GLU B N 1
ATOM 5145 C CA . GLU B 1 260 ? 70.42684 0.74431 53.03762 1.000 65.82085 260 GLU B CA 1
ATOM 5146 C C . GLU B 1 260 ? 71.04397 -0.49264 53.67767 1.000 66.70553 260 GLU B C 1
ATOM 5147 O O . GLU B 1 260 ? 72.14430 -0.90471 53.29289 1.000 73.60204 260 GLU B O 1
ATOM 5153 N N . ASP B 1 261 ? 70.36310 -1.09306 54.65355 1.000 61.89386 261 ASP B N 1
ATOM 5154 C CA . ASP B 1 261 ? 70.86896 -2.29277 55.30968 1.000 65.84406 261 ASP B CA 1
ATOM 5155 C C . ASP B 1 261 ? 70.36359 -3.56724 54.64621 1.000 62.59022 261 ASP B C 1
ATOM 5156 O O . ASP B 1 261 ? 71.13118 -4.51948 54.46729 1.000 59.69656 261 ASP B O 1
ATOM 5161 N N . TYR B 1 262 ? 69.08005 -3.59721 54.27976 1.000 64.02720 262 TYR B N 1
ATOM 5162 C CA . TYR B 1 262 ? 68.50416 -4.78598 53.66260 1.000 62.04728 262 TYR B CA 1
ATOM 5163 C C . TYR B 1 262 ? 69.16728 -5.11143 52.33184 1.000 65.00717 262 TYR B C 1
ATOM 5164 O O . TYR B 1 262 ? 69.22338 -6.28186 51.93756 1.000 67.79177 262 TYR B O 1
ATOM 5173 N N . THR B 1 263 ? 69.68721 -4.09720 51.63622 1.000 62.31158 263 THR B N 1
ATOM 5174 C CA . THR B 1 263 ? 70.24183 -4.30048 50.30237 1.000 68.11706 263 THR B CA 1
ATOM 5175 C C . THR B 1 263 ? 71.43078 -5.25455 50.29513 1.000 65.20808 263 THR B C 1
ATOM 5176 O O . THR B 1 263 ? 71.75994 -5.80596 49.23958 1.000 76.22916 263 THR B O 1
ATOM 5180 N N . HIS B 1 264 ? 72.07931 -5.46636 51.43987 1.000 60.02621 264 HIS B N 1
ATOM 5181 C CA . HIS B 1 264 ? 73.20561 -6.38696 51.50805 1.000 61.53255 264 HIS B CA 1
ATOM 5182 C C . HIS B 1 264 ? 72.77721 -7.84457 51.58230 1.000 56.62494 264 HIS B C 1
ATOM 5183 O O . HIS B 1 264 ? 73.61714 -8.72915 51.38772 1.000 68.93902 264 HIS B O 1
ATOM 5190 N N . TYR B 1 265 ? 71.50205 -8.11742 51.85342 1.000 67.55833 265 TYR B N 1
ATOM 5191 C CA . TYR B 1 265 ? 71.03710 -9.47879 52.06811 1.000 61.96773 265 TYR B CA 1
ATOM 5192 C C . TYR B 1 265 ? 69.95887 -9.91557 51.08916 1.000 75.77538 265 TYR B C 1
ATOM 5193 O O . TYR B 1 265 ? 69.49849 -11.06088 51.16994 1.000 74.43876 265 TYR B O 1
ATOM 5202 N N . LYS B 1 266 ? 69.54088 -9.04687 50.17410 1.000 85.41980 266 LYS B N 1
ATOM 5203 C CA . LYS B 1 266 ? 68.73967 -9.50031 49.05127 1.000 82.01000 266 LYS B CA 1
ATOM 5204 C C . LYS B 1 266 ? 69.60871 -10.31830 48.09871 1.000 89.23448 266 LYS B C 1
ATOM 5205 O O . LYS B 1 266 ? 70.83923 -10.20982 48.09017 1.000 92.11807 266 LYS B O 1
ATOM 5211 N N . ASP B 1 267 ? 68.94815 -11.15839 47.29903 1.000 80.77714 267 ASP B N 1
ATOM 5212 C CA . ASP B 1 267 ? 69.61592 -12.06355 46.35932 1.000 90.07798 267 ASP B CA 1
ATOM 5213 C C . ASP B 1 267 ? 70.50529 -13.07567 47.07746 1.000 97.17282 267 ASP B C 1
ATOM 5214 O O . ASP B 1 267 ? 71.52644 -13.51315 46.53916 1.000 98.28382 267 ASP B O 1
ATOM 5219 N N . ARG B 1 268 ? 70.12886 -13.45712 48.29661 1.000 94.02808 268 ARG B N 1
ATOM 5220 C CA . ARG B 1 268 ? 70.82612 -14.49059 49.05112 1.000 79.83568 268 ARG B CA 1
ATOM 5221 C C . ARG B 1 268 ? 69.79993 -15.47068 49.59742 1.000 80.84403 268 ARG B C 1
ATOM 5222 O O . ARG B 1 268 ? 68.82346 -15.05765 50.23163 1.000 81.51550 268 ARG B O 1
ATOM 5230 N N . THR B 1 269 ? 70.01626 -16.76160 49.35117 1.000 88.31372 269 THR B N 1
ATOM 5231 C CA . THR B 1 269 ? 69.08282 -17.76001 49.84575 1.000 85.97581 269 THR B CA 1
ATOM 5232 C C . THR B 1 269 ? 69.36165 -18.06401 51.31386 1.000 80.64120 269 THR B C 1
ATOM 5233 O O . THR B 1 269 ? 70.40413 -17.69997 51.86578 1.000 72.47742 269 THR B O 1
ATOM 5237 N N . LEU B 1 270 ? 68.39473 -18.73438 51.94661 1.000 71.43720 270 LEU B N 1
ATOM 5238 C CA . LEU B 1 270 ? 68.52382 -19.09069 53.35500 1.000 74.77602 270 LEU B CA 1
ATOM 5239 C C . LEU B 1 270 ? 69.80318 -19.87425 53.61390 1.000 84.11541 270 LEU B C 1
ATOM 5240 O O . LEU B 1 270 ? 70.46519 -19.68026 54.64022 1.000 81.23998 270 LEU B O 1
ATOM 5245 N N . SER B 1 271 ? 70.17119 -20.76029 52.68575 1.000 85.12432 271 SER B N 1
ATOM 5246 C CA . SER B 1 271 ? 71.36956 -21.56905 52.87018 1.000 73.68804 271 SER B CA 1
ATOM 5247 C C . SER B 1 271 ? 72.63251 -20.71822 52.83529 1.000 72.80366 271 SER B C 1
ATOM 5248 O O . SER B 1 271 ? 73.62130 -21.05279 53.49828 1.000 83.79955 271 SER B O 1
ATOM 5251 N N . GLU B 1 272 ? 72.62237 -19.61741 52.07619 1.000 79.43049 272 GLU B N 1
ATOM 5252 C CA . GLU B 1 272 ? 73.79265 -18.74593 52.03684 1.000 81.80135 272 GLU B CA 1
ATOM 5253 C C . GLU B 1 272 ? 73.93354 -17.92893 53.31211 1.000 82.44358 272 GLU B C 1
ATOM 5254 O O . GLU B 1 272 ? 75.04989 -17.54441 53.67610 1.000 88.07775 272 GLU B O 1
ATOM 5260 N N . LEU B 1 273 ? 72.82640 -17.65448 54.00130 1.000 71.66160 273 LEU B N 1
ATOM 5261 C CA . LEU B 1 273 ? 72.85962 -16.77875 55.16680 1.000 67.29298 273 LEU B CA 1
ATOM 5262 C C . LEU B 1 273 ? 73.02290 -17.54610 56.47454 1.000 65.07151 273 LEU B C 1
ATOM 5263 O O . LEU B 1 273 ? 73.72853 -17.08370 57.37823 1.000 62.58370 273 LEU B O 1
ATOM 5268 N N . LEU B 1 274 ? 72.38394 -18.70632 56.60247 1.000 63.56968 274 LEU B N 1
ATOM 5269 C CA . LEU B 1 274 ? 72.53023 -19.54452 57.79202 1.000 68.15906 274 LEU B CA 1
ATOM 5270 C C . LEU B 1 274 ? 73.62788 -20.56463 57.51760 1.000 60.87512 274 LEU B C 1
ATOM 5271 O O . LEU B 1 274 ? 73.38724 -21.60356 56.89841 1.000 62.48388 274 LEU B O 1
ATOM 5276 N N . VAL B 1 275 ? 74.84290 -20.27112 57.98676 1.000 57.09685 275 VAL B N 1
ATOM 5277 C CA . VAL B 1 275 ? 75.99670 -21.12161 57.70603 1.000 51.39996 275 VAL B CA 1
ATOM 5278 C C . VAL B 1 275 ? 76.36952 -22.02641 58.87157 1.000 66.73945 275 VAL B C 1
ATOM 5279 O O . VAL B 1 275 ? 77.23449 -22.90143 58.70525 1.000 68.32940 275 VAL B O 1
ATOM 5283 N N . ARG B 1 276 ? 75.75824 -21.84738 60.03880 1.000 73.74350 276 ARG B N 1
ATOM 5284 C CA . ARG B 1 276 ? 76.04381 -22.70303 61.18074 1.000 68.71706 276 ARG B CA 1
ATOM 5285 C C . ARG B 1 276 ? 75.37330 -24.05850 60.98886 1.000 73.92678 276 ARG B C 1
ATOM 5286 O O . ARG B 1 276 ? 74.19040 -24.13278 60.64258 1.000 78.59754 276 ARG B O 1
ATOM 5294 N N . HIS B 1 277 ? 76.13432 -25.13194 61.21935 1.000 75.03693 277 HIS B N 1
ATOM 5295 C CA . HIS B 1 277 ? 75.68328 -26.47752 60.87618 1.000 71.39365 277 HIS B CA 1
ATOM 5296 C C . HIS B 1 277 ? 74.47944 -26.94018 61.68959 1.000 62.63405 277 HIS B C 1
ATOM 5297 O O . HIS B 1 277 ? 73.85583 -27.94172 61.32048 1.000 80.11609 277 HIS B O 1
ATOM 5304 N N . ASN B 1 278 ? 74.13521 -26.25093 62.77448 1.000 62.13069 278 ASN B N 1
ATOM 5305 C CA . ASN B 1 278 ? 72.95041 -26.59384 63.54885 1.000 80.08340 278 ASN B CA 1
ATOM 5306 C C . ASN B 1 278 ? 71.69191 -25.89602 63.04268 1.000 76.03305 278 ASN B C 1
ATOM 5307 O O . ASN B 1 278 ? 70.62595 -26.05750 63.64780 1.000 69.07154 278 ASN B O 1
ATOM 5312 N N . ALA B 1 279 ? 71.78486 -25.13802 61.95200 1.000 76.27929 279 ALA B N 1
ATOM 5313 C CA . ALA B 1 279 ? 70.66689 -24.32099 61.50108 1.000 75.53992 279 ALA B CA 1
ATOM 5314 C C . ALA B 1 279 ? 69.66773 -25.13630 60.69135 1.000 73.30014 279 ALA B C 1
ATOM 5315 O O . ALA B 1 279 ? 70.04524 -25.93788 59.83035 1.000 83.19298 279 ALA B O 1
ATOM 5317 N N . ASP B 1 280 ? 68.38726 -24.91593 60.97821 1.000 71.41588 280 ASP B N 1
ATOM 5318 C CA . ASP B 1 280 ? 67.27799 -25.51996 60.24574 1.000 74.57221 280 ASP B CA 1
ATOM 5319 C C . ASP B 1 280 ? 67.06884 -24.69180 58.98200 1.000 82.34050 280 ASP B C 1
ATOM 5320 O O . ASP B 1 280 ? 66.48038 -23.60884 59.02454 1.000 89.90943 280 ASP B O 1
ATOM 5325 N N . THR B 1 281 ? 67.55438 -25.19884 57.84696 1.000 74.77379 281 THR B N 1
ATOM 5326 C CA . THR B 1 281 ? 67.40514 -24.53134 56.55889 1.000 79.88538 281 THR B CA 1
ATOM 5327 C C . THR B 1 281 ? 66.22230 -25.07341 55.76144 1.000 77.65123 281 THR B C 1
ATOM 5328 O O . THR B 1 281 ? 66.23072 -25.02935 54.52650 1.000 90.71499 281 THR B O 1
ATOM 5332 N N . THR B 1 282 ? 65.20827 -25.59662 56.45268 1.000 72.17800 282 THR B N 1
ATOM 5333 C CA . THR B 1 282 ? 63.97379 -26.07425 55.83878 1.000 85.70670 282 THR B CA 1
ATOM 5334 C C . THR B 1 282 ? 62.77273 -25.26628 56.31006 1.000 101.17688 282 THR B C 1
ATOM 5335 O O . THR B 1 282 ? 61.62639 -25.67932 56.09467 1.000 97.83501 282 THR B O 1
ATOM 5339 N N . MET B 1 283 ? 63.01747 -24.10707 56.90782 1.000 119.14572 283 MET B N 1
ATOM 5340 C CA . MET B 1 283 ? 62.13142 -23.46975 57.86716 1.000 128.79014 283 MET B CA 1
ATOM 5341 C C . MET B 1 283 ? 60.98008 -22.73944 57.16784 1.000 143.93649 283 MET B C 1
ATOM 5342 O O . MET B 1 283 ? 61.05659 -22.37709 55.98821 1.000 128.78556 283 MET B O 1
ATOM 5347 N N . GLU B 1 284 ? 59.88156 -22.56902 57.91524 1.000 144.97242 284 GLU B N 1
ATOM 5348 C CA . GLU B 1 284 ? 58.78850 -21.69319 57.50520 1.000 134.28519 284 GLU B CA 1
ATOM 5349 C C . GLU B 1 284 ? 59.21658 -20.23234 57.44048 1.000 132.79699 284 GLU B C 1
ATOM 5350 O O . GLU B 1 284 ? 58.60076 -19.44837 56.71162 1.000 141.51423 284 GLU B O 1
ATOM 5356 N N . LYS B 1 285 ? 60.24731 -19.85043 58.19715 1.000 141.64686 285 LYS B N 1
ATOM 5357 C CA . LYS B 1 285 ? 60.78951 -18.49214 58.17750 1.000 133.72759 285 LYS B CA 1
ATOM 5358 C C . LYS B 1 285 ? 61.88074 -18.42091 57.11159 1.000 122.47035 285 LYS B C 1
ATOM 5359 O O . LYS B 1 285 ? 63.07782 -18.52309 57.38677 1.000 111.84277 285 LYS B O 1
ATOM 5365 N N . SER B 1 286 ? 61.44795 -18.21641 55.86541 1.000 115.36955 286 SER B N 1
ATOM 5366 C CA . SER B 1 286 ? 62.37210 -18.20625 54.73853 1.000 102.74626 286 SER B CA 1
ATOM 5367 C C . SER B 1 286 ? 63.13266 -16.89389 54.60147 1.000 91.68193 286 SER B C 1
ATOM 5368 O O . SER B 1 286 ? 64.15908 -16.86034 53.91375 1.000 86.89052 286 SER B O 1
ATOM 5371 N N . SER B 1 287 ? 62.66139 -15.81969 55.23096 1.000 93.70060 287 SER B N 1
ATOM 5372 C CA . SER B 1 287 ? 63.28028 -14.50811 55.08940 1.000 99.78538 287 SER B CA 1
ATOM 5373 C C . SER B 1 287 ? 63.86650 -13.98987 56.39617 1.000 93.97278 287 SER B C 1
ATOM 5374 O O . SER B 1 287 ? 64.26653 -12.82315 56.46383 1.000 78.23864 287 SER B O 1
ATOM 5377 N N . SER B 1 288 ? 63.94724 -14.83628 57.42607 1.000 92.63548 288 SER B N 1
ATOM 5378 C CA . SER B 1 288 ? 64.32340 -14.36075 58.75344 1.000 67.59485 288 SER B CA 1
ATOM 5379 C C . SER B 1 288 ? 65.79896 -13.98971 58.81942 1.000 68.45452 288 SER B C 1
ATOM 5380 O O . SER B 1 288 ? 66.16607 -13.01531 59.48353 1.000 63.69075 288 SER B O 1
ATOM 5383 N N . ALA B 1 289 ? 66.65964 -14.76786 58.15917 1.000 78.32114 289 ALA B N 1
ATOM 5384 C CA . ALA B 1 289 ? 68.09230 -14.50765 58.21563 1.000 67.73930 289 ALA B CA 1
ATOM 5385 C C . ALA B 1 289 ? 68.42329 -13.13168 57.65450 1.000 64.75016 289 ALA B C 1
ATOM 5386 O O . ALA B 1 289 ? 69.19791 -12.37549 58.25164 1.000 67.59409 289 ALA B O 1
ATOM 5388 N N . ALA B 1 290 ? 67.84442 -12.79080 56.50226 1.000 71.35168 290 ALA B N 1
ATOM 5389 C CA . ALA B 1 290 ? 68.07172 -11.47416 55.91810 1.000 63.79677 290 ALA B CA 1
ATOM 5390 C C . ALA B 1 290 ? 67.52890 -10.37671 56.82391 1.000 66.62757 290 ALA B C 1
ATOM 5391 O O . ALA B 1 290 ? 68.19771 -9.36412 57.06353 1.000 60.68360 290 ALA B O 1
ATOM 5393 N N . TYR B 1 291 ? 66.31246 -10.56763 57.33995 1.000 57.97054 291 TYR B N 1
ATOM 5394 C CA . TYR B 1 291 ? 65.72368 -9.59735 58.25611 1.000 57.44182 291 TYR B CA 1
ATOM 5395 C C . TYR B 1 291 ? 66.60864 -9.39169 59.47766 1.000 67.62232 291 TYR B C 1
ATOM 5396 O O . TYR B 1 291 ? 66.91565 -8.25512 59.85650 1.000 57.37670 291 TYR B O 1
ATOM 5405 N N . TYR B 1 292 ? 67.03169 -10.48972 60.10311 1.000 67.32689 292 TYR B N 1
ATOM 5406 C CA . TYR B 1 292 ? 67.84927 -10.40590 61.30841 1.000 59.51573 292 TYR B CA 1
ATOM 5407 C C . TYR B 1 292 ? 69.16813 -9.69568 61.03500 1.000 62.20172 292 TYR B C 1
ATOM 5408 O O . TYR B 1 292 ? 69.55189 -8.76844 61.75862 1.000 54.12598 292 TYR B O 1
ATOM 5417 N N . PHE B 1 293 ? 69.87598 -10.12010 59.98634 1.000 50.00123 293 PHE B N 1
ATOM 5418 C CA . PHE B 1 293 ? 71.17749 -9.53640 59.68443 1.000 60.92941 293 PHE B CA 1
ATOM 5419 C C . PHE B 1 293 ? 71.05720 -8.09583 59.20335 1.000 62.81789 293 PHE B C 1
ATOM 5420 O O . PHE B 1 293 ? 71.95924 -7.28723 59.45214 1.000 56.49716 293 PHE B O 1
ATOM 5428 N N . ALA B 1 294 ? 69.96457 -7.75590 58.51227 1.000 68.91689 294 ALA B N 1
ATOM 5429 C CA . ALA B 1 294 ? 69.77575 -6.37569 58.07533 1.000 58.22588 294 ALA B CA 1
ATOM 5430 C C . ALA B 1 294 ? 69.68513 -5.43371 59.26644 1.000 51.71717 294 ALA B C 1
ATOM 5431 O O . ALA B 1 294 ? 70.27728 -4.34831 59.25516 1.000 66.57400 294 ALA B O 1
ATOM 5433 N N . GLN B 1 295 ? 68.94830 -5.83345 60.30630 1.000 49.43037 295 GLN B N 1
ATOM 5434 C CA . GLN B 1 295 ? 68.85936 -5.00885 61.50658 1.000 54.84192 295 GLN B CA 1
ATOM 5435 C C . GLN B 1 295 ? 70.21017 -4.90800 62.20200 1.000 54.62980 295 GLN B C 1
ATOM 5436 O O . GLN B 1 295 ? 70.58423 -3.83789 62.69475 1.000 69.04253 295 GLN B O 1
ATOM 5442 N N . ILE B 1 296 ? 70.95850 -6.01241 62.24725 1.000 52.31220 296 ILE B N 1
ATOM 5443 C CA . ILE B 1 296 ? 72.28197 -5.98670 62.86095 1.000 54.65571 296 ILE B CA 1
ATOM 5444 C C . ILE B 1 296 ? 73.21229 -5.07840 62.06975 1.000 65.34937 296 ILE B C 1
ATOM 5445 O O . ILE B 1 296 ? 74.00700 -4.32095 62.64224 1.000 60.61659 296 ILE B O 1
ATOM 5450 N N . THR B 1 297 ? 73.12096 -5.13145 60.74111 1.000 56.59276 297 THR B N 1
ATOM 5451 C CA . THR B 1 297 ? 73.88750 -4.20884 59.91353 1.000 54.92670 297 THR B CA 1
ATOM 5452 C C . THR B 1 297 ? 73.49952 -2.76297 60.20160 1.000 64.23010 297 THR B C 1
ATOM 5453 O O . THR B 1 297 ? 74.36222 -1.87780 60.25055 1.000 63.99348 297 THR B O 1
ATOM 5457 N N . GLY B 1 298 ? 72.20716 -2.50665 60.41264 1.000 54.73487 298 GLY B N 1
ATOM 5458 C CA . GLY B 1 298 ? 71.77537 -1.15326 60.71603 1.000 57.38080 298 GLY B CA 1
ATOM 5459 C C . GLY B 1 298 ? 72.25368 -0.67715 62.07306 1.000 61.06231 298 GLY B C 1
ATOM 5460 O O . GLY B 1 298 ? 72.64633 0.48223 62.23105 1.000 56.40797 298 GLY B O 1
ATOM 5461 N N . VAL B 1 299 ? 72.22190 -1.56024 63.07243 1.000 57.89837 299 VAL B N 1
ATOM 5462 C CA . VAL B 1 299 ? 72.74860 -1.20695 64.38643 1.000 51.75319 299 VAL B CA 1
ATOM 5463 C C . VAL B 1 299 ? 74.23301 -0.88483 64.28734 1.000 59.00821 299 VAL B C 1
ATOM 5464 O O . VAL B 1 299 ? 74.72273 0.06543 64.91007 1.000 60.19049 299 VAL B O 1
ATOM 5468 N N . ASP B 1 300 ? 74.96974 -1.66229 63.49126 1.000 60.48260 300 ASP B N 1
ATOM 5469 C CA . ASP B 1 300 ? 76.38018 -1.36517 63.26503 1.000 49.24014 300 ASP B CA 1
ATOM 5470 C C . ASP B 1 300 ? 76.55373 -0.03125 62.54857 1.000 53.37793 300 ASP B C 1
ATOM 5471 O O . ASP B 1 300 ? 77.51928 0.69855 62.80346 1.000 58.57378 300 ASP B O 1
ATOM 5476 N N . ARG B 1 301 ? 75.62632 0.30425 61.64767 1.000 62.39534 301 ARG B N 1
ATOM 5477 C CA . ARG B 1 301 ? 75.69318 1.58898 60.95860 1.000 55.44316 301 ARG B CA 1
ATOM 5478 C C . ARG B 1 301 ? 75.49171 2.74573 61.92843 1.000 56.64246 301 ARG B C 1
ATOM 5479 O O . ARG B 1 301 ? 76.21060 3.75005 61.86462 1.000 55.66707 301 ARG B O 1
ATOM 5487 N N . GLU B 1 302 ? 74.51963 2.62328 62.83425 1.000 54.64794 302 GLU B N 1
ATOM 5488 C CA . GLU B 1 302 ? 74.30206 3.66991 63.82807 1.000 64.71179 302 GLU B CA 1
ATOM 5489 C C . GLU B 1 302 ? 75.45025 3.72255 64.82823 1.000 55.03483 302 GLU B C 1
ATOM 5490 O O . GLU B 1 302 ? 75.84598 4.80591 65.27367 1.000 60.68135 302 GLU B O 1
ATOM 5496 N N . PHE B 1 303 ? 75.98870 2.55805 65.19772 1.000 61.99470 303 PHE B N 1
ATOM 5497 C CA . PHE B 1 303 ? 77.15892 2.51777 66.06719 1.000 61.14175 303 PHE B CA 1
ATOM 5498 C C . PHE B 1 303 ? 78.33443 3.25945 65.44038 1.000 65.22393 303 PHE B C 1
ATOM 5499 O O . PHE B 1 303 ? 79.05624 3.98985 66.12894 1.000 66.25205 303 PHE B O 1
ATOM 5507 N N . GLY B 1 304 ? 78.53350 3.09495 64.13098 1.000 60.15761 304 GLY B N 1
ATOM 5508 C CA . GLY B 1 304 ? 79.56248 3.85453 63.44374 1.000 58.10294 304 GLY B CA 1
ATOM 5509 C C . GLY B 1 304 ? 79.28492 5.34412 63.42182 1.000 65.32951 304 GLY B C 1
ATOM 5510 O O . GLY B 1 304 ? 80.21507 6.15261 63.47997 1.000 60.58048 304 GLY B O 1
ATOM 5511 N N . ARG B 1 305 ? 78.00907 5.72918 63.33337 1.000 62.00564 305 ARG B N 1
ATOM 5512 C CA . ARG B 1 305 ? 77.64972 7.13799 63.45869 1.000 50.65500 305 ARG B CA 1
ATOM 5513 C C . ARG B 1 305 ? 78.04465 7.68869 64.82235 1.000 67.08876 305 ARG B C 1
ATOM 5514 O O . ARG B 1 305 ? 78.58477 8.79645 64.91837 1.000 72.23876 305 ARG B O 1
ATOM 5522 N N . LEU B 1 306 ? 77.78681 6.92780 65.88901 1.000 71.00672 306 LEU B N 1
ATOM 5523 C CA . LEU B 1 306 ? 78.16160 7.37701 67.22620 1.000 63.97522 306 LEU B CA 1
ATOM 5524 C C . LEU B 1 306 ? 79.67680 7.45718 67.37658 1.000 70.16077 306 LEU B C 1
ATOM 5525 O O . LEU B 1 306 ? 80.19490 8.37211 68.02763 1.000 67.30017 306 LEU B O 1
ATOM 5530 N N . LEU B 1 307 ? 80.40021 6.50026 66.78445 1.000 73.13404 307 LEU B N 1
ATOM 5531 C CA . LEU B 1 307 ? 81.84976 6.44676 66.93902 1.000 68.88134 307 LEU B CA 1
ATOM 5532 C C . LEU B 1 307 ? 82.52791 7.67155 66.33870 1.000 76.48463 307 LEU B C 1
ATOM 5533 O O . LEU B 1 307 ? 83.39864 8.28148 66.97151 1.000 87.72429 307 LEU B O 1
ATOM 5538 N N . GLU B 1 308 ? 82.15849 8.04190 65.11207 1.000 70.42271 308 GLU B N 1
ATOM 5539 C CA . GLU B 1 308 ? 82.82635 9.16696 64.46867 1.000 79.23095 308 GLU B CA 1
ATOM 5540 C C . GLU B 1 308 ? 82.27598 10.51259 64.92227 1.000 72.87432 308 GLU B C 1
ATOM 5541 O O . GLU B 1 308 ? 82.95085 11.53393 64.74665 1.000 77.17795 308 GLU B O 1
ATOM 5547 N N . ALA B 1 309 ? 81.06873 10.54212 65.48996 1.000 77.83104 309 ALA B N 1
ATOM 5548 C CA . ALA B 1 309 ? 80.67648 11.70792 66.26818 1.000 75.31270 309 ALA B CA 1
ATOM 5549 C C . ALA B 1 309 ? 81.57019 11.85328 67.49025 1.000 79.38044 309 ALA B C 1
ATOM 5550 O O . ALA B 1 309 ? 81.91209 12.97229 67.88844 1.000 75.95695 309 ALA B O 1
ATOM 5552 N N . LEU B 1 310 ? 81.96387 10.72562 68.09475 1.000 76.84002 310 LEU B N 1
ATOM 5553 C CA . LEU B 1 310 ? 82.90946 10.74886 69.21014 1.000 72.96885 310 LEU B CA 1
ATOM 5554 C C . LEU B 1 310 ? 84.27185 11.26680 68.78468 1.000 83.21007 310 LEU B C 1
ATOM 5555 O O . LEU B 1 310 ? 85.02174 11.80170 69.61053 1.000 87.82687 310 LEU B O 1
ATOM 5560 N N . ASP B 1 311 ? 84.62169 11.11124 67.50634 1.000 86.66085 311 ASP B N 1
ATOM 5561 C CA . ASP B 1 311 ? 85.97224 11.44947 67.05693 1.000 83.14804 311 ASP B CA 1
ATOM 5562 C C . ASP B 1 311 ? 86.14444 12.95790 66.91142 1.000 83.61598 311 ASP B C 1
ATOM 5563 O O . ASP B 1 311 ? 87.02682 13.54546 67.54882 1.000 87.29484 311 ASP B O 1
ATOM 5568 N N . GLU B 1 312 ? 85.33578 13.62052 66.07879 1.000 77.69266 312 GLU B N 1
ATOM 5569 C CA . GLU B 1 312 ? 85.56106 15.05929 66.01821 1.000 85.48748 312 GLU B CA 1
ATOM 5570 C C . GLU B 1 312 ? 84.67644 15.82540 66.99486 1.000 76.14424 312 GLU B C 1
ATOM 5571 O O . GLU B 1 312 ? 84.33842 16.98258 66.73032 1.000 79.88982 312 GLU B O 1
ATOM 5577 N N . LEU B 1 313 ? 84.32412 15.20496 68.11204 1.000 78.91516 313 LEU B N 1
ATOM 5578 C CA . LEU B 1 313 ? 83.97072 15.91597 69.32492 1.000 67.29383 313 LEU B CA 1
ATOM 5579 C C . LEU B 1 313 ? 85.14509 15.99707 70.28844 1.000 64.40169 313 LEU B C 1
ATOM 5580 O O . LEU B 1 313 ? 85.02418 16.61207 71.35273 1.000 73.87011 313 LEU B O 1
ATOM 5585 N N . GLY B 1 314 ? 86.28206 15.40545 69.92453 1.000 76.98063 314 GLY B N 1
ATOM 5586 C CA . GLY B 1 314 ? 87.44398 15.37197 70.78676 1.000 76.48299 314 GLY B CA 1
ATOM 5587 C C . GLY B 1 314 ? 87.35678 14.37239 71.91399 1.000 85.84977 314 GLY B C 1
ATOM 5588 O O . GLY B 1 314 ? 88.10529 14.49445 72.88917 1.000 75.87915 314 GLY B O 1
ATOM 5589 N N . LEU B 1 315 ? 86.47363 13.37991 71.81052 1.000 77.55027 315 LEU B N 1
ATOM 5590 C CA . LEU B 1 315 ? 86.19558 12.46830 72.91173 1.000 79.64632 315 LEU B CA 1
ATOM 5591 C C . LEU B 1 315 ? 86.76033 11.06823 72.71995 1.000 76.68545 315 LEU B C 1
ATOM 5592 O O . LEU B 1 315 ? 86.78062 10.29741 73.68367 1.000 73.80796 315 LEU B O 1
ATOM 5597 N N . SER B 1 316 ? 87.21730 10.71765 71.51590 1.000 83.54485 316 SER B N 1
ATOM 5598 C CA . SER B 1 316 ? 87.61914 9.33881 71.25544 1.000 81.31004 316 SER B CA 1
ATOM 5599 C C . SER B 1 316 ? 88.79781 8.92323 72.12677 1.000 76.86033 316 SER B C 1
ATOM 5600 O O . SER B 1 316 ? 88.83153 7.79887 72.63881 1.000 68.68636 316 SER B O 1
ATOM 5603 N N . LYS B 1 317 ? 89.76476 9.82161 72.32431 1.000 85.99546 317 LYS B N 1
ATOM 5604 C CA . LYS B 1 317 ? 90.98713 9.45573 73.03239 1.000 88.34303 317 LYS B CA 1
ATOM 5605 C C . LYS B 1 317 ? 90.76848 9.22528 74.52410 1.000 82.60577 317 LYS B C 1
ATOM 5606 O O . LYS B 1 317 ? 91.56420 8.51308 75.14628 1.000 90.70436 317 LYS B O 1
ATOM 5612 N N . ASN B 1 318 ? 89.71903 9.80437 75.11579 1.000 79.70975 318 ASN B N 1
ATOM 5613 C CA . ASN B 1 318 ? 89.48815 9.70535 76.55422 1.000 80.57223 318 ASN B CA 1
ATOM 5614 C C . ASN B 1 318 ? 88.14561 9.06474 76.88641 1.000 76.14315 318 ASN B C 1
ATOM 5615 O O . ASN B 1 318 ? 87.66992 9.17783 78.02236 1.000 75.99200 318 ASN B O 1
ATOM 5620 N N . THR B 1 319 ? 87.51981 8.39651 75.92448 1.000 75.15762 319 THR B N 1
ATOM 5621 C CA . THR B 1 319 ? 86.27413 7.67855 76.15371 1.000 82.81117 319 THR B CA 1
ATOM 5622 C C . THR B 1 319 ? 86.50905 6.19320 75.93173 1.000 82.27874 319 THR B C 1
ATOM 5623 O O . THR B 1 319 ? 87.05637 5.79424 74.89616 1.000 78.01420 319 THR B O 1
ATOM 5627 N N . MET B 1 320 ? 86.09801 5.37701 76.89824 1.000 59.61616 320 MET B N 1
ATOM 5628 C CA . MET B 1 320 ? 86.12569 3.92740 76.74925 1.000 77.75200 320 MET B CA 1
ATOM 5629 C C . MET B 1 320 ? 84.75273 3.49691 76.25426 1.000 82.77652 320 MET B C 1
ATOM 5630 O O . MET B 1 320 ? 83.73121 3.84821 76.85465 1.000 68.78250 320 MET B O 1
ATOM 5635 N N . VAL B 1 321 ? 84.72874 2.78103 75.13463 1.000 87.08573 321 VAL B N 1
ATOM 5636 C CA . VAL B 1 321 ? 83.49271 2.41781 74.44843 1.000 70.38022 321 VAL B CA 1
ATOM 5637 C C . VAL B 1 321 ? 83.30582 0.91570 74.57152 1.000 68.77547 321 VAL B C 1
ATOM 5638 O O . VAL B 1 321 ? 84.19704 0.14038 74.20332 1.000 69.24363 321 VAL B O 1
ATOM 5642 N N . VAL B 1 322 ? 82.15262 0.50714 75.09150 1.000 64.01632 322 VAL B N 1
ATOM 5643 C CA . VAL B 1 322 ? 81.82429 -0.89921 75.27969 1.000 66.44946 322 VAL B CA 1
ATOM 5644 C C . VAL B 1 322 ? 80.64521 -1.24252 74.38294 1.000 60.37729 322 VAL B C 1
ATOM 5645 O O . VAL B 1 322 ? 79.61168 -0.56375 74.41716 1.000 60.56803 322 VAL B O 1
ATOM 5649 N N . PHE B 1 323 ? 80.80537 -2.28841 73.57982 1.000 62.77542 323 PHE B N 1
ATOM 5650 C CA . PHE B 1 323 ? 79.73116 -2.83292 72.76284 1.000 55.63386 323 PHE B CA 1
ATOM 5651 C C . PHE B 1 323 ? 79.36642 -4.21005 73.29299 1.000 54.07710 323 PHE B C 1
ATOM 5652 O O . PHE B 1 323 ? 80.24645 -5.04773 73.50460 1.000 69.55825 323 PHE B O 1
ATOM 5660 N N . SER B 1 324 ? 78.07683 -4.44202 73.50662 1.000 56.77974 324 SER B N 1
ATOM 5661 C CA . SER B 1 324 ? 77.61127 -5.70886 74.05005 1.000 62.15833 324 SER B CA 1
ATOM 5662 C C . SER B 1 324 ? 76.17188 -5.92501 73.59891 1.000 60.11498 324 SER B C 1
ATOM 5663 O O . SER B 1 324 ? 75.67051 -5.22615 72.71469 1.000 57.88977 324 SER B O 1
ATOM 5666 N N . SER B 1 325 ? 75.50933 -6.90764 74.20353 1.000 58.86547 325 SER B N 1
ATOM 5667 C CA . SER B 1 325 ? 74.10633 -7.16633 73.92387 1.000 52.98552 325 SER B CA 1
ATOM 5668 C C . SER B 1 325 ? 73.50310 -7.90014 75.10999 1.000 52.07228 325 SER B C 1
ATOM 5669 O O . SER B 1 325 ? 74.20738 -8.54751 75.88820 1.000 72.45043 325 SER B O 1
ATOM 5672 N N . ASP B 1 326 ? 72.18215 -7.78203 75.24051 1.000 60.63165 326 ASP B N 1
ATOM 5673 C CA . ASP B 1 326 ? 71.48569 -8.46038 76.32508 1.000 66.26836 326 ASP B CA 1
ATOM 5674 C C . ASP B 1 326 ? 71.22286 -9.92422 76.01018 1.000 72.02485 326 ASP B C 1
ATOM 5675 O O . ASP B 1 326 ? 71.18346 -10.75440 76.92712 1.000 79.95333 326 ASP B O 1
ATOM 5680 N N . HIS B 1 327 ? 71.05989 -10.26607 74.73486 1.000 89.43820 327 HIS B N 1
ATOM 5681 C CA . HIS B 1 327 ? 70.57920 -11.57547 74.31668 1.000 82.68056 327 HIS B CA 1
ATOM 5682 C C . HIS B 1 327 ? 71.58977 -12.29370 73.43964 1.000 82.58254 327 HIS B C 1
ATOM 5683 O O . HIS B 1 327 ? 72.36066 -11.67718 72.70291 1.000 79.78088 327 HIS B O 1
ATOM 5690 N N . GLY B 1 328 ? 71.56610 -13.62007 73.53267 1.000 82.77430 328 GLY B N 1
ATOM 5691 C CA . GLY B 1 328 ? 71.94018 -14.47152 72.43072 1.000 92.95909 328 GLY B CA 1
ATOM 5692 C C . GLY B 1 328 ? 70.66391 -14.88281 71.72953 1.000 100.33247 328 GLY B C 1
ATOM 5693 O O . GLY B 1 328 ? 69.57745 -14.78664 72.28908 1.000 95.24971 328 GLY B O 1
ATOM 5694 N N . GLU B 1 329 ? 70.80680 -15.37111 70.49720 1.000 95.89906 329 GLU B N 1
ATOM 5695 C CA . GLU B 1 329 ? 69.67315 -15.34259 69.57687 1.000 88.66032 329 GLU B CA 1
ATOM 5696 C C . GLU B 1 329 ? 69.82873 -16.46961 68.56285 1.000 82.02537 329 GLU B C 1
ATOM 5697 O O . GLU B 1 329 ? 70.72679 -16.41851 67.71714 1.000 80.56979 329 GLU B O 1
ATOM 5703 N N . THR B 1 330 ? 68.93967 -17.46249 68.63010 1.000 74.54892 330 THR B N 1
ATOM 5704 C CA . THR B 1 330 ? 69.16407 -18.72191 67.92186 1.000 77.00155 330 THR B CA 1
ATOM 5705 C C . THR B 1 330 ? 69.20459 -18.52549 66.41051 1.000 85.57015 330 THR B C 1
ATOM 5706 O O . THR B 1 330 ? 70.17990 -18.90026 65.75089 1.000 84.45099 330 THR B O 1
ATOM 5710 N N . MET B 1 331 ? 68.13350 -17.96804 65.83977 1.000 86.62050 331 MET B N 1
ATOM 5711 C CA . MET B 1 331 ? 67.99817 -17.77211 64.39367 1.000 62.77489 331 MET B CA 1
ATOM 5712 C C . MET B 1 331 ? 68.06904 -19.11394 63.65473 1.000 65.67771 331 MET B C 1
ATOM 5713 O O . MET B 1 331 ? 69.03087 -19.43085 62.94864 1.000 58.90723 331 MET B O 1
ATOM 5718 N N . CYS B 1 332 ? 67.01212 -19.90231 63.85702 1.000 72.56740 332 CYS B N 1
ATOM 5719 C CA . CYS B 1 332 ? 66.80046 -21.21382 63.24560 1.000 73.42672 332 CYS B CA 1
ATOM 5720 C C . CYS B 1 332 ? 67.84080 -22.24966 63.65238 1.000 78.72298 332 CYS B C 1
ATOM 5721 O O . CYS B 1 332 ? 67.87745 -23.33821 63.06434 1.000 72.85252 332 CYS B O 1
ATOM 5724 N N . SER B 1 333 ? 68.68751 -21.95106 64.63520 1.000 88.18666 333 SER B N 1
ATOM 5725 C CA . SER B 1 333 ? 69.63230 -22.94472 65.12681 1.000 67.59284 333 SER B CA 1
ATOM 5726 C C . SER B 1 333 ? 68.89861 -23.99121 65.95806 1.000 65.83426 333 SER B C 1
ATOM 5727 O O . SER B 1 333 ? 68.07907 -23.65185 66.81919 1.000 68.32218 333 SER B O 1
ATOM 5730 N N . HIS B 1 334 ? 69.19735 -25.26621 65.69703 1.000 64.41208 334 HIS B N 1
ATOM 5731 C CA . HIS B 1 334 ? 68.54381 -26.38682 66.36851 1.000 69.21528 334 HIS B CA 1
ATOM 5732 C C . HIS B 1 334 ? 67.02743 -26.33833 66.20120 1.000 65.44693 334 HIS B C 1
ATOM 5733 O O . HIS B 1 334 ? 66.27827 -26.74734 67.09293 1.000 61.83941 334 HIS B O 1
ATOM 5740 N N . GLY B 1 335 ? 66.56808 -25.83825 65.05502 1.000 71.39147 335 GLY B N 1
ATOM 5741 C CA . GLY B 1 335 ? 65.14646 -25.76329 64.78067 1.000 59.32843 335 GLY B CA 1
ATOM 5742 C C . GLY B 1 335 ? 64.38903 -24.75864 65.61536 1.000 71.77680 335 GLY B C 1
ATOM 5743 O O . GLY B 1 335 ? 63.15638 -24.81135 65.65567 1.000 80.61221 335 GLY B O 1
ATOM 5744 N N . LEU B 1 336 ? 65.08218 -23.84133 66.28114 1.000 89.40381 336 LEU B N 1
ATOM 5745 C CA . LEU B 1 336 ? 64.44030 -22.88666 67.17911 1.000 92.74801 336 LEU B CA 1
ATOM 5746 C C . LEU B 1 336 ? 64.15232 -21.59153 66.42619 1.000 96.27162 336 LEU B C 1
ATOM 5747 O O . LEU B 1 336 ? 65.07345 -20.93071 65.93492 1.000 79.45823 336 LEU B O 1
ATOM 5752 N N . GLN B 1 337 ? 62.87017 -21.23346 66.34531 1.000 107.72347 337 GLN B N 1
ATOM 5753 C CA . GLN B 1 337 ? 62.45630 -20.04733 65.60388 1.000 115.80299 337 GLN B CA 1
ATOM 5754 C C . GLN B 1 337 ? 62.99850 -18.77893 66.25259 1.000 116.46063 337 GLN B C 1
ATOM 5755 O O . GLN B 1 337 ? 63.78873 -18.04495 65.64535 1.000 105.87322 337 GLN B O 1
ATOM 5761 N N . ASP B 1 338 ? 62.57360 -18.49867 67.48393 1.000 114.14117 338 ASP B N 1
ATOM 5762 C CA . ASP B 1 338 ? 63.19071 -17.48155 68.32271 1.000 111.83513 338 ASP B CA 1
ATOM 5763 C C . ASP B 1 338 ? 63.72185 -18.13521 69.59280 1.000 112.52862 338 ASP B C 1
ATOM 5764 O O . ASP B 1 338 ? 63.27854 -19.21674 69.99574 1.000 107.55809 338 ASP B O 1
ATOM 5769 N N . ALA B 1 339 ? 64.68829 -17.46169 70.21874 1.000 112.18475 339 ALA B N 1
ATOM 5770 C CA . ALA B 1 339 ? 65.55950 -18.13300 71.18093 1.000 112.15540 339 ALA B CA 1
ATOM 5771 C C . ALA B 1 339 ? 64.80261 -18.59203 72.41858 1.000 115.83679 339 ALA B C 1
ATOM 5772 O O . ALA B 1 339 ? 65.05375 -19.68902 72.93142 1.000 113.03566 339 ALA B O 1
ATOM 5774 N N . LYS B 1 340 ? 63.87501 -17.77031 72.91093 1.000 114.31662 340 LYS B N 1
ATOM 5775 C CA . LYS B 1 340 ? 63.24429 -17.96244 74.22562 1.000 102.33307 340 LYS B CA 1
ATOM 5776 C C . LYS B 1 340 ? 64.38197 -18.02748 75.24623 1.000 104.40619 340 LYS B C 1
ATOM 5777 O O . LYS B 1 340 ? 65.24946 -17.14236 75.24102 1.000 114.62279 340 LYS B O 1
ATOM 5783 N N . ASN B 1 341 ? 64.43708 -19.04293 76.10366 1.000 104.79434 341 ASN B N 1
ATOM 5784 C CA . ASN B 1 341 ? 65.52314 -19.22210 77.06174 1.000 94.94426 341 ASN B CA 1
ATOM 5785 C C . ASN B 1 341 ? 66.13376 -20.59641 76.82159 1.000 94.97168 341 ASN B C 1
ATOM 5786 O O . ASN B 1 341 ? 65.54241 -21.61380 77.19677 1.000 107.21723 341 ASN B O 1
ATOM 5791 N N . SER B 1 342 ? 67.30677 -20.62928 76.19290 1.000 66.60527 342 SER B N 1
ATOM 5792 C CA . SER B 1 342 ? 67.96251 -21.88378 75.85297 1.000 85.68970 342 SER B CA 1
ATOM 5793 C C . SER B 1 342 ? 69.46563 -21.71100 75.98219 1.000 85.24050 342 SER B C 1
ATOM 5794 O O . SER B 1 342 ? 69.98929 -20.62987 75.69183 1.000 71.88354 342 SER B O 1
ATOM 5797 N N . PRO B 1 343 ? 70.18528 -22.75326 76.40562 1.000 76.58843 343 PRO B N 1
ATOM 5798 C CA . PRO B 1 343 ? 71.61955 -22.61259 76.68655 1.000 68.32061 343 PRO B CA 1
ATOM 5799 C C . PRO B 1 343 ? 72.53014 -22.74038 75.47497 1.000 69.79604 343 PRO B C 1
ATOM 5800 O O . PRO B 1 343 ? 73.75401 -22.74113 75.65050 1.000 73.06655 343 PRO B O 1
ATOM 5804 N N . TYR B 1 344 ? 71.99157 -22.85619 74.26465 1.000 71.94625 344 TYR B N 1
ATOM 5805 C CA . TYR B 1 344 ? 72.84093 -22.99262 73.08944 1.000 77.82630 344 TYR B CA 1
ATOM 5806 C C . TYR B 1 344 ? 73.71855 -21.75592 72.91740 1.000 73.19177 344 TYR B C 1
ATOM 5807 O O . TYR B 1 344 ? 73.32694 -20.63602 73.25817 1.000 63.48819 344 TYR B O 1
ATOM 5816 N N . ILE B 1 345 ? 74.92731 -21.97402 72.38752 1.000 66.09382 345 ILE B N 1
ATOM 5817 C CA . ILE B 1 345 ? 75.91021 -20.89699 72.29500 1.000 65.74954 345 ILE B CA 1
ATOM 5818 C C . ILE B 1 345 ? 75.39238 -19.75567 71.43422 1.000 78.79314 345 ILE B C 1
ATOM 5819 O O . ILE B 1 345 ? 75.75427 -18.59283 71.65054 1.000 86.24422 345 ILE B O 1
ATOM 5824 N N . GLU B 1 346 ? 74.52281 -20.05353 70.46851 1.000 84.17282 346 GLU B N 1
ATOM 5825 C CA . GLU B 1 346 ? 73.88468 -18.98996 69.71004 1.000 79.95837 346 GLU B CA 1
ATOM 5826 C C . GLU B 1 346 ? 72.97811 -18.13581 70.58663 1.000 79.73602 346 GLU B C 1
ATOM 5827 O O . GLU B 1 346 ? 72.71310 -16.98152 70.23747 1.000 70.25743 346 GLU B O 1
ATOM 5833 N N . SER B 1 347 ? 72.51409 -18.67188 71.72158 1.000 78.39983 347 SER B N 1
ATOM 5834 C CA . SER B 1 347 ? 71.63568 -17.95210 72.63415 1.000 62.73526 347 SER B CA 1
ATOM 5835 C C . SER B 1 347 ? 72.34419 -17.40882 73.86636 1.000 75.34552 347 SER B C 1
ATOM 5836 O O . SER B 1 347 ? 71.73074 -16.65827 74.62959 1.000 69.46314 347 SER B O 1
ATOM 5839 N N . MET B 1 348 ? 73.60779 -17.76033 74.08605 1.000 84.24081 348 MET B N 1
ATOM 5840 C CA . MET B 1 348 ? 74.33755 -17.25988 75.24153 1.000 71.93439 348 MET B CA 1
ATOM 5841 C C . MET B 1 348 ? 75.61408 -16.51176 74.89287 1.000 69.66991 348 MET B C 1
ATOM 5842 O O . MET B 1 348 ? 75.96225 -15.56734 75.60272 1.000 72.51483 348 MET B O 1
ATOM 5847 N N . ASN B 1 349 ? 76.31755 -16.89458 73.82968 1.000 66.21738 349 ASN B N 1
ATOM 5848 C CA . ASN B 1 349 ? 77.50189 -16.15164 73.41358 1.000 59.54158 349 ASN B CA 1
ATOM 5849 C C . ASN B 1 349 ? 77.08537 -14.76841 72.93418 1.000 81.80644 349 ASN B C 1
ATOM 5850 O O . ASN B 1 349 ? 76.36244 -14.63231 71.94302 1.000 88.33546 349 ASN B O 1
ATOM 5855 N N . VAL B 1 350 ? 77.55518 -13.73962 73.62693 1.000 79.19347 350 VAL B N 1
ATOM 5856 C CA . VAL B 1 350 ? 77.06009 -12.37988 73.42905 1.000 70.85372 350 VAL B CA 1
ATOM 5857 C C . VAL B 1 350 ? 78.19673 -11.46469 72.98027 1.000 72.01611 350 VAL B C 1
ATOM 5858 O O . VAL B 1 350 ? 79.36879 -11.76082 73.24544 1.000 79.66922 350 VAL B O 1
ATOM 5862 N N . PRO B 1 351 ? 77.90724 -10.38047 72.25959 1.000 69.43323 351 PRO B N 1
ATOM 5863 C CA . PRO B 1 351 ? 78.95900 -9.42204 71.90191 1.000 64.42412 351 PRO B CA 1
ATOM 5864 C C . PRO B 1 351 ? 79.62644 -8.80771 73.12387 1.000 72.95447 351 PRO B C 1
ATOM 5865 O O . PRO B 1 351 ? 78.98741 -8.54728 74.14516 1.000 56.80050 351 PRO B O 1
ATOM 5869 N N . PHE B 1 352 ? 80.92927 -8.55875 73.00368 1.000 79.29050 352 PHE B N 1
ATOM 5870 C CA . PHE B 1 352 ? 81.62023 -7.74911 74.00424 1.000 58.64361 352 PHE B CA 1
ATOM 5871 C C . PHE B 1 352 ? 82.91708 -7.21454 73.42270 1.000 65.74965 352 PHE B C 1
ATOM 5872 O O . PHE B 1 352 ? 83.81305 -7.99176 73.07883 1.000 76.00104 352 PHE B O 1
ATOM 5880 N N . LEU B 1 353 ? 83.01347 -5.88972 73.32354 1.000 62.94746 353 LEU B N 1
ATOM 5881 C CA . LEU B 1 353 ? 84.18419 -5.20536 72.79147 1.000 67.62518 353 LEU B CA 1
ATOM 5882 C C . LEU B 1 353 ? 84.41951 -3.95286 73.62000 1.000 76.42717 353 LEU B C 1
ATOM 5883 O O . LEU B 1 353 ? 83.47723 -3.19976 73.87763 1.000 73.04196 353 LEU B O 1
ATOM 5888 N N . ILE B 1 354 ? 85.66502 -3.72866 74.03512 1.000 87.71614 354 ILE B N 1
ATOM 5889 C CA . ILE B 1 354 ? 86.01857 -2.59971 74.89224 1.000 77.32296 354 ILE B CA 1
ATOM 5890 C C . ILE B 1 354 ? 87.19650 -1.86890 74.26648 1.000 76.00081 354 ILE B C 1
ATOM 5891 O O . ILE B 1 354 ? 88.29594 -2.42783 74.17431 1.000 75.33698 354 ILE B O 1
ATOM 5896 N N . ARG B 1 355 ? 86.97511 -0.62340 73.84955 1.000 74.54275 355 ARG B N 1
ATOM 5897 C CA . ARG B 1 355 ? 88.02532 0.21760 73.28674 1.000 80.73348 355 ARG B CA 1
ATOM 5898 C C . ARG B 1 355 ? 88.43922 1.25317 74.32251 1.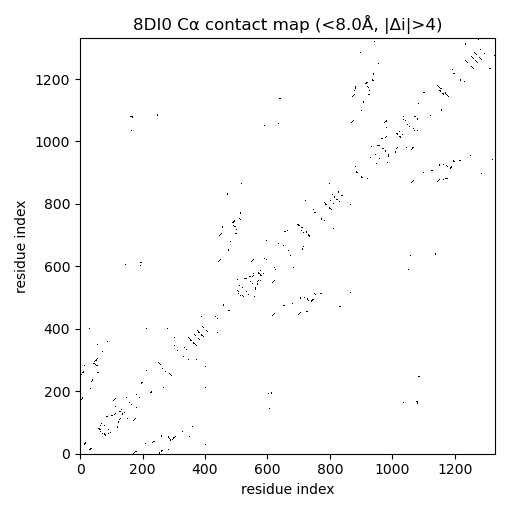000 86.42561 355 ARG B C 1
ATOM 5899 O O . ARG B 1 355 ? 87.60840 2.03844 74.78700 1.000 81.57760 355 ARG B O 1
ATOM 5907 N N . TYR B 1 356 ? 89.72395 1.25345 74.67207 1.000 95.88785 356 TYR B N 1
ATOM 5908 C CA . TYR B 1 356 ? 90.27782 2.15650 75.67903 1.000 84.65094 356 TYR B CA 1
ATOM 5909 C C . TYR B 1 356 ? 91.59259 2.67737 75.11735 1.000 93.25984 356 TYR B C 1
ATOM 5910 O O . TYR B 1 356 ? 92.65073 2.06326 75.30467 1.000 98.49227 356 TYR B O 1
ATOM 5919 N N . PRO B 1 357 ? 91.56015 3.82109 74.41983 1.000 88.76609 357 PRO B N 1
ATOM 5920 C CA . PRO B 1 357 ? 92.67569 4.17547 73.52364 1.000 92.37338 357 PRO B CA 1
ATOM 5921 C C . PRO B 1 357 ? 94.05282 4.21446 74.16583 1.000 109.25151 357 PRO B C 1
ATOM 5922 O O . PRO B 1 357 ? 95.01454 3.74381 73.54661 1.000 115.78339 357 PRO B O 1
ATOM 5926 N N . GLN B 1 358 ? 94.19468 4.76835 75.37004 1.000 110.41580 358 GLN B N 1
ATOM 5927 C CA . GLN B 1 358 ? 95.51572 4.81305 75.98411 1.000 113.41153 358 GLN B CA 1
ATOM 5928 C C . GLN B 1 358 ? 95.76997 3.68104 76.96962 1.000 109.10821 358 GLN B C 1
ATOM 5929 O O . GLN B 1 358 ? 96.93326 3.41072 77.27929 1.000 109.78347 358 GLN B O 1
ATOM 5935 N N . ARG B 1 359 ? 94.72592 3.00381 77.45303 1.000 102.01407 359 ARG B N 1
ATOM 5936 C CA . ARG B 1 359 ? 94.84861 2.11278 78.59916 1.000 95.57894 359 ARG B CA 1
ATOM 5937 C C . ARG B 1 359 ? 94.54877 0.64882 78.30026 1.000 86.08115 359 ARG B C 1
ATOM 5938 O O . ARG B 1 359 ? 94.64639 -0.18035 79.21139 1.000 83.24413 359 ARG B O 1
ATOM 5946 N N . LEU B 1 360 ? 94.18127 0.30424 77.06809 1.000 91.37181 360 LEU B N 1
ATOM 5947 C CA . LEU B 1 360 ? 93.91711 -1.08148 76.70527 1.000 86.41830 360 LEU B CA 1
ATOM 5948 C C . LEU B 1 360 ? 94.43067 -1.32938 75.29805 1.000 90.87051 360 LEU B C 1
ATOM 5949 O O . LEU B 1 360 ? 94.16929 -0.53253 74.39135 1.000 81.38371 360 LEU B O 1
ATOM 5954 N N . LYS B 1 361 ? 95.15556 -2.42968 75.12068 1.000 88.69097 361 LYS B N 1
ATOM 5955 C CA . LYS B 1 361 ? 95.74873 -2.69036 73.82389 1.000 89.64412 361 LYS B CA 1
ATOM 5956 C C . LYS B 1 361 ? 94.98323 -3.79007 73.09588 1.000 87.90446 361 LYS B C 1
ATOM 5957 O O . LYS B 1 361 ? 94.50618 -4.73649 73.72915 1.000 82.55496 361 LYS B O 1
ATOM 5963 N N . PRO B 1 362 ? 94.84685 -3.67814 71.77411 1.000 80.54611 362 PRO B N 1
ATOM 5964 C CA . PRO B 1 362 ? 93.96908 -4.59429 71.02743 1.000 83.90633 362 PRO B CA 1
ATOM 5965 C C . PRO B 1 362 ? 94.43156 -6.04125 71.11644 1.000 86.92527 362 PRO B C 1
ATOM 5966 O O . PRO B 1 362 ? 95.56845 -6.37573 70.77430 1.000 83.88809 362 PRO B O 1
ATOM 5970 N N . LYS B 1 363 ? 93.52653 -6.90233 71.57349 1.000 85.41258 363 LYS B N 1
ATOM 5971 C CA . LYS B 1 363 ? 93.76590 -8.33459 71.66846 1.000 79.38789 363 LYS B CA 1
ATOM 5972 C C . LYS B 1 363 ? 92.41196 -9.03015 71.72615 1.000 81.25109 363 LYS B C 1
ATOM 5973 O O . LYS B 1 363 ? 91.36184 -8.38431 71.76808 1.000 81.99783 363 LYS B O 1
ATOM 5979 N N . VAL B 1 364 ? 92.44310 -10.35965 71.72859 1.000 74.70688 364 VAL B N 1
ATOM 5980 C CA . VAL B 1 364 ? 91.24457 -11.18136 71.85135 1.000 82.36567 364 VAL B CA 1
ATOM 5981 C C . VAL B 1 364 ? 91.38361 -12.01642 73.11370 1.000 86.91348 364 VAL B C 1
ATOM 5982 O O . VAL B 1 364 ? 92.34592 -12.78198 73.25426 1.000 104.84433 364 VAL B O 1
ATOM 5986 N N . VAL B 1 365 ? 90.42891 -11.87147 74.02857 1.000 71.67639 365 VAL B N 1
ATOM 5987 C CA . VAL B 1 365 ? 90.45276 -12.56831 75.30773 1.000 77.37344 365 VAL B CA 1
ATOM 5988 C C . VAL B 1 365 ? 89.26989 -13.52384 75.36932 1.000 79.59441 365 VAL B C 1
ATOM 5989 O O . VAL B 1 365 ? 88.19543 -13.24125 74.82609 1.000 79.71230 365 VAL B O 1
ATOM 5993 N N . ASP B 1 366 ? 89.48191 -14.66919 76.01661 1.000 82.65960 366 ASP B N 1
ATOM 5994 C CA . ASP B 1 366 ? 88.46892 -15.70859 76.13218 1.000 86.48569 366 ASP B CA 1
ATOM 5995 C C . ASP B 1 366 ? 87.89573 -15.79825 77.54080 1.000 81.44799 366 ASP B C 1
ATOM 5996 O O . ASP B 1 366 ? 87.41078 -16.86147 77.94230 1.000 87.59264 366 ASP B O 1
ATOM 6001 N N . TYR B 1 367 ? 87.94648 -14.70756 78.30089 1.000 87.07987 367 TYR B N 1
ATOM 6002 C CA . TYR B 1 367 ? 87.45623 -14.73213 79.67228 1.000 88.83363 367 TYR B CA 1
ATOM 6003 C C . TYR B 1 367 ? 85.95058 -14.96386 79.68069 1.000 64.58754 367 TYR B C 1
ATOM 6004 O O . TYR B 1 367 ? 85.21904 -14.43511 78.83883 1.000 70.81409 367 TYR B O 1
ATOM 6013 N N . LEU B 1 368 ? 85.48684 -15.76396 80.63949 1.000 58.01230 368 LEU B N 1
ATOM 6014 C CA . LEU B 1 368 ? 84.07043 -16.11643 80.73016 1.000 59.49669 368 LEU B CA 1
ATOM 6015 C C . LEU B 1 368 ? 83.34816 -15.01802 81.50278 1.000 65.17405 368 LEU B C 1
ATOM 6016 O O . LEU B 1 368 ? 82.98546 -15.15805 82.67344 1.000 75.67632 368 LEU B O 1
ATOM 6021 N N . LEU B 1 369 ? 83.13952 -13.89627 80.81902 1.000 71.52410 369 LEU B N 1
ATOM 6022 C CA . LEU B 1 369 ? 82.45535 -12.76338 81.42353 1.000 71.22500 369 LEU B CA 1
ATOM 6023 C C . LEU B 1 369 ? 80.98123 -13.09317 81.63392 1.000 68.11633 369 LEU B C 1
ATOM 6024 O O . LEU B 1 369 ? 80.31666 -13.63318 80.74393 1.000 70.50072 369 LEU B O 1
ATOM 6029 N N . SER B 1 370 ? 80.47227 -12.76299 82.81632 1.000 71.72507 370 SER B N 1
ATOM 6030 C CA . SER B 1 370 ? 79.08998 -13.01147 83.19302 1.000 78.96056 370 SER B CA 1
ATOM 6031 C C . SER B 1 370 ? 78.31656 -11.69881 83.24155 1.000 75.53249 370 SER B C 1
ATOM 6032 O O . SER B 1 370 ? 78.89509 -10.61307 83.32576 1.000 67.24006 370 SER B O 1
ATOM 6035 N N . SER B 1 371 ? 76.98985 -11.81053 83.19716 1.000 79.10613 371 SER B N 1
ATOM 6036 C CA . SER B 1 371 ? 76.15262 -10.61448 83.25384 1.000 85.71941 371 SER B CA 1
ATOM 6037 C C . SER B 1 371 ? 76.31971 -9.81656 84.54400 1.000 87.17407 371 SER B C 1
ATOM 6038 O O . SER B 1 371 ? 76.29298 -8.57692 84.47221 1.000 81.88533 371 SER B O 1
ATOM 6041 N N . PRO B 1 372 ? 76.46431 -10.42167 85.72780 1.000 77.76122 372 PRO B N 1
ATOM 6042 C CA . PRO B 1 372 ? 76.74309 -9.61497 86.92655 1.000 76.57593 372 PRO B CA 1
ATOM 6043 C C . PRO B 1 372 ? 78.15850 -9.05962 87.00018 1.000 78.96413 372 PRO B C 1
ATOM 6044 O O . PRO B 1 372 ? 78.43477 -8.25548 87.89829 1.000 85.08354 372 PRO B O 1
ATOM 6048 N N . ASP B 1 373 ? 79.05608 -9.44809 86.09853 1.000 72.77602 373 ASP B N 1
ATOM 6049 C CA . ASP B 1 373 ? 80.46248 -9.08013 86.21034 1.000 81.46745 373 ASP B CA 1
ATOM 6050 C C . ASP B 1 373 ? 80.80298 -7.74548 85.56031 1.000 75.51959 373 ASP B C 1
ATOM 6051 O O . ASP B 1 373 ? 81.90004 -7.22723 85.78511 1.000 81.41709 373 ASP B O 1
ATOM 6056 N N . ILE B 1 374 ? 79.89669 -7.16624 84.77999 1.000 77.93464 374 ILE B N 1
ATOM 6057 C CA . ILE B 1 374 ? 80.24435 -6.01046 83.95613 1.000 79.90193 374 ILE B CA 1
ATOM 6058 C C . ILE B 1 374 ? 80.29298 -4.73754 84.78450 1.000 80.02174 374 ILE B C 1
ATOM 6059 O O . ILE B 1 374 ? 81.25218 -3.96161 84.69672 1.000 68.73125 374 ILE B O 1
ATOM 6064 N N . MET B 1 375 ? 79.25140 -4.48376 85.57866 1.000 80.46948 375 MET B N 1
ATOM 6065 C CA . MET B 1 375 ? 79.26592 -3.31760 86.46104 1.000 78.15167 375 MET B CA 1
ATOM 6066 C C . MET B 1 375 ? 80.50335 -3.26264 87.34836 1.000 82.96322 375 MET B C 1
ATOM 6067 O O . MET B 1 375 ? 81.10212 -2.18160 87.45832 1.000 73.45380 375 MET B O 1
ATOM 6072 N N . PRO B 1 376 ? 80.94574 -4.35347 87.99047 1.000 85.01981 376 PRO B N 1
ATOM 6073 C CA . PRO B 1 376 ? 82.24106 -4.29256 88.68768 1.000 64.51849 376 PRO B CA 1
ATOM 6074 C C . PRO B 1 376 ? 83.40334 -4.06518 87.74138 1.000 68.47093 376 PRO B C 1
ATOM 6075 O O . PRO B 1 376 ? 84.31571 -3.29172 88.05887 1.000 78.34652 376 PRO B O 1
ATOM 6079 N N . THR B 1 377 ? 83.39526 -4.72932 86.58307 1.000 70.65835 377 THR B N 1
ATOM 6080 C CA . THR B 1 377 ? 84.43131 -4.49587 85.58314 1.000 77.17353 377 THR B CA 1
ATOM 6081 C C . THR B 1 377 ? 84.46189 -3.03243 85.16391 1.000 77.67565 377 THR B C 1
ATOM 6082 O O . THR B 1 377 ? 85.51436 -2.38598 85.20848 1.000 86.36388 377 THR B O 1
ATOM 6086 N N . LEU B 1 378 ? 83.30471 -2.49303 84.76703 1.000 85.02614 378 LEU B N 1
ATOM 6087 C CA . LEU B 1 378 ? 83.19438 -1.09293 84.35784 1.000 83.80089 378 LEU B CA 1
ATOM 6088 C C . LEU B 1 378 ? 83.88482 -0.16309 85.34924 1.000 81.77817 378 LEU B C 1
ATOM 6089 O O . LEU B 1 378 ? 84.80738 0.57923 84.99225 1.000 84.25334 378 LEU B O 1
ATOM 6094 N N . LEU B 1 379 ? 83.43730 -0.19560 86.60830 1.000 76.46058 379 LEU B N 1
ATOM 6095 C CA . LEU B 1 379 ? 84.03975 0.63457 87.64778 1.000 73.46927 379 LEU B CA 1
ATOM 6096 C C . LEU B 1 379 ? 85.54159 0.41125 87.73645 1.000 78.03609 379 LEU B C 1
ATOM 6097 O O . LEU B 1 379 ? 86.31204 1.36575 87.88526 1.000 82.79017 379 LEU B O 1
ATOM 6102 N N . GLY B 1 380 ? 85.97419 -0.84397 87.63830 1.000 76.19368 380 GLY B N 1
ATOM 6103 C CA . GLY B 1 380 ? 87.38400 -1.17589 87.68872 1.000 76.47427 380 GLY B CA 1
ATOM 6104 C C . GLY B 1 380 ? 88.22946 -0.42602 86.67997 1.000 84.17109 380 GLY B C 1
ATOM 6105 O O . GLY B 1 380 ? 89.15422 0.29431 87.06603 1.000 93.03978 380 GLY B O 1
ATOM 6106 N N . LEU B 1 381 ? 87.93232 -0.57457 85.38805 1.000 98.69500 381 LEU B N 1
ATOM 6107 C CA . LEU B 1 381 ? 88.75326 0.10608 84.39421 1.000 106.66705 381 LEU B CA 1
ATOM 6108 C C . LEU B 1 381 ? 88.39344 1.57745 84.22634 1.000 101.58009 381 LEU B C 1
ATOM 6109 O O . LEU B 1 381 ? 88.99942 2.24809 83.38806 1.000 99.32972 381 LEU B O 1
ATOM 6114 N N . SER B 1 382 ? 87.44868 2.10300 85.00246 1.000 96.78042 382 SER B N 1
ATOM 6115 C CA . SER B 1 382 ? 87.27168 3.54450 85.11615 1.000 98.29478 382 SER B CA 1
ATOM 6116 C C . SER B 1 382 ? 88.03430 4.12332 86.30207 1.000 107.45334 382 SER B C 1
ATOM 6117 O O . SER B 1 382 ? 87.77879 5.26810 86.68961 1.000 108.43804 382 SER B O 1
ATOM 6120 N N . ASN B 1 383 ? 88.95520 3.34942 86.88405 1.000 112.68698 383 ASN B N 1
ATOM 6121 C CA . ASN B 1 383 ? 89.76018 3.72634 88.04546 1.000 95.05132 383 ASN B CA 1
ATOM 6122 C C . ASN B 1 383 ? 88.92517 3.93241 89.30531 1.000 80.77990 383 ASN B C 1
ATOM 6123 O O . ASN B 1 383 ? 89.38972 4.55821 90.26305 1.000 82.56402 383 ASN B O 1
ATOM 6128 N N . LEU B 1 384 ? 87.69982 3.40875 89.33379 1.000 84.94731 384 LEU B N 1
ATOM 6129 C CA . LEU B 1 384 ? 86.85019 3.45742 90.51704 1.000 83.49799 384 LEU B CA 1
ATOM 6130 C C . LEU B 1 384 ? 86.79469 2.10750 91.22653 1.000 84.40022 384 LEU B C 1
ATOM 6131 O O . LEU B 1 384 ? 85.76568 1.74840 91.80901 1.000 71.13697 384 LEU B O 1
ATOM 6136 N N . GLY B 1 385 ? 87.89422 1.35314 91.18384 1.000 90.71706 385 GLY B N 1
ATOM 6137 C CA . GLY B 1 385 ? 87.93391 -0.02608 91.63315 1.000 92.69420 385 GLY B CA 1
ATOM 6138 C C . GLY B 1 385 ? 87.88177 -0.23146 93.13090 1.000 99.83322 385 GLY B C 1
ATOM 6139 O O . GLY B 1 385 ? 87.91337 -1.38235 93.57586 1.000 106.16963 385 GLY B O 1
ATOM 6140 N N . GLN B 1 386 ? 87.81876 0.83527 93.91933 1.000 98.93500 386 GLN B N 1
ATOM 6141 C CA . GLN B 1 386 ? 87.64060 0.71193 95.35909 1.000 94.35524 386 GLN B CA 1
ATOM 6142 C C . GLN B 1 386 ? 86.23967 1.10392 95.80242 1.000 95.13485 386 GLN B C 1
ATOM 6143 O O . GLN B 1 386 ? 86.00709 1.28588 97.00041 1.000 94.28645 386 GLN B O 1
ATOM 6149 N N . HIS B 1 387 ? 85.30098 1.23170 94.86357 1.000 100.71256 387 HIS B N 1
ATOM 6150 C CA . HIS B 1 387 ? 83.94685 1.67025 95.17239 1.000 100.15966 387 HIS B CA 1
ATOM 6151 C C . HIS B 1 387 ? 82.88658 0.65802 94.76403 1.000 96.00379 387 HIS B C 1
ATOM 6152 O O . HIS B 1 387 ? 81.69604 0.99253 94.77869 1.000 94.68136 387 HIS B O 1
ATOM 6159 N N . ILE B 1 388 ? 83.27766 -0.55548 94.38776 1.000 87.76205 388 ILE B N 1
ATOM 6160 C CA . ILE B 1 388 ? 82.31523 -1.57993 93.99236 1.000 75.60867 388 ILE B CA 1
ATOM 6161 C C . ILE B 1 388 ? 81.36003 -1.83009 95.15434 1.000 71.33354 388 ILE B C 1
ATOM 6162 O O . ILE B 1 388 ? 81.81000 -2.11288 96.27712 1.000 89.45929 388 ILE B O 1
ATOM 6167 N N . PRO B 1 389 ? 80.04964 -1.72388 94.93695 1.000 67.26122 389 PRO B N 1
ATOM 6168 C CA . PRO B 1 389 ? 79.09569 -1.77025 96.05191 1.000 69.50886 389 PRO B CA 1
ATOM 6169 C C . PRO B 1 389 ? 79.14205 -3.07244 96.83731 1.000 100.17604 389 PRO B C 1
ATOM 6170 O O . PRO B 1 389 ? 79.84335 -4.03325 96.49515 1.000 84.66348 389 PRO B O 1
ATOM 6174 N N . HIS B 1 390 ? 78.34480 -3.09612 97.89910 1.000 111.45137 390 HIS B N 1
ATOM 6175 C CA . HIS B 1 390 ? 78.42980 -4.14728 98.90717 1.000 109.48634 390 HIS B CA 1
ATOM 6176 C C . HIS B 1 390 ? 77.61346 -5.38071 98.56093 1.000 101.76942 390 HIS B C 1
ATOM 6177 O O . HIS B 1 390 ? 77.90251 -6.46242 99.08212 1.000 98.15890 390 HIS B O 1
ATOM 6184 N N . GLU B 1 391 ? 76.60584 -5.25362 97.70282 1.000 95.35107 391 GLU B N 1
ATOM 6185 C CA . GLU B 1 391 ? 75.81337 -6.40277 97.29429 1.000 86.36395 391 GLU B CA 1
ATOM 6186 C C . GLU B 1 391 ? 76.34706 -7.06431 96.03306 1.000 89.37396 391 GLU B C 1
ATOM 6187 O O . GLU B 1 391 ? 75.73694 -8.02580 95.55188 1.000 86.03929 391 GLU B O 1
ATOM 6193 N N . VAL B 1 392 ? 77.44583 -6.57130 95.48007 1.000 99.75552 392 VAL B N 1
ATOM 6194 C CA . VAL B 1 392 ? 77.87600 -6.98164 94.14967 1.000 101.64197 392 VAL B CA 1
ATOM 6195 C C . VAL B 1 392 ? 78.46297 -8.38576 94.20756 1.000 94.04210 392 VAL B C 1
ATOM 6196 O O . VAL B 1 392 ? 79.35408 -8.67306 95.01700 1.000 95.36839 392 VAL B O 1
ATOM 6200 N N . GLN B 1 393 ? 77.95886 -9.26602 93.34279 1.000 91.11478 393 GLN B N 1
ATOM 6201 C CA . GLN B 1 393 ? 78.48554 -10.61452 93.19461 1.000 75.64804 393 GLN B CA 1
ATOM 6202 C C . GLN B 1 393 ? 79.39039 -10.76665 91.98053 1.000 65.47623 393 GLN B C 1
ATOM 6203 O O . GLN B 1 393 ? 80.07788 -11.78675 91.86380 1.000 95.83204 393 GLN B O 1
ATOM 6209 N N . GLY B 1 394 ? 79.41019 -9.78635 91.08486 1.000 63.75538 394 GLY B N 1
ATOM 6210 C CA . GLY B 1 394 ? 80.20640 -9.87568 89.88295 1.000 78.30913 394 GLY B CA 1
ATOM 6211 C C . GLY B 1 394 ? 81.69596 -9.82772 90.16389 1.000 72.44162 394 GLY B C 1
ATOM 6212 O O . GLY B 1 394 ? 82.15897 -9.66155 91.29310 1.000 92.38446 394 GLY B O 1
ATOM 6213 N N . THR B 1 395 ? 82.46399 -9.97066 89.08802 1.000 65.11517 395 THR B N 1
ATOM 6214 C CA . THR B 1 395 ? 83.91638 -10.03783 89.15536 1.000 81.22671 395 THR B CA 1
ATOM 6215 C C . THR B 1 395 ? 84.51574 -8.87679 88.37680 1.000 71.91850 395 THR B C 1
ATOM 6216 O O . THR B 1 395 ? 84.10356 -8.60175 87.24554 1.000 85.20964 395 THR B O 1
ATOM 6220 N N . ASP B 1 396 ? 85.48423 -8.20088 88.98721 1.000 77.37857 396 ASP B N 1
ATOM 6221 C CA . ASP B 1 396 ? 86.17390 -7.07532 88.36137 1.000 80.52781 396 ASP B CA 1
ATOM 6222 C C . ASP B 1 396 ? 87.29566 -7.62944 87.49062 1.000 83.42770 396 ASP B C 1
ATOM 6223 O O . ASP B 1 396 ? 88.34000 -8.05016 87.99270 1.000 105.73457 396 ASP B O 1
ATOM 6228 N N . PHE B 1 397 ? 87.08112 -7.63086 86.17733 1.000 80.49467 397 PHE B N 1
ATOM 6229 C CA . PHE B 1 397 ? 88.06359 -8.12507 85.22140 1.000 79.52568 397 PHE B CA 1
ATOM 6230 C C . PHE B 1 397 ? 89.12979 -7.09158 84.86910 1.000 81.74089 397 PHE B C 1
ATOM 6231 O O . PHE B 1 397 ? 89.96281 -7.37341 84.00222 1.000 82.55220 397 PHE B O 1
ATOM 6239 N N . SER B 1 398 ? 89.12954 -5.91755 85.51038 1.000 77.11763 398 SER B N 1
ATOM 6240 C CA . SER B 1 398 ? 89.96667 -4.81511 85.03818 1.000 84.56879 398 SER B CA 1
ATOM 6241 C C . SER B 1 398 ? 91.44502 -5.18498 85.06044 1.000 100.64202 398 SER B C 1
ATOM 6242 O O . SER B 1 398 ? 92.15366 -4.98845 84.06325 1.000 90.33119 398 SER B O 1
ATOM 6245 N N . LYS B 1 399 ? 91.93189 -5.70599 86.19518 1.000 113.18921 399 LYS B N 1
ATOM 6246 C CA . LYS B 1 399 ? 93.31025 -6.18446 86.27885 1.000 107.73603 399 LYS B CA 1
ATOM 6247 C C . LYS B 1 399 ? 93.68159 -7.05588 85.08047 1.000 106.04183 399 LYS B C 1
ATOM 6248 O O . LYS B 1 399 ? 94.58286 -6.71090 84.30907 1.000 95.66209 399 LYS B O 1
ATOM 6254 N N . ALA B 1 400 ? 92.98448 -8.18779 84.91563 1.000 81.58766 400 ALA B N 1
ATOM 6255 C CA . ALA B 1 400 ? 93.22410 -9.07355 83.77697 1.000 86.23228 400 ALA B CA 1
ATOM 6256 C C . ALA B 1 400 ? 93.24767 -8.30686 82.45541 1.000 90.45076 400 ALA B C 1
ATOM 6257 O O . ALA B 1 400 ? 94.09564 -8.55999 81.58676 1.000 90.27990 400 ALA B O 1
ATOM 6259 N N . LEU B 1 401 ? 92.34670 -7.33816 82.29963 1.000 80.92485 401 LEU B N 1
ATOM 6260 C CA . LEU B 1 401 ? 92.30492 -6.57573 81.05918 1.000 86.21567 401 LEU B CA 1
ATOM 6261 C C . LEU B 1 401 ? 93.48832 -5.62429 80.95512 1.000 92.92731 401 LEU B C 1
ATOM 6262 O O . LEU B 1 401 ? 94.13520 -5.55236 79.90478 1.000 103.20534 401 LEU B O 1
ATOM 6267 N N . PHE B 1 402 ? 93.79544 -4.90109 82.03048 1.000 111.15457 402 PHE B N 1
ATOM 6268 C CA . PHE B 1 402 ? 94.89922 -3.94044 82.02450 1.000 112.79442 402 PHE B CA 1
ATOM 6269 C C . PHE B 1 402 ? 96.23095 -4.61181 81.70675 1.000 107.30956 402 PHE B C 1
ATOM 6270 O O . PHE B 1 402 ? 96.90248 -4.24968 80.74086 1.000 86.58997 402 PHE B O 1
ATOM 6278 N N . ALA B 1 413 ? 84.36425 -20.54125 84.85922 1.000 81.25573 413 ALA B N 1
ATOM 6279 C CA . ALA B 1 413 ? 83.07394 -21.10543 84.48030 1.000 87.18547 413 ALA B CA 1
ATOM 6280 C C . ALA B 1 413 ? 81.93758 -20.13975 84.80889 1.000 102.76360 413 ALA B C 1
ATOM 6281 O O . ALA B 1 413 ? 82.06127 -19.31017 85.70930 1.000 101.44781 413 ALA B O 1
ATOM 6283 N N . ALA B 1 414 ? 80.82840 -20.25368 84.07900 1.000 94.44640 414 ALA B N 1
ATOM 6284 C CA . ALA B 1 414 ? 79.70376 -19.34325 84.22487 1.000 79.39990 414 ALA B CA 1
ATOM 6285 C C . ALA B 1 414 ? 78.40411 -20.12612 84.35224 1.000 76.14142 414 ALA B C 1
ATOM 6286 O O . ALA B 1 414 ? 78.30104 -21.27669 83.92084 1.000 87.23447 414 ALA B O 1
ATOM 6288 N N . LEU B 1 415 ? 77.40596 -19.47648 84.94159 1.000 77.53426 415 LEU B N 1
ATOM 6289 C CA . LEU B 1 415 ? 76.11566 -20.08997 85.21116 1.000 82.70855 415 LEU B CA 1
ATOM 6290 C C . LEU B 1 415 ? 75.16166 -19.92266 84.03112 1.000 87.85873 415 LEU B C 1
ATOM 6291 O O . LEU B 1 415 ? 75.37742 -19.11035 83.12886 1.000 89.53601 415 LEU B O 1
ATOM 6296 N N . TYR B 1 416 ? 74.09069 -20.71515 84.05472 1.000 73.70104 416 TYR B N 1
ATOM 6297 C CA . TYR B 1 416 ? 72.95968 -20.54905 83.15167 1.000 65.61555 416 TYR B CA 1
ATOM 6298 C C . TYR B 1 416 ? 71.68569 -20.70174 83.96577 1.000 69.03076 416 TYR B C 1
ATOM 6299 O O . TYR B 1 416 ? 71.53233 -21.68229 84.69920 1.000 64.74621 416 TYR B O 1
ATOM 6308 N N . ILE B 1 417 ? 70.77377 -19.74229 83.83240 1.000 71.01412 417 ILE B N 1
ATOM 6309 C CA . ILE B 1 417 ? 69.59572 -19.65404 84.68663 1.000 78.09514 417 ILE B CA 1
ATOM 6310 C C . ILE B 1 417 ? 68.35230 -19.60002 83.81101 1.000 71.88125 417 ILE B C 1
ATOM 6311 O O . ILE B 1 417 ? 68.29957 -18.82660 82.84848 1.000 86.49438 417 ILE B O 1
ATOM 6316 N N . ARG B 1 418 ? 67.35343 -20.41641 84.14631 1.000 64.60623 418 ARG B N 1
ATOM 6317 C CA . ARG B 1 418 ? 66.07818 -20.42296 83.43838 1.000 71.41937 418 ARG B CA 1
ATOM 6318 C C . ARG B 1 418 ? 64.95657 -20.65429 84.43778 1.000 73.60110 418 ARG B C 1
ATOM 6319 O O . ARG B 1 418 ? 65.05077 -21.55015 85.28083 1.000 85.29331 418 ARG B O 1
ATOM 6327 N N . ASN B 1 419 ? 63.89160 -19.86294 84.33251 1.000 80.24945 419 ASN B N 1
ATOM 6328 C CA . ASN B 1 419 ? 62.84721 -19.82617 85.34879 1.000 72.30408 419 ASN B CA 1
ATOM 6329 C C . ASN B 1 419 ? 61.47095 -19.88093 84.68873 1.000 79.55365 419 ASN B C 1
ATOM 6330 O O . ASN B 1 419 ? 61.34546 -19.83991 83.46302 1.000 97.63847 419 ASN B O 1
ATOM 6335 N N . MET B 1 420 ? 60.42673 -19.95761 85.51751 1.000 78.06616 420 MET B N 1
ATOM 6336 C CA . MET B 1 420 ? 59.07130 -20.19403 85.02676 1.000 70.66026 420 MET B CA 1
ATOM 6337 C C . MET B 1 420 ? 58.06520 -19.64996 86.04245 1.000 91.53453 420 MET B C 1
ATOM 6338 O O . MET B 1 420 ? 58.40413 -19.37753 87.19614 1.000 96.18824 420 MET B O 1
ATOM 6343 N N . ASP B 1 421 ? 56.82093 -19.47978 85.58808 1.000 88.96318 421 ASP B N 1
ATOM 6344 C CA . ASP B 1 421 ? 55.74604 -18.92801 86.40486 1.000 109.29359 421 ASP B CA 1
ATOM 6345 C C . ASP B 1 421 ? 55.26867 -19.92317 87.45935 1.000 115.06381 421 ASP B C 1
ATOM 6346 O O . ASP B 1 421 ? 55.55463 -21.12349 87.40156 1.000 121.72138 421 ASP B O 1
ATOM 6351 N N . GLY B 1 422 ? 54.50247 -19.40749 88.41675 1.000 96.35358 422 GLY B N 1
ATOM 6352 C CA . GLY B 1 422 ? 53.90677 -20.23093 89.45041 1.000 90.81408 422 GLY B CA 1
ATOM 6353 C C . GLY B 1 422 ? 52.45472 -19.88837 89.71605 1.000 92.98539 422 GLY B C 1
ATOM 6354 O O . GLY B 1 422 ? 52.11761 -19.37360 90.78633 1.000 101.86186 422 GLY B O 1
ATOM 6355 N N . ARG B 1 423 ? 51.58594 -20.16892 88.75004 1.000 96.09923 423 ARG B N 1
ATOM 6356 C CA . ARG B 1 423 ? 50.16179 -19.88455 88.88778 1.000 103.88193 423 ARG B CA 1
ATOM 6357 C C . ARG B 1 423 ? 49.33827 -20.80081 87.98674 1.000 113.37524 423 ARG B C 1
ATOM 6358 O O . ARG B 1 423 ? 49.19735 -20.55428 86.78798 1.000 115.01849 423 ARG B O 1
ATOM 6366 N N . LYS B 1 429 ? 48.76172 -12.15264 89.22359 1.000 109.24799 429 LYS B N 1
ATOM 6367 C CA . LYS B 1 429 ? 48.70049 -13.61043 89.19235 1.000 94.83354 429 LYS B CA 1
ATOM 6368 C C . LYS B 1 429 ? 49.84491 -14.25576 89.94336 1.000 112.98943 429 LYS B C 1
ATOM 6369 O O . LYS B 1 429 ? 49.79151 -14.45424 91.15847 1.000 123.92499 429 LYS B O 1
ATOM 6371 N N . VAL B 1 430 ? 50.87664 -14.59405 89.17505 1.000 110.98754 430 VAL B N 1
ATOM 6372 C CA . VAL B 1 430 ? 52.03332 -15.29809 89.70706 1.000 114.87208 430 VAL B CA 1
ATOM 6373 C C . VAL B 1 430 ? 52.81065 -14.36198 90.62021 1.000 107.15494 430 VAL B C 1
ATOM 6374 O O . VAL B 1 430 ? 53.12769 -13.22351 90.25023 1.000 102.17610 430 VAL B O 1
ATOM 6378 N N . ARG B 1 431 ? 53.09792 -14.83268 91.83101 1.000 98.68261 431 ARG B N 1
ATOM 6379 C CA . ARG B 1 431 ? 53.80687 -14.04962 92.82959 1.000 113.62608 431 ARG B CA 1
ATOM 6380 C C . ARG B 1 431 ? 55.15264 -14.65370 93.20404 1.000 115.45125 431 ARG B C 1
ATOM 6381 O O . ARG B 1 431 ? 55.85846 -14.08813 94.04753 1.000 115.35123 431 ARG B O 1
ATOM 6389 N N . THR B 1 432 ? 55.52440 -15.78431 92.60643 1.000 112.31837 432 THR B N 1
ATOM 6390 C CA . THR B 1 432 ? 56.81275 -16.42079 92.84211 1.000 106.77088 432 THR B CA 1
ATOM 6391 C C . THR B 1 432 ? 57.15503 -17.23285 91.59975 1.000 106.03175 432 THR B C 1
ATOM 6392 O O . THR B 1 432 ? 56.29075 -17.51408 90.76592 1.000 103.75110 432 THR B O 1
ATOM 6396 N N . TYR B 1 433 ? 58.42820 -17.59857 91.47323 1.000 98.80152 433 TYR B N 1
ATOM 6397 C CA . TYR B 1 433 ? 58.92646 -18.28199 90.29061 1.000 101.67182 433 TYR B CA 1
ATOM 6398 C C . TYR B 1 433 ? 59.38128 -19.69888 90.61795 1.000 104.82486 433 TYR B C 1
ATOM 6399 O O . TYR B 1 433 ? 59.57050 -20.06505 91.78203 1.000 110.31114 433 TYR B O 1
ATOM 6408 N N . VAL B 1 434 ? 59.57269 -20.48613 89.56754 1.000 104.17676 434 VAL B N 1
ATOM 6409 C CA . VAL B 1 434 ? 60.08979 -21.84866 89.65606 1.000 96.73860 434 VAL B CA 1
ATOM 6410 C C . VAL B 1 434 ? 61.42767 -21.89060 88.92459 1.000 87.16468 434 VAL B C 1
ATOM 6411 O O . VAL B 1 434 ? 61.47132 -21.63719 87.71312 1.000 92.82625 434 VAL B O 1
ATOM 6415 N N . PRO B 1 435 ? 62.53209 -22.19566 89.60397 1.000 88.99197 435 PRO B N 1
ATOM 6416 C CA . PRO B 1 435 ? 63.85325 -22.26745 88.93904 1.000 95.37935 435 PRO B CA 1
ATOM 6417 C C . PRO B 1 435 ? 64.03642 -23.58916 88.20162 1.000 100.49265 435 PRO B C 1
ATOM 6418 O O . PRO B 1 435 ? 64.75888 -24.50263 88.62108 1.000 106.20077 435 PRO B O 1
ATOM 6422 N N . VAL B 1 436 ? 63.37633 -23.69841 87.04357 1.000 105.74325 436 VAL B N 1
ATOM 6423 C CA . VAL B 1 436 ? 63.21826 -24.99209 86.38077 1.000 99.44510 436 VAL B CA 1
ATOM 6424 C C . VAL B 1 436 ? 64.47037 -25.48987 85.67846 1.000 90.18792 436 VAL B C 1
ATOM 6425 O O . VAL B 1 436 ? 64.52547 -26.66904 85.30813 1.000 90.72563 436 VAL B O 1
ATOM 6429 N N . ALA B 1 437 ? 65.47366 -24.64054 85.46990 1.000 77.23643 437 ALA B N 1
ATOM 6430 C CA . ALA B 1 437 ? 66.66524 -25.08333 84.76631 1.000 74.93516 437 ALA B CA 1
ATOM 6431 C C . ALA B 1 437 ? 67.87474 -24.29779 85.24517 1.000 77.36339 437 ALA B C 1
ATOM 6432 O O . ALA B 1 437 ? 67.81343 -23.07504 85.39595 1.000 87.22543 437 ALA B O 1
ATOM 6434 N N . ARG B 1 438 ? 68.96946 -25.01768 85.48241 1.000 74.21669 438 ARG B N 1
ATOM 6435 C CA . ARG B 1 438 ? 70.25299 -24.42708 85.82557 1.000 72.96593 438 ARG B CA 1
ATOM 6436 C C . ARG B 1 438 ? 71.34741 -25.19046 85.09325 1.000 60.14504 438 ARG B C 1
ATOM 6437 O O . ARG B 1 438 ? 71.17751 -26.35603 84.72742 1.000 71.46968 438 ARG B O 1
ATOM 6445 N N . GLY B 1 439 ? 72.47645 -24.52216 84.88227 1.000 50.45629 439 GLY B N 1
ATOM 6446 C CA . GLY B 1 439 ? 73.56382 -25.13872 84.14572 1.000 61.24366 439 GLY B CA 1
ATOM 6447 C C . GLY B 1 439 ? 74.83288 -24.32406 84.25518 1.000 73.80749 439 GLY B C 1
ATOM 6448 O O . GLY B 1 439 ? 74.88142 -23.28470 84.91859 1.000 81.58345 439 GLY B O 1
ATOM 6449 N N . ILE B 1 440 ? 75.86882 -24.81437 83.57886 1.000 66.97421 440 ILE B N 1
ATOM 6450 C CA . ILE B 1 440 ? 77.19369 -24.21111 83.62845 1.000 74.38312 440 ILE B CA 1
ATOM 6451 C C . ILE B 1 440 ? 77.83046 -24.29262 82.24825 1.000 75.38188 440 ILE B C 1
ATOM 6452 O O . ILE B 1 440 ? 77.71449 -25.30804 81.55348 1.000 83.14986 440 ILE B O 1
ATOM 6457 N N . LYS B 1 441 ? 78.48530 -23.20715 81.84460 1.000 71.79906 441 LYS B N 1
ATOM 6458 C CA . LYS B 1 441 ? 79.29536 -23.16700 80.63450 1.000 80.85033 441 LYS B CA 1
ATOM 6459 C C . LYS B 1 441 ? 80.73635 -22.91274 81.04835 1.000 82.88325 441 LYS B C 1
ATOM 6460 O O . LYS B 1 441 ? 81.03421 -21.88621 81.66922 1.000 87.50993 441 LYS B O 1
ATOM 6466 N N . THR B 1 442 ? 81.61728 -23.85561 80.73197 1.000 83.90996 442 THR B N 1
ATOM 6467 C CA . THR B 1 442 ? 83.03749 -23.72494 81.00524 1.000 91.98178 442 THR B CA 1
ATOM 6468 C C . THR B 1 442 ? 83.76280 -23.32875 79.72056 1.000 87.92330 442 THR B C 1
ATOM 6469 O O . THR B 1 442 ? 83.14550 -23.09085 78.67952 1.000 96.41425 442 THR B O 1
ATOM 6473 N N . HIS B 1 443 ? 85.09524 -23.25852 79.79667 1.000 84.85348 443 HIS B N 1
ATOM 6474 C CA . HIS B 1 443 ? 85.86743 -22.73816 78.67202 1.000 84.58005 443 HIS B CA 1
ATOM 6475 C C . HIS B 1 443 ? 85.71002 -23.61804 77.43865 1.000 99.83200 443 HIS B C 1
ATOM 6476 O O . HIS B 1 443 ? 85.61247 -23.11118 76.31470 1.000 112.93805 443 HIS B O 1
ATOM 6483 N N . ARG B 1 444 ? 85.67593 -24.93896 77.62590 1.000 97.33940 444 ARG B N 1
ATOM 6484 C CA . ARG B 1 444 ? 85.48774 -25.84975 76.50858 1.000 101.24005 444 ARG B CA 1
ATOM 6485 C C . ARG B 1 444 ? 84.15861 -26.58739 76.51493 1.000 94.85085 444 ARG B C 1
ATOM 6486 O O . ARG B 1 444 ? 83.73788 -27.05233 75.45162 1.000 111.02072 444 ARG B O 1
ATOM 6494 N N . TYR B 1 445 ? 83.50074 -26.73313 77.66524 1.000 69.19746 445 TYR B N 1
ATOM 6495 C CA . TYR B 1 445 ? 82.33150 -27.59340 77.77800 1.000 78.82310 445 TYR B CA 1
ATOM 6496 C C . TYR B 1 445 ? 81.11041 -26.81398 78.26088 1.000 92.57044 445 TYR B C 1
ATOM 6497 O O . TYR B 1 445 ? 81.22816 -25.79540 78.94883 1.000 96.36209 445 TYR B O 1
ATOM 6506 N N . THR B 1 446 ? 79.92855 -27.31446 77.89247 1.000 91.94377 446 THR B N 1
ATOM 6507 C CA . THR B 1 446 ? 78.65393 -26.67405 78.19452 1.000 82.72421 446 THR B CA 1
ATOM 6508 C C . THR B 1 446 ? 77.69806 -27.70454 78.77607 1.000 74.62772 446 THR B C 1
ATOM 6509 O O . THR B 1 446 ? 77.55207 -28.80258 78.22796 1.000 84.83860 446 THR B O 1
ATOM 6513 N N . LEU B 1 447 ? 77.04299 -27.34324 79.87627 1.000 66.44430 447 LEU B N 1
ATOM 6514 C CA . LEU B 1 447 ? 76.20446 -28.2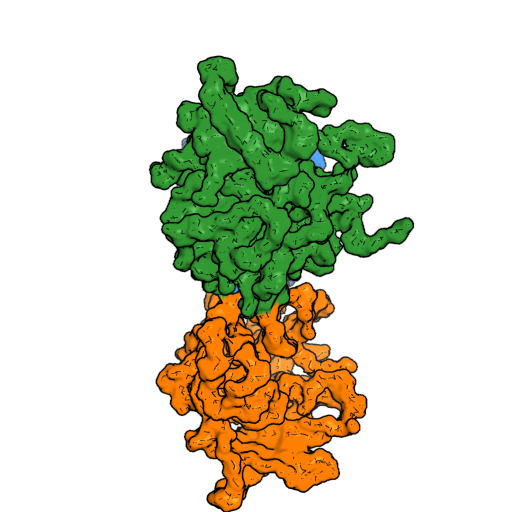6552 80.62446 1.000 79.50998 447 LEU B CA 1
ATOM 6515 C C . LEU B 1 447 ? 74.92778 -27.55557 81.04604 1.000 76.60913 447 LEU B C 1
ATOM 6516 O O . LEU B 1 447 ? 74.96029 -26.38494 81.43453 1.000 88.60793 447 LEU B O 1
ATOM 6521 N N . SER B 1 448 ? 73.80523 -28.26612 80.95936 1.000 60.58333 448 SER B N 1
ATOM 6522 C CA . SER B 1 448 ? 72.51968 -27.71062 81.35300 1.000 72.16038 448 SER B CA 1
ATOM 6523 C C . SER B 1 448 ? 71.63725 -28.82491 81.89443 1.000 82.02538 448 SER B C 1
ATOM 6524 O O . SER B 1 448 ? 71.59774 -29.92360 81.33352 1.000 78.58875 448 SER B O 1
ATOM 6527 N N . LEU B 1 449 ? 70.92631 -28.52545 82.98171 1.000 76.26539 449 LEU B N 1
ATOM 6528 C CA . LEU B 1 449 ? 70.07190 -29.48257 83.67243 1.000 71.62750 449 LEU B CA 1
ATOM 6529 C C . LEU B 1 449 ? 68.68266 -28.88492 83.84072 1.000 74.18019 449 LEU B C 1
ATOM 6530 O O . LEU B 1 449 ? 68.54582 -27.74908 84.30469 1.000 82.42655 449 LEU B O 1
ATOM 6535 N N . THR B 1 450 ? 67.65665 -29.64800 83.47279 1.000 83.80554 450 THR B N 1
ATOM 6536 C CA . THR B 1 450 ? 66.27101 -29.21052 83.58165 1.000 86.89753 450 THR B CA 1
ATOM 6537 C C . THR B 1 450 ? 65.49561 -30.18546 84.45457 1.000 92.04727 450 THR B C 1
ATOM 6538 O O . THR B 1 450 ? 65.60410 -31.40337 84.27976 1.000 105.40607 450 THR B O 1
ATOM 6542 N N . VAL B 1 451 ? 64.71080 -29.65012 85.38764 1.000 84.96194 451 VAL B N 1
ATOM 6543 C CA . VAL B 1 451 ? 63.90984 -30.46085 86.29346 1.000 92.74723 451 VAL B CA 1
ATOM 6544 C C . VAL B 1 451 ? 62.44034 -30.08665 86.12604 1.000 97.35392 451 VAL B C 1
ATOM 6545 O O . VAL B 1 451 ? 62.09398 -29.07207 85.51797 1.000 105.31193 451 VAL B O 1
ATOM 6549 N N . ASP B 1 452 ? 61.57590 -30.93030 86.68344 1.000 110.50728 452 ASP B N 1
ATOM 6550 C CA . ASP B 1 452 ? 60.13508 -30.73916 86.57124 1.000 116.43435 452 ASP B CA 1
ATOM 6551 C C . ASP B 1 452 ? 59.68074 -29.56986 87.43908 1.000 115.00194 452 ASP B C 1
ATOM 6552 O O . ASP B 1 452 ? 60.20426 -29.34749 88.53350 1.000 106.25079 452 ASP B O 1
ATOM 6557 N N . LYS B 1 453 ? 58.70718 -28.80640 86.93661 1.000 121.43894 453 LYS B N 1
ATOM 6558 C CA . LYS B 1 453 ? 58.19909 -27.65867 87.68926 1.000 121.16744 453 LYS B CA 1
ATOM 6559 C C . LYS B 1 453 ? 57.37266 -28.08935 88.89292 1.000 119.37989 453 LYS B C 1
ATOM 6560 O O . LYS B 1 453 ? 57.34783 -27.39500 89.91322 1.000 119.23877 453 LYS B O 1
ATOM 6566 N N . GLU B 1 454 ? 56.70248 -29.22840 88.79199 1.000 126.68381 454 GLU B N 1
ATOM 6567 C CA . GLU B 1 454 ? 55.76270 -29.72393 89.78764 1.000 124.81643 454 GLU B CA 1
ATOM 6568 C C . GLU B 1 454 ? 56.42966 -30.61447 90.81955 1.000 118.65311 454 GLU B C 1
ATOM 6569 O O . GLU B 1 454 ? 55.74144 -31.39178 91.49673 1.000 117.63715 454 GLU B O 1
ATOM 6575 N N . ASN B 1 455 ? 57.75191 -30.50454 90.96513 1.000 117.96831 455 ASN B N 1
ATOM 6576 C CA . ASN B 1 455 ? 58.57690 -31.65408 91.30636 1.000 117.49996 455 ASN B CA 1
ATOM 6577 C C . ASN B 1 455 ? 60.02662 -31.20171 91.43284 1.000 108.92581 455 ASN B C 1
ATOM 6578 O O . ASN B 1 455 ? 60.34407 -30.03235 91.22685 1.000 104.92377 455 ASN B O 1
ATOM 6583 N N . LYS B 1 456 ? 60.91382 -32.13481 91.79026 1.000 110.18327 456 LYS B N 1
ATOM 6584 C CA . LYS B 1 456 ? 62.33680 -31.86618 91.86539 1.000 114.69776 456 LYS B CA 1
ATOM 6585 C C . LYS B 1 456 ? 63.15641 -32.77060 90.96196 1.000 116.60794 456 LYS B C 1
ATOM 6586 O O . LYS B 1 456 ? 64.37536 -32.59236 90.87074 1.000 119.37454 456 LYS B O 1
ATOM 6592 N N . GLN B 1 457 ? 62.52469 -33.70886 90.27099 1.000 123.81540 457 GLN B N 1
ATOM 6593 C CA . GLN B 1 457 ? 63.21809 -34.82606 89.65029 1.000 129.54479 457 GLN B CA 1
ATOM 6594 C C . GLN B 1 457 ? 63.60732 -34.48184 88.22038 1.000 120.15983 457 GLN B C 1
ATOM 6595 O O . GLN B 1 457 ? 62.78129 -33.99181 87.44465 1.000 103.35036 457 GLN B O 1
ATOM 6601 N N . LEU B 1 458 ? 64.86706 -34.76060 87.88367 1.000 104.68162 458 LEU B N 1
ATOM 6602 C CA . LEU B 1 458 ? 65.47493 -34.29658 86.64126 1.000 85.89824 458 LEU B CA 1
ATOM 6603 C C . LEU B 1 458 ? 64.73178 -34.81403 85.41459 1.000 108.02718 458 LEU B C 1
ATOM 6604 O O . LEU B 1 458 ? 64.29342 -35.96651 85.37173 1.000 114.71535 458 LEU B O 1
ATOM 6609 N N . LYS B 1 459 ? 64.60540 -33.95330 84.40676 1.000 109.80728 459 LYS B N 1
ATOM 6610 C CA . LYS B 1 459 ? 63.94638 -34.29450 83.15178 1.000 99.01162 459 LYS B CA 1
ATOM 6611 C C . LYS B 1 459 ? 64.89961 -34.32617 81.96627 1.000 98.31931 459 LYS B C 1
ATOM 6612 O O . LYS B 1 459 ? 64.82415 -35.24576 81.14654 1.000 109.23623 459 LYS B O 1
ATOM 6618 N N . GLU B 1 460 ? 65.81887 -33.36511 81.85816 1.000 92.70153 460 GLU B N 1
ATOM 6619 C CA . GLU B 1 460 ? 66.63869 -33.24526 80.65934 1.000 92.55113 460 GLU B CA 1
ATOM 6620 C C . GLU B 1 460 ? 68.08038 -32.92932 81.03296 1.000 80.76272 460 GLU B C 1
ATOM 6621 O O . GLU B 1 460 ? 68.34011 -32.17591 81.97614 1.000 91.26562 460 GLU B O 1
ATOM 6627 N N . ILE B 1 461 ? 69.01306 -33.51225 80.28168 1.000 78.26213 461 ILE B N 1
ATOM 6628 C CA . ILE B 1 461 ? 70.44634 -33.31980 80.47963 1.000 82.32302 461 ILE B CA 1
ATOM 6629 C C . ILE B 1 461 ? 71.05701 -32.89978 79.15033 1.000 85.27088 461 ILE B C 1
ATOM 6630 O O . ILE B 1 461 ? 70.75904 -33.50158 78.11311 1.000 102.07087 461 ILE B O 1
ATOM 6635 N N . LEU B 1 462 ? 71.90685 -31.87297 79.17608 1.000 73.96664 462 LEU B N 1
ATOM 6636 C CA . LEU B 1 462 ? 72.63053 -31.43653 77.98558 1.000 77.10293 462 LEU B CA 1
ATOM 6637 C C . LEU B 1 462 ? 74.10314 -31.31538 78.32273 1.000 77.28193 462 LEU B C 1
ATOM 6638 O O . LEU B 1 462 ? 74.46313 -30.68653 79.32263 1.000 90.65512 462 LEU B O 1
ATOM 6643 N N . LEU B 1 463 ? 74.94687 -31.87852 77.46569 1.000 73.73921 463 LEU B N 1
ATOM 6644 C CA . LEU B 1 463 ? 76.38771 -31.76879 77.62408 1.000 80.16535 463 LEU B CA 1
ATOM 6645 C C . LEU B 1 463 ? 77.01842 -31.79150 76.24212 1.000 63.11176 463 LEU B C 1
ATOM 6646 O O . LEU B 1 463 ? 76.79295 -32.72967 75.47218 1.000 82.89387 463 LEU B O 1
ATOM 6651 N N . PHE B 1 464 ? 77.78997 -30.75477 75.92868 1.000 50.99924 464 PHE B N 1
ATOM 6652 C CA . PHE B 1 464 ? 78.43918 -30.62883 74.63350 1.000 69.24054 464 PHE B CA 1
ATOM 6653 C C . PHE B 1 464 ? 79.90541 -30.27465 74.81991 1.000 68.13540 464 PHE B C 1
ATOM 6654 O O . PHE B 1 464 ? 80.24931 -29.42953 75.65124 1.000 84.31708 464 PHE B O 1
ATOM 6662 N N . ASP B 1 465 ? 80.76318 -30.91761 74.03242 1.000 74.17576 465 ASP B N 1
ATOM 6663 C CA . ASP B 1 465 ? 82.18196 -30.57333 73.96709 1.000 92.63045 465 ASP B CA 1
ATOM 6664 C C . ASP B 1 465 ? 82.33280 -29.52210 72.87371 1.000 92.43485 465 ASP B C 1
ATOM 6665 O O . ASP B 1 465 ? 82.41107 -29.85011 71.68762 1.000 91.36466 465 ASP B O 1
ATOM 6670 N N . ASP B 1 466 ? 82.37441 -28.24839 73.27521 1.000 90.56380 466 ASP B N 1
ATOM 6671 C CA . ASP B 1 466 ? 82.33070 -27.14578 72.31909 1.000 71.18060 466 ASP B CA 1
ATOM 6672 C C . ASP B 1 466 ? 83.56017 -27.06428 71.42598 1.000 83.80706 466 ASP B C 1
ATOM 6673 O O . ASP B 1 466 ? 83.52224 -26.33844 70.42675 1.000 89.63459 466 ASP B O 1
ATOM 6678 N N . LEU B 1 467 ? 84.64429 -27.76842 71.75029 1.000 86.80594 467 LEU B N 1
ATOM 6679 C CA . LEU B 1 467 ? 85.80184 -27.72288 70.86497 1.000 95.96674 467 LEU B CA 1
ATOM 6680 C C . LEU B 1 467 ? 85.64808 -28.67921 69.68734 1.000 98.27515 467 LEU B C 1
ATOM 6681 O O . LEU B 1 467 ? 85.93997 -28.30869 68.54570 1.000 93.93499 467 LEU B O 1
ATOM 6686 N N . ASP B 1 468 ? 85.18497 -29.90628 69.93914 1.000 102.36509 468 ASP B N 1
ATOM 6687 C CA . ASP B 1 468 ? 84.96151 -30.87134 68.86904 1.000 109.61762 468 ASP B CA 1
ATOM 6688 C C . ASP B 1 468 ? 83.53687 -30.84468 68.33914 1.000 96.60957 468 ASP B C 1
ATOM 6689 O O . ASP B 1 468 ? 83.30078 -31.29054 67.21064 1.000 91.20317 468 ASP B O 1
ATOM 6694 N N . ASP B 1 469 ? 82.58812 -30.33196 69.12027 1.000 92.17681 469 ASP B N 1
ATOM 6695 C CA . ASP B 1 469 ? 81.18316 -30.23232 68.72593 1.000 72.67565 469 ASP B CA 1
ATOM 6696 C C . ASP B 1 469 ? 80.73604 -28.77632 68.83467 1.000 77.73080 469 ASP B C 1
ATOM 6697 O O . ASP B 1 469 ? 79.89478 -28.43317 69.67200 1.000 77.57757 469 ASP B O 1
ATOM 6702 N N . PRO B 1 470 ? 81.28436 -27.88966 67.99496 1.000 75.79635 470 PRO B N 1
ATOM 6703 C CA . PRO B 1 470 ? 81.00670 -26.45397 68.17525 1.000 77.80666 470 PRO B CA 1
ATOM 6704 C C . PRO B 1 470 ? 79.54230 -26.10289 68.00169 1.000 86.10484 470 PRO B C 1
ATOM 6705 O O . PRO B 1 470 ? 78.99679 -25.30610 68.77734 1.000 88.88507 470 PRO B O 1
ATOM 6709 N N . TYR B 1 471 ? 78.88295 -26.68922 67.01081 1.000 79.07510 471 TYR B N 1
ATOM 6710 C CA . TYR B 1 471 ? 77.47778 -26.42046 66.75372 1.000 70.17834 471 TYR B CA 1
ATOM 6711 C C . TYR B 1 471 ? 76.55210 -27.20974 67.66955 1.000 63.25781 471 TYR B C 1
ATOM 6712 O O . TYR B 1 471 ? 75.32970 -27.14516 67.49349 1.000 64.41229 471 TYR B O 1
ATOM 6721 N N . GLN B 1 472 ? 77.11541 -27.93987 68.63338 1.000 65.10935 472 GLN B N 1
ATOM 6722 C CA . GLN B 1 472 ? 76.35957 -28.56140 69.72099 1.000 75.51599 472 GLN B CA 1
ATOM 6723 C C . GLN B 1 472 ? 75.26907 -29.49088 69.18883 1.000 72.57310 472 GLN B C 1
ATOM 6724 O O . GLN B 1 472 ? 74.09658 -29.39572 69.55951 1.000 65.56870 472 GLN B O 1
ATOM 6730 N N . MET B 1 473 ? 75.67547 -30.40802 68.30942 1.000 78.25775 473 MET B N 1
ATOM 6731 C CA . MET B 1 473 ? 74.77005 -31.37647 67.70744 1.000 84.22460 473 MET B CA 1
ATOM 6732 C C . MET B 1 473 ? 74.91601 -32.77330 68.29768 1.000 84.15596 473 MET B C 1
ATOM 6733 O O . MET B 1 473 ? 74.12359 -33.65896 67.95793 1.000 74.18177 473 MET B O 1
ATOM 6738 N N . ASN B 1 474 ? 75.90020 -32.99150 69.16540 1.000 80.94307 474 ASN B N 1
ATOM 6739 C CA . ASN B 1 474 ? 76.12474 -34.28253 69.81091 1.000 79.32338 474 ASN B CA 1
ATOM 6740 C C . ASN B 1 474 ? 75.92543 -34.09470 71.31203 1.000 79.35328 474 ASN B C 1
ATOM 6741 O O . ASN B 1 474 ? 76.84307 -33.66698 72.01902 1.000 77.02091 474 ASN B O 1
ATOM 6746 N N . ASN B 1 475 ? 74.72640 -34.41488 71.79420 1.000 70.48363 475 ASN B N 1
ATOM 6747 C CA . ASN B 1 475 ? 74.39446 -34.29793 73.21252 1.000 66.16148 475 ASN B CA 1
ATOM 6748 C C . ASN B 1 475 ? 74.98010 -35.50064 73.94216 1.000 73.94954 475 ASN B C 1
ATOM 6749 O O . ASN B 1 475 ? 74.39073 -36.58356 73.95439 1.000 83.68870 475 ASN B O 1
ATOM 6754 N N . ILE B 1 476 ? 76.14337 -35.30850 74.56559 1.000 88.93954 476 ILE B N 1
ATOM 6755 C CA . ILE B 1 476 ? 76.85585 -36.41557 75.19312 1.000 87.90795 476 ILE B CA 1
ATOM 6756 C C . ILE B 1 476 ? 76.15470 -36.82331 76.48337 1.000 82.41754 476 ILE B C 1
ATOM 6757 O O . ILE B 1 476 ? 75.85558 -35.98406 77.34556 1.000 75.41605 476 ILE B O 1
ATOM 6762 N N . ASP B 1 477 ? 75.87331 -38.12037 76.60687 1.000 109.82556 477 ASP B N 1
ATOM 6763 C CA . ASP B 1 477 ? 75.40139 -38.69795 77.85909 1.000 113.08175 477 ASP B CA 1
ATOM 6764 C C . ASP B 1 477 ? 76.55591 -38.73027 78.85486 1.000 111.86975 477 ASP B C 1
ATOM 6765 O O . ASP B 1 477 ? 77.66632 -39.14241 78.50866 1.000 108.79521 477 ASP B O 1
ATOM 6770 N N . TRP B 1 478 ? 76.30862 -38.29060 80.09553 1.000 112.85008 478 TRP B N 1
ATOM 6771 C CA . TRP B 1 478 ? 77.44687 -38.14293 81.00063 1.000 114.90449 478 TRP B CA 1
ATOM 6772 C C . TRP B 1 478 ? 77.96610 -39.46832 81.54960 1.000 110.84527 478 TRP B C 1
ATOM 6773 O O . TRP B 1 478 ? 78.96668 -39.46015 82.27574 1.000 102.97977 478 TRP B O 1
ATOM 6784 N N . ASN B 1 479 ? 77.33707 -40.59840 81.21502 1.000 111.74845 479 ASN B N 1
ATOM 6785 C CA . ASN B 1 479 ? 77.91318 -41.88987 81.57921 1.000 105.19433 479 ASN B CA 1
ATOM 6786 C C . ASN B 1 479 ? 79.25220 -42.10723 80.88627 1.000 98.08930 479 ASN B C 1
ATOM 6787 O O . ASN B 1 479 ? 80.20314 -42.60568 81.50039 1.000 111.04704 479 ASN B O 1
ATOM 6792 N N . THR B 1 480 ? 79.34322 -41.74687 79.60715 1.000 99.35637 480 THR B N 1
ATOM 6793 C CA . THR B 1 480 ? 80.62811 -41.73918 78.92116 1.000 105.73825 480 THR B CA 1
ATOM 6794 C C . THR B 1 480 ? 81.56551 -40.75112 79.60299 1.000 116.84166 480 THR B C 1
ATOM 6795 O O . THR B 1 480 ? 81.14875 -39.66026 80.00462 1.000 113.47949 480 THR B O 1
ATOM 6799 N N . ARG B 1 481 ? 82.84824 -41.13768 79.71423 1.000 114.58139 481 ARG B N 1
ATOM 6800 C CA . ARG B 1 481 ? 83.89805 -40.42767 80.44573 1.000 112.51660 481 ARG B CA 1
ATOM 6801 C C . ARG B 1 481 ? 83.32506 -39.78856 81.70879 1.000 106.85881 481 ARG B C 1
ATOM 6802 O O . ARG B 1 481 ? 83.16557 -38.56229 81.77641 1.000 108.52887 481 ARG B O 1
ATOM 6810 N N . PRO B 1 482 ? 83.00471 -40.58833 82.73238 1.000 103.16187 482 PRO B N 1
ATOM 6811 C CA . PRO B 1 482 ? 82.24467 -40.05843 83.87401 1.000 113.42868 482 PRO B CA 1
ATOM 6812 C C . PRO B 1 482 ? 83.05689 -39.19568 84.82305 1.000 110.86529 482 PRO B C 1
ATOM 6813 O O . PRO B 1 482 ? 82.45851 -38.52490 85.67564 1.000 93.55601 482 PRO B O 1
ATOM 6817 N N . GLN B 1 483 ? 84.38770 -39.19094 84.71331 1.000 104.82068 483 GLN B N 1
ATOM 6818 C CA . GLN B 1 483 ? 85.18015 -38.29148 85.54433 1.000 106.38183 483 GLN B CA 1
ATOM 6819 C C . GLN B 1 483 ? 84.84045 -36.83733 85.24659 1.000 119.97082 483 GLN B C 1
ATOM 6820 O O . GLN B 1 483 ? 84.85050 -35.99177 86.14899 1.000 116.09499 483 GLN B O 1
ATOM 6826 N N . LEU B 1 484 ? 84.52916 -36.53162 83.98465 1.000 119.90248 484 LEU B N 1
ATOM 6827 C CA . LEU B 1 484 ? 84.12641 -35.18011 83.61945 1.000 105.52464 484 LEU B CA 1
ATOM 6828 C C . LEU B 1 484 ? 82.77084 -34.82732 84.21848 1.000 101.84005 484 LEU B C 1
ATOM 6829 O O . LEU B 1 484 ? 82.55223 -33.68491 84.64073 1.000 101.12319 484 LEU B O 1
ATOM 6834 N N . LYS B 1 485 ? 81.85036 -35.79377 84.26447 1.000 92.56351 485 LYS B N 1
ATOM 6835 C CA . LYS B 1 485 ? 80.52578 -35.53517 84.82138 1.000 93.25830 485 LYS B CA 1
ATOM 6836 C C . LYS B 1 485 ? 80.61895 -35.12043 86.28306 1.000 115.78122 485 LYS B C 1
ATOM 6837 O O . LYS B 1 485 ? 80.02485 -34.11784 86.69746 1.000 112.86279 485 LYS B O 1
ATOM 6843 N N . ARG B 1 486 ? 81.36469 -35.88722 87.08151 1.000 121.36098 486 ARG B N 1
ATOM 6844 C CA . ARG B 1 486 ? 81.54469 -35.54085 88.48740 1.000 116.20115 486 ARG B CA 1
ATOM 6845 C C . ARG B 1 486 ? 82.26198 -34.20405 88.63889 1.000 113.40293 486 ARG B C 1
ATOM 6846 O O . ARG B 1 486 ? 81.92106 -33.40319 89.51737 1.000 108.75685 486 ARG B O 1
ATOM 6854 N N . GLN B 1 487 ? 83.25047 -33.93887 87.78047 1.000 111.14852 487 GLN B N 1
ATOM 6855 C CA . GLN B 1 487 ? 84.00738 -32.69290 87.87663 1.000 104.82846 487 GLN B CA 1
ATOM 6856 C C . GLN B 1 487 ? 83.14477 -31.48542 87.52747 1.000 115.24481 487 GLN B C 1
ATOM 6857 O O . GLN B 1 487 ? 83.26978 -30.42458 88.15038 1.000 109.74873 487 GLN B O 1
ATOM 6863 N N . LEU B 1 488 ? 82.27833 -31.61304 86.52113 1.000 114.60388 488 LEU B N 1
ATOM 6864 C CA . LEU B 1 488 ? 81.42969 -30.48050 86.16989 1.000 100.60913 488 LEU B CA 1
ATOM 6865 C C . LEU B 1 488 ? 80.33833 -30.26000 87.20475 1.000 101.23533 488 LEU B C 1
ATOM 6866 O O . LEU B 1 488 ? 79.85236 -29.13456 87.35572 1.000 114.19056 488 LEU B O 1
ATOM 6871 N N . LEU B 1 489 ? 79.94914 -31.31116 87.92956 1.000 104.56111 489 LEU B N 1
ATOM 6872 C CA . LEU B 1 489 ? 78.93642 -31.15391 88.96839 1.000 102.59888 489 LEU B CA 1
ATOM 6873 C C . LEU B 1 489 ? 79.46924 -30.38192 90.17002 1.000 101.59470 489 LEU B C 1
ATOM 6874 O O . LEU B 1 489 ? 78.70498 -29.66991 90.83463 1.000 91.38341 489 LEU B O 1
ATOM 6879 N N . ILE B 1 490 ? 80.76335 -30.50616 90.47565 1.000 102.53476 490 ILE B N 1
ATOM 6880 C CA . ILE B 1 490 ? 81.32323 -29.69852 91.55716 1.000 110.03456 490 ILE B CA 1
ATOM 6881 C C . ILE B 1 490 ? 81.56532 -28.27137 91.08113 1.000 112.90259 490 ILE B C 1
ATOM 6882 O O . ILE B 1 490 ? 81.38109 -27.31570 91.84235 1.000 109.05008 490 ILE B O 1
ATOM 6887 N N . GLN B 1 491 ? 81.96340 -28.10141 89.81515 1.000 109.29006 491 GLN B N 1
ATOM 6888 C CA . GLN B 1 491 ? 82.08699 -26.76016 89.25045 1.000 98.05588 491 GLN B CA 1
ATOM 6889 C C . GLN B 1 491 ? 80.75501 -26.02421 89.30299 1.000 94.18233 491 GLN B C 1
ATOM 6890 O O . GLN B 1 491 ? 80.68290 -24.87571 89.75353 1.000 97.24041 491 GLN B O 1
ATOM 6896 N N . LEU B 1 492 ? 79.68593 -26.67501 88.83912 1.000 93.37201 492 LEU B N 1
ATOM 6897 C CA . LEU B 1 492 ? 78.35904 -26.07075 88.90464 1.000 88.51537 492 LEU B CA 1
ATOM 6898 C C . LEU B 1 492 ? 77.92469 -25.85271 90.35002 1.000 85.45406 492 LEU B C 1
ATOM 6899 O O . LEU B 1 492 ? 77.33205 -24.81870 90.67846 1.000 96.96355 492 LEU B O 1
ATOM 6904 N N . GLY B 1 493 ? 78.21871 -26.81298 91.22947 1.000 88.55349 493 GLY B N 1
ATOM 6905 C CA . GLY B 1 493 ? 77.84061 -26.66550 92.62570 1.000 94.78070 493 GLY B CA 1
ATOM 6906 C C . GLY B 1 493 ? 78.58497 -25.54259 93.32295 1.000 88.20227 493 GLY B C 1
ATOM 6907 O O . GLY B 1 493 ? 78.00513 -24.81291 94.13232 1.000 82.03937 493 GLY B O 1
ATOM 6908 N N . GLN B 1 494 ? 79.87962 -25.39357 93.02849 1.000 83.78212 494 GLN B N 1
ATOM 6909 C CA . GLN B 1 494 ? 80.65246 -24.29969 93.61030 1.000 95.77137 494 GLN B CA 1
ATOM 6910 C C . GLN B 1 494 ? 80.05897 -22.95117 93.22700 1.000 102.11162 494 GLN B C 1
ATOM 6911 O O . GLN B 1 494 ? 79.88677 -22.06957 94.07704 1.000 98.75722 494 GLN B O 1
ATOM 6917 N N . LEU B 1 495 ? 79.73313 -22.77682 91.94432 1.000 105.60625 495 LEU B N 1
ATOM 6918 C CA . LEU B 1 495 ? 79.08858 -21.54411 91.50293 1.000 93.21147 495 LEU B CA 1
ATOM 6919 C C . LEU B 1 495 ? 77.67590 -21.42664 92.06379 1.000 85.83053 495 LEU B C 1
ATOM 6920 O O . LEU B 1 495 ? 77.25405 -20.33791 92.46965 1.000 86.29433 495 LEU B O 1
ATOM 6925 N N . LEU B 1 496 ? 76.93303 -22.53853 92.09370 1.000 70.75460 496 LEU B N 1
ATOM 6926 C CA . LEU B 1 496 ? 75.54364 -22.50887 92.54627 1.000 89.01360 496 LEU B CA 1
ATOM 6927 C C . LEU B 1 496 ? 75.44085 -22.01605 93.98461 1.000 90.56995 496 LEU B C 1
ATOM 6928 O O . LEU B 1 496 ? 74.52148 -21.26423 94.33190 1.000 86.60383 496 LEU B O 1
ATOM 6933 N N . LYS B 1 497 ? 76.37785 -22.42985 94.83496 1.000 91.16762 497 LYS B N 1
ATOM 6934 C CA . LYS B 1 497 ? 76.36720 -22.03424 96.23633 1.000 95.45066 497 LYS B CA 1
ATOM 6935 C C . LYS B 1 497 ? 77.08043 -20.71239 96.47915 1.000 102.55612 497 LYS B C 1
ATOM 6936 O O . LYS B 1 497 ? 76.75130 -20.01361 97.44234 1.000 110.48307 497 LYS B O 1
ATOM 6942 N N . LYS B 1 498 ? 78.04487 -20.35217 95.62539 1.000 80.56732 498 LYS B N 1
ATOM 6943 C CA . LYS B 1 498 ? 78.78019 -19.10563 95.81846 1.000 76.78394 498 LYS B CA 1
ATOM 6944 C C . LYS B 1 498 ? 77.85105 -17.89895 95.74217 1.000 83.36847 498 LYS B C 1
ATOM 6945 O O . LYS B 1 498 ? 78.03321 -16.91292 96.46760 1.000 97.91421 498 LYS B O 1
ATOM 6951 N N . TYR B 1 499 ? 76.84290 -17.96048 94.87565 1.000 90.72682 499 TYR B N 1
ATOM 6952 C CA . TYR B 1 499 ? 75.91210 -16.85819 94.67725 1.000 81.56126 499 TYR B CA 1
ATOM 6953 C C . TYR B 1 499 ? 74.57016 -17.08480 95.36079 1.000 88.94291 499 TYR B C 1
ATOM 6954 O O . TYR B 1 499 ? 73.65679 -16.26534 95.19900 1.000 96.10472 499 TYR B O 1
ATOM 6963 N N . ASP B 1 500 ? 74.42806 -18.17162 96.11760 1.000 94.73650 500 ASP B N 1
ATOM 6964 C CA . ASP B 1 500 ? 73.19959 -18.49041 96.85042 1.000 100.23235 500 ASP B CA 1
ATOM 6965 C C . ASP B 1 500 ? 71.99320 -18.49864 95.90721 1.000 92.89939 500 ASP B C 1
ATOM 6966 O O . ASP B 1 500 ? 71.00600 -17.78055 96.10933 1.000 89.32648 500 ASP B O 1
ATOM 6971 N N . ASP B 1 501 ? 72.08925 -19.30328 94.88020 1.000 90.89981 501 ASP B N 1
ATOM 6972 C CA . ASP B 1 501 ? 70.94619 -19.50760 94.00783 1.000 98.31036 501 ASP B CA 1
ATOM 6973 C C . ASP B 1 501 ? 69.95627 -20.45685 94.69251 1.000 100.52405 501 ASP B C 1
ATOM 6974 O O . ASP B 1 501 ? 70.35863 -21.31403 95.48219 1.000 115.21350 501 ASP B O 1
ATOM 6979 N N . PRO B 1 502 ? 68.63278 -20.28801 94.43305 1.000 90.57933 502 PRO B N 1
ATOM 6980 C CA . PRO B 1 502 ? 67.61544 -21.14436 95.06589 1.000 108.55298 502 PRO B CA 1
ATOM 6981 C C . PRO B 1 502 ? 67.90678 -22.64093 95.02110 1.000 115.84276 502 PRO B C 1
ATOM 6982 O O . PRO B 1 502 ? 67.42080 -23.39306 95.87144 1.000 113.69832 502 PRO B O 1
ATOM 6986 N N . TRP B 1 503 ? 68.69206 -23.08820 94.03813 1.000 116.92300 503 TRP B N 1
ATOM 6987 C CA . TRP B 1 503 ? 69.07871 -24.49386 93.98984 1.000 118.04984 503 TRP B CA 1
ATOM 6988 C C . TRP B 1 503 ? 69.99599 -24.88343 95.14412 1.000 120.04994 503 TRP B C 1
ATOM 6989 O O . TRP B 1 503 ? 70.16877 -26.07978 95.40469 1.000 143.28503 503 TRP B O 1
ATOM 7000 N N . TYR B 1 504 ? 70.58936 -23.91098 95.83235 1.000 108.46256 504 TYR B N 1
ATOM 7001 C CA . TYR B 1 504 ? 71.46113 -24.19049 96.97001 1.000 95.34420 504 TYR B CA 1
ATOM 7002 C C . TYR B 1 504 ? 70.76545 -23.82692 98.27435 1.000 73.89978 504 TYR B C 1
ATOM 7003 O O . TYR B 1 504 ? 69.55220 -23.62456 98.30032 1.000 76.26730 504 TYR B O 1
ATOM 7005 N N . ARG C 1 31 ? 60.31112 -7.02218 38.81699 1.000 59.93758 31 ARG C N 1
ATOM 7006 C CA . ARG C 1 31 ? 61.69966 -6.81468 39.21864 1.000 56.42688 31 ARG C CA 1
ATOM 7007 C C . ARG C 1 31 ? 62.07627 -5.33301 39.41058 1.000 57.01764 31 ARG C C 1
ATOM 7008 O O . ARG C 1 31 ? 62.58448 -4.97292 40.47139 1.000 70.95958 31 ARG C O 1
ATOM 7010 N N . PRO C 1 32 ? 61.83513 -4.46960 38.41741 1.000 57.43502 32 PRO C N 1
ATOM 7011 C CA . PRO C 1 32 ? 62.35527 -3.10165 38.51642 1.000 53.87731 32 PRO C CA 1
ATOM 7012 C C . PRO C 1 32 ? 61.49371 -2.20330 39.38946 1.000 63.96867 32 PRO C C 1
ATOM 7013 O O . PRO C 1 32 ? 60.26100 -2.25391 39.35417 1.000 58.76496 32 PRO C O 1
ATOM 7017 N N . ASN C 1 33 ? 62.16602 -1.37349 40.18215 1.000 61.91081 33 ASN C N 1
ATOM 7018 C CA . ASN C 1 33 ? 61.50433 -0.27370 40.86445 1.000 55.65657 33 ASN C CA 1
ATOM 7019 C C . ASN C 1 33 ? 61.25394 0.86142 39.87788 1.000 45.89919 33 ASN C C 1
ATOM 7020 O O . ASN C 1 33 ? 61.95934 1.00550 38.87464 1.000 59.12188 33 ASN C O 1
ATOM 7025 N N . ILE C 1 34 ? 60.23040 1.66592 40.16326 1.000 37.56401 34 ILE C N 1
ATOM 7026 C CA . ILE C 1 34 ? 59.79413 2.73293 39.26674 1.000 46.53847 34 ILE C CA 1
ATOM 7027 C C . ILE C 1 34 ? 59.70068 4.02839 40.05297 1.000 51.93725 34 ILE C C 1
ATOM 7028 O O . ILE C 1 34 ? 59.02999 4.08111 41.08878 1.000 53.73557 34 ILE C O 1
ATOM 7033 N N . ILE C 1 35 ? 60.35470 5.07179 39.55505 1.000 41.36962 35 ILE C N 1
ATOM 7034 C CA . ILE C 1 35 ? 60.19870 6.42193 40.08049 1.000 36.60509 35 ILE C CA 1
ATOM 7035 C C . ILE C 1 35 ? 59.74214 7.31418 38.93707 1.000 40.06422 35 ILE C C 1
ATOM 7036 O O . ILE C 1 35 ? 60.46265 7.47790 37.94515 1.000 42.19178 35 ILE C O 1
ATOM 7041 N N . TYR C 1 36 ? 58.54495 7.87648 39.06574 1.000 34.51214 36 TYR C N 1
ATOM 7042 C CA . TYR C 1 36 ? 57.98329 8.77449 38.06221 1.000 43.31339 36 TYR C CA 1
ATOM 7043 C C . TYR C 1 36 ? 57.89489 10.16776 38.66639 1.000 48.71977 36 TYR C C 1
ATOM 7044 O O . TYR C 1 36 ? 57.06898 10.41814 39.55034 1.000 42.09676 36 TYR C O 1
ATOM 7053 N N . ILE C 1 37 ? 58.74135 11.07030 38.18572 1.000 44.13381 37 ILE C N 1
ATOM 7054 C CA . ILE C 1 37 ? 58.82126 12.43575 38.68592 1.000 45.69976 37 ILE C CA 1
ATOM 7055 C C . ILE C 1 37 ? 58.22465 13.36368 37.64384 1.000 48.76317 37 ILE C C 1
ATOM 7056 O O . ILE C 1 37 ? 58.64744 13.34928 36.48222 1.000 51.15167 37 ILE C O 1
ATOM 7061 N N . PHE C 1 38 ? 57.25997 14.17989 38.05605 1.000 43.71433 38 PHE C N 1
ATOM 7062 C CA . PHE C 1 38 ? 56.75838 15.18717 37.13096 1.000 49.29189 38 PHE C CA 1
ATOM 7063 C C . PHE C 1 38 ? 56.43005 16.49444 37.84849 1.000 59.01977 38 PHE C C 1
ATOM 7064 O O . PHE C 1 38 ? 55.44793 16.57610 38.59782 1.000 59.16467 38 PHE C O 1
ATOM 7072 N N . PRO C 1 39 ? 57.25222 17.52615 37.67008 1.000 43.89759 39 PRO C N 1
ATOM 7073 C CA . PRO C 1 39 ? 56.86956 18.86948 38.11768 1.000 47.32903 39 PRO C CA 1
ATOM 7074 C C . PRO C 1 39 ? 55.81498 19.46481 37.19635 1.000 56.31977 39 PRO C C 1
ATOM 7075 O O . PRO C 1 39 ? 55.46986 18.90966 36.15237 1.000 56.50861 39 PRO C O 1
ATOM 7079 N N . ASP C 1 40 ? 55.30195 20.62403 37.59736 1.000 52.62094 40 ASP C N 1
ATOM 7080 C CA . ASP C 1 40 ? 54.23939 21.29714 36.86611 1.000 55.69088 40 ASP C CA 1
ATOM 7081 C C . ASP C 1 40 ? 54.80305 22.35513 35.92359 1.000 58.88067 40 ASP C C 1
ATOM 7082 O O . ASP C 1 40 ? 55.81017 23.00370 36.21699 1.000 61.52863 40 ASP C O 1
ATOM 7087 N N . GLN C 1 41 ? 54.12843 22.52092 34.78213 1.000 63.14296 41 GLN C N 1
ATOM 7088 C CA . GLN C 1 41 ? 54.38374 23.61122 33.83534 1.000 64.04082 41 GLN C CA 1
ATOM 7089 C C . GLN C 1 41 ? 55.82494 23.62868 33.33442 1.000 51.85114 41 GLN C C 1
ATOM 7090 O O . GLN C 1 41 ? 56.37386 24.69318 33.03360 1.000 57.78189 41 GLN C O 1
ATOM 7096 N N . MET C 1 42 ? 56.43671 22.44936 33.20840 1.000 59.46328 42 MET C N 1
ATOM 7097 C CA . MET C 1 42 ? 57.78849 22.31645 32.67061 1.000 55.49516 42 MET C CA 1
ATOM 7098 C C . MET C 1 42 ? 57.70176 22.00006 31.18099 1.000 60.02798 42 MET C C 1
ATOM 7099 O O . MET C 1 42 ? 57.24011 20.92178 30.79406 1.000 62.88276 42 MET C O 1
ATOM 7104 N N . ARG C 1 43 ? 58.15980 22.92845 30.34612 1.000 55.61929 43 ARG C N 1
ATOM 7105 C CA . ARG C 1 43 ? 58.20236 22.66978 28.91420 1.000 55.18465 43 ARG C CA 1
ATOM 7106 C C . ARG C 1 43 ? 59.51909 22.00040 28.52865 1.000 55.01589 43 ARG C C 1
ATOM 7107 O O . ARG C 1 43 ? 60.51565 22.06121 29.25233 1.000 50.34936 43 ARG C O 1
ATOM 7115 N N . ASN C 1 44 ? 59.50580 21.34973 27.36324 1.000 59.27181 44 ASN C N 1
ATOM 7116 C CA . ASN C 1 44 ? 60.65371 20.55360 26.94313 1.000 56.20073 44 ASN C CA 1
ATOM 7117 C C . ASN C 1 44 ? 61.87649 21.41901 26.67136 1.000 46.72584 44 ASN C C 1
ATOM 7118 O O . ASN C 1 44 ? 63.00707 20.97672 26.89703 1.000 62.42967 44 ASN C O 1
ATOM 7123 N N . SER C 1 45 ? 61.67873 22.64979 26.20138 1.000 48.52142 45 SER C N 1
ATOM 7124 C CA . SER C 1 45 ? 62.81475 23.51050 25.90202 1.000 49.16446 45 SER C CA 1
ATOM 7125 C C . SER C 1 45 ? 63.52155 24.01719 27.15223 1.000 51.64834 45 SER C C 1
ATOM 7126 O O . SER C 1 45 ? 64.63451 24.54086 27.03868 1.000 58.87008 45 SER C O 1
ATOM 7129 N N . ALA C 1 46 ? 62.91980 23.86987 28.33001 1.000 47.87031 46 ALA C N 1
ATOM 7130 C CA . ALA C 1 46 ? 63.48778 24.40181 29.57055 1.000 40.07357 46 ALA C CA 1
ATOM 7131 C C . ALA C 1 46 ? 64.43936 23.41131 30.23573 1.000 50.74040 46 ALA C C 1
ATOM 7132 O O . ALA C 1 46 ? 64.38296 23.17926 31.44282 1.000 48.86885 46 ALA C O 1
ATOM 7134 N N . MET C 1 47 ? 65.32568 22.81217 29.44418 1.000 50.59168 47 MET C N 1
ATOM 7135 C CA . MET C 1 47 ? 66.37063 21.94360 29.96699 1.000 46.57802 47 MET C CA 1
ATOM 7136 C C . MET C 1 47 ? 67.67329 22.27742 29.25993 1.000 63.69845 47 MET C C 1
ATOM 7137 O O . MET C 1 47 ? 67.69598 22.43267 28.03506 1.000 60.64285 47 MET C O 1
ATOM 7142 N N . GLY C 1 48 ? 68.75226 22.38140 30.03763 1.000 64.20573 48 GLY C N 1
ATOM 7143 C CA . GLY C 1 48 ? 69.98817 22.93098 29.50568 1.000 54.98464 48 GLY C CA 1
ATOM 7144 C C . GLY C 1 48 ? 70.59260 22.09576 28.39292 1.000 65.60509 48 GLY C C 1
ATOM 7145 O O . GLY C 1 48 ? 71.18231 22.63516 27.45355 1.000 68.20578 48 GLY C O 1
ATOM 7146 N N . PHE C 1 49 ? 70.44955 20.76940 28.47479 1.000 68.26586 49 PHE C N 1
ATOM 7147 C CA . PHE C 1 49 ? 71.14061 19.89434 27.53201 1.000 64.44638 49 PHE C CA 1
ATOM 7148 C C . PHE C 1 49 ? 70.65128 20.06308 26.09925 1.000 59.79217 49 PHE C C 1
ATOM 7149 O O . PHE C 1 49 ? 71.36087 19.66471 25.16952 1.000 54.75014 49 PHE C O 1
ATOM 7157 N N . TRP C 1 50 ? 69.46504 20.64035 25.89257 1.000 58.14779 50 TRP C N 1
ATOM 7158 C CA . TRP C 1 50 ? 69.01133 20.91313 24.53447 1.000 66.52381 50 TRP C CA 1
ATOM 7159 C C . TRP C 1 50 ? 69.86932 21.95725 23.83196 1.000 65.49502 50 TRP C C 1
ATOM 7160 O O . TRP C 1 50 ? 69.67195 22.19206 22.63492 1.000 74.03960 50 TRP C O 1
ATOM 7171 N N . ASN C 1 51 ? 70.79881 22.59658 24.54560 1.000 58.33566 51 ASN C N 1
ATOM 7172 C CA . ASN C 1 51 ? 71.76533 23.48585 23.91658 1.000 62.37261 51 ASN C CA 1
ATOM 7173 C C . ASN C 1 51 ? 72.95877 22.73541 23.34425 1.000 75.32641 51 ASN C C 1
ATOM 7174 O O . ASN C 1 51 ? 73.67100 23.28641 22.49721 1.000 75.63039 51 ASN C O 1
ATOM 7179 N N . ASP C 1 52 ? 73.19638 21.50523 23.79006 1.000 73.22357 52 ASP C N 1
ATOM 7180 C CA . ASP C 1 52 ? 74.32794 20.73852 23.29275 1.000 67.89552 52 ASP C CA 1
ATOM 7181 C C . ASP C 1 52 ? 74.09712 20.34542 21.83556 1.000 82.28090 52 ASP C C 1
ATOM 7182 O O . ASP C 1 52 ? 72.95787 20.09245 21.43086 1.000 77.26549 52 ASP C O 1
ATOM 7187 N N . PRO C 1 53 ? 75.15471 20.29489 21.02244 1.000 85.15757 53 PRO C N 1
ATOM 7188 C CA . PRO C 1 53 ? 74.98046 19.85675 19.62677 1.000 77.31629 53 PRO C CA 1
ATOM 7189 C C . PRO C 1 53 ? 74.40598 18.45489 19.50777 1.000 74.55491 53 PRO C C 1
ATOM 7190 O O . PRO C 1 53 ? 73.66165 18.17632 18.55903 1.000 71.17187 53 PRO C O 1
ATOM 7194 N N . ALA C 1 54 ? 74.71717 17.56660 20.45327 1.000 75.91493 54 ALA C N 1
ATOM 7195 C CA . ALA C 1 54 ? 74.23708 16.19073 20.41271 1.000 61.87721 54 ALA C CA 1
ATOM 7196 C C . ALA C 1 54 ? 72.74326 16.06526 20.68803 1.000 67.40868 54 ALA C C 1
ATOM 7197 O O . ALA C 1 54 ? 72.22210 14.94577 20.64211 1.000 77.70398 54 ALA C O 1
ATOM 7199 N N . PHE C 1 55 ? 72.04546 17.16835 20.96364 1.000 75.62247 55 PHE C N 1
ATOM 7200 C CA . PHE C 1 55 ? 70.62714 17.11245 21.29850 1.000 67.42046 55 PHE C CA 1
ATOM 7201 C C . PHE C 1 55 ? 69.82332 18.15825 20.53464 1.000 69.43892 55 PHE C C 1
ATOM 7202 O O . PHE C 1 55 ? 68.65173 17.93229 20.21398 1.000 75.13800 55 PHE C O 1
ATOM 7210 N N . ALA C 1 56 ? 70.45085 19.30061 20.23459 1.000 64.84920 56 ALA C N 1
ATOM 7211 C CA . ALA C 1 56 ? 69.71127 20.46955 19.76248 1.000 65.29122 56 ALA C CA 1
ATOM 7212 C C . ALA C 1 56 ? 68.97865 20.20880 18.45312 1.000 60.42810 56 ALA C C 1
ATOM 7213 O O . ALA C 1 56 ? 67.93563 20.82155 18.19672 1.000 60.77633 56 ALA C O 1
ATOM 7215 N N . SER C 1 57 ? 69.49909 19.31135 17.61492 1.000 64.41071 57 SER C N 1
ATOM 7216 C CA . SER C 1 57 ? 68.87505 19.04310 16.32499 1.000 64.68860 57 SER C CA 1
ATOM 7217 C C . SER C 1 57 ? 67.50517 18.38793 16.45044 1.000 69.94694 57 SER C C 1
ATOM 7218 O O . SER C 1 57 ? 66.78494 18.30796 15.44936 1.000 67.72383 57 SER C O 1
ATOM 7221 N N . HIS C 1 58 ? 67.12526 17.92589 17.64260 1.000 58.11584 58 HIS C N 1
ATOM 7222 C CA . HIS C 1 58 ? 65.84106 17.26761 17.84206 1.000 51.53021 58 HIS C CA 1
ATOM 7223 C C . HIS C 1 58 ? 64.79450 18.15737 18.49912 1.000 56.20131 58 HIS C C 1
ATOM 7224 O O . HIS C 1 58 ? 63.60436 17.82877 18.44096 1.000 51.83750 58 HIS C O 1
ATOM 7231 N N . LEU C 1 59 ? 65.19900 19.26432 19.11583 1.000 56.14627 59 LEU C N 1
ATOM 7232 C CA . LEU C 1 59 ? 64.27124 20.14280 19.81554 1.000 51.72381 59 LEU C CA 1
ATOM 7233 C C . LEU C 1 59 ? 63.73062 21.20257 18.86465 1.000 51.84397 59 LEU C C 1
ATOM 7234 O O . LEU C 1 59 ? 64.50245 21.90655 18.20541 1.000 59.86786 59 LEU C O 1
ATOM 7239 N N . GLN C 1 60 ? 62.40642 21.31475 18.79958 1.000 53.79898 60 GLN C N 1
ATOM 7240 C CA . GLN C 1 60 ? 61.75629 22.33382 17.97781 1.000 49.15322 60 GLN C CA 1
ATOM 7241 C C . GLN C 1 60 ? 61.99745 23.69641 18.61002 1.000 57.12075 60 GLN C C 1
ATOM 7242 O O . GLN C 1 60 ? 61.32368 24.08263 19.56799 1.000 61.70268 60 GLN C O 1
ATOM 7248 N N . GLY C 1 61 ? 62.96882 24.42972 18.08128 1.000 55.37306 61 GLY C N 1
ATOM 7249 C CA . GLY C 1 61 ? 63.30310 25.74363 18.58792 1.000 55.94933 61 GLY C CA 1
ATOM 7250 C C . GLY C 1 61 ? 64.50733 25.72006 19.51442 1.000 55.53077 61 GLY C C 1
ATOM 7251 O O . GLY C 1 61 ? 65.04019 24.67072 19.88619 1.000 56.20720 61 GLY C O 1
ATOM 7252 N N . LYS C 1 62 ? 64.93034 26.92320 19.88917 1.000 48.55141 62 LYS C N 1
ATOM 7253 C CA . LYS C 1 62 ? 66.10263 27.08541 20.73521 1.000 37.59425 62 LYS C CA 1
ATOM 7254 C C . LYS C 1 62 ? 65.80630 26.63843 22.15847 1.000 53.62875 62 LYS C C 1
ATOM 7255 O O . LYS C 1 62 ? 64.69308 26.80916 22.66550 1.000 53.90810 62 LYS C O 1
ATOM 7261 N N . ALA C 1 63 ? 66.81413 26.05833 22.80072 1.000 50.47090 63 ALA C N 1
ATOM 7262 C CA . ALA C 1 63 ? 66.68840 25.68397 24.19883 1.000 47.22851 63 ALA C CA 1
ATOM 7263 C C . ALA C 1 63 ? 66.61974 26.92717 25.07553 1.000 56.77918 63 ALA C C 1
ATOM 7264 O O . ALA C 1 63 ? 67.11024 28.00054 24.71337 1.000 62.53612 63 ALA C O 1
ATOM 7266 N N . ASP C 1 64 ? 65.99405 26.77830 26.22940 1.000 55.30396 64 ASP C N 1
ATOM 7267 C CA . ASP C 1 64 ? 65.95001 27.89363 27.16610 1.000 60.95038 64 ASP C CA 1
ATOM 7268 C C . ASP C 1 64 ? 67.26577 27.97304 27.94042 1.000 65.26979 64 ASP C C 1
ATOM 7269 O O . ASP C 1 64 ? 67.87043 26.94049 28.24832 1.000 51.71811 64 ASP C O 1
ATOM 7274 N N . PRO C 1 65 ? 67.73533 29.18478 28.26735 1.000 66.06632 65 PRO C N 1
ATOM 7275 C CA . PRO C 1 65 ? 69.03195 29.36123 28.93459 1.000 55.80157 65 PRO C CA 1
ATOM 7276 C C . PRO C 1 65 ? 69.00335 29.00352 30.42019 1.000 55.32494 65 PRO C C 1
ATOM 7277 O O . PRO C 1 65 ? 69.37253 29.80456 31.27809 1.000 72.71874 65 PRO C O 1
ATOM 7281 N N . VAL C 1 66 ? 68.57100 27.78394 30.72351 1.000 65.77112 66 VAL C N 1
ATOM 7282 C CA . VAL C 1 66 ? 68.32490 27.36883 32.09426 1.000 60.19231 66 VAL C CA 1
ATOM 7283 C C . VAL C 1 66 ? 69.53715 26.62979 32.63938 1.000 59.87273 66 VAL C C 1
ATOM 7284 O O . VAL C 1 66 ? 70.31560 26.01879 31.89496 1.000 59.76340 66 VAL C O 1
ATOM 7288 N N . GLU C 1 67 ? 69.69685 26.68773 33.95820 1.000 63.79788 67 GLU C N 1
ATOM 7289 C CA . GLU C 1 67 ? 70.71447 25.91708 34.66371 1.000 56.00559 67 GLU C CA 1
ATOM 7290 C C . GLU C 1 67 ? 70.07337 24.61566 35.13244 1.000 67.14070 67 GLU C C 1
ATOM 7291 O O . GLU C 1 67 ? 69.19458 24.62382 36.00166 1.000 61.69881 67 GLU C O 1
ATOM 7297 N N . THR C 1 68 ? 70.50331 23.49760 34.55078 1.000 63.38829 68 THR C N 1
ATOM 7298 C CA . THR C 1 68 ? 69.83888 22.21189 34.75308 1.000 55.54590 68 THR C CA 1
ATOM 7299 C C . THR C 1 68 ? 70.91040 21.12392 34.74606 1.000 63.03092 68 THR C C 1
ATOM 7300 O O . THR C 1 68 ? 70.98719 20.30126 33.83143 1.000 70.25964 68 THR C O 1
ATOM 7304 N N . PRO C 1 69 ? 71.80274 21.12476 35.75961 1.000 62.51222 69 PRO C N 1
ATOM 7305 C CA . PRO C 1 69 ? 72.96354 20.21860 35.72041 1.000 49.22964 69 PRO C CA 1
ATOM 7306 C C . PRO C 1 69 ? 72.60072 18.75247 35.88249 1.000 58.10313 69 PRO C C 1
ATOM 7307 O O . PRO C 1 69 ? 73.10055 17.90006 35.13761 1.000 72.61546 69 PRO C O 1
ATOM 7311 N N . ASN C 1 70 ? 71.73470 18.43810 36.84678 1.000 69.24092 70 ASN C N 1
ATOM 7312 C CA . ASN C 1 70 ? 71.45014 17.03875 37.14956 1.000 66.25542 70 ASN C CA 1
ATOM 7313 C C . ASN C 1 70 ? 70.68063 16.36544 36.02052 1.000 63.92284 70 ASN C C 1
ATOM 7314 O O . ASN C 1 70 ? 70.96622 15.21455 35.67178 1.000 62.66150 70 ASN C O 1
ATOM 7319 N N . LEU C 1 71 ? 69.70196 17.05831 35.43577 1.000 60.31033 71 LEU C N 1
ATOM 7320 C CA . LEU C 1 71 ? 68.99502 16.48549 34.29520 1.000 59.84063 71 LEU C CA 1
ATOM 7321 C C . LEU C 1 71 ? 69.90742 16.36981 33.08070 1.000 62.90587 71 LEU C C 1
ATOM 7322 O O . LEU C 1 71 ? 69.68448 15.51425 32.21566 1.000 67.93232 71 LEU C O 1
ATOM 7327 N N . ASN C 1 72 ? 70.93372 17.22266 32.99530 1.000 64.22738 72 ASN C N 1
ATOM 7328 C CA . ASN C 1 72 ? 71.89021 17.13047 31.89466 1.000 58.99933 72 ASN C CA 1
ATOM 7329 C C . ASN C 1 72 ? 72.64767 15.80842 31.93955 1.000 63.83884 72 ASN C C 1
ATOM 7330 O O . ASN C 1 72 ? 72.79349 15.12874 30.91622 1.000 61.37787 72 ASN C O 1
ATOM 7335 N N . ARG C 1 73 ? 73.14796 15.43233 33.12060 1.000 57.22664 73 ARG C N 1
ATOM 7336 C CA . ARG C 1 73 ? 73.72088 14.10035 33.28976 1.000 60.11125 73 ARG C CA 1
ATOM 7337 C C . ARG C 1 73 ? 72.68443 13.02275 32.99951 1.000 60.24502 73 ARG C C 1
ATOM 7338 O O . ARG C 1 73 ? 72.97163 12.03533 32.31312 1.000 56.27908 73 ARG C O 1
ATOM 7346 N N . PHE C 1 74 ? 71.46685 13.20263 33.51894 1.000 62.79800 74 PHE C N 1
ATOM 7347 C CA . PHE C 1 74 ? 70.41934 12.19953 33.35509 1.000 65.79591 74 PHE C CA 1
ATOM 7348 C C . PHE C 1 74 ? 70.15373 11.90434 31.88520 1.000 61.61016 74 PHE C C 1
ATOM 7349 O O . PHE C 1 74 ? 70.00683 10.73938 31.49682 1.000 63.81350 74 PHE C O 1
ATOM 7357 N N . ALA C 1 75 ? 70.09212 12.94821 31.05381 1.000 52.01119 75 ALA C N 1
ATOM 7358 C CA . ALA C 1 75 ? 69.83217 12.75527 29.63105 1.000 60.21198 75 ALA C CA 1
ATOM 7359 C C . ALA C 1 75 ? 70.87786 11.85177 28.99321 1.000 70.97036 75 ALA C C 1
ATOM 7360 O O . ALA C 1 75 ? 70.55020 11.01509 28.14395 1.000 68.73410 75 ALA C O 1
ATOM 7362 N N . ARG C 1 76 ? 72.14073 11.99673 29.39728 1.000 64.45389 76 ARG C N 1
ATOM 7363 C CA . ARG C 1 76 ? 73.20500 11.17659 28.83443 1.000 59.47779 76 ARG C CA 1
ATOM 7364 C C . ARG C 1 76 ? 73.18004 9.73917 29.33905 1.000 68.16426 76 ARG C C 1
ATOM 7365 O O . ARG C 1 76 ? 73.92529 8.90696 28.81094 1.000 56.74192 76 ARG C O 1
ATOM 7373 N N . GLU C 1 77 ? 72.35212 9.42383 30.33641 1.000 67.09501 77 GLU C N 1
ATOM 7374 C CA . GLU C 1 77 ? 72.19175 8.05467 30.81369 1.000 61.61245 77 GLU C CA 1
ATOM 7375 C C . GLU C 1 77 ? 70.83923 7.46028 30.44749 1.000 55.46372 77 GLU C C 1
ATOM 7376 O O . GLU C 1 77 ? 70.49683 6.38327 30.94531 1.000 50.89788 77 GLU C O 1
ATOM 7382 N N . SER C 1 78 ? 70.05831 8.12691 29.60073 1.000 52.56187 78 SER C N 1
ATOM 7383 C CA . SER C 1 78 ? 68.65910 7.76640 29.44281 1.000 63.42878 78 SER C CA 1
ATOM 7384 C C . SER C 1 78 ? 68.21506 7.92852 27.99764 1.000 56.85474 78 SER C C 1
ATOM 7385 O O . SER C 1 78 ? 68.93474 8.46017 27.14793 1.000 64.90028 78 SER C O 1
ATOM 7388 N N . VAL C 1 79 ? 67.00064 7.45539 27.73947 1.000 50.25153 79 VAL C N 1
ATOM 7389 C CA . VAL C 1 79 ? 66.30709 7.68625 26.47906 1.000 50.37163 79 VAL C CA 1
ATOM 7390 C C . VAL C 1 79 ? 65.56226 9.00934 26.59407 1.000 48.37953 79 VAL C C 1
ATOM 7391 O O . VAL C 1 79 ? 64.73068 9.18447 27.49095 1.000 53.33371 79 VAL C O 1
ATOM 7395 N N . VAL C 1 80 ? 65.85168 9.93707 25.68801 1.000 58.19805 80 VAL C N 1
ATOM 7396 C CA . VAL C 1 80 ? 65.28361 11.27866 25.71973 1.000 53.11211 80 VAL C CA 1
ATOM 7397 C C . VAL C 1 80 ? 64.25688 11.39837 24.60329 1.000 50.21510 80 VAL C C 1
ATOM 7398 O O . VAL C 1 80 ? 64.55729 11.10754 23.43953 1.000 53.05247 80 VAL C O 1
ATOM 7402 N N . PHE C 1 81 ? 63.05028 11.83022 24.95694 1.000 52.19866 81 PHE C N 1
ATOM 7403 C CA . PHE C 1 81 ? 61.96191 11.97350 23.99989 1.000 56.63039 81 PHE C CA 1
ATOM 7404 C C . PHE C 1 81 ? 61.91629 13.42295 23.53380 1.000 58.38053 81 PHE C C 1
ATOM 7405 O O . PHE C 1 81 ? 61.66087 14.33295 24.33239 1.000 62.33186 81 PHE C O 1
ATOM 7413 N N . SER C 1 82 ? 62.15087 13.64016 22.24182 1.000 62.76456 82 SER C N 1
ATOM 7414 C CA . SER C 1 82 ? 62.12018 14.99560 21.71196 1.000 62.55197 82 SER C CA 1
ATOM 7415 C C . SER C 1 82 ? 60.69965 15.48830 21.48152 1.000 64.49181 82 SER C C 1
ATOM 7416 O O . SER C 1 82 ? 60.45347 16.69669 21.53813 1.000 62.14244 82 SER C O 1
ATOM 7419 N N . SER C 1 83 ? 59.75606 14.58281 21.23812 1.000 69.43085 83 SER C N 1
ATOM 7420 C CA . SER C 1 83 ? 58.40665 14.95091 20.82513 1.000 61.26805 83 SER C CA 1
ATOM 7421 C C . SER C 1 83 ? 57.35307 14.36453 21.75599 1.000 63.50267 83 SER C C 1
ATOM 7422 O O . SER C 1 83 ? 56.31127 13.87578 21.31273 1.000 68.82911 83 SER C O 1
ATOM 7425 N N . ALA C 1 84 ? 57.60708 14.39917 23.06184 1.000 61.44865 84 ALA C N 1
ATOM 7426 C CA . ALA C 1 84 ? 56.58888 14.00642 24.02518 1.000 48.90114 84 ALA C CA 1
ATOM 7427 C C . ALA C 1 84 ? 55.53558 15.10252 24.12723 1.000 59.11551 84 ALA C C 1
ATOM 7428 O O . ALA C 1 84 ? 55.86337 16.28711 24.23476 1.000 56.60244 84 ALA C O 1
ATOM 7430 N N . MET C 1 85 ? 54.26375 14.71254 24.09069 1.000 49.71655 85 MET C N 1
ATOM 7431 C CA . MET C 1 85 ? 53.17203 15.66835 24.01730 1.000 55.06461 85 MET C CA 1
ATOM 7432 C C . MET C 1 85 ? 52.21879 15.49955 25.19106 1.000 66.18530 85 MET C C 1
ATOM 7433 O O . MET C 1 85 ? 52.07713 14.41018 25.75438 1.000 57.12275 85 MET C O 1
ATOM 7438 N N . SER C 1 86 ? 51.55749 16.59786 25.54414 1.000 61.66238 86 SER C N 1
ATOM 7439 C CA . SER C 1 86 ? 50.44444 16.60057 26.48790 1.000 54.41288 86 SER C CA 1
ATOM 7440 C C . SER C 1 86 ? 49.19728 16.95176 25.68219 1.000 63.34941 86 SER C C 1
ATOM 7441 O O . SER C 1 86 ? 48.93146 18.12880 25.42116 1.000 77.76193 86 SER C O 1
ATOM 7444 N N . ASN C 1 87 ? 48.44553 15.92140 25.27912 1.000 53.19499 87 ASN C N 1
ATOM 7445 C CA . ASN C 1 87 ? 47.31985 16.11131 24.36659 1.000 49.91993 87 ASN C CA 1
ATOM 7446 C C . ASN C 1 87 ? 46.34149 17.15040 24.89717 1.000 51.77664 87 ASN C C 1
ATOM 7447 O O . ASN C 1 87 ? 45.98089 18.09947 24.19204 1.000 55.40153 87 ASN C O 1
ATOM 7452 N N . CYS C 1 88 ? 45.89429 16.98201 26.14034 1.000 51.52470 88 CYS C N 1
ATOM 7453 C CA . CYS C 1 88 ? 45.16118 18.03452 26.82575 1.000 54.00364 88 CYS C CA 1
ATOM 7454 C C . CYS C 1 88 ? 46.12855 18.71931 27.77552 1.000 66.71177 88 CYS C C 1
ATOM 7455 O O . CYS C 1 88 ? 46.31144 18.25066 28.90947 1.000 73.36024 88 CYS C O 1
ATOM 7458 N N . PRO C 1 89 ? 46.78084 19.80821 27.37150 1.000 59.33927 89 PRO C N 1
ATOM 7459 C CA . PRO C 1 89 ? 47.78990 20.44592 28.24200 1.000 58.90523 89 PRO C CA 1
ATOM 7460 C C . PRO C 1 89 ? 47.15173 21.20612 29.39958 1.000 64.20128 89 PRO C C 1
ATOM 7461 O O . PRO C 1 89 ? 47.16006 22.43771 29.48056 1.000 68.06599 89 PRO C O 1
ATOM 7465 N N . LEU C 1 90 ? 46.56791 20.44289 30.32197 1.000 57.14607 90 LEU C N 1
ATOM 7466 C CA . LEU C 1 90 ? 45.99720 20.96722 31.55317 1.000 55.79143 90 LEU C CA 1
ATOM 7467 C C . LEU C 1 90 ? 46.33137 20.00459 32.68414 1.000 64.57437 90 LEU C C 1
ATOM 7468 O O . LEU C 1 90 ? 46.52029 18.80631 32.45844 1.000 61.12903 90 LEU C O 1
ATOM 7473 N N . SER C 1 91 ? 46.39919 20.54017 33.90587 1.000 61.86446 91 SER C N 1
ATOM 7474 C CA . SER C 1 91 ? 46.89802 19.75953 35.03532 1.000 50.58300 91 SER C CA 1
ATOM 7475 C C . SER C 1 91 ? 46.02047 18.54228 35.30997 1.000 62.57145 91 SER C C 1
ATOM 7476 O O . SER C 1 91 ? 46.51128 17.40779 35.36328 1.000 50.76496 91 SER C O 1
ATOM 7479 N N . SER C 1 92 ? 44.71200 18.75857 35.48526 1.000 62.22208 92 SER C N 1
ATOM 7480 C CA . SER C 1 92 ? 43.83416 17.64540 35.84599 1.000 58.33834 92 SER C CA 1
ATOM 7481 C C . SER C 1 92 ? 43.62671 16.66725 34.69441 1.000 62.85057 92 SER C C 1
ATOM 7482 O O . SER C 1 92 ? 43.70849 15.44882 34.93104 1.000 60.34636 92 SER C O 1
ATOM 7485 N N . PRO C 1 93 ? 43.34396 17.09769 33.45465 1.000 55.40933 93 PRO C N 1
ATOM 7486 C CA . PRO C 1 93 ? 43.22934 16.10592 32.36699 1.000 58.29177 93 PRO C CA 1
ATOM 7487 C C . PRO C 1 93 ? 44.48501 15.27480 32.16209 1.000 54.00922 93 PRO C C 1
ATOM 7488 O O . PRO C 1 93 ? 44.38418 14.06288 31.93516 1.000 61.96704 93 PRO C O 1
ATOM 7492 N N . HIS C 1 94 ? 45.66937 15.88990 32.23080 1.000 50.47463 94 HIS C N 1
ATOM 7493 C CA . HIS C 1 94 ? 46.90022 15.12009 32.07961 1.000 46.25512 94 HIS C CA 1
ATOM 7494 C C . HIS C 1 94 ? 47.05565 14.10449 33.20256 1.000 50.35929 94 HIS C C 1
ATOM 7495 O O . HIS C 1 94 ? 47.43878 12.95439 32.95943 1.000 49.08404 94 HIS C O 1
ATOM 7502 N N . ARG C 1 95 ? 46.77102 14.51384 34.44107 1.000 55.45686 95 ARG C N 1
ATOM 7503 C CA . ARG C 1 95 ? 46.91610 13.60281 35.57059 1.000 45.69368 95 ARG C CA 1
ATOM 7504 C C . ARG C 1 95 ? 45.98399 12.40665 35.43746 1.000 47.32504 95 ARG C C 1
ATOM 7505 O O . ARG C 1 95 ? 46.36450 11.27431 35.75824 1.000 51.94470 95 ARG C O 1
ATOM 7513 N N . ALA C 1 96 ? 44.75892 12.63607 34.96132 1.000 49.93466 96 ALA C N 1
ATOM 7514 C CA . ALA C 1 96 ? 43.82304 11.53145 34.77826 1.000 38.45986 96 ALA C CA 1
ATOM 7515 C C . ALA C 1 96 ? 44.25761 10.62397 33.63611 1.000 42.69753 96 ALA C C 1
ATOM 7516 O O . ALA C 1 96 ? 44.20594 9.39489 33.75797 1.000 46.63691 96 ALA C O 1
ATOM 7518 N N . SER C 1 97 ? 44.68248 11.21221 32.51584 1.000 53.68193 97 SER C N 1
ATOM 7519 C CA . SER C 1 97 ? 45.17099 10.41232 31.39726 1.000 54.25059 97 SER C CA 1
ATOM 7520 C C . SER C 1 97 ? 46.44568 9.66826 31.77034 1.000 45.85570 97 SER C C 1
ATOM 7521 O O . SER C 1 97 ? 46.63657 8.51209 31.37586 1.000 46.25207 97 SER C O 1
ATOM 7524 N N . LEU C 1 98 ? 47.32918 10.31928 32.52896 1.000 49.21717 98 LEU C N 1
ATOM 7525 C CA . LEU C 1 98 ? 48.54598 9.66138 32.99334 1.000 43.22601 98 LEU C CA 1
ATOM 7526 C C . LEU C 1 98 ? 48.22351 8.44186 33.84695 1.000 45.44151 98 LEU C C 1
ATOM 7527 O O . LEU C 1 98 ? 48.84667 7.38490 33.69493 1.000 52.62105 98 LEU C O 1
ATOM 7532 N N . LEU C 1 99 ? 47.24162 8.56566 34.74066 1.000 44.58054 99 LEU C N 1
ATOM 7533 C CA . LEU C 1 99 ? 46.92877 7.48288 35.66477 1.000 34.15819 99 LEU C CA 1
ATOM 7534 C C . LEU C 1 99 ? 46.09835 6.38303 35.01666 1.000 46.81147 99 LEU C C 1
ATOM 7535 O O . LEU C 1 99 ? 46.22637 5.21513 35.39753 1.000 49.86495 99 LEU C O 1
ATOM 7540 N N . THR C 1 100 ? 45.25474 6.72391 34.04120 1.000 48.53938 100 THR C N 1
ATOM 7541 C CA . THR C 1 100 ? 44.32754 5.76355 33.46112 1.000 45.24263 100 THR C CA 1
ATOM 7542 C C . THR C 1 100 ? 44.72825 5.25210 32.08588 1.000 49.19853 100 THR C C 1
ATOM 7543 O O . THR C 1 100 ? 44.24206 4.19256 31.67964 1.000 56.34068 100 THR C O 1
ATOM 7547 N N . GLY C 1 101 ? 45.58908 5.96296 31.36276 1.000 53.73956 101 GLY C N 1
ATOM 7548 C CA . GLY C 1 101 ? 45.91024 5.54575 30.01436 1.000 50.16089 101 GLY C CA 1
ATOM 7549 C C . GLY C 1 101 ? 44.80521 5.77740 29.01001 1.000 46.10781 101 GLY C C 1
ATOM 7550 O O . GLY C 1 101 ? 44.84247 5.20703 27.91813 1.000 59.47732 101 GLY C O 1
ATOM 7551 N N . MET C 1 102 ? 43.81578 6.59670 29.35310 1.000 42.87303 102 MET C N 1
ATOM 7552 C CA . MET C 1 102 ? 42.72464 6.94469 28.45964 1.000 50.31647 102 MET C CA 1
ATOM 7553 C C . MET C 1 102 ? 42.72640 8.44556 28.19877 1.000 60.86457 102 MET C C 1
ATOM 7554 O O . MET C 1 102 ? 43.38467 9.22321 28.89590 1.000 55.04721 102 MET C O 1
ATOM 7559 N N . TYR C 1 103 ? 41.97035 8.84806 27.18876 1.000 54.69795 103 TYR C N 1
ATOM 7560 C CA . TYR C 1 103 ? 41.87892 10.24840 26.82235 1.000 41.69615 103 TYR C CA 1
ATOM 7561 C C . TYR C 1 103 ? 40.82164 10.95028 27.67662 1.000 48.16514 103 TYR C C 1
ATOM 7562 O O . TYR C 1 103 ? 39.96891 10.29428 28.27802 1.000 50.82601 103 TYR C O 1
ATOM 7571 N N . PRO C 1 104 ? 40.87697 12.28859 27.76407 1.000 53.60315 104 PRO C N 1
ATOM 7572 C CA . PRO C 1 104 ? 40.03085 13.00692 28.73240 1.000 40.50738 104 PRO C CA 1
ATOM 7573 C C . PRO C 1 104 ? 38.54893 12.64950 28.71031 1.000 52.65748 104 PRO C C 1
ATOM 7574 O O . PRO C 1 104 ? 37.88181 12.77822 29.74043 1.000 56.86680 104 PRO C O 1
ATOM 7578 N N . HIS C 1 105 ? 38.01144 12.20166 27.57212 1.000 61.23847 105 HIS C N 1
ATOM 7579 C CA . HIS C 1 105 ? 36.59578 11.85630 27.53787 1.000 57.43344 105 HIS C CA 1
ATOM 7580 C C . HIS C 1 105 ? 36.30793 10.48935 28.14597 1.000 57.82696 105 HIS C C 1
ATOM 7581 O O . HIS C 1 105 ? 35.17077 10.23921 28.55827 1.000 64.18636 105 HIS C O 1
ATOM 7588 N N . ARG C 1 106 ? 37.30499 9.60748 28.22343 1.000 50.59176 106 ARG C N 1
ATOM 7589 C CA . ARG C 1 106 ? 37.13432 8.31377 28.87422 1.000 58.36643 106 ARG C CA 1
ATOM 7590 C C . ARG C 1 106 ? 37.69311 8.27769 30.28762 1.000 50.24456 106 ARG C C 1
ATOM 7591 O O . ARG C 1 106 ? 37.23300 7.47133 31.10285 1.000 58.69809 106 ARG C O 1
ATOM 7599 N N . SER C 1 107 ? 38.67326 9.12936 30.59701 1.000 53.63346 107 SER C N 1
ATOM 7600 C CA . SER C 1 107 ? 39.24321 9.15621 31.93773 1.000 46.38579 107 SER C CA 1
ATOM 7601 C C . SER C 1 107 ? 38.31204 9.80889 32.94793 1.000 52.29810 107 SER C C 1
ATOM 7602 O O . SER C 1 107 ? 38.50179 9.62727 34.15529 1.000 48.91118 107 SER C O 1
ATOM 7605 N N . GLY C 1 108 ? 37.31518 10.56107 32.48625 1.000 68.23933 108 GLY C N 1
ATOM 7606 C CA . GLY C 1 108 ? 36.39345 11.24137 33.36826 1.000 55.63407 108 GLY C CA 1
ATOM 7607 C C . GLY C 1 108 ? 36.76776 12.66309 33.71684 1.000 58.67455 108 GLY C C 1
ATOM 7608 O O . GLY C 1 108 ? 36.00290 13.33096 34.42507 1.000 68.73287 108 GLY C O 1
ATOM 7609 N N . VAL C 1 109 ? 37.91353 13.14938 33.25000 1.000 52.98398 109 VAL C N 1
ATOM 7610 C CA . VAL C 1 109 ? 38.37970 14.49678 33.56955 1.000 55.19255 109 VAL C CA 1
ATOM 7611 C C . VAL C 1 109 ? 38.71077 15.24195 32.28112 1.000 51.08991 109 VAL C C 1
ATOM 7612 O O . VAL C 1 109 ? 39.85725 15.18764 31.81145 1.000 49.15882 109 VAL C O 1
ATOM 7616 N N . PRO C 1 110 ? 37.74789 15.93796 31.67160 1.000 58.26329 110 PRO C N 1
ATOM 7617 C CA . PRO C 1 110 ? 38.05357 16.72173 30.46762 1.000 60.46155 110 PRO C CA 1
ATOM 7618 C C . PRO C 1 110 ? 38.44387 18.16119 30.77717 1.000 63.11608 110 PRO C C 1
ATOM 7619 O O . PRO C 1 110 ? 39.06932 18.83181 29.95013 1.000 62.52250 110 PRO C O 1
ATOM 7623 N N . LEU C 1 111 ? 38.07203 18.65078 31.95797 1.000 49.51021 111 LEU C N 1
ATOM 7624 C CA . LEU C 1 111 ? 38.43989 19.98417 32.41159 1.000 58.49342 111 LEU C CA 1
ATOM 7625 C C . LEU C 1 111 ? 39.05054 19.88287 33.80185 1.000 52.65589 111 LEU C C 1
ATOM 7626 O O . LEU C 1 111 ? 38.96020 18.84882 34.46651 1.000 59.15309 111 LEU C O 1
ATOM 7631 N N . ASN C 1 112 ? 39.67434 20.97437 34.24214 1.000 61.72012 112 ASN C N 1
ATOM 7632 C CA . ASN C 1 112 ? 40.33570 20.98605 35.54201 1.000 49.43702 112 ASN C CA 1
ATOM 7633 C C . ASN C 1 112 ? 39.34653 20.66306 36.65582 1.000 55.78479 112 ASN C C 1
ATOM 7634 O O . ASN C 1 112 ? 38.25645 21.23813 36.72013 1.000 60.04326 112 ASN C O 1
ATOM 7639 N N . VAL C 1 113 ? 39.73257 19.72983 37.53171 1.000 55.80727 113 VAL C N 1
ATOM 7640 C CA . VAL C 1 113 ? 38.84277 19.28628 38.60009 1.000 56.13139 113 VAL C CA 1
ATOM 7641 C C . VAL C 1 113 ? 38.54633 20.45337 39.52915 1.000 55.53774 113 VAL C C 1
ATOM 7642 O O . VAL C 1 113 ? 39.45863 21.15172 39.98901 1.000 59.19806 113 VAL C O 1
ATOM 7646 N N . ASN C 1 114 ? 37.26227 20.66948 39.80852 1.000 68.48105 114 ASN C N 1
ATOM 7647 C CA . ASN C 1 114 ? 36.79779 21.85551 40.51631 1.000 70.04220 114 ASN C CA 1
ATOM 7648 C C . ASN C 1 114 ? 35.34817 21.63135 40.91815 1.000 63.84925 114 ASN C C 1
ATOM 7649 O O . ASN C 1 114 ? 34.62096 20.87545 40.26559 1.000 74.39442 114 ASN C O 1
ATOM 7654 N N . SER C 1 115 ? 34.94228 22.29454 42.00401 1.000 65.26883 115 SER C N 1
ATOM 7655 C CA . SER C 1 115 ? 33.58225 22.14563 42.50752 1.000 67.63556 115 SER C CA 1
ATOM 7656 C C . SER C 1 115 ? 32.54347 22.68659 41.53537 1.000 74.93650 115 SER C C 1
ATOM 7657 O O . SER C 1 115 ? 31.38225 22.26553 41.59023 1.000 83.82810 115 SER C O 1
ATOM 7660 N N . ARG C 1 116 ? 32.92985 23.60221 40.64507 1.000 73.09820 116 ARG C N 1
ATOM 7661 C CA . ARG C 1 116 ? 31.99000 24.15534 39.67807 1.000 67.46504 116 ARG C CA 1
ATOM 7662 C C . ARG C 1 116 ? 31.66958 23.18423 38.54922 1.000 75.14512 116 ARG C C 1
ATOM 7663 O O . ARG C 1 116 ? 30.65735 23.37079 37.86360 1.000 62.62772 116 ARG C O 1
ATOM 7671 N N . ARG C 1 117 ? 32.50007 22.16092 38.33952 1.000 70.00094 117 ARG C N 1
ATOM 7672 C CA . ARG C 1 117 ? 32.28747 21.14985 37.30448 1.000 65.32663 117 ARG C CA 1
ATOM 7673 C C . ARG C 1 117 ? 32.29462 19.77379 37.96198 1.000 72.15301 117 ARG C C 1
ATOM 7674 O O . ARG C 1 117 ? 33.28888 19.03856 37.87941 1.000 78.55173 117 ARG C O 1
ATOM 7682 N N . PRO C 1 118 ? 31.20067 19.39015 38.62328 1.000 66.87942 118 PRO C N 1
ATOM 7683 C CA . PRO C 1 118 ? 31.16416 18.07312 39.28516 1.000 64.03472 118 PRO C CA 1
ATOM 7684 C C . PRO C 1 118 ? 31.31308 16.90460 38.32810 1.000 66.19466 118 PRO C C 1
ATOM 7685 O O . PRO C 1 118 ? 31.73826 15.82371 38.75573 1.000 67.54985 118 PRO C O 1
ATOM 7689 N N . PHE C 1 119 ? 30.97766 17.08069 37.04849 1.000 72.61899 119 PHE C N 1
ATOM 7690 C CA . PHE C 1 119 ? 31.12060 15.99666 36.08342 1.000 75.86032 119 PHE C CA 1
ATOM 7691 C C . PHE C 1 119 ? 32.57924 15.67198 35.78645 1.000 76.77322 119 PHE C C 1
ATOM 7692 O O . PHE C 1 119 ? 32.86652 14.59395 35.25596 1.000 69.41507 119 PHE C O 1
ATOM 7700 N N . SER C 1 120 ? 33.50043 16.57765 36.10379 1.000 77.31169 120 SER C N 1
ATOM 7701 C CA . SER C 1 120 ? 34.92021 16.37854 35.82306 1.000 71.40425 120 SER C CA 1
ATOM 7702 C C . SER C 1 120 ? 35.55888 15.73616 37.04817 1.000 69.62134 120 SER C C 1
ATOM 7703 O O . SER C 1 120 ? 35.93131 16.42256 38.00408 1.000 71.93429 120 SER C O 1
ATOM 7706 N N . THR C 1 121 ? 35.67790 14.40994 37.02296 1.000 57.47496 121 THR C N 1
ATOM 7707 C CA . THR C 1 121 ? 36.19980 13.66593 38.15983 1.000 49.64241 121 THR C CA 1
ATOM 7708 C C . THR C 1 121 ? 36.66457 12.29507 37.68809 1.000 59.51790 121 THR C C 1
ATOM 7709 O O . THR C 1 121 ? 36.14215 11.74969 36.71129 1.000 62.31908 121 THR C O 1
ATOM 7713 N N . LEU C 1 122 ? 37.65322 11.74808 38.39322 1.000 58.62922 122 LEU C N 1
ATOM 7714 C CA . LEU C 1 122 ? 38.23335 10.47237 37.99584 1.000 47.61800 122 LEU C CA 1
ATOM 7715 C C . LEU C 1 122 ? 37.20881 9.35329 38.13341 1.000 54.85073 122 LEU C C 1
ATOM 7716 O O . LEU C 1 122 ? 36.47927 9.27574 39.12554 1.000 70.28576 122 LEU C O 1
ATOM 7721 N N . ARG C 1 123 ? 37.15272 8.48729 37.12210 1.000 55.70500 123 ARG C N 1
ATOM 7722 C CA . ARG C 1 123 ? 36.20235 7.38137 37.12955 1.000 70.37243 123 ARG C CA 1
ATOM 7723 C C . ARG C 1 123 ? 36.48866 6.43462 38.28738 1.000 80.33089 123 ARG C C 1
ATOM 7724 O O . ARG C 1 123 ? 37.62060 5.97363 38.46326 1.000 68.40160 123 ARG C O 1
ATOM 7732 N N . ASN C 1 124 ? 35.45259 6.14352 39.07829 1.000 85.05947 124 ASN C N 1
ATOM 7733 C CA . ASN C 1 124 ? 35.60468 5.18638 40.16994 1.000 83.95481 124 ASN C CA 1
ATOM 7734 C C . ASN C 1 124 ? 35.97832 3.80785 39.64464 1.000 83.41673 124 ASN C C 1
ATOM 7735 O O . ASN C 1 124 ? 36.78890 3.09959 40.25283 1.000 89.67638 124 ASN C O 1
ATOM 7740 N N . ASP C 1 125 ? 35.39900 3.41497 38.51108 1.000 73.61325 125 ASP C N 1
ATOM 7741 C CA . ASP C 1 125 ? 35.55290 2.08198 37.94700 1.000 66.49464 125 ASP C CA 1
ATOM 7742 C C . ASP C 1 125 ? 36.80369 1.93593 37.09107 1.000 69.43073 125 ASP C C 1
ATOM 7743 O O . ASP C 1 125 ? 36.88550 1.00344 36.28119 1.000 92.39804 125 ASP C O 1
ATOM 7748 N N . ALA C 1 126 ? 37.78023 2.82591 37.24394 1.000 50.77335 126 ALA C N 1
ATOM 7749 C CA . ALA C 1 126 ? 38.97310 2.80812 36.41252 1.000 56.15025 126 ALA C CA 1
ATOM 7750 C C . ALA C 1 126 ? 40.08685 2.01534 37.08206 1.000 70.11440 126 ALA C C 1
ATOM 7751 O O . ALA C 1 126 ? 40.24822 2.04809 38.30354 1.000 67.53252 126 ALA C O 1
ATOM 7753 N N . THR C 1 127 ? 40.85690 1.29591 36.26321 1.000 67.39882 127 THR C N 1
ATOM 7754 C CA . THR C 1 127 ? 42.02579 0.54826 36.71800 1.000 59.49090 127 THR C CA 1
ATOM 7755 C C . THR C 1 127 ? 43.25951 1.37279 36.36628 1.000 66.20603 127 THR C C 1
ATOM 7756 O O . THR C 1 127 ? 43.68471 1.41086 35.20788 1.000 65.56535 127 THR C O 1
ATOM 7760 N N . THR C 1 128 ? 43.82988 2.03551 37.36618 1.000 59.66150 128 THR C N 1
ATOM 7761 C CA . THR C 1 128 ? 44.93992 2.94655 37.14213 1.000 60.99423 128 THR C CA 1
ATOM 7762 C C . THR C 1 128 ? 46.27460 2.20541 37.18221 1.000 52.48486 128 THR C C 1
ATOM 7763 O O . THR C 1 128 ? 46.35431 1.02463 37.52621 1.000 54.23163 128 THR C O 1
ATOM 7767 N N . VAL C 1 129 ? 47.33683 2.92531 36.81292 1.000 46.34315 129 VAL C N 1
ATOM 7768 C CA . VAL C 1 129 ? 48.67030 2.33049 36.78129 1.000 47.87007 129 VAL C CA 1
ATOM 7769 C C . VAL C 1 129 ? 49.06780 1.83498 38.16598 1.000 53.64328 129 VAL C C 1
ATOM 7770 O O . VAL C 1 129 ? 49.76477 0.82237 38.30348 1.000 52.22654 129 VAL C O 1
ATOM 7774 N N . SER C 1 130 ? 48.61894 2.52770 39.21432 1.000 48.25362 130 SER C N 1
ATOM 7775 C CA . SER C 1 130 ? 48.89031 2.06075 40.56716 1.000 44.31176 130 SER C CA 1
ATOM 7776 C C . SER C 1 130 ? 48.04967 0.84193 40.91353 1.000 45.20044 130 SER C C 1
ATOM 7777 O O . SER C 1 130 ? 48.50299 -0.02612 41.66803 1.000 49.51590 130 SER C O 1
ATOM 7780 N N . ASP C 1 131 ? 46.82503 0.76277 40.38650 1.000 50.44351 131 ASP C N 1
ATOM 7781 C CA . ASP C 1 131 ? 46.01811 -0.43993 40.57340 1.000 51.36138 131 ASP C CA 1
ATOM 7782 C C . ASP C 1 131 ? 46.74610 -1.66165 40.03621 1.000 41.51449 131 ASP C C 1
ATOM 7783 O O . ASP C 1 131 ? 46.81870 -2.69970 40.70087 1.000 52.79635 131 ASP C O 1
ATOM 7788 N N . VAL C 1 132 ? 47.30935 -1.54476 38.83292 1.000 50.55935 132 VAL C N 1
ATOM 7789 C CA . VAL C 1 132 ? 47.97671 -2.67972 38.20354 1.000 44.59914 132 VAL C CA 1
ATOM 7790 C C . VAL C 1 132 ? 49.24140 -3.04894 38.96654 1.000 44.56523 132 VAL C C 1
ATOM 7791 O O . VAL C 1 132 ? 49.48027 -4.22294 39.27192 1.000 53.89488 132 VAL C O 1
ATOM 7795 N N . PHE C 1 133 ? 50.07594 -2.05519 39.27463 1.000 50.40686 133 PHE C N 1
ATOM 7796 C CA . PHE C 1 133 ? 51.35085 -2.33604 39.92570 1.000 47.00436 133 PHE C CA 1
ATOM 7797 C C . PHE C 1 133 ? 51.13630 -2.95176 41.30345 1.000 46.96843 133 PHE C C 1
ATOM 7798 O O . PHE C 1 133 ? 51.77366 -3.94939 41.65575 1.000 51.74780 133 PHE C O 1
ATOM 7806 N N . SER C 1 134 ? 50.22505 -2.37603 42.09533 1.000 47.74894 134 SER C N 1
ATOM 7807 C CA . SER C 1 134 ? 49.96526 -2.91275 43.42735 1.000 48.57345 134 SER C CA 1
ATOM 7808 C C . SER C 1 134 ? 49.36867 -4.31276 43.34908 1.000 54.00806 134 SER C C 1
ATOM 7809 O O . SER C 1 134 ? 49.65751 -5.17038 44.19453 1.000 68.28240 134 SER C O 1
ATOM 7812 N N . ARG C 1 135 ? 48.52901 -4.56446 42.34208 1.000 43.39992 135 ARG C N 1
ATOM 7813 C CA . ARG C 1 135 ? 47.96555 -5.89752 42.15539 1.000 46.58775 135 ARG C CA 1
ATOM 7814 C C . ARG C 1 135 ? 49.00231 -6.92324 41.71993 1.000 52.03736 135 ARG C C 1
ATOM 7815 O O . ARG C 1 135 ? 48.70395 -8.12141 41.73428 1.000 58.19589 135 ARG C O 1
ATOM 7823 N N . ASN C 1 136 ? 50.20083 -6.49210 41.33460 1.000 48.73413 136 ASN C N 1
ATOM 7824 C CA . ASN C 1 136 ? 51.27787 -7.39116 40.94164 1.000 42.79820 136 ASN C CA 1
ATOM 7825 C C . ASN C 1 136 ? 52.47785 -7.24656 41.87203 1.000 47.98613 136 ASN C C 1
ATOM 7826 O O . ASN C 1 136 ? 53.63371 -7.28246 41.44330 1.000 48.79362 136 ASN C O 1
ATOM 7831 N N . GLY C 1 137 ? 52.20624 -7.06357 43.16218 1.000 46.38522 137 GLY C N 1
ATOM 7832 C CA . GLY C 1 137 ? 53.24545 -7.13140 44.17159 1.000 51.79057 137 GLY C CA 1
ATOM 7833 C C . GLY C 1 137 ? 54.11721 -5.90761 44.32459 1.000 43.79074 137 GLY C C 1
ATOM 7834 O O . GLY C 1 137 ? 55.26331 -6.02942 44.76669 1.000 51.44370 137 GLY C O 1
ATOM 7835 N N . TYR C 1 138 ? 53.61224 -4.72619 43.98633 1.000 44.01387 138 TYR C N 1
ATOM 7836 C CA . TYR C 1 138 ? 54.36729 -3.49054 44.13214 1.000 47.49409 138 TYR C CA 1
ATOM 7837 C C . TYR C 1 138 ? 53.85771 -2.69575 45.32561 1.000 59.04235 138 TYR C C 1
ATOM 7838 O O . TYR C 1 138 ? 52.65922 -2.69308 45.62064 1.000 51.06905 138 TYR C O 1
ATOM 7847 N N . ASP C 1 139 ? 54.77820 -2.02822 46.01479 1.000 59.31859 139 ASP C N 1
ATOM 7848 C CA . ASP C 1 139 ? 54.40530 -0.93739 46.89987 1.000 64.21309 139 ASP C CA 1
ATOM 7849 C C . ASP C 1 139 ? 54.24008 0.32284 46.06195 1.000 54.57869 139 ASP C C 1
ATOM 7850 O O . ASP C 1 139 ? 55.11676 0.66335 45.26333 1.000 46.72918 139 ASP C O 1
ATOM 7855 N N . CYS C 1 140 ? 53.11185 1.00424 46.22270 1.000 54.43062 140 CYS C N 1
ATOM 7856 C CA . CYS C 1 140 ? 52.78021 2.15454 45.39534 1.000 50.00970 140 CYS C CA 1
ATOM 7857 C C . CYS C 1 140 ? 52.67523 3.39741 46.26535 1.000 53.69954 140 CYS C C 1
ATOM 7858 O O . CYS C 1 140 ? 51.95489 3.39964 47.26871 1.000 57.95987 140 CYS C O 1
ATOM 7861 N N . ALA C 1 141 ? 53.38689 4.45224 45.87372 1.000 49.17311 141 ALA C N 1
ATOM 7862 C CA . ALA C 1 141 ? 53.44983 5.68509 46.64427 1.000 39.43325 141 ALA C CA 1
ATOM 7863 C C . ALA C 1 141 ? 53.15604 6.87045 45.73986 1.000 46.41976 141 ALA C C 1
ATOM 7864 O O . ALA C 1 141 ? 53.67800 6.94686 44.62331 1.000 50.83459 141 ALA C O 1
ATOM 7866 N N . TYR C 1 142 ? 52.32302 7.78932 46.22114 1.000 44.27380 142 TYR C N 1
ATOM 7867 C CA . TYR C 1 142 ? 52.05076 9.04187 45.53190 1.000 40.23621 142 TYR C CA 1
ATOM 7868 C C . TYR C 1 142 ? 52.42054 10.20195 46.44326 1.000 46.17784 142 TYR C C 1
ATOM 7869 O O . TYR C 1 142 ? 52.00527 10.24333 47.60573 1.000 48.10840 142 TYR C O 1
ATOM 7878 N N . ILE C 1 143 ? 53.19248 11.14328 45.91085 1.000 55.15325 143 ILE C N 1
ATOM 7879 C CA . ILE C 1 143 ? 53.57655 12.35335 46.62510 1.000 47.79308 143 ILE C CA 1
ATOM 7880 C C . ILE C 1 143 ? 53.28861 13.54298 45.72207 1.000 44.77982 143 ILE C C 1
ATOM 7881 O O . ILE C 1 143 ? 53.63476 13.52128 44.53595 1.000 58.83280 143 ILE C O 1
ATOM 7886 N N . GLY C 1 144 ? 52.64810 14.56603 46.26969 1.000 49.81144 144 GLY C N 1
ATOM 7887 C CA . GLY C 1 144 ? 52.42908 15.80139 45.54554 1.000 43.54200 144 GLY C CA 1
ATOM 7888 C C . GLY C 1 144 ? 50.96548 16.07903 45.26776 1.000 44.47371 144 GLY C C 1
ATOM 7889 O O . GLY C 1 144 ? 50.06216 15.48893 45.86199 1.000 43.43597 144 GLY C O 1
ATOM 7890 N N . LYS C 1 145 ? 50.73469 17.00715 44.33760 1.000 58.40217 145 LYS C N 1
ATOM 7891 C CA . LYS C 1 145 ? 49.37665 17.41416 44.00086 1.000 50.51472 145 LYS C CA 1
ATOM 7892 C C . LYS C 1 145 ? 48.66171 16.28843 43.27017 1.000 46.16447 145 LYS C C 1
ATOM 7893 O O . LYS C 1 145 ? 49.10777 15.84430 42.20796 1.000 62.65914 145 LYS C O 1
ATOM 7899 N N . TYR C 1 146 ? 47.55510 15.82209 43.84649 1.000 56.45085 146 TYR C N 1
ATOM 7900 C CA . TYR C 1 146 ? 46.71485 14.81791 43.21261 1.000 55.83231 146 TYR C CA 1
ATOM 7901 C C . TYR C 1 146 ? 45.45865 15.48839 42.67279 1.000 63.20805 146 TYR C C 1
ATOM 7902 O O . TYR C 1 146 ? 45.39695 15.82629 41.48500 1.000 72.83135 146 TYR C O 1
ATOM 7911 N N . HIS C 1 147 ? 44.46148 15.68961 43.53641 1.000 50.15401 147 HIS C N 1
ATOM 7912 C CA . HIS C 1 147 ? 43.30389 16.53658 43.24493 1.000 47.20076 147 HIS C CA 1
ATOM 7913 C C . HIS C 1 147 ? 42.59108 16.08286 41.96674 1.000 55.04445 147 HIS C C 1
ATOM 7914 O O . HIS C 1 147 ? 42.42657 16.83398 41.00298 1.000 64.36903 147 HIS C O 1
ATOM 7921 N N . LEU C 1 148 ? 42.17739 14.81826 41.96860 1.000 50.49389 148 LEU C N 1
ATOM 7922 C CA . LEU C 1 148 ? 41.49473 14.23435 40.82341 1.000 61.31340 148 LEU C CA 1
ATOM 7923 C C . LEU C 1 148 ? 40.05933 13.83014 41.12818 1.000 55.64190 148 LEU C C 1
ATOM 7924 O O . LEU C 1 148 ? 39.36667 13.33856 40.23127 1.000 55.03723 148 LEU C O 1
ATOM 7929 N N . ASP C 1 149 ? 39.59533 14.02110 42.35881 1.000 47.70881 149 ASP C N 1
ATOM 7930 C CA . ASP C 1 149 ? 38.21964 13.73600 42.73672 1.000 46.24543 149 ASP C CA 1
ATOM 7931 C C . ASP C 1 149 ? 37.49789 15.05654 42.95424 1.000 46.56846 149 ASP C C 1
ATOM 7932 O O . ASP C 1 149 ? 37.95790 15.89554 43.73576 1.000 53.33462 149 ASP C O 1
ATOM 7937 N N . THR C 1 150 ? 36.38461 15.24525 42.25708 1.000 49.26364 150 THR C N 1
ATOM 7938 C CA . THR C 1 150 ? 35.58988 16.44124 42.47388 1.000 55.87069 150 THR C CA 1
ATOM 7939 C C . THR C 1 150 ? 35.10936 16.47985 43.92437 1.000 59.23297 150 THR C C 1
ATOM 7940 O O . THR C 1 150 ? 34.84484 15.42791 44.52124 1.000 63.38392 150 THR C O 1
ATOM 7944 N N . PRO C 1 151 ? 35.02788 17.65912 44.53445 1.000 67.30612 151 PRO C N 1
ATOM 7945 C CA . PRO C 1 151 ? 34.57758 17.74419 45.92734 1.000 55.65803 151 PRO C CA 1
ATOM 7946 C C . PRO C 1 151 ? 33.11852 17.33737 46.06802 1.000 56.51816 151 PRO C C 1
ATOM 7947 O O . PRO C 1 151 ? 32.36759 17.22636 45.09799 1.000 63.71581 151 PRO C O 1
ATOM 7951 N N . THR C 1 152 ? 32.72076 17.11755 47.31669 1.000 76.28483 152 THR C N 1
ATOM 7952 C CA . THR C 1 152 ? 31.36711 16.67718 47.62278 1.000 74.96511 152 THR C CA 1
ATOM 7953 C C . THR C 1 152 ? 30.53119 17.82101 48.18847 1.000 74.99381 152 THR C C 1
ATOM 7954 O O . THR C 1 152 ? 29.60454 18.30575 47.53942 1.000 71.78219 152 THR C O 1
ATOM 7958 N N . ASN C 1 161 ? 20.07918 11.06074 51.91186 1.000 75.15934 161 ASN C N 1
ATOM 7959 C CA . ASN C 1 161 ? 20.72441 12.12556 52.67165 1.000 91.01977 161 ASN C CA 1
ATOM 7960 C C . ASN C 1 161 ? 22.10488 11.69574 53.15337 1.000 87.96621 161 ASN C C 1
ATOM 7961 O O . ASN C 1 161 ? 23.05419 12.48249 53.13185 1.000 88.15143 161 ASN C O 1
ATOM 7966 N N . TYR C 1 162 ? 22.20126 10.44357 53.59670 1.000 70.46830 162 TYR C N 1
ATOM 7967 C CA . TYR C 1 162 ? 23.46550 9.91570 54.08887 1.000 69.12494 162 TYR C CA 1
ATOM 7968 C C . TYR C 1 162 ? 24.49606 9.87222 52.96791 1.000 81.67881 162 TYR C C 1
ATOM 7969 O O . TYR C 1 162 ? 24.16746 9.60729 51.80851 1.000 79.17407 162 TYR C O 1
ATOM 7978 N N . VAL C 1 163 ? 25.75010 10.14600 53.31972 1.000 78.93092 163 VAL C N 1
ATOM 7979 C CA . VAL C 1 163 ? 26.86065 10.14568 52.37593 1.000 73.61411 163 VAL C CA 1
ATOM 7980 C C . VAL C 1 163 ? 27.91705 9.17856 52.88870 1.000 73.38772 163 VAL C C 1
ATOM 7981 O O . VAL C 1 163 ? 28.31527 9.24854 54.05756 1.000 72.54035 163 VAL C O 1
ATOM 7985 N N . GLU C 1 164 ? 28.36362 8.27790 52.01808 1.000 83.47714 164 GLU C N 1
ATOM 7986 C CA . GLU C 1 164 ? 29.37930 7.30987 52.39920 1.000 81.32079 164 GLU C CA 1
ATOM 7987 C C . GLU C 1 164 ? 30.72077 7.99754 52.63128 1.000 76.20856 164 GLU C C 1
ATOM 7988 O O . GLU C 1 164 ? 31.01358 9.05199 52.05992 1.000 67.18790 164 GLU C O 1
ATOM 7994 N N . ASN C 1 165 ? 31.53716 7.38725 53.49436 1.000 69.98807 165 ASN C N 1
ATOM 7995 C CA . ASN C 1 165 ? 32.84701 7.95247 53.80358 1.000 60.38076 165 ASN C CA 1
ATOM 7996 C C . ASN C 1 165 ? 33.71601 8.04891 52.55725 1.000 69.92005 165 ASN C C 1
ATOM 7997 O O . ASN C 1 165 ? 34.49786 8.99524 52.40683 1.000 73.89751 165 ASN C O 1
ATOM 8002 N N . ARG C 1 166 ? 33.58558 7.08319 51.64648 1.000 75.60998 166 ARG C N 1
ATOM 8003 C CA . ARG C 1 166 ? 34.36229 7.08962 50.41340 1.000 71.81377 166 ARG C CA 1
ATOM 8004 C C . ARG C 1 166 ? 33.99782 8.24305 49.48794 1.000 72.92835 166 ARG C C 1
ATOM 8005 O O . ARG C 1 166 ? 34.74733 8.51353 48.54284 1.000 75.24255 166 ARG C O 1
ATOM 8013 N N . ASP C 1 167 ? 32.87889 8.92438 49.72927 1.000 76.45481 167 ASP C N 1
ATOM 8014 C CA . ASP C 1 167 ? 32.44687 10.03025 48.88557 1.000 67.73950 167 ASP C CA 1
ATOM 8015 C C . ASP C 1 167 ? 32.70274 11.39520 49.50932 1.000 71.52540 167 ASP C C 1
ATOM 8016 O O . ASP C 1 167 ? 32.46721 12.41352 48.84960 1.000 73.05381 167 ASP C O 1
ATOM 8021 N N . LEU C 1 168 ? 33.17396 11.44171 50.75315 1.000 75.84644 168 LEU C N 1
ATOM 8022 C CA . LEU C 1 168 ? 33.50928 12.70093 51.41339 1.000 69.93797 168 LEU C CA 1
ATOM 8023 C C . LEU C 1 168 ? 34.89308 13.12584 50.94410 1.000 65.73612 168 LEU C C 1
ATOM 8024 O O . LEU C 1 168 ? 35.91169 12.63814 51.44129 1.000 71.09377 168 LEU C O 1
ATOM 8029 N N . VAL C 1 169 ? 34.93111 14.03385 49.97233 1.000 50.69254 169 VAL C N 1
ATOM 8030 C CA . VAL C 1 169 ? 36.17442 14.50494 49.37834 1.000 60.29925 169 VAL C CA 1
ATOM 8031 C C . VAL C 1 169 ? 36.18273 16.02346 49.44554 1.000 61.88734 169 VAL C C 1
ATOM 8032 O O . VAL C 1 169 ? 35.25045 16.67683 48.95887 1.000 71.28042 169 VAL C O 1
ATOM 8036 N N . TRP C 1 170 ? 37.23319 16.58222 50.03828 1.000 48.15482 170 TRP C N 1
ATOM 8037 C CA . TRP C 1 170 ? 37.37210 18.02506 50.16752 1.000 58.98253 170 TRP C CA 1
ATOM 8038 C C . TRP C 1 170 ? 38.84748 18.36405 50.29186 1.000 57.57937 170 TRP C C 1
ATOM 8039 O O . TRP C 1 170 ? 39.66591 17.52958 50.69166 1.000 59.30034 170 TRP C O 1
ATOM 8050 N N . ASP C 1 171 ? 39.17862 19.59541 49.91747 1.000 52.55593 171 ASP C N 1
ATOM 8051 C CA . ASP C 1 171 ? 40.52153 20.14967 50.12424 1.000 52.14058 171 ASP C CA 1
ATOM 8052 C C . ASP C 1 171 ? 41.48205 19.30653 49.28299 1.000 57.76104 171 ASP C C 1
ATOM 8053 O O . ASP C 1 171 ? 41.21973 19.12985 48.08062 1.000 69.17039 171 ASP C O 1
ATOM 8058 N N . ALA C 1 172 ? 42.56984 18.77914 49.84761 1.000 59.39370 172 ALA C N 1
ATOM 8059 C CA . ALA C 1 172 ? 43.47108 17.83799 49.18807 1.000 59.57582 172 ALA C CA 1
ATOM 8060 C C . ALA C 1 172 ? 43.44375 16.46943 49.85513 1.000 49.66128 172 ALA C C 1
ATOM 8061 O O . ALA C 1 172 ? 44.38608 15.68786 49.70734 1.000 54.46784 172 ALA C O 1
ATOM 8063 N N . TYR C 1 173 ? 42.38096 16.17995 50.60297 1.000 55.81593 173 TYR C N 1
ATOM 8064 C CA . TYR C 1 173 ? 42.20309 14.88497 51.23496 1.000 51.63727 173 TYR C CA 1
ATOM 8065 C C . TYR C 1 173 ? 41.50989 13.93215 50.27835 1.000 54.42693 173 TYR C C 1
ATOM 8066 O O . TYR C 1 173 ? 40.63909 14.33423 49.49762 1.000 48.32368 173 TYR C O 1
ATOM 8075 N N . THR C 1 174 ? 41.90245 12.66252 50.34446 1.000 57.27730 174 THR C N 1
ATOM 8076 C CA . THR C 1 174 ? 41.25857 11.60471 49.57296 1.000 55.73060 174 THR C CA 1
ATOM 8077 C C . THR C 1 174 ? 41.09524 10.41605 50.50754 1.000 45.01714 174 THR C C 1
ATOM 8078 O O . THR C 1 174 ? 42.09234 9.96199 51.11430 1.000 58.62128 174 THR C O 1
ATOM 8082 N N . PRO C 1 175 ? 39.88495 9.89140 50.67225 1.000 59.43682 175 PRO C N 1
ATOM 8083 C CA . PRO C 1 175 ? 39.72024 8.68837 51.48123 1.000 65.73362 175 PRO C CA 1
ATOM 8084 C C . PRO C 1 175 ? 40.54822 7.55196 50.91369 1.000 60.99511 175 PRO C C 1
ATOM 8085 O O . PRO C 1 175 ? 40.75033 7.45959 49.68832 1.000 59.00551 175 PRO C O 1
ATOM 8089 N N . PRO C 1 176 ? 41.06747 6.67279 51.77362 1.000 57.73834 176 PRO C N 1
ATOM 8090 C CA . PRO C 1 176 ? 41.99591 5.63205 51.29035 1.000 54.12710 176 PRO C CA 1
ATOM 8091 C C . PRO C 1 176 ? 41.40941 4.75460 50.20088 1.000 51.63921 176 PRO C C 1
ATOM 8092 O O . PRO C 1 176 ? 42.13907 4.31604 49.30464 1.000 60.75352 176 PRO C O 1
ATOM 8096 N N . GLU C 1 177 ? 40.10088 4.50516 50.24450 1.000 62.73687 177 GLU C N 1
ATOM 8097 C CA . GLU C 1 177 ? 39.42678 3.64856 49.27827 1.000 60.62215 177 GLU C CA 1
ATOM 8098 C C . GLU C 1 177 ? 39.35436 4.26628 47.88815 1.000 66.33113 177 GLU C C 1
ATOM 8099 O O . GLU C 1 177 ? 38.91808 3.59040 46.95083 1.000 59.89138 177 GLU C O 1
ATOM 8105 N N . ARG C 1 178 ? 39.78250 5.51661 47.73023 1.000 66.78215 178 ARG C N 1
ATOM 8106 C CA . ARG C 1 178 ? 39.82224 6.17918 46.43550 1.000 66.80421 178 ARG C CA 1
ATOM 8107 C C . ARG C 1 178 ? 41.24623 6.40095 45.93978 1.000 64.62501 178 ARG C C 1
ATOM 8108 O O . ARG C 1 178 ? 41.44258 7.12178 44.95562 1.000 51.43282 178 ARG C O 1
ATOM 8116 N N . ARG C 1 179 ? 42.24315 5.80208 46.59174 1.000 60.28480 179 ARG C N 1
ATOM 8117 C CA . ARG C 1 179 ? 43.64137 6.05311 46.26771 1.000 58.51498 179 ARG C CA 1
ATOM 8118 C C . ARG C 1 179 ? 44.22231 5.03083 45.29533 1.000 52.38674 179 ARG C C 1
ATOM 8119 O O . ARG C 1 179 ? 45.42706 5.07074 45.02749 1.000 54.60039 179 ARG C O 1
ATOM 8127 N N . HIS C 1 180 ? 43.39478 4.12386 44.77392 1.000 49.58728 180 HIS C N 1
ATOM 8128 C CA . HIS C 1 180 ? 43.74376 3.26903 43.63551 1.000 52.79210 180 HIS C CA 1
ATOM 8129 C C . HIS C 1 180 ? 45.04724 2.50522 43.86563 1.000 47.83592 180 HIS C C 1
ATOM 8130 O O . HIS C 1 180 ? 45.95814 2.51262 43.03629 1.000 54.28304 180 HIS C O 1
ATOM 8137 N N . GLY C 1 181 ? 45.13165 1.83612 45.01195 1.000 44.97252 181 GLY C N 1
ATOM 8138 C CA . GLY C 1 181 ? 46.25766 0.97230 45.29981 1.000 41.59851 181 GLY C CA 1
ATOM 8139 C C . GLY C 1 181 ? 47.48593 1.65584 45.85950 1.000 50.97445 181 GLY C C 1
ATOM 8140 O O . GLY C 1 181 ? 48.47055 0.96775 46.15774 1.000 48.01815 181 GLY C O 1
ATOM 8141 N N . PHE C 1 182 ? 47.47027 2.97796 46.00737 1.000 54.35158 182 PHE C N 1
ATOM 8142 C CA . PHE C 1 182 ? 48.58536 3.70681 46.60845 1.000 54.26876 182 PHE C CA 1
ATOM 8143 C C . PHE C 1 182 ? 48.55297 3.47525 48.11457 1.000 51.49880 182 PHE C C 1
ATOM 8144 O O . PHE C 1 182 ? 47.78242 4.11562 48.83306 1.000 57.96761 182 PHE C O 1
ATOM 8152 N N . ASN C 1 183 ? 49.38691 2.55889 48.60812 1.000 43.17713 183 ASN C N 1
ATOM 8153 C CA . ASN C 1 183 ? 49.44269 2.32634 50.04720 1.000 45.38174 183 ASN C CA 1
ATOM 8154 C C . ASN C 1 183 ? 50.33591 3.32360 50.77357 1.000 54.24258 183 ASN C C 1
ATOM 8155 O O . ASN C 1 183 ? 50.44160 3.25306 52.00373 1.000 51.68411 183 ASN C O 1
ATOM 8160 N N . PHE C 1 184 ? 50.98015 4.23703 50.04982 1.000 44.45548 184 PHE C N 1
ATOM 8161 C CA . PHE C 1 184 ? 51.65110 5.39393 50.62891 1.000 43.02375 184 PHE C CA 1
ATOM 8162 C C . PHE C 1 184 ? 51.08857 6.64376 49.96855 1.000 49.06307 184 PHE C C 1
ATOM 8163 O O . PHE C 1 184 ? 51.00841 6.71615 48.73787 1.000 51.58074 184 PHE C O 1
ATOM 8171 N N . TRP C 1 185 ? 50.70335 7.62284 50.78329 1.000 42.35742 185 TRP C N 1
ATOM 8172 C CA . TRP C 1 185 ? 49.95902 8.77940 50.30177 1.000 44.05021 185 TRP C CA 1
ATOM 8173 C C . TRP C 1 185 ? 50.44264 10.03252 51.01514 1.000 54.38600 185 TRP C C 1
ATOM 8174 O O . TRP C 1 185 ? 50.49839 10.06445 52.24780 1.000 65.65130 185 TRP C O 1
ATOM 8185 N N . TYR C 1 186 ? 50.79034 11.06638 50.23688 1.000 42.77708 186 TYR C N 1
ATOM 8186 C CA . TYR C 1 186 ? 51.23646 12.34389 50.79902 1.000 46.02555 186 TYR C CA 1
ATOM 8187 C C . TYR C 1 186 ? 50.85982 13.43713 49.79333 1.000 46.03034 186 TYR C C 1
ATOM 8188 O O . TYR C 1 186 ? 51.69887 13.97842 49.06581 1.000 41.44539 186 TYR C O 1
ATOM 8197 N N . SER C 1 187 ? 49.57164 13.76514 49.76360 1.000 44.30404 187 SER C N 1
ATOM 8198 C CA . SER C 1 187 ? 49.03423 14.71287 48.79985 1.000 55.78936 187 SER C CA 1
ATOM 8199 C C . SER C 1 187 ? 49.23922 16.15125 49.27287 1.000 52.22902 187 SER C C 1
ATOM 8200 O O . SER C 1 187 ? 49.38868 16.42712 50.46494 1.000 62.88542 187 SER C O 1
ATOM 8203 N N . TYR C 1 188 ? 49.23155 17.07271 48.31201 1.000 59.49079 188 TYR C N 1
ATOM 8204 C CA . TYR C 1 188 ? 49.55420 18.47293 48.54525 1.000 63.25553 188 TYR C CA 1
ATOM 8205 C C . TYR C 1 188 ? 48.38818 19.36108 48.13431 1.000 57.59766 188 TYR C C 1
ATOM 8206 O O . TYR C 1 188 ? 47.69579 19.07506 47.15369 1.000 61.02616 188 TYR C O 1
ATOM 8215 N N . GLY C 1 189 ? 48.18713 20.44642 48.87854 1.000 46.30751 189 GLY C N 1
ATOM 8216 C CA . GLY C 1 189 ? 47.12819 21.38495 48.56553 1.000 66.56548 189 GLY C CA 1
ATOM 8217 C C . GLY C 1 189 ? 47.41233 22.73705 49.17654 1.000 72.44187 189 GLY C C 1
ATOM 8218 O O . GLY C 1 189 ? 48.32093 22.89903 49.99343 1.000 71.23723 189 GLY C O 1
ATOM 8219 N N . THR C 1 190 ? 46.61710 23.72014 48.75883 1.000 82.38309 190 THR C N 1
ATOM 8220 C CA . THR C 1 190 ? 46.71202 25.07200 49.30301 1.000 89.10274 190 THR C CA 1
ATOM 8221 C C . THR C 1 190 ? 45.32553 25.62640 49.61745 1.000 89.91078 190 THR C C 1
ATOM 8222 O O . THR C 1 190 ? 45.00319 25.89982 50.77397 1.000 80.56082 190 THR C O 1
ATOM 8226 N N . PRO C 1 197 ? 49.42028 26.10218 52.62888 1.000 71.07518 197 PRO C N 1
ATOM 8227 C CA . PRO C 1 197 ? 50.22811 24.98329 52.13609 1.000 76.20623 197 PRO C CA 1
ATOM 8228 C C . PRO C 1 197 ? 50.23057 23.81221 53.11342 1.000 70.24178 197 PRO C C 1
ATOM 8229 O O . PRO C 1 197 ? 50.84821 23.89524 54.17297 1.000 74.19958 197 PRO C O 1
ATOM 8233 N N . HIS C 1 198 ? 49.55291 22.72503 52.75719 1.000 63.70193 198 HIS C N 1
ATOM 8234 C CA . HIS C 1 198 ? 49.35524 21.61514 53.67433 1.000 61.15669 198 HIS C CA 1
ATOM 8235 C C . HIS C 1 198 ? 49.48947 20.29957 52.92369 1.000 61.42813 198 HIS C C 1
ATOM 8236 O O . HIS C 1 198 ? 49.36379 20.24192 51.69698 1.000 53.50151 198 HIS C O 1
ATOM 8243 N N . TYR C 1 199 ? 49.72741 19.23399 53.68811 1.000 51.93129 199 TYR C N 1
ATOM 8244 C CA . TYR C 1 199 ? 49.87183 17.88928 53.15353 1.000 42.74831 199 TYR C CA 1
ATOM 8245 C C . TYR C 1 199 ? 49.03152 16.92380 53.97791 1.000 44.84104 199 TYR C C 1
ATOM 8246 O O . TYR C 1 199 ? 48.79072 17.14965 55.16703 1.000 59.72857 199 TYR C O 1
ATOM 8255 N N . TRP C 1 200 ? 48.59808 15.83613 53.34227 1.000 48.62821 200 TRP C N 1
ATOM 8256 C CA . TRP C 1 200 ? 47.77084 14.82427 53.98688 1.000 42.20480 200 TRP C CA 1
ATOM 8257 C C . TRP C 1 200 ? 48.51365 13.49693 54.01933 1.000 44.81052 200 TRP C C 1
ATOM 8258 O O . TRP C 1 200 ? 48.98638 13.01580 52.98455 1.000 46.26863 200 TRP C O 1
ATOM 8269 N N . ASP C 1 201 ? 48.60524 12.91237 55.21049 1.000 54.65274 201 ASP C N 1
ATOM 8270 C CA . ASP C 1 201 ? 49.36044 11.68981 55.42592 1.000 48.37252 201 ASP C CA 1
ATOM 8271 C C . ASP C 1 201 ? 48.74414 10.51478 54.67174 1.000 58.21019 201 ASP C C 1
ATOM 8272 O O . ASP C 1 201 ? 47.63504 10.58263 54.13572 1.000 53.07324 201 ASP C O 1
ATOM 8277 N N . THR C 1 202 ? 49.49611 9.41407 54.64297 1.000 50.36941 202 THR C N 1
ATOM 8278 C CA . THR C 1 202 ? 48.91080 8.13331 54.26653 1.000 46.18981 202 THR C CA 1
ATOM 8279 C C . THR C 1 202 ? 47.75031 7.78670 55.18914 1.000 49.35810 202 THR C C 1
ATOM 8280 O O . THR C 1 202 ? 46.74558 7.20993 54.75513 1.000 54.63734 202 THR C O 1
ATOM 8284 N N . ASP C 1 203 ? 47.86275 8.15403 56.46377 1.000 60.42295 203 ASP C N 1
ATOM 8285 C CA . ASP C 1 203 ? 46.84794 7.86030 57.46433 1.000 66.59147 203 ASP C CA 1
ATOM 8286 C C . ASP C 1 203 ? 45.89314 9.02513 57.69663 1.000 49.71967 203 ASP C C 1
ATOM 8287 O O . ASP C 1 203 ? 45.10652 8.98668 58.64759 1.000 59.75714 203 ASP C O 1
ATOM 8292 N N . GLY C 1 204 ? 45.95256 10.05900 56.86470 1.000 46.46368 204 GLY C N 1
ATOM 8293 C CA . GLY C 1 204 ? 45.01515 11.15958 56.95121 1.000 56.94967 204 GLY C CA 1
ATOM 8294 C C . GLY C 1 204 ? 45.37638 12.26787 57.91439 1.000 56.59396 204 GLY C C 1
ATOM 8295 O O . GLY C 1 204 ? 44.52401 13.11799 58.19408 1.000 51.38396 204 GLY C O 1
ATOM 8296 N N . LYS C 1 205 ? 46.59959 12.28944 58.43566 1.000 59.41322 205 LYS C N 1
ATOM 8297 C CA . LYS C 1 205 ? 47.02594 13.38491 59.29440 1.000 53.09678 205 LYS C CA 1
ATOM 8298 C C . LYS C 1 205 ? 47.46593 14.57131 58.44559 1.000 53.03006 205 LYS C C 1
ATOM 8299 O O . LYS C 1 205 ? 48.15854 14.40636 57.43730 1.000 53.03726 205 LYS C O 1
ATOM 8305 N N . ARG C 1 206 ? 47.05773 15.76882 58.85694 1.000 57.32273 206 ARG C N 1
ATOM 8306 C CA . ARG C 1 206 ? 47.33043 16.98468 58.10164 1.000 54.71509 206 ARG C CA 1
ATOM 8307 C C . ARG C 1 206 ? 48.62491 17.62572 58.58830 1.000 55.03060 206 ARG C C 1
ATOM 8308 O O . ARG C 1 206 ? 48.82676 17.79380 59.79510 1.000 70.31857 206 ARG C O 1
ATOM 8316 N N . HIS C 1 207 ? 49.50035 17.97548 57.64704 1.000 54.82528 207 HIS C N 1
ATOM 8317 C CA . HIS C 1 207 ? 50.78184 18.60148 57.94631 1.000 61.54396 207 HIS C CA 1
ATOM 8318 C C . HIS C 1 207 ? 50.83324 19.97736 57.30275 1.000 59.84708 207 HIS C C 1
ATOM 8319 O O . HIS C 1 207 ? 50.60217 20.11231 56.09787 1.000 66.62945 207 HIS C O 1
ATOM 8326 N N . ASP C 1 208 ? 51.14658 20.99186 58.10193 1.000 61.77966 208 ASP C N 1
ATOM 8327 C CA . ASP C 1 208 ? 51.24168 22.37174 57.63038 1.000 62.19083 208 ASP C CA 1
ATOM 8328 C C . ASP C 1 208 ? 52.71803 22.73937 57.53241 1.000 50.46164 208 ASP C C 1
ATOM 8329 O O . ASP C 1 208 ? 53.35032 23.08964 58.53306 1.000 74.28430 208 ASP C O 1
ATOM 8334 N N . ILE C 1 209 ? 53.25964 22.65873 56.32051 1.000 59.65856 209 ILE C N 1
ATOM 8335 C CA . ILE C 1 209 ? 54.68444 22.83590 56.05926 1.000 64.25995 209 ILE C CA 1
ATOM 8336 C C . ILE C 1 209 ? 54.84726 24.05470 55.15979 1.000 60.29083 209 ILE C C 1
ATOM 8337 O O . ILE C 1 209 ? 54.25458 24.11173 54.07428 1.000 71.43377 209 ILE C O 1
ATOM 8342 N N . ASN C 1 210 ? 55.65522 25.01964 55.59809 1.000 57.84242 210 ASN C N 1
ATOM 8343 C CA . ASN C 1 210 ? 55.93762 26.20622 54.79529 1.000 50.60301 210 ASN C CA 1
ATOM 8344 C C . ASN C 1 210 ? 57.21767 26.08511 53.97703 1.000 45.38669 210 ASN C C 1
ATOM 8345 O O . ASN C 1 210 ? 57.54333 27.00909 53.22431 1.000 58.56035 210 ASN C O 1
ATOM 8350 N N . GLN C 1 211 ? 57.94663 24.98073 54.11584 1.000 50.11806 211 GLN C N 1
ATOM 8351 C CA . GLN C 1 211 ? 59.13219 24.74398 53.30475 1.000 50.60004 211 GLN C CA 1
ATOM 8352 C C . GLN C 1 211 ? 58.76540 24.72369 51.82544 1.000 50.24160 211 GLN C C 1
ATOM 8353 O O . GLN C 1 211 ? 57.65675 24.33431 51.44643 1.000 51.09828 211 GLN C O 1
ATOM 8359 N N . TRP C 1 212 ? 59.70808 25.16672 50.99125 1.000 49.40024 212 TRP C N 1
ATOM 8360 C CA . TRP C 1 212 ? 59.53071 25.15463 49.54287 1.000 52.41304 212 TRP C CA 1
ATOM 8361 C C . TRP C 1 212 ? 59.02383 23.79668 49.08420 1.000 59.18944 212 TRP C C 1
ATOM 8362 O O . TRP C 1 212 ? 59.70816 22.78085 49.24074 1.000 64.06383 212 TRP C O 1
ATOM 8373 N N . SER C 1 213 ? 57.81261 23.79223 48.52741 1.000 49.79449 213 SER C N 1
ATOM 8374 C CA . SER C 1 213 ? 57.05954 22.55668 48.31323 1.000 41.91077 213 SER C CA 1
ATOM 8375 C C . SER C 1 213 ? 57.83353 21.46742 47.57949 1.000 57.84688 213 SER C C 1
ATOM 8376 O O . SER C 1 213 ? 57.82636 20.32004 48.05576 1.000 61.22115 213 SER C O 1
ATOM 8379 N N . PRO C 1 214 ? 58.50273 21.72661 46.44603 1.000 58.72906 214 PRO C N 1
ATOM 8380 C CA . PRO C 1 214 ? 59.26198 20.63511 45.81146 1.000 50.69444 214 PRO C CA 1
ATOM 8381 C C . PRO C 1 214 ? 60.35741 20.07776 46.70089 1.000 49.56979 214 PRO C C 1
ATOM 8382 O O . PRO C 1 214 ? 60.62225 18.87023 46.66682 1.000 55.38269 214 PRO C O 1
ATOM 8386 N N . SER C 1 215 ? 60.99843 20.93002 47.50391 1.000 56.20413 215 SER C N 1
ATOM 8387 C CA . SER C 1 215 ? 62.04238 20.46162 48.40974 1.000 53.75133 215 SER C CA 1
ATOM 8388 C C . SER C 1 215 ? 61.47436 19.50601 49.45151 1.000 56.44713 215 SER C C 1
ATOM 8389 O O . SER C 1 215 ? 62.05422 18.44891 49.72429 1.000 51.69846 215 SER C O 1
ATOM 8392 N N . HIS C 1 216 ? 60.33061 19.86110 50.04154 1.000 52.76559 216 HIS C N 1
ATOM 8393 C CA . HIS C 1 216 ? 59.74110 19.01745 51.07602 1.000 55.72146 216 HIS C CA 1
ATOM 8394 C C . HIS C 1 216 ? 59.22058 17.70777 50.49622 1.000 56.50260 216 HIS C C 1
ATOM 8395 O O . HIS C 1 216 ? 59.35768 16.64956 51.11967 1.000 53.66106 216 HIS C O 1
ATOM 8402 N N . GLU C 1 217 ? 58.61153 17.75792 49.31025 1.000 56.28128 217 GLU C N 1
ATOM 8403 C CA . GLU C 1 217 ? 58.15240 16.53073 48.66885 1.000 50.93893 217 GLU C CA 1
ATOM 8404 C C . GLU C 1 217 ? 59.32410 15.61413 48.34262 1.000 54.10251 217 GLU C C 1
ATOM 8405 O O . GLU C 1 217 ? 59.20723 14.38525 48.42739 1.000 49.35344 217 GLU C O 1
ATOM 8411 N N . THR C 1 218 ? 60.46548 16.19755 47.97257 1.000 55.31423 218 THR C N 1
ATOM 8412 C CA . THR C 1 218 ? 61.67070 15.40602 47.75452 1.000 58.97717 218 THR C CA 1
ATOM 8413 C C . THR C 1 218 ? 62.17878 14.80891 49.06143 1.000 61.80359 218 THR C C 1
ATOM 8414 O O . THR C 1 218 ? 62.68311 13.67946 49.07839 1.000 49.56529 218 THR C O 1
ATOM 8418 N N . ASP C 1 219 ? 62.05040 15.55026 50.16660 1.000 58.99315 219 ASP C N 1
ATOM 8419 C CA . ASP C 1 219 ? 62.38889 15.00168 51.47806 1.000 51.86781 219 ASP C CA 1
ATOM 8420 C C . ASP C 1 219 ? 61.58084 13.74336 51.76347 1.000 57.47942 219 ASP C C 1
ATOM 8421 O O . ASP C 1 219 ? 62.12377 12.72655 52.21110 1.000 65.43586 219 ASP C O 1
ATOM 8426 N N . MET C 1 220 ? 60.27208 13.79910 51.50580 1.000 50.78698 220 MET C N 1
ATOM 8427 C CA . MET C 1 220 ? 59.41471 12.64171 51.73633 1.000 51.94072 220 MET C CA 1
ATOM 8428 C C . MET C 1 220 ? 59.81797 11.47193 50.84936 1.000 53.40944 220 MET C C 1
ATOM 8429 O O . MET C 1 220 ? 59.81167 10.31709 51.29074 1.000 57.45339 220 MET C O 1
ATOM 8434 N N . ALA C 1 221 ? 60.17060 11.75370 49.59301 1.000 53.70606 221 ALA C N 1
ATOM 8435 C CA . ALA C 1 221 ? 60.57985 10.69370 48.67946 1.000 56.36127 221 ALA C CA 1
ATOM 8436 C C . ALA C 1 221 ? 61.84084 9.99339 49.16902 1.000 52.97406 221 ALA C C 1
ATOM 8437 O O . ALA C 1 221 ? 61.92881 8.76041 49.13060 1.000 42.26200 221 ALA C O 1
ATOM 8439 N N . ILE C 1 222 ? 62.83167 10.76473 49.62438 1.000 54.23854 222 ILE C N 1
ATOM 8440 C CA . ILE C 1 222 ? 64.06113 10.17195 50.14454 1.000 53.92272 222 ILE C CA 1
ATOM 8441 C C . ILE C 1 222 ? 63.75818 9.30323 51.35838 1.000 52.16323 222 ILE C C 1
ATOM 8442 O O . ILE C 1 222 ? 64.28431 8.19059 51.49241 1.000 59.98866 222 ILE C O 1
ATOM 8447 N N . SER C 1 223 ? 62.89621 9.79041 52.25550 1.000 62.59747 223 SER C N 1
ATOM 8448 C CA . SER C 1 223 ? 62.50512 8.99215 53.41366 1.000 59.78431 223 SER C CA 1
ATOM 8449 C C . SER C 1 223 ? 61.81001 7.70790 52.98254 1.000 58.62486 223 SER C C 1
ATOM 8450 O O . SER C 1 223 ? 62.07227 6.63463 53.53776 1.000 55.57891 223 SER C O 1
ATOM 8453 N N . TYR C 1 224 ? 60.92375 7.79764 51.98728 1.000 59.06978 224 TYR C N 1
ATOM 8454 C CA . TYR C 1 224 ? 60.24135 6.60584 51.49520 1.000 48.72167 224 TYR C CA 1
ATOM 8455 C C . TYR C 1 224 ? 61.22456 5.62999 50.86470 1.000 51.62911 224 TYR C C 1
ATOM 8456 O O . TYR C 1 224 ? 61.12335 4.41533 51.07147 1.000 53.09227 224 TYR C O 1
ATOM 8465 N N . LEU C 1 225 ? 62.18063 6.14270 50.08759 1.000 47.14022 225 LEU C N 1
ATOM 8466 C CA . LEU C 1 225 ? 63.21401 5.28407 49.51856 1.000 45.07793 225 LEU C CA 1
ATOM 8467 C C . LEU C 1 225 ? 64.00899 4.59467 50.61996 1.000 55.80127 225 LEU C C 1
ATOM 8468 O O . LEU C 1 225 ? 64.24511 3.38180 50.57002 1.000 50.62643 225 LEU C O 1
ATOM 8473 N N . LYS C 1 226 ? 64.42388 5.36126 51.63214 1.000 48.17223 226 LYS C N 1
ATOM 8474 C CA . LYS C 1 226 ? 65.21120 4.81088 52.72770 1.000 48.04527 226 LYS C CA 1
ATOM 8475 C C . LYS C 1 226 ? 64.41829 3.82730 53.57533 1.000 53.80794 226 LYS C C 1
ATOM 8476 O O . LYS C 1 226 ? 65.02262 3.02255 54.29350 1.000 52.61788 226 LYS C O 1
ATOM 8482 N N . ASN C 1 227 ? 63.08614 3.87203 53.50216 1.000 60.21786 227 ASN C N 1
ATOM 8483 C CA . ASN C 1 227 ? 62.21862 3.22975 54.48983 1.000 50.89820 227 ASN C CA 1
ATOM 8484 C C . ASN C 1 227 ? 62.55503 3.73100 55.89098 1.000 52.27324 227 ASN C C 1
ATOM 8485 O O . ASN C 1 227 ? 62.63790 2.95999 56.84934 1.000 53.63513 227 ASN C O 1
ATOM 8490 N N . GLU C 1 228 ? 62.75638 5.04649 55.99729 1.000 68.34767 228 GLU C N 1
ATOM 8491 C CA . GLU C 1 228 ? 63.17084 5.65591 57.25602 1.000 55.85897 228 GLU C CA 1
ATOM 8492 C C . GLU C 1 228 ? 62.10331 5.51078 58.33185 1.000 52.75995 228 GLU C C 1
ATOM 8493 O O . GLU C 1 228 ? 62.42486 5.47001 59.52471 1.000 71.45975 228 GLU C O 1
ATOM 8499 N N . PHE C 1 229 ? 60.83259 5.41970 57.93351 1.000 56.59777 229 PHE C N 1
ATOM 8500 C CA . PHE C 1 229 ? 59.71874 5.37049 58.87454 1.000 48.38784 229 PHE C CA 1
ATOM 8501 C C . PHE C 1 229 ? 58.85124 4.13017 58.68234 1.000 52.80929 229 PHE C C 1
ATOM 8502 O O . PHE C 1 229 ? 57.68812 4.12179 59.09992 1.000 68.06856 229 PHE C O 1
ATOM 8510 N N . GLY C 1 230 ? 59.39399 3.08847 58.05871 1.000 51.06775 230 GLY C N 1
ATOM 8511 C CA . GLY C 1 230 ? 58.69135 1.81688 57.95649 1.000 54.89005 230 GLY C CA 1
ATOM 8512 C C . GLY C 1 230 ? 57.37870 1.88201 57.20669 1.000 54.97976 230 GLY C C 1
ATOM 8513 O O . GLY C 1 230 ? 56.42725 1.17276 57.55739 1.000 58.89675 230 GLY C O 1
ATOM 8514 N N . ARG C 1 231 ? 57.30240 2.72085 56.17852 1.000 55.29567 231 ARG C N 1
ATOM 8515 C CA . ARG C 1 231 ? 56.07950 2.88946 55.40808 1.000 54.34416 231 ARG C CA 1
ATOM 8516 C C . ARG C 1 231 ? 56.04177 2.03463 54.14852 1.000 56.44593 231 ARG C C 1
ATOM 8517 O O . ARG C 1 231 ? 55.06818 2.11442 53.39061 1.000 49.60072 231 ARG C O 1
ATOM 8525 N N . ARG C 1 232 ? 57.06339 1.21807 53.90516 1.000 53.35309 232 ARG C N 1
ATOM 8526 C CA . ARG C 1 232 ? 57.06422 0.34769 52.74067 1.000 43.71775 232 ARG C CA 1
ATOM 8527 C C . ARG C 1 232 ? 57.81527 -0.93239 53.06980 1.000 51.94762 232 ARG C C 1
ATOM 8528 O O . ARG C 1 232 ? 58.68316 -0.95685 53.94746 1.000 51.46700 232 ARG C O 1
ATOM 8536 N N . ASP C 1 233 ? 57.45610 -1.99989 52.36164 1.000 58.74574 233 ASP C N 1
ATOM 8537 C CA . ASP C 1 233 ? 58.11352 -3.29413 52.50074 1.000 49.65504 233 ASP C CA 1
ATOM 8538 C C . ASP C 1 233 ? 59.33133 -3.30385 51.58416 1.000 54.44965 233 ASP C C 1
ATOM 8539 O O . ASP C 1 233 ? 59.19236 -3.32263 50.35752 1.000 65.74482 233 ASP C O 1
ATOM 8544 N N . VAL C 1 234 ? 60.52791 -3.28183 52.17785 1.000 55.63682 234 VAL C N 1
ATOM 8545 C CA . VAL C 1 234 ? 61.74553 -3.21530 51.37701 1.000 61.38805 234 VAL C CA 1
ATOM 8546 C C . VAL C 1 234 ? 61.98018 -4.49634 50.59139 1.000 52.12335 234 VAL C C 1
ATOM 8547 O O . VAL C 1 234 ? 62.76700 -4.49762 49.63671 1.000 54.83756 234 VAL C O 1
ATOM 8551 N N . SER C 1 235 ? 61.32522 -5.59280 50.96710 1.000 60.74609 235 SER C N 1
ATOM 8552 C CA . SER C 1 235 ? 61.42635 -6.83409 50.21202 1.000 52.66703 235 SER C CA 1
ATOM 8553 C C . SER C 1 235 ? 60.55935 -6.83058 48.96202 1.000 56.74480 235 SER C C 1
ATOM 8554 O O . SER C 1 235 ? 60.56206 -7.81959 48.22205 1.000 68.34196 235 SER C O 1
ATOM 8557 N N . LYS C 1 236 ? 59.81842 -5.75283 48.71524 1.000 45.33864 236 LYS C N 1
ATOM 8558 C CA . LYS C 1 236 ? 58.98311 -5.60088 47.53972 1.000 54.50326 236 LYS C CA 1
ATOM 8559 C C . LYS C 1 236 ? 59.52284 -4.49477 46.64058 1.000 48.30613 236 LYS C C 1
ATOM 8560 O O . LYS C 1 236 ? 60.14487 -3.54251 47.12253 1.000 61.65040 236 LYS C O 1
ATOM 8566 N N . PRO C 1 237 ? 59.31245 -4.59176 45.33153 1.000 48.57843 237 PRO C N 1
ATOM 8567 C CA . PRO C 1 237 ? 59.57511 -3.44252 44.46409 1.000 54.93696 237 PRO C CA 1
ATOM 8568 C C . PRO C 1 237 ? 58.59844 -2.31869 44.76818 1.000 52.20273 237 PRO C C 1
ATOM 8569 O O . PRO C 1 237 ? 57.52334 -2.52694 45.33538 1.000 49.50875 237 PRO C O 1
ATOM 8573 N N . PHE C 1 238 ? 58.99056 -1.10528 44.39341 1.000 46.00174 238 PHE C N 1
ATOM 8574 C CA . PHE C 1 238 ? 58.16559 0.06049 44.65548 1.000 45.01172 238 PHE C CA 1
ATOM 8575 C C . PHE C 1 238 ? 57.88130 0.81767 43.36672 1.000 38.95814 238 PHE C C 1
ATOM 8576 O O . PHE C 1 238 ? 58.67537 0.80240 42.42220 1.000 42.69936 238 PHE C O 1
ATOM 8584 N N . PHE C 1 239 ? 56.72634 1.47944 43.34814 1.000 37.99892 239 PHE C N 1
ATOM 8585 C CA . PHE C 1 239 ? 56.29988 2.34278 42.25192 1.000 44.05850 239 PHE C CA 1
ATOM 8586 C C . PHE C 1 239 ? 55.96458 3.69833 42.85924 1.000 48.84187 239 PHE C C 1
ATOM 8587 O O . PHE C 1 239 ? 54.95663 3.83619 43.56030 1.000 40.59327 239 PHE C O 1
ATOM 8595 N N . LEU C 1 240 ? 56.81222 4.69329 42.60277 1.000 57.08353 240 LEU C N 1
ATOM 8596 C CA . LEU C 1 240 ? 56.77664 5.96830 43.31449 1.000 35.98024 240 LEU C CA 1
ATOM 8597 C C . LEU C 1 240 ? 56.50798 7.09477 42.32537 1.000 36.83072 240 LEU C C 1
ATOM 8598 O O . LEU C 1 240 ? 57.34956 7.39028 41.46988 1.000 45.73977 240 LEU C O 1
ATOM 8603 N N . MET C 1 241 ? 55.34163 7.72430 42.44679 1.000 47.70479 241 MET C N 1
ATOM 8604 C CA . MET C 1 241 ? 54.99193 8.89588 41.65172 1.000 46.70069 241 MET C CA 1
ATOM 8605 C C . MET C 1 241 ? 55.19540 10.15149 42.48746 1.000 53.89115 241 MET C C 1
ATOM 8606 O O . MET C 1 241 ? 54.74254 10.22127 43.63560 1.000 54.59052 241 MET C O 1
ATOM 8611 N N . ILE C 1 242 ? 55.86744 11.13999 41.90957 1.000 47.36621 242 ILE C N 1
ATOM 8612 C CA . ILE C 1 242 ? 56.16700 12.39089 42.59210 1.000 41.38924 242 ILE C CA 1
ATOM 8613 C C . ILE C 1 242 ? 55.66579 13.53160 41.72404 1.000 48.33674 242 ILE C C 1
ATOM 8614 O O . ILE C 1 242 ? 56.21334 13.78816 40.64454 1.000 56.16477 242 ILE C O 1
ATOM 8619 N N . SER C 1 243 ? 54.62575 14.21419 42.19152 1.000 52.17523 243 SER C N 1
ATOM 8620 C CA . SER C 1 243 ? 54.16399 15.45385 41.57426 1.000 50.41634 243 SER C CA 1
ATOM 8621 C C . SER C 1 243 ? 54.84305 16.60251 42.30846 1.000 60.76525 243 SER C C 1
ATOM 8622 O O . SER C 1 243 ? 54.45246 16.96005 43.42172 1.000 52.06850 243 SER C O 1
ATOM 8625 N N . MET C 1 244 ? 55.87821 17.17132 41.69831 1.000 56.57258 244 MET C N 1
ATOM 8626 C CA . MET C 1 244 ? 56.59487 18.28751 42.29481 1.000 46.94497 244 MET C CA 1
ATOM 8627 C C . MET C 1 244 ? 55.85958 19.57832 41.96546 1.000 58.41742 244 MET C C 1
ATOM 8628 O O . MET C 1 244 ? 55.57376 19.85800 40.79713 1.000 58.10110 244 MET C O 1
ATOM 8633 N N . ASN C 1 245 ? 55.53756 20.35450 42.99990 1.000 63.99637 245 ASN C N 1
ATOM 8634 C CA . ASN C 1 245 ? 54.64319 21.50363 42.87264 1.000 57.70734 245 ASN C CA 1
ATOM 8635 C C . ASN C 1 245 ? 55.33239 22.77131 43.35267 1.000 59.42789 245 ASN C C 1
ATOM 8636 O O . ASN C 1 245 ? 55.20723 23.15151 44.52667 1.000 63.22299 245 ASN C O 1
ATOM 8641 N N . PRO C 1 246 ? 56.06743 23.45777 42.48194 1.000 58.55849 246 PRO C N 1
ATOM 8642 C CA . PRO C 1 246 ? 56.53499 24.79173 42.82209 1.000 59.72343 246 PRO C CA 1
ATOM 8643 C C . PRO C 1 246 ? 55.34398 25.71937 43.05214 1.000 50.01597 246 PRO C C 1
ATOM 8644 O O . PRO C 1 246 ? 54.26426 25.51013 42.47747 1.000 66.98358 246 PRO C O 1
ATOM 8648 N N . PRO C 1 247 ? 55.51280 26.73402 43.89125 1.000 60.92149 247 PRO C N 1
ATOM 8649 C CA . PRO C 1 247 ? 54.41255 27.68565 44.10390 1.000 71.74601 247 PRO C CA 1
ATOM 8650 C C . PRO C 1 247 ? 54.14471 28.47886 42.83317 1.000 70.04344 247 PRO C C 1
ATOM 8651 O O . PRO C 1 247 ? 55.07425 28.94333 42.16825 1.000 72.14866 247 PRO C O 1
ATOM 8655 N N . HIS C 1 248 ? 52.86802 28.62018 42.49056 1.000 75.65612 248 HIS C N 1
ATOM 8656 C CA . HIS C 1 248 ? 52.49891 29.32264 41.26909 1.000 92.55676 248 HIS C CA 1
ATOM 8657 C C . HIS C 1 248 ? 51.52509 30.46568 41.49534 1.000 101.62248 248 HIS C C 1
ATOM 8658 O O . HIS C 1 248 ? 51.60965 31.48242 40.80067 1.000 111.18975 248 HIS C O 1
ATOM 8665 N N . HIS C 1 249 ? 50.59900 30.32612 42.44250 1.000 100.26927 249 HIS C N 1
ATOM 8666 C CA . HIS C 1 249 ? 49.74304 31.45251 42.80056 1.000 120.09505 249 HIS C CA 1
ATOM 8667 C C . HIS C 1 249 ? 50.53211 32.68285 43.23617 1.000 122.50045 249 HIS C C 1
ATOM 8668 O O . HIS C 1 249 ? 50.14973 33.79582 42.83415 1.000 118.68081 249 HIS C O 1
ATOM 8670 N N . PRO C 1 250 ? 51.61430 32.58027 44.03377 1.000 117.33911 250 PRO C N 1
ATOM 8671 C CA . PRO C 1 250 ? 52.40687 33.78788 44.33852 1.000 112.57176 250 PRO C CA 1
ATOM 8672 C C . PRO C 1 250 ? 53.40054 34.13173 43.23096 1.000 115.48075 250 PRO C C 1
ATOM 8673 O O . PRO C 1 250 ? 54.60716 34.25832 43.45385 1.000 108.69646 250 PRO C O 1
ATOM 8677 N N . TYR C 1 251 ? 52.88560 34.27670 42.00723 1.000 124.50514 251 TYR C N 1
ATOM 8678 C CA . TYR C 1 251 ? 53.69603 34.77618 40.90215 1.000 122.69477 251 TYR C CA 1
ATOM 8679 C C . TYR C 1 251 ? 54.02519 36.25399 41.05873 1.000 122.00697 251 TYR C C 1
ATOM 8680 O O . TYR C 1 251 ? 55.00582 36.72534 40.47243 1.000 105.91101 251 TYR C O 1
ATOM 8689 N N . ASN C 1 252 ? 53.21449 36.98781 41.82613 1.000 119.98776 252 ASN C N 1
ATOM 8690 C CA . ASN C 1 252 ? 53.41150 38.42425 41.98526 1.000 112.40863 252 ASN C CA 1
ATOM 8691 C C . ASN C 1 252 ? 54.77147 38.73828 42.59221 1.000 110.10417 252 ASN C C 1
ATOM 8692 O O . ASN C 1 252 ? 55.42065 39.71987 42.21032 1.000 94.20696 252 ASN C O 1
ATOM 8697 N N . SER C 1 253 ? 55.21539 37.91941 43.54005 1.000 110.52450 253 SER C N 1
ATOM 8698 C CA . SER C 1 253 ? 56.43329 38.17409 44.28829 1.000 98.56601 253 SER C CA 1
ATOM 8699 C C . SER C 1 253 ? 57.33005 36.94567 44.25639 1.000 93.81435 253 SER C C 1
ATOM 8700 O O . SER C 1 253 ? 56.85345 35.80733 44.24346 1.000 83.33675 253 SER C O 1
ATOM 8703 N N . PHE C 1 254 ? 58.63794 37.19006 44.24850 1.000 91.13075 254 PHE C N 1
ATOM 8704 C CA . PHE C 1 254 ? 59.63241 36.12649 44.22438 1.000 78.01656 254 PHE C CA 1
ATOM 8705 C C . PHE C 1 254 ? 59.81567 35.45626 45.57998 1.000 76.22282 254 PHE C C 1
ATOM 8706 O O . PHE C 1 254 ? 60.81924 34.76128 45.77084 1.000 72.50429 254 PHE C O 1
ATOM 8714 N N . ASN C 1 255 ? 58.88033 35.65878 46.51646 1.000 89.60961 255 ASN C N 1
ATOM 8715 C CA . ASN C 1 255 ? 58.99233 35.05675 47.84258 1.000 94.87892 255 ASN C CA 1
ATOM 8716 C C . ASN C 1 255 ? 59.14849 33.54470 47.76785 1.000 92.80752 255 ASN C C 1
ATOM 8717 O O . ASN C 1 255 ? 59.84631 32.95003 48.59670 1.000 99.15977 255 ASN C O 1
ATOM 8722 N N . ASP C 1 256 ? 58.51820 32.90899 46.77796 1.000 78.08528 256 ASP C N 1
ATOM 8723 C CA . ASP C 1 256 ? 58.56154 31.45377 46.68300 1.000 85.85514 256 ASP C CA 1
ATOM 8724 C C . ASP C 1 256 ? 59.95831 30.95436 46.34044 1.000 85.76694 256 ASP C C 1
ATOM 8725 O O . ASP C 1 256 ? 60.44317 29.98800 46.94106 1.000 81.20345 256 ASP C O 1
ATOM 8730 N N . CYS C 1 257 ? 60.61744 31.59849 45.38271 1.000 66.92992 257 CYS C N 1
ATOM 8731 C CA . CYS C 1 257 ? 61.86716 31.07757 44.84753 1.000 63.70364 257 CYS C CA 1
ATOM 8732 C C . CYS C 1 257 ? 62.95955 31.05075 45.90822 1.000 65.93636 257 CYS C C 1
ATOM 8733 O O . CYS C 1 257 ? 63.06010 31.94803 46.74904 1.000 58.26834 257 CYS C O 1
ATOM 8736 N N . MET C 1 258 ? 63.77358 30.00161 45.86753 1.000 77.63844 258 MET C N 1
ATOM 8737 C CA . MET C 1 258 ? 64.92300 29.87051 46.75048 1.000 60.55343 258 MET C CA 1
ATOM 8738 C C . MET C 1 258 ? 66.11655 30.59831 46.14651 1.000 63.29310 258 MET C C 1
ATOM 8739 O O . MET C 1 258 ? 66.35171 30.52386 44.93679 1.000 61.99443 258 MET C O 1
ATOM 8744 N N . GLU C 1 259 ? 66.86525 31.30755 46.99771 1.000 64.82619 259 GLU C N 1
ATOM 8745 C CA . GLU C 1 259 ? 68.01414 32.08030 46.52432 1.000 58.08715 259 GLU C CA 1
ATOM 8746 C C . GLU C 1 259 ? 69.01317 31.21370 45.76755 1.000 55.95085 259 GLU C C 1
ATOM 8747 O O . GLU C 1 259 ? 69.63400 31.68049 44.80581 1.000 59.63487 259 GLU C O 1
ATOM 8753 N N . GLU C 1 260 ? 69.16334 29.94940 46.17211 1.000 60.72117 260 GLU C N 1
ATOM 8754 C CA . GLU C 1 260 ? 70.09794 29.04974 45.50411 1.000 51.22478 260 GLU C CA 1
ATOM 8755 C C . GLU C 1 260 ? 69.78258 28.89938 44.02087 1.000 52.32306 260 GLU C C 1
ATOM 8756 O O . GLU C 1 260 ? 70.69361 28.68981 43.21176 1.000 55.34461 260 GLU C O 1
ATOM 8762 N N . ASP C 1 261 ? 68.51019 29.01246 43.64259 1.000 57.70082 261 ASP C N 1
ATOM 8763 C CA . ASP C 1 261 ? 68.10330 28.84601 42.25220 1.000 56.42484 261 ASP C CA 1
ATOM 8764 C C . ASP C 1 261 ? 68.01165 30.17732 41.51393 1.000 52.41935 261 ASP C C 1
ATOM 8765 O O . ASP C 1 261 ? 68.46666 30.28870 40.37048 1.000 63.92829 261 ASP C O 1
ATOM 8770 N N . TYR C 1 262 ? 67.41769 31.18911 42.15274 1.000 49.37031 262 TYR C N 1
ATOM 8771 C CA . TYR C 1 262 ? 67.23862 32.48099 41.49884 1.000 56.40426 262 TYR C CA 1
ATOM 8772 C C . TYR C 1 262 ? 68.56952 33.13547 41.15511 1.000 60.49153 262 TYR C C 1
ATOM 8773 O O . TYR C 1 262 ? 68.64786 33.90977 40.19423 1.000 59.91386 262 TYR C O 1
ATOM 8782 N N . THR C 1 263 ? 69.62436 32.83300 41.91625 1.000 63.46476 263 THR C N 1
ATOM 8783 C CA . THR C 1 263 ? 70.90606 33.50509 41.72942 1.000 72.71131 263 THR C CA 1
ATOM 8784 C C . THR C 1 263 ? 71.48666 33.29168 40.33639 1.000 70.83874 263 THR C C 1
ATOM 8785 O O . THR C 1 263 ? 72.30070 34.10700 39.88712 1.000 82.75985 263 THR C O 1
ATOM 8789 N N . HIS C 1 264 ? 71.09139 32.22401 39.64072 1.000 55.11899 264 HIS C N 1
ATOM 8790 C CA . HIS C 1 264 ? 71.58182 31.99221 38.28774 1.000 63.34883 264 HIS C CA 1
ATOM 8791 C C . HIS C 1 264 ? 70.89913 32.87839 37.25617 1.000 56.07095 264 HIS C C 1
ATOM 8792 O O . HIS C 1 264 ? 71.40316 33.00191 36.13412 1.000 54.50317 264 HIS C O 1
ATOM 8799 N N . TYR C 1 265 ? 69.77227 33.49524 37.60574 1.000 55.90564 265 TYR C N 1
ATOM 8800 C CA . TYR C 1 265 ? 69.01447 34.30561 36.66768 1.000 62.11648 265 TYR C CA 1
ATOM 8801 C C . TYR C 1 265 ? 68.89341 35.76457 37.07220 1.000 71.90023 265 TYR C C 1
ATOM 8802 O O . TYR C 1 265 ? 68.34538 36.55593 36.29636 1.000 82.24272 265 TYR C O 1
ATOM 8811 N N . LYS C 1 266 ? 69.37792 36.14364 38.25039 1.000 75.89667 266 LYS C N 1
ATOM 8812 C CA . LYS C 1 266 ? 69.51501 37.55418 38.57170 1.000 74.93092 266 LYS C CA 1
ATOM 8813 C C . LYS C 1 266 ? 70.57116 38.18649 37.67280 1.000 80.47938 266 LYS C C 1
ATOM 8814 O O . LYS C 1 266 ? 71.48201 37.51448 37.18015 1.000 80.29004 266 LYS C O 1
ATOM 8820 N N . ASP C 1 267 ? 70.43246 39.49446 37.45219 1.000 85.41467 267 ASP C N 1
ATOM 8821 C CA . ASP C 1 267 ? 71.31995 40.24220 36.55874 1.000 94.46089 267 ASP C CA 1
ATOM 8822 C C . ASP C 1 267 ? 71.30755 39.65076 35.14940 1.000 83.85083 267 ASP C C 1
ATOM 8823 O O . ASP C 1 267 ? 72.34415 39.53642 34.49146 1.000 80.58294 267 ASP C O 1
ATOM 8828 N N . ARG C 1 268 ? 70.12055 39.26369 34.68636 1.000 95.81013 268 ARG C N 1
ATOM 8829 C CA . ARG C 1 268 ? 69.92485 38.74764 33.33791 1.000 76.86852 268 ARG C CA 1
ATOM 8830 C C . ARG C 1 268 ? 68.85098 39.57622 32.65051 1.000 72.17793 268 ARG C C 1
ATOM 8831 O O . ARG C 1 268 ? 67.79945 39.84567 33.23993 1.000 81.40360 268 ARG C O 1
ATOM 8839 N N . THR C 1 269 ? 69.11436 39.97898 31.41207 1.000 73.22643 269 THR C N 1
ATOM 8840 C CA . THR C 1 269 ? 68.15030 40.77603 30.67328 1.000 74.04546 269 THR C CA 1
ATOM 8841 C C . THR C 1 269 ? 67.03887 39.89241 30.11340 1.000 76.18445 269 THR C C 1
ATOM 8842 O O . THR C 1 269 ? 67.20474 38.68451 29.91933 1.000 67.13421 269 THR C O 1
ATOM 8846 N N . LEU C 1 270 ? 65.88670 40.51999 29.85955 1.000 80.74100 270 LEU C N 1
ATOM 8847 C CA . LEU C 1 270 ? 64.75133 39.79249 29.30124 1.000 69.48597 270 LEU C CA 1
ATOM 8848 C C . LEU C 1 270 ? 65.10708 39.16703 27.96060 1.000 72.81751 270 LEU C C 1
ATOM 8849 O O . LEU C 1 270 ? 64.73454 38.02057 27.68308 1.000 71.03429 270 LEU C O 1
ATOM 8854 N N . SER C 1 271 ? 65.82811 39.90888 27.11518 1.000 80.05709 271 SER C N 1
ATOM 8855 C CA . SER C 1 271 ? 66.28310 39.36090 25.84193 1.000 77.75226 271 SER C CA 1
ATOM 8856 C C . SER C 1 271 ? 67.22026 38.17812 26.04543 1.000 76.37464 271 SER C C 1
ATOM 8857 O O . SER C 1 271 ? 67.25338 37.26215 25.21544 1.000 67.27964 271 SER C O 1
ATOM 8860 N N . GLU C 1 272 ? 67.98647 38.17884 27.13950 1.000 71.83999 272 GLU C N 1
ATOM 8861 C CA . GLU C 1 272 ? 68.85033 37.04281 27.44106 1.000 70.03446 272 GLU C CA 1
ATOM 8862 C C . GLU C 1 272 ? 68.04755 35.83766 27.91140 1.000 67.01199 272 GLU C C 1
ATOM 8863 O O . GLU C 1 272 ? 68.48193 34.69423 27.73000 1.000 78.05713 272 GLU C O 1
ATOM 8869 N N . LEU C 1 273 ? 66.88195 36.07012 28.51372 1.000 69.01820 273 LEU C N 1
ATOM 8870 C CA . LEU C 1 273 ? 66.06377 34.99343 29.05701 1.000 64.10189 273 LEU C CA 1
ATOM 8871 C C . LEU C 1 273 ? 65.06114 34.45417 28.04385 1.000 73.43839 273 LEU C C 1
ATOM 8872 O O . LEU C 1 273 ? 64.89078 33.23454 27.93142 1.000 75.77525 273 LEU C O 1
ATOM 8877 N N . LEU C 1 274 ? 64.38891 35.33572 27.30652 1.000 70.34761 274 LEU C N 1
ATOM 8878 C CA . LEU C 1 274 ? 63.42083 34.92392 26.29072 1.000 62.62095 274 LEU C CA 1
ATOM 8879 C C . LEU C 1 274 ? 64.16044 34.82297 24.96399 1.000 62.18255 274 LEU C C 1
ATOM 8880 O O . LEU C 1 274 ? 64.26968 35.78967 24.20960 1.000 62.28442 274 LEU C O 1
ATOM 8885 N N . VAL C 1 275 ? 64.68098 33.62820 24.67713 1.000 72.65144 275 VAL C N 1
ATOM 8886 C CA . VAL C 1 275 ? 65.51878 33.42056 23.50051 1.000 55.85609 275 VAL C CA 1
ATOM 8887 C C . VAL C 1 275 ? 64.75258 32.85276 22.31611 1.000 63.12254 275 VAL C C 1
ATOM 8888 O O . VAL C 1 275 ? 65.28456 32.85314 21.19391 1.000 74.19643 275 VAL C O 1
ATOM 8892 N N . ARG C 1 276 ? 63.53316 32.36760 22.52046 1.000 64.16024 276 ARG C N 1
ATOM 8893 C CA . ARG C 1 276 ? 62.74562 31.82920 21.42236 1.000 63.73188 276 ARG C CA 1
ATOM 8894 C C . ARG C 1 276 ? 62.14876 32.97542 20.61456 1.000 64.85158 276 ARG C C 1
ATOM 8895 O O . ARG C 1 276 ? 61.61981 33.93703 21.18142 1.000 68.17856 276 ARG C O 1
ATOM 8903 N N . HIS C 1 277 ? 62.23249 32.86570 19.28520 1.000 67.10073 277 HIS C N 1
ATOM 8904 C CA . HIS C 1 277 ? 61.93628 33.99590 18.40875 1.000 61.10924 277 HIS C CA 1
ATOM 8905 C C . HIS C 1 277 ? 60.48326 34.45293 18.48690 1.000 68.12939 277 HIS C C 1
ATOM 8906 O O . HIS C 1 277 ? 60.17105 35.55664 18.02723 1.000 70.52197 277 HIS C O 1
ATOM 8913 N N . ASN C 1 278 ? 59.59027 33.64523 19.05274 1.000 72.31308 278 ASN C N 1
ATOM 8914 C CA . ASN C 1 278 ? 58.18652 34.02143 19.16443 1.000 65.57582 278 ASN C CA 1
ATOM 8915 C C . ASN C 1 278 ? 57.85325 34.69433 20.48940 1.000 60.04213 278 ASN C C 1
ATOM 8916 O O . ASN C 1 278 ? 56.68559 35.02415 20.72333 1.000 60.99078 278 ASN C O 1
ATOM 8921 N N . ALA C 1 279 ? 58.84248 34.90896 21.35292 1.000 59.46592 279 ALA C N 1
ATOM 8922 C CA . ALA C 1 279 ? 58.58756 35.42531 22.69003 1.000 63.58982 279 ALA C CA 1
ATOM 8923 C C . ALA C 1 279 ? 58.47430 36.94408 22.66991 1.000 67.43211 279 ALA C C 1
ATOM 8924 O O . ALA C 1 279 ? 59.34945 37.63681 22.14012 1.000 64.63115 279 ALA C O 1
ATOM 8926 N N . ASP C 1 280 ? 57.38984 37.45796 23.24657 1.000 74.11217 280 ASP C N 1
ATOM 8927 C CA . ASP C 1 280 ? 57.19565 38.89451 23.41605 1.000 89.79012 280 ASP C CA 1
ATOM 8928 C C . ASP C 1 280 ? 57.86729 39.30936 24.71945 1.000 86.74054 280 ASP C C 1
ATOM 8929 O O . ASP C 1 280 ? 57.42648 38.91844 25.80555 1.000 76.90846 280 ASP C O 1
ATOM 8934 N N . THR C 1 281 ? 58.93751 40.09534 24.61329 1.000 81.41292 281 THR C N 1
ATOM 8935 C CA . THR C 1 281 ? 59.71706 40.51184 25.76997 1.000 82.48386 281 THR C CA 1
ATOM 8936 C C . THR C 1 281 ? 59.27167 41.85609 26.33286 1.000 77.24063 281 THR C C 1
ATOM 8937 O O . THR C 1 281 ? 60.07286 42.54353 26.97898 1.000 77.43841 281 THR C O 1
ATOM 8941 N N . THR C 1 282 ? 58.01539 42.24886 26.10761 1.000 80.57738 282 THR C N 1
ATOM 8942 C CA . THR C 1 282 ? 57.51122 43.52684 26.59102 1.000 68.03970 282 THR C CA 1
ATOM 8943 C C . THR C 1 282 ? 56.24813 43.38771 27.43408 1.000 70.64200 282 THR C C 1
ATOM 8944 O O . THR C 1 282 ? 55.67074 44.41023 27.82611 1.000 72.46974 282 THR C O 1
ATOM 8948 N N . MET C 1 283 ? 55.79616 42.17000 27.71864 1.000 78.58422 283 MET C N 1
ATOM 8949 C CA . MET C 1 283 ? 54.64236 41.99506 28.58565 1.000 81.81118 283 MET C CA 1
ATOM 8950 C C . MET C 1 283 ? 55.02644 42.20926 30.04714 1.000 74.26540 283 MET C C 1
ATOM 8951 O O . MET C 1 283 ? 56.20328 42.27603 30.41077 1.000 73.66449 283 MET C O 1
ATOM 8956 N N . GLU C 1 284 ? 54.00940 42.32642 30.89860 1.000 75.42783 284 GLU C N 1
ATOM 8957 C CA . GLU C 1 284 ? 54.26119 42.36887 32.33267 1.000 98.49205 284 GLU C CA 1
ATOM 8958 C C . GLU C 1 284 ? 54.64459 40.99640 32.87172 1.000 96.31325 284 GLU C C 1
ATOM 8959 O O . GLU C 1 284 ? 55.26247 40.90458 33.93993 1.000 101.94140 284 GLU C O 1
ATOM 8965 N N . LYS C 1 285 ? 54.29529 39.93484 32.14826 1.000 86.45955 285 LYS C N 1
ATOM 8966 C CA . LYS C 1 285 ? 54.67862 38.57562 32.49658 1.000 85.20412 285 LYS C CA 1
ATOM 8967 C C . LYS C 1 285 ? 56.11316 38.25571 32.08455 1.000 86.47230 285 LYS C C 1
ATOM 8968 O O . LYS C 1 285 ? 56.68624 37.28724 32.59480 1.000 82.75480 285 LYS C O 1
ATOM 8974 N N . SER C 1 286 ? 56.72611 39.07384 31.22006 1.000 69.36528 286 SER C N 1
ATOM 8975 C CA . SER C 1 286 ? 58.06427 38.76908 30.71937 1.000 68.56926 286 SER C CA 1
ATOM 8976 C C . SER C 1 286 ? 59.13032 38.81357 31.80618 1.000 74.75655 286 SER C C 1
ATOM 8977 O O . SER C 1 286 ? 60.21524 38.25867 31.60769 1.000 77.23065 286 SER C O 1
ATOM 8980 N N . SER C 1 287 ? 58.85723 39.45334 32.94069 1.000 75.80134 287 SER C N 1
ATOM 8981 C CA . SER C 1 287 ? 59.79493 39.43453 34.05380 1.000 78.69020 287 SER C CA 1
ATOM 8982 C C . SER C 1 287 ? 59.64760 38.19795 34.93089 1.000 78.92513 287 SER C C 1
ATOM 8983 O O . SER C 1 287 ? 60.50533 37.96094 35.78751 1.000 80.89452 287 SER C O 1
ATOM 8986 N N . SER C 1 288 ? 58.58875 37.40672 34.73883 1.000 72.31409 288 SER C N 1
ATOM 8987 C CA . SER C 1 288 ? 58.44077 36.14525 35.45421 1.000 71.07228 288 SER C CA 1
ATOM 8988 C C . SER C 1 288 ? 59.31133 35.03745 34.87584 1.000 64.31505 288 SER C C 1
ATOM 8989 O O . SER C 1 288 ? 59.37168 33.95240 35.46429 1.000 64.60183 288 SER C O 1
ATOM 8992 N N . ALA C 1 289 ? 59.98184 35.28863 33.74780 1.000 58.10633 289 ALA C N 1
ATOM 8993 C CA . ALA C 1 289 ? 60.79721 34.25909 33.11240 1.000 60.53461 289 ALA C CA 1
ATOM 8994 C C . ALA C 1 289 ? 61.91797 33.79224 34.03296 1.000 63.10972 289 ALA C C 1
ATOM 8995 O O . ALA C 1 289 ? 62.13379 32.58606 34.20272 1.000 61.42053 289 ALA C O 1
ATOM 8997 N N . ALA C 1 290 ? 62.64856 34.73763 34.63103 1.000 61.06031 290 ALA C N 1
ATOM 8998 C CA . ALA C 1 290 ? 63.69034 34.37943 35.58992 1.000 52.84660 290 ALA C CA 1
ATOM 8999 C C . ALA C 1 290 ? 63.11377 33.55588 36.73339 1.000 55.30132 290 ALA C C 1
ATOM 9000 O O . ALA C 1 290 ? 63.66951 32.51689 37.11056 1.000 62.08101 290 ALA C O 1
ATOM 9002 N N . TYR C 1 291 ? 61.99293 34.01449 37.29611 1.000 55.74698 291 TYR C N 1
ATOM 9003 C CA . TYR C 1 291 ? 61.28004 33.25487 38.31745 1.000 48.35242 291 TYR C CA 1
ATOM 9004 C C . TYR C 1 291 ? 60.93669 31.85409 37.82038 1.000 67.58344 291 TYR C C 1
ATOM 9005 O O . TYR C 1 291 ? 61.19644 30.85863 38.50498 1.000 62.59193 291 TYR C O 1
ATOM 9014 N N . TYR C 1 292 ? 60.36729 31.76290 36.61477 1.000 57.86158 292 TYR C N 1
ATOM 9015 C CA . TYR C 1 292 ? 60.01127 30.46794 36.03960 1.000 48.62649 292 TYR C CA 1
ATOM 9016 C C . TYR C 1 292 ? 61.22976 29.56005 35.91586 1.000 55.06238 292 TYR C C 1
ATOM 9017 O O . TYR C 1 292 ? 61.20252 28.40336 36.35387 1.000 64.26027 292 TYR C O 1
ATOM 9026 N N . PHE C 1 293 ? 62.31210 30.06997 35.31991 1.000 52.29624 293 PHE C N 1
ATOM 9027 C CA . PHE C 1 293 ? 63.52292 29.27029 35.17083 1.000 50.45400 293 PHE C CA 1
ATOM 9028 C C . PHE C 1 293 ? 64.14767 28.92767 36.51653 1.000 56.71628 293 PHE C C 1
ATOM 9029 O O . PHE C 1 293 ? 64.73465 27.85063 36.66542 1.000 49.16948 293 PHE C O 1
ATOM 9037 N N . ALA C 1 294 ? 64.03702 29.82399 37.50062 1.000 58.45723 294 ALA C N 1
ATOM 9038 C CA . ALA C 1 294 ? 64.55307 29.52618 38.83207 1.000 54.87030 294 ALA C CA 1
ATOM 9039 C C . ALA C 1 294 ? 63.84918 28.32373 39.44559 1.000 55.19130 294 ALA C C 1
ATOM 9040 O O . ALA C 1 294 ? 64.49789 27.46534 40.05421 1.000 50.71804 294 ALA C O 1
ATOM 9042 N N . GLN C 1 295 ? 62.52307 28.24419 39.30343 1.000 55.08905 295 GLN C N 1
ATOM 9043 C CA . GLN C 1 295 ? 61.80696 27.06404 39.77889 1.000 57.10631 295 GLN C CA 1
ATOM 9044 C C . GLN C 1 295 ? 62.27282 25.81687 39.04482 1.000 47.20361 295 GLN C C 1
ATOM 9045 O O . GLN C 1 295 ? 62.37667 24.73773 39.64026 1.000 61.21037 295 GLN C O 1
ATOM 9051 N N . ILE C 1 296 ? 62.55517 25.94987 37.74667 1.000 49.62967 296 ILE C N 1
ATOM 9052 C CA . ILE C 1 296 ? 63.09882 24.83868 36.96857 1.000 48.71115 296 ILE C CA 1
ATOM 9053 C C . ILE C 1 296 ? 64.39558 24.35131 37.59309 1.000 52.31081 296 ILE C C 1
ATOM 9054 O O . ILE C 1 296 ? 64.57505 23.15672 37.85822 1.000 47.88354 296 ILE C O 1
ATOM 9059 N N . THR C 1 297 ? 65.32792 25.28013 37.81113 1.000 57.86670 297 THR C N 1
ATOM 9060 C CA . THR C 1 297 ? 66.60711 24.93746 38.41271 1.000 57.98139 297 THR C CA 1
ATOM 9061 C C . THR C 1 297 ? 66.42005 24.31761 39.79077 1.000 51.14849 297 THR C C 1
ATOM 9062 O O . THR C 1 297 ? 67.09524 23.34017 40.13658 1.000 55.67195 297 THR C O 1
ATOM 9066 N N . GLY C 1 298 ? 65.50442 24.86892 40.58984 1.000 49.20621 298 GLY C N 1
ATOM 9067 C CA . GLY C 1 298 ? 65.19948 24.26425 41.87664 1.000 56.48959 298 GLY C CA 1
ATOM 9068 C C . GLY C 1 298 ? 64.61926 22.87065 41.74316 1.000 56.85522 298 GLY C C 1
ATOM 9069 O O . GLY C 1 298 ? 64.94866 21.97359 42.52329 1.000 48.47217 298 GLY C O 1
ATOM 9070 N N . VAL C 1 299 ? 63.74328 22.67245 40.75446 1.000 58.18568 299 VAL C N 1
ATOM 9071 C CA . VAL C 1 299 ? 63.19954 21.34263 40.48453 1.000 43.27422 299 VAL C CA 1
ATOM 9072 C C . VAL C 1 299 ? 64.32164 20.38481 40.10504 1.000 51.35186 299 VAL C C 1
ATOM 9073 O O . VAL C 1 299 ? 64.38881 19.24859 40.58998 1.000 51.49707 299 VAL C O 1
ATOM 9077 N N . ASP C 1 300 ? 65.22396 20.83663 39.23065 1.000 47.41010 300 ASP C N 1
ATOM 9078 C CA . ASP C 1 300 ? 66.36190 20.01137 38.83695 1.000 55.80932 300 ASP C CA 1
ATOM 9079 C C . ASP C 1 300 ? 67.24860 19.68272 40.03164 1.000 46.27506 300 ASP C C 1
ATOM 9080 O O . ASP C 1 300 ? 67.77511 18.56888 40.13318 1.000 55.37706 300 ASP C O 1
ATOM 9085 N N . ARG C 1 301 ? 67.43842 20.64570 40.93803 1.000 53.46795 301 ARG C N 1
ATOM 9086 C CA . ARG C 1 301 ? 68.28341 20.41292 42.10538 1.000 56.76405 301 ARG C CA 1
ATOM 9087 C C . ARG C 1 301 ? 67.71418 19.30656 42.98439 1.000 61.91274 301 ARG C C 1
ATOM 9088 O O . ARG C 1 301 ? 68.44576 18.41518 43.43163 1.000 58.13700 301 ARG C O 1
ATOM 9096 N N . GLU C 1 302 ? 66.40533 19.35249 43.25008 1.000 63.14342 302 GLU C N 1
ATOM 9097 C CA . GLU C 1 302 ? 65.77466 18.29292 44.03188 1.000 54.03424 302 GLU C CA 1
ATOM 9098 C C . GLU C 1 302 ? 65.86069 16.95475 43.31022 1.000 50.54640 302 GLU C C 1
ATOM 9099 O O . GLU C 1 302 ? 66.02809 15.90786 43.94678 1.000 62.98809 302 GLU C O 1
ATOM 9105 N N . PHE C 1 303 ? 65.74073 16.97141 41.97851 1.000 50.40144 303 PHE C N 1
ATOM 9106 C CA . PHE C 1 303 ? 65.93746 15.75798 41.19051 1.000 50.60308 303 PHE C CA 1
ATOM 9107 C C . PHE C 1 303 ? 67.32790 15.17863 41.41652 1.000 50.96891 303 PHE C C 1
ATOM 9108 O O . PHE C 1 303 ? 67.49200 13.95677 41.52132 1.000 52.66883 303 PHE C O 1
ATOM 9116 N N . GLY C 1 304 ? 68.34078 16.04457 41.49730 1.000 47.21384 304 GLY C N 1
ATOM 9117 C CA . GLY C 1 304 ? 69.67613 15.57995 41.83360 1.000 56.30064 304 GLY C CA 1
ATOM 9118 C C . GLY C 1 304 ? 69.74364 14.93037 43.20196 1.000 53.22537 304 GLY C C 1
ATOM 9119 O O . GLY C 1 304 ? 70.38551 13.89033 43.37311 1.000 54.28450 304 GLY C O 1
ATOM 9120 N N . ARG C 1 305 ? 69.08809 15.53744 44.19590 1.000 64.23825 305 ARG C N 1
ATOM 9121 C CA . ARG C 1 305 ? 69.02057 14.93409 45.52643 1.000 58.20057 305 ARG C CA 1
ATOM 9122 C C . ARG C 1 305 ? 68.40185 13.54282 45.47324 1.000 56.77242 305 ARG C C 1
ATOM 9123 O O . ARG C 1 305 ? 68.86911 12.62294 46.15485 1.000 50.99796 305 ARG C O 1
ATOM 9131 N N . LEU C 1 306 ? 67.35089 13.37088 44.66658 1.000 58.61281 306 LEU C N 1
ATOM 9132 C CA . LEU C 1 306 ? 66.70367 12.06938 44.55701 1.000 60.88614 306 LEU C CA 1
ATOM 9133 C C . LEU C 1 306 ? 67.61058 11.05389 43.87814 1.000 64.35793 306 LEU C C 1
ATOM 9134 O O . LEU C 1 306 ? 67.76679 9.92628 44.36385 1.000 59.48241 306 LEU C O 1
ATOM 9139 N N . LEU C 1 307 ? 68.20939 11.43218 42.74588 1.000 56.05216 307 LEU C N 1
ATOM 9140 C CA . LEU C 1 307 ? 69.14809 10.53960 42.06934 1.000 53.59144 307 LEU C CA 1
ATOM 9141 C C . LEU C 1 307 ? 70.31046 10.17467 42.98371 1.000 62.98562 307 LEU C C 1
ATOM 9142 O O . LEU C 1 307 ? 70.79066 9.03491 42.96633 1.000 63.87181 307 LEU C O 1
ATOM 9147 N N . GLU C 1 308 ? 70.77211 11.13400 43.79235 1.000 58.57666 308 GLU C N 1
ATOM 9148 C CA . GLU C 1 308 ? 71.86825 10.86965 44.71785 1.000 54.43990 308 GLU C CA 1
ATOM 9149 C C . GLU C 1 308 ? 71.47536 9.81664 45.74940 1.000 64.66717 308 GLU C C 1
ATOM 9150 O O . GLU C 1 308 ? 72.22270 8.86105 45.99050 1.000 59.38308 308 GLU C O 1
ATOM 9156 N N . ALA C 1 309 ? 70.29751 9.97389 46.36516 1.000 54.20786 309 ALA C N 1
ATOM 9157 C CA . ALA C 1 309 ? 69.81048 8.97225 47.30880 1.000 40.35251 309 ALA C CA 1
ATOM 9158 C C . ALA C 1 309 ? 69.67124 7.61081 46.64494 1.000 56.36580 309 ALA C C 1
ATOM 9159 O O . ALA C 1 309 ? 69.96155 6.57842 47.26067 1.000 56.18533 309 ALA C O 1
ATOM 9161 N N . LEU C 1 310 ? 69.21986 7.59078 45.38947 1.000 63.75242 310 LEU C N 1
ATOM 9162 C CA . LEU C 1 310 ? 69.09905 6.33389 44.65774 1.000 60.67004 310 LEU C CA 1
ATOM 9163 C C . LEU C 1 310 ? 70.43982 5.61558 44.56928 1.000 67.61774 310 LEU C C 1
ATOM 9164 O O . LEU C 1 310 ? 70.49992 4.38358 44.65692 1.000 68.09369 310 LEU C O 1
ATOM 9169 N N . ASP C 1 311 ? 71.52794 6.37077 44.40068 1.000 78.40094 311 ASP C N 1
ATOM 9170 C CA . ASP C 1 311 ? 72.85315 5.76292 44.32865 1.000 74.85491 311 ASP C CA 1
ATOM 9171 C C . ASP C 1 311 ? 73.27511 5.20488 45.68205 1.000 62.87255 311 ASP C C 1
ATOM 9172 O O . ASP C 1 311 ? 73.63380 4.02644 45.79488 1.000 68.96073 311 ASP C O 1
ATOM 9177 N N . GLU C 1 312 ? 73.22971 6.03952 46.72554 1.000 64.27317 312 GLU C N 1
ATOM 9178 C CA . GLU C 1 312 ? 73.72865 5.63926 48.03650 1.000 64.70404 312 GLU C CA 1
ATOM 9179 C C . GLU C 1 312 ? 72.89720 4.53755 48.67879 1.000 59.16487 312 GLU C C 1
ATOM 9180 O O . GLU C 1 312 ? 73.36356 3.90887 49.63441 1.000 57.26659 312 GLU C O 1
ATOM 9186 N N . LEU C 1 313 ? 71.68621 4.28885 48.18665 1.000 62.10533 313 LEU C N 1
ATOM 9187 C CA . LEU C 1 313 ? 70.86489 3.20157 48.69854 1.000 55.58559 313 LEU C CA 1
ATOM 9188 C C . LEU C 1 313 ? 71.01409 1.91663 47.89604 1.000 61.37835 313 LEU C C 1
ATOM 9189 O O . LEU C 1 313 ? 70.45371 0.88811 48.29194 1.000 59.66045 313 LEU C O 1
ATOM 9194 N N . GLY C 1 314 ? 71.75234 1.94722 46.78916 1.000 56.53021 314 GLY C N 1
ATOM 9195 C CA . GLY C 1 314 ? 71.92714 0.76447 45.97134 1.000 55.70761 314 GLY C CA 1
ATOM 9196 C C . GLY C 1 314 ? 70.75775 0.43221 45.07650 1.000 59.36344 314 GLY C C 1
ATOM 9197 O O . GLY C 1 314 ? 70.65695 -0.70379 44.60224 1.000 61.50918 314 GLY C O 1
ATOM 9198 N N . LEU C 1 315 ? 69.87170 1.39339 44.82081 1.000 66.35347 315 LEU C N 1
ATOM 9199 C CA . LEU C 1 315 ? 68.67508 1.16052 44.02743 1.000 59.89795 315 LEU C CA 1
ATOM 9200 C C . LEU C 1 315 ? 68.82501 1.56697 42.56730 1.000 53.10620 315 LEU C C 1
ATOM 9201 O O . LEU C 1 315 ? 67.99101 1.16975 41.74747 1.000 53.96259 315 LEU C O 1
ATOM 9206 N N . SER C 1 316 ? 69.86596 2.33108 42.22144 1.000 60.83819 316 SER C N 1
ATOM 9207 C CA . SER C 1 316 ? 69.95865 2.91048 40.88285 1.000 59.55184 316 SER C CA 1
ATOM 9208 C C . SER C 1 316 ? 70.05134 1.84919 39.79383 1.000 63.33870 316 SER C C 1
ATOM 9209 O O . SER C 1 316 ? 69.61359 2.08808 38.66337 1.000 67.59819 316 SER C O 1
ATOM 9212 N N . LYS C 1 317 ? 70.60628 0.67592 40.10776 1.000 70.21390 317 LYS C N 1
ATOM 9213 C CA . LYS C 1 317 ? 70.89022 -0.29996 39.06013 1.000 65.30719 317 LYS C CA 1
ATOM 9214 C C . LYS C 1 317 ? 69.61240 -0.92571 38.50811 1.000 61.03495 317 LYS C C 1
ATOM 9215 O O . LYS C 1 317 ? 69.51662 -1.18403 37.30273 1.000 63.46186 317 LYS C O 1
ATOM 9221 N N . ASN C 1 318 ? 68.61574 -1.16607 39.36050 1.000 63.12116 318 ASN C N 1
ATOM 9222 C CA . ASN C 1 318 ? 67.36653 -1.77870 38.92506 1.000 68.38683 318 ASN C CA 1
ATOM 9223 C C . ASN C 1 318 ? 66.15894 -0.89956 39.23329 1.000 62.65340 318 ASN C C 1
ATOM 9224 O O . ASN C 1 318 ? 65.07310 -1.40585 39.52472 1.000 69.90643 318 ASN C O 1
ATOM 9229 N N . THR C 1 319 ? 66.32816 0.41699 39.16631 1.000 57.66596 319 THR C N 1
ATOM 9230 C CA . THR C 1 319 ? 65.22022 1.35519 39.28197 1.000 58.88411 319 THR C CA 1
ATOM 9231 C C . THR C 1 319 ? 65.09684 2.11742 37.97230 1.000 59.29192 319 THR C C 1
ATOM 9232 O O . THR C 1 319 ? 66.05047 2.77361 37.53997 1.000 56.76173 319 THR C O 1
ATOM 9236 N N . MET C 1 320 ? 63.93240 2.02265 37.33814 1.000 56.56239 320 MET C N 1
ATOM 9237 C CA . MET C 1 320 ? 63.64323 2.84828 36.17506 1.000 50.95709 320 MET C CA 1
ATOM 9238 C C . MET C 1 320 ? 63.16644 4.21919 36.63144 1.000 53.54884 320 MET C C 1
ATOM 9239 O O . MET C 1 320 ? 62.17997 4.33195 37.36851 1.000 46.53062 320 MET C O 1
ATOM 9244 N N . VAL C 1 321 ? 63.88080 5.25580 36.20577 1.000 48.42053 321 VAL C N 1
ATOM 9245 C CA . VAL C 1 321 ? 63.59875 6.62799 36.59928 1.000 47.61660 321 VAL C CA 1
ATOM 9246 C C . VAL C 1 321 ? 63.05160 7.36237 35.38706 1.000 50.78667 321 VAL C C 1
ATOM 9247 O O . VAL C 1 321 ? 63.71140 7.43240 34.34264 1.000 55.84292 321 VAL C O 1
ATOM 9251 N N . VAL C 1 322 ? 61.85029 7.91286 35.52753 1.000 44.39813 322 VAL C N 1
ATOM 9252 C CA . VAL C 1 322 ? 61.18922 8.65245 34.46255 1.000 47.18242 322 VAL C CA 1
ATOM 9253 C C . VAL C 1 322 ? 60.99371 10.08878 34.92368 1.000 44.37278 322 VAL C C 1
ATOM 9254 O O . VAL C 1 322 ? 60.50804 10.32932 36.03496 1.000 52.17464 322 VAL C O 1
ATOM 9258 N N . PHE C 1 323 ? 61.37430 11.03674 34.07204 1.000 40.82843 323 PHE C N 1
ATOM 9259 C CA . PHE C 1 323 ? 61.16089 12.45607 34.31306 1.000 50.10297 323 PHE C CA 1
ATOM 9260 C C . PHE C 1 323 ? 60.24086 12.99937 33.23023 1.000 49.08026 323 PHE C C 1
ATOM 9261 O O . PHE C 1 323 ? 60.44231 12.71841 32.04487 1.000 55.18086 323 PHE C O 1
ATOM 9269 N N . SER C 1 324 ? 59.23739 13.77102 33.63444 1.000 48.69877 324 SER C N 1
ATOM 9270 C CA . SER C 1 324 ? 58.26911 14.32244 32.69607 1.000 46.89363 324 SER C CA 1
ATOM 9271 C C . SER C 1 324 ? 57.60450 15.53454 33.34093 1.000 54.25202 324 SER C C 1
ATOM 9272 O O . SER C 1 324 ? 58.08938 16.07139 34.34217 1.000 45.65608 324 SER C O 1
ATOM 9275 N N . SER C 1 325 ? 56.49104 15.96826 32.75614 1.000 49.00565 325 SER C N 1
ATOM 9276 C CA . SER C 1 325 ? 55.72883 17.10118 33.25810 1.000 57.37107 325 SER C CA 1
ATOM 9277 C C . SER C 1 325 ? 54.29806 16.96406 32.76031 1.000 52.11476 325 SER C C 1
ATOM 9278 O O . SER C 1 325 ? 54.01918 16.20206 31.83153 1.000 65.24505 325 SER C O 1
ATOM 9281 N N . ASP C 1 326 ? 53.38862 17.70796 33.39295 1.000 48.35858 326 ASP C N 1
ATOM 9282 C CA . ASP C 1 326 ? 51.99058 17.61644 32.98833 1.000 52.65933 326 ASP C CA 1
ATOM 9283 C C . ASP C 1 326 ? 51.71998 18.42191 31.72352 1.000 53.10929 326 ASP C C 1
ATOM 9284 O O . ASP C 1 326 ? 51.02797 17.94308 30.81970 1.000 61.19098 326 ASP C O 1
ATOM 9289 N N . HIS C 1 327 ? 52.26119 19.63279 31.63654 1.000 51.77194 327 HIS C N 1
ATOM 9290 C CA . HIS C 1 327 ? 52.12045 20.44833 30.43909 1.000 53.63911 327 HIS C CA 1
ATOM 9291 C C . HIS C 1 327 ? 53.25457 21.46100 30.41396 1.000 64.52474 327 HIS C C 1
ATOM 9292 O O . HIS C 1 327 ? 54.02049 21.59292 31.37094 1.000 69.20274 327 HIS C O 1
ATOM 9299 N N . GLY C 1 328 ? 53.35387 22.17571 29.29670 1.000 62.79456 328 GLY C N 1
ATOM 9300 C CA . GLY C 1 328 ? 54.36247 23.19694 29.12525 1.000 47.07113 328 GLY C CA 1
ATOM 9301 C C . GLY C 1 328 ? 53.90603 24.54401 29.64833 1.000 55.76450 328 GLY C C 1
ATOM 9302 O O . GLY C 1 328 ? 52.92037 24.66653 30.37762 1.000 58.02865 328 GLY C O 1
ATOM 9303 N N . GLU C 1 329 ? 54.64783 25.57583 29.25541 1.000 62.73085 329 GLU C N 1
ATOM 9304 C CA . GLU C 1 329 ? 54.33906 26.94492 29.65298 1.000 58.36037 329 GLU C CA 1
ATOM 9305 C C . GLU C 1 329 ? 54.76230 27.86900 28.52369 1.000 56.23056 329 GLU C C 1
ATOM 9306 O O . GLU C 1 329 ? 55.92695 27.84878 28.11657 1.000 57.79737 329 GLU C O 1
ATOM 9312 N N . THR C 1 330 ? 53.82163 28.66726 28.01480 1.000 62.30042 330 THR C N 1
ATOM 9313 C CA . THR C 1 330 ? 54.13225 29.55176 26.89654 1.000 63.69187 330 THR C CA 1
ATOM 9314 C C . THR C 1 330 ? 55.23610 30.53414 27.26651 1.000 57.81267 330 THR C C 1
ATOM 9315 O O . THR C 1 330 ? 56.19289 30.72448 26.50657 1.000 60.66765 330 THR C O 1
ATOM 9319 N N . MET C 1 331 ? 55.12813 31.14832 28.44353 1.000 65.16361 331 MET C N 1
ATOM 9320 C CA . MET C 1 331 ? 56.08391 32.13994 28.93520 1.000 57.69952 331 MET C CA 1
ATOM 9321 C C . MET C 1 331 ? 56.33143 33.21648 27.87455 1.000 61.74544 331 MET C C 1
ATOM 9322 O O . MET C 1 331 ? 57.38074 33.29750 27.23367 1.000 51.91956 331 MET C O 1
ATOM 9327 N N . CYS C 1 332 ? 55.28442 34.01091 27.67453 1.000 74.21868 332 CYS C N 1
ATOM 9328 C CA . CYS C 1 332 ? 55.28037 35.15920 26.77606 1.000 68.85925 332 CYS C CA 1
ATOM 9329 C C . CYS C 1 332 ? 55.47941 34.78254 25.31391 1.000 70.48369 332 CYS C C 1
ATOM 9330 O O . CYS C 1 332 ? 55.63445 35.67192 24.46699 1.000 72.14262 332 CYS C O 1
ATOM 9333 N N . SER C 1 333 ? 55.48273 33.49384 24.98850 1.000 66.88479 333 SER C N 1
ATOM 9334 C CA . SER C 1 333 ? 55.51172 33.08827 23.59244 1.000 65.96130 333 SER C CA 1
ATOM 9335 C C . SER C 1 333 ? 54.17122 33.39565 22.94166 1.000 57.82076 333 SER C C 1
ATOM 9336 O O . SER C 1 333 ? 53.11011 33.15823 23.52664 1.000 57.00593 333 SER C O 1
ATOM 9339 N N . HIS C 1 334 ? 54.22734 33.94175 21.72702 1.000 55.02422 334 HIS C N 1
ATOM 9340 C CA . HIS C 1 334 ? 53.04932 34.36750 20.97638 1.000 68.51902 334 HIS C CA 1
ATOM 9341 C C . HIS C 1 334 ? 52.20026 35.36562 21.75385 1.000 66.60574 334 HIS C C 1
ATOM 9342 O O . HIS C 1 334 ? 51.00228 35.50910 21.48377 1.000 60.81683 334 HIS C O 1
ATOM 9349 N N . GLY C 1 335 ? 52.80590 36.04983 22.72032 1.000 65.51064 335 GLY C N 1
ATOM 9350 C CA . GLY C 1 335 ? 52.13320 37.09673 23.47128 1.000 64.00155 335 GLY C CA 1
ATOM 9351 C C . GLY C 1 335 ? 50.94628 36.62965 24.28520 1.000 74.71937 335 GLY C C 1
ATOM 9352 O O . GLY C 1 335 ? 49.91526 37.31306 24.31525 1.000 88.34542 335 GLY C O 1
ATOM 9353 N N . LEU C 1 336 ? 51.06603 35.48797 24.95866 1.000 70.83325 336 LEU C N 1
ATOM 9354 C CA . LEU C 1 336 ? 49.94959 34.88626 25.67567 1.000 80.27645 336 LEU C CA 1
ATOM 9355 C C . LEU C 1 336 ? 50.14709 35.01155 27.18116 1.000 95.43857 336 LEU C C 1
ATOM 9356 O O . LEU C 1 336 ? 51.18805 34.60568 27.71279 1.000 97.89224 336 LEU C O 1
ATOM 9361 N N . GLN C 1 337 ? 49.14637 35.57837 27.86011 1.000 93.55701 337 GLN C N 1
ATOM 9362 C CA . GLN C 1 337 ? 49.00356 35.37254 29.29188 1.000 96.71782 337 GLN C CA 1
ATOM 9363 C C . GLN C 1 337 ? 48.89621 33.88234 29.54850 1.000 94.37310 337 GLN C C 1
ATOM 9364 O O . GLN C 1 337 ? 49.78451 33.27107 30.15245 1.000 86.58061 337 GLN C O 1
ATOM 9370 N N . ASP C 1 338 ? 47.79245 33.31262 29.06106 1.000 101.74739 338 ASP C N 1
ATOM 9371 C CA . ASP C 1 338 ? 47.39796 31.92506 29.26678 1.000 95.82012 338 ASP C CA 1
ATOM 9372 C C . ASP C 1 338 ? 48.57775 30.97507 29.14299 1.000 89.41425 338 ASP C C 1
ATOM 9373 O O . ASP C 1 338 ? 49.21135 30.87846 28.08706 1.000 82.56686 338 ASP C O 1
ATOM 9378 N N . ALA C 1 339 ? 48.86125 30.26282 30.23124 1.000 86.80204 339 ALA C N 1
ATOM 9379 C CA . ALA C 1 339 ? 50.11437 29.52896 30.32925 1.000 86.50883 339 ALA C CA 1
ATOM 9380 C C . ALA C 1 339 ? 50.12946 28.28930 29.43919 1.000 87.45599 339 ALA C C 1
ATOM 9381 O O . ALA C 1 339 ? 51.14451 28.00038 28.79339 1.000 79.22522 339 ALA C O 1
ATOM 9383 N N . LYS C 1 340 ? 49.02921 27.53702 29.37656 1.000 76.91255 340 LYS C N 1
ATOM 9384 C CA . LYS C 1 340 ? 49.20325 26.14974 28.94953 1.000 77.05305 340 LYS C CA 1
ATOM 9385 C C . LYS C 1 340 ? 48.09058 25.50465 28.13189 1.000 90.62272 340 LYS C C 1
ATOM 9386 O O . LYS C 1 340 ? 48.28684 24.38368 27.65004 1.000 96.53482 340 LYS C O 1
ATOM 9392 N N . ASN C 1 341 ? 46.93479 26.13662 27.95868 1.000 82.69604 341 ASN C N 1
ATOM 9393 C CA . ASN C 1 341 ? 45.84713 25.49916 27.20217 1.000 73.74313 341 ASN C CA 1
ATOM 9394 C C . ASN C 1 341 ? 45.86569 26.02334 25.76746 1.000 67.69778 341 ASN C C 1
ATOM 9395 O O . ASN C 1 341 ? 45.02923 26.82498 25.35140 1.000 79.90756 341 ASN C O 1
ATOM 9400 N N . SER C 1 342 ? 46.84417 25.54710 24.99992 1.000 49.25546 342 SER C N 1
ATOM 9401 C CA . SER C 1 342 ? 47.05542 26.02326 23.63888 1.000 62.48284 342 SER C CA 1
ATOM 9402 C C . SER C 1 342 ? 47.79795 24.94965 22.85835 1.000 63.00791 342 SER C C 1
ATOM 9403 O O . SER C 1 342 ? 48.45949 24.09072 23.45696 1.000 60.89327 342 SER C O 1
ATOM 9406 N N . PRO C 1 343 ? 47.71025 24.96823 21.52458 1.000 64.58383 343 PRO C N 1
ATOM 9407 C CA . PRO C 1 343 ? 48.42990 23.97877 20.71414 1.000 62.58123 343 PRO C CA 1
ATOM 9408 C C . PRO C 1 343 ? 49.86294 24.35952 20.38358 1.000 63.87328 343 PRO C C 1
ATOM 9409 O O . PRO C 1 343 ? 50.51278 23.62830 19.63092 1.000 55.37840 343 PRO C O 1
ATOM 9413 N N . TYR C 1 344 ? 50.37039 25.47948 20.88639 1.000 62.36560 344 TYR C N 1
ATOM 9414 C CA . TYR C 1 344 ? 51.73440 25.86459 20.56160 1.000 55.57140 344 TYR C CA 1
ATOM 9415 C C . TYR C 1 344 ? 52.72079 24.91373 21.23097 1.000 54.68325 344 TYR C C 1
ATOM 9416 O O . TYR C 1 344 ? 52.46914 24.38298 22.31679 1.000 54.82676 344 TYR C O 1
ATOM 9425 N N . ILE C 1 345 ? 53.84887 24.68627 20.55282 1.000 49.44658 345 ILE C N 1
ATOM 9426 C CA . ILE C 1 345 ? 54.79540 23.66317 20.98798 1.000 54.18647 345 ILE C CA 1
ATOM 9427 C C . ILE C 1 345 ? 55.32442 23.95490 22.38512 1.000 61.13669 345 ILE C C 1
ATOM 9428 O O . ILE C 1 345 ? 55.68081 23.03009 23.12608 1.000 61.40446 345 ILE C O 1
ATOM 9433 N N . GLU C 1 346 ? 55.37380 25.23003 22.77804 1.000 62.38892 346 GLU C N 1
ATOM 9434 C CA . GLU C 1 346 ? 55.82300 25.56095 24.12490 1.000 54.81551 346 GLU C CA 1
ATOM 9435 C C . GLU C 1 346 ? 54.84937 25.05244 25.17873 1.000 56.42563 346 GLU C C 1
ATOM 9436 O O . GLU C 1 346 ? 55.24775 24.81191 26.32291 1.000 55.89359 346 GLU C O 1
ATOM 9442 N N . SER C 1 347 ? 53.58171 24.87104 24.81221 1.000 51.27205 347 SER C N 1
ATOM 9443 C CA . SER C 1 347 ? 52.56374 24.42649 25.75195 1.000 49.42930 347 SER C CA 1
ATOM 9444 C C . SER C 1 347 ? 52.31697 22.92787 25.70181 1.000 63.79296 347 SER C C 1
ATOM 9445 O O . SER C 1 347 ? 51.84878 22.35946 26.69588 1.000 62.58630 347 SER C O 1
ATOM 9448 N N . MET C 1 348 ? 52.61337 22.27930 24.57647 1.000 66.09185 348 MET C N 1
ATOM 9449 C CA . MET C 1 348 ? 52.34227 20.85711 24.41698 1.000 57.05156 348 MET C CA 1
ATOM 9450 C C . MET C 1 348 ? 53.57434 19.97960 24.60880 1.000 58.87487 348 MET C C 1
ATOM 9451 O O . MET C 1 348 ? 53.46476 18.90196 25.19891 1.000 57.32993 348 MET C O 1
ATOM 9456 N N . ASN C 1 349 ? 54.74392 20.40765 24.13149 1.000 59.06584 349 ASN C N 1
ATOM 9457 C CA . ASN C 1 349 ? 55.94669 19.58510 24.22350 1.000 55.85584 349 ASN C CA 1
ATOM 9458 C C . ASN C 1 349 ? 56.45352 19.57931 25.66108 1.000 52.19039 349 ASN C C 1
ATOM 9459 O O . ASN C 1 349 ? 56.87621 20.61497 26.18552 1.000 56.79864 349 ASN C O 1
ATOM 9464 N N . VAL C 1 350 ? 56.41088 18.41289 26.29655 1.000 51.35449 350 VAL C N 1
ATOM 9465 C CA . VAL C 1 350 ? 56.83243 18.25220 27.68507 1.000 46.79907 350 VAL C CA 1
ATOM 9466 C C . VAL C 1 350 ? 58.09532 17.40004 27.70781 1.000 55.50346 350 VAL C C 1
ATOM 9467 O O . VAL C 1 350 ? 58.36841 16.67619 26.73768 1.000 64.35786 350 VAL C O 1
ATOM 9471 N N . PRO C 1 351 ? 58.89645 17.45728 28.76830 1.000 60.78470 351 PRO C N 1
ATOM 9472 C CA . PRO C 1 351 ? 60.06230 16.57330 28.85435 1.000 45.61543 351 PRO C CA 1
ATOM 9473 C C . PRO C 1 351 ? 59.63847 15.12327 29.01541 1.000 48.04874 351 PRO C C 1
ATOM 9474 O O . PRO C 1 351 ? 58.54979 14.81456 29.50541 1.000 45.70196 351 PRO C O 1
ATOM 9478 N N . PHE C 1 352 ? 60.52451 14.22660 28.59225 1.000 49.19740 352 PHE C N 1
ATOM 9479 C CA . PHE C 1 352 ? 60.34092 12.80533 28.87247 1.000 42.38185 352 PHE C CA 1
ATOM 9480 C C . PHE C 1 352 ? 61.68500 12.10921 28.75950 1.000 49.02137 352 PHE C C 1
ATOM 9481 O O . PHE C 1 352 ? 62.27198 12.06516 27.67435 1.000 56.37728 352 PHE C O 1
ATOM 9489 N N . LEU C 1 353 ? 62.16627 11.57270 29.87821 1.000 49.95629 353 LEU C N 1
ATOM 9490 C CA . LEU C 1 353 ? 63.46124 10.91316 29.95462 1.000 56.67652 353 LEU C CA 1
ATOM 9491 C C . LEU C 1 353 ? 63.31200 9.65262 30.79100 1.000 51.69190 353 LEU C C 1
ATOM 9492 O O . LEU C 1 353 ? 62.81157 9.71565 31.91717 1.000 50.07977 353 LEU C O 1
ATOM 9497 N N . ILE C 1 354 ? 63.74053 8.51558 30.24522 1.000 55.91304 354 ILE C N 1
ATOM 9498 C CA . ILE C 1 354 ? 63.65256 7.22555 30.92492 1.000 47.59002 354 ILE C CA 1
ATOM 9499 C C . ILE C 1 354 ? 65.05805 6.67204 31.09116 1.000 48.05983 354 ILE C C 1
ATOM 9500 O O . ILE C 1 354 ? 65.71648 6.33491 30.09906 1.000 55.94186 354 ILE C O 1
ATOM 9505 N N . ARG C 1 355 ? 65.51319 6.56352 32.33779 1.000 46.71067 355 ARG C N 1
ATOM 9506 C CA . ARG C 1 355 ? 66.75275 5.86177 32.65212 1.000 52.84278 355 ARG C CA 1
ATOM 9507 C C . ARG C 1 355 ? 66.39829 4.47812 33.18454 1.000 49.99179 355 ARG C C 1
ATOM 9508 O O . ARG C 1 355 ? 65.84336 4.34628 34.28001 1.000 46.64059 355 ARG C O 1
ATOM 9516 N N . TYR C 1 356 ? 66.71055 3.45421 32.39667 1.000 64.01619 356 TYR C N 1
ATOM 9517 C CA . TYR C 1 356 ? 66.53736 2.05234 32.77265 1.000 56.27868 356 TYR C CA 1
ATOM 9518 C C . TYR C 1 356 ? 67.91135 1.41760 32.61327 1.000 66.10740 356 TYR C C 1
ATOM 9519 O O . TYR C 1 356 ? 68.19528 0.77540 31.59303 1.000 75.01519 356 TYR C O 1
ATOM 9528 N N . PRO C 1 357 ? 68.78768 1.57714 33.61337 1.000 57.82925 357 PRO C N 1
ATOM 9529 C CA . PRO C 1 357 ? 70.23433 1.38619 33.38521 1.000 62.62828 357 PRO C CA 1
ATOM 9530 C C . PRO C 1 357 ? 70.62792 0.10351 32.67011 1.000 63.43006 357 PRO C C 1
ATOM 9531 O O . PRO C 1 357 ? 71.50166 0.14700 31.79637 1.000 84.81925 357 PRO C O 1
ATOM 9535 N N . GLN C 1 358 ? 70.02105 -1.03443 33.00098 1.000 56.14255 358 GLN C N 1
ATOM 9536 C CA . GLN C 1 358 ? 70.45509 -2.28486 32.39281 1.000 83.95750 358 GLN C CA 1
ATOM 9537 C C . GLN C 1 358 ? 69.68529 -2.65246 31.13053 1.000 76.01039 358 GLN C C 1
ATOM 9538 O O . GLN C 1 358 ? 70.18957 -3.44640 30.32874 1.000 88.68808 358 GLN C O 1
ATOM 9544 N N . ARG C 1 359 ? 68.49237 -2.10079 30.92363 1.000 69.49564 359 ARG C N 1
ATOM 9545 C CA . ARG C 1 359 ? 67.64699 -2.51078 29.81190 1.000 66.51607 359 ARG C CA 1
ATOM 9546 C C . ARG C 1 359 ? 67.45123 -1.43142 28.75746 1.000 68.17270 359 ARG C C 1
ATOM 9547 O O . ARG C 1 359 ? 66.76249 -1.68013 27.76285 1.000 72.51217 359 ARG C O 1
ATOM 9555 N N . LEU C 1 360 ? 68.02751 -0.24602 28.93646 1.000 64.74227 360 LEU C N 1
ATOM 9556 C CA . LEU C 1 360 ? 67.84385 0.83021 27.97221 1.000 65.02500 360 LEU C CA 1
ATOM 9557 C C . LEU C 1 360 ? 69.17705 1.50344 27.69371 1.000 63.84460 360 LEU C C 1
ATOM 9558 O O . LEU C 1 360 ? 69.92361 1.82048 28.62432 1.000 54.78030 360 LEU C O 1
ATOM 9563 N N . LYS C 1 361 ? 69.46902 1.71545 26.41241 1.000 70.89821 361 LYS C N 1
ATOM 9564 C CA . LYS C 1 361 ? 70.66803 2.39520 25.94099 1.000 67.24573 361 LYS C CA 1
ATOM 9565 C C . LYS C 1 361 ? 70.38314 3.87489 25.71769 1.000 74.68517 361 LYS C C 1
ATOM 9566 O O . LYS C 1 361 ? 69.33612 4.22668 25.16285 1.000 70.84582 361 LYS C O 1
ATOM 9572 N N . PRO C 1 362 ? 71.29272 4.75303 26.14040 1.000 70.93326 362 PRO C N 1
ATOM 9573 C CA . PRO C 1 362 ? 71.07083 6.19918 25.96810 1.000 52.39427 362 PRO C CA 1
ATOM 9574 C C . PRO C 1 362 ? 70.92638 6.57012 24.50042 1.000 64.92530 362 PRO C C 1
ATOM 9575 O O . PRO C 1 362 ? 71.81625 6.31675 23.68521 1.000 75.26859 362 PRO C O 1
ATOM 9579 N N . LYS C 1 363 ? 69.79100 7.17694 24.16799 1.000 62.96301 363 LYS C N 1
ATOM 9580 C CA . LYS C 1 363 ? 69.52235 7.60482 22.80174 1.000 53.12615 363 LYS C CA 1
ATOM 9581 C C . LYS C 1 363 ? 68.48447 8.71686 22.83706 1.000 60.41707 363 LYS C C 1
ATOM 9582 O O . LYS C 1 363 ? 67.90702 9.02341 23.88263 1.000 57.45534 363 LYS C O 1
ATOM 9588 N N . VAL C 1 364 ? 68.25866 9.32043 21.67429 1.000 72.00411 364 VAL C N 1
ATOM 9589 C CA . VAL C 1 364 ? 67.24604 10.35209 21.49460 1.000 62.51486 364 VAL C CA 1
ATOM 9590 C C . VAL C 1 364 ? 66.22174 9.82025 20.50400 1.000 67.23706 364 VAL C C 1
ATOM 9591 O O . VAL C 1 364 ? 66.57856 9.42749 19.38598 1.000 79.36461 364 VAL C O 1
ATOM 9595 N N . VAL C 1 365 ? 64.95662 9.79787 20.91154 1.000 63.82351 365 VAL C N 1
ATOM 9596 C CA . VAL C 1 365 ? 63.88235 9.24005 20.10112 1.000 60.69482 365 VAL C CA 1
ATOM 9597 C C . VAL C 1 365 ? 62.88789 10.34235 19.76564 1.000 59.73271 365 VAL C C 1
ATOM 9598 O O . VAL C 1 365 ? 62.58261 11.19921 20.60342 1.000 67.04923 365 VAL C O 1
ATOM 9602 N N . ASP C 1 366 ? 62.38571 10.31712 18.53130 1.000 63.36909 366 ASP C N 1
ATOM 9603 C CA . ASP C 1 366 ? 61.39959 11.27769 18.05764 1.000 59.96055 366 ASP C CA 1
ATOM 9604 C C . ASP C 1 366 ? 59.98202 10.72044 18.10452 1.000 62.18847 366 ASP C C 1
ATOM 9605 O O . ASP C 1 366 ? 59.11356 11.19034 17.36167 1.000 72.07165 366 ASP C O 1
ATOM 9610 N N . TYR C 1 367 ? 59.73467 9.72877 18.95925 1.000 61.93897 367 TYR C N 1
ATOM 9611 C CA . TYR C 1 367 ? 58.40469 9.14593 19.06364 1.000 61.89865 367 TYR C CA 1
ATOM 9612 C C . TYR C 1 367 ? 57.39943 10.19470 19.51837 1.000 67.83299 367 TYR C C 1
ATOM 9613 O O . TYR C 1 367 ? 57.69303 11.03114 20.37709 1.000 57.74771 367 TYR C O 1
ATOM 9622 N N . LEU C 1 368 ? 56.20441 10.14810 18.93229 1.000 71.60403 368 LEU C N 1
ATOM 9623 C CA . LEU C 1 368 ? 55.13547 11.07567 19.29861 1.000 61.49464 368 LEU C CA 1
ATOM 9624 C C . LEU C 1 368 ? 54.35260 10.49154 20.47731 1.000 61.96710 368 LEU C C 1
ATOM 9625 O O . LEU C 1 368 ? 53.19816 10.06982 20.36687 1.000 57.41592 368 LEU C O 1
ATOM 9630 N N . LEU C 1 369 ? 55.03616 10.47031 21.62780 1.000 51.83368 369 LEU C N 1
ATOM 9631 C CA . LEU C 1 369 ? 54.48525 9.96084 22.88027 1.000 54.97855 369 LEU C CA 1
ATOM 9632 C C . LEU C 1 369 ? 53.42268 10.90085 23.42623 1.000 60.72509 369 LEU C C 1
ATOM 9633 O O . LEU C 1 369 ? 53.64833 12.10860 23.53635 1.000 63.32586 369 LEU C O 1
ATOM 9638 N N . SER C 1 370 ? 52.28339 10.33856 23.81349 1.000 68.05212 370 SER C N 1
ATOM 9639 C CA . SER C 1 370 ? 51.18347 11.10307 24.38198 1.000 47.92275 370 SER C CA 1
ATOM 9640 C C . SER C 1 370 ? 50.94991 10.68514 25.82948 1.000 60.36716 370 SER C C 1
ATOM 9641 O O . SER C 1 370 ? 51.46351 9.66405 26.29733 1.000 61.68022 370 SER C O 1
ATOM 9644 N N . SER C 1 371 ? 50.16732 11.49479 26.54361 1.000 55.82702 371 SER C N 1
ATOM 9645 C CA . SER C 1 371 ? 49.91027 11.21606 27.95556 1.000 46.68183 371 SER C CA 1
ATOM 9646 C C . SER C 1 371 ? 49.22950 9.87166 28.19809 1.000 55.92018 371 SER C C 1
ATOM 9647 O O . SER C 1 371 ? 49.65660 9.15851 29.12276 1.000 53.80239 371 SER C O 1
ATOM 9650 N N . PRO C 1 372 ? 48.20156 9.45963 27.44475 1.000 45.13895 372 PRO C N 1
ATOM 9651 C CA . PRO C 1 372 ? 47.64256 8.11323 27.65604 1.000 46.61082 372 PRO C CA 1
ATOM 9652 C C . PRO C 1 372 ? 48.60021 6.98333 27.30371 1.000 59.46277 372 PRO C C 1
ATOM 9653 O O . PRO C 1 372 ? 48.29224 5.82684 27.62050 1.000 69.88582 372 PRO C O 1
ATOM 9657 N N . ASP C 1 373 ? 49.73500 7.26973 26.65855 1.000 48.82793 373 ASP C N 1
ATOM 9658 C CA . ASP C 1 373 ? 50.71782 6.23889 26.34792 1.000 48.21065 373 ASP C CA 1
ATOM 9659 C C . ASP C 1 373 ? 51.62473 5.91376 27.52711 1.000 51.79449 373 ASP C C 1
ATOM 9660 O O . ASP C 1 373 ? 52.30976 4.88497 27.49776 1.000 53.77285 373 ASP C O 1
ATOM 9665 N N . ILE C 1 374 ? 51.64540 6.76034 28.55775 1.000 46.17204 374 ILE C N 1
ATOM 9666 C CA . ILE C 1 374 ? 52.62300 6.60420 29.63089 1.000 54.50341 374 ILE C CA 1
ATOM 9667 C C . ILE C 1 374 ? 52.35324 5.33443 30.42744 1.000 53.49137 374 ILE C C 1
ATOM 9668 O O . ILE C 1 374 ? 53.25421 4.51334 30.63677 1.000 48.88298 374 ILE C O 1
ATOM 9673 N N . MET C 1 375 ? 51.11793 5.16371 30.89869 1.000 51.69562 375 MET C N 1
ATOM 9674 C CA . MET C 1 375 ? 50.78352 3.97517 31.68244 1.000 53.48371 375 MET C CA 1
ATOM 9675 C C . MET C 1 375 ? 51.05240 2.67370 30.93346 1.000 62.33111 375 MET C C 1
ATOM 9676 O O . MET C 1 375 ? 51.64463 1.75834 31.53193 1.000 57.64924 375 MET C O 1
ATOM 9681 N N . PRO C 1 376 ? 50.65999 2.50849 29.66210 1.000 57.99338 376 PRO C N 1
ATOM 9682 C CA . PRO C 1 376 ? 51.02529 1.26331 28.95943 1.000 42.16547 376 PRO C CA 1
ATOM 9683 C C . PRO C 1 376 ? 52.52451 1.06502 28.83631 1.000 51.84853 376 PRO C C 1
ATOM 9684 O O . PRO C 1 376 ? 53.02894 -0.03305 29.10576 1.000 53.47920 376 PRO C O 1
ATOM 9688 N N . THR C 1 377 ? 53.25192 2.10479 28.42598 1.000 54.09302 377 THR C N 1
ATOM 9689 C CA . THR C 1 377 ? 54.69703 1.98994 28.26834 1.000 43.98476 377 THR C CA 1
ATOM 9690 C C . THR C 1 377 ? 55.36659 1.58998 29.57557 1.000 50.62854 377 THR C C 1
ATOM 9691 O O . THR C 1 377 ? 56.26537 0.74152 29.58595 1.000 61.83935 377 THR C O 1
ATOM 9695 N N . LEU C 1 378 ? 54.93370 2.18233 30.69022 1.000 56.54794 378 LEU C N 1
ATOM 9696 C CA . LEU C 1 378 ? 55.51354 1.85038 31.98976 1.000 59.53579 378 LEU C CA 1
ATOM 9697 C C . LEU C 1 378 ? 55.32801 0.37254 32.30945 1.000 57.04260 378 LEU C C 1
ATOM 9698 O O . LEU C 1 378 ? 56.28561 -0.32425 32.66663 1.000 57.55067 378 LEU C O 1
ATOM 9703 N N . LEU C 1 379 ? 54.09238 -0.12193 32.18339 1.000 57.25067 379 LEU C N 1
ATOM 9704 C CA . LEU C 1 379 ? 53.82007 -1.53552 32.43289 1.000 50.16251 379 LEU C CA 1
ATOM 9705 C C . LEU C 1 379 ? 54.63522 -2.43024 31.50646 1.000 58.50373 379 LEU C C 1
ATOM 9706 O O . LEU C 1 379 ? 55.20373 -3.43692 31.94655 1.000 57.72853 379 LEU C O 1
ATOM 9711 N N . GLY C 1 380 ? 54.70904 -2.07386 30.22133 1.000 53.02261 380 GLY C N 1
ATOM 9712 C CA . GLY C 1 380 ? 55.51485 -2.84853 29.29191 1.000 50.40267 380 GLY C CA 1
ATOM 9713 C C . GLY C 1 380 ? 56.98316 -2.88791 29.67219 1.000 61.20282 380 GLY C C 1
ATOM 9714 O O . GLY C 1 380 ? 57.61699 -3.94376 29.61525 1.000 75.96731 380 GLY C O 1
ATOM 9715 N N . LEU C 1 381 ? 57.54481 -1.74133 30.06865 1.000 60.55850 381 LEU C N 1
ATOM 9716 C CA . LEU C 1 381 ? 58.94478 -1.69216 30.47722 1.000 60.27568 381 LEU C CA 1
ATOM 9717 C C . LEU C 1 381 ? 59.21297 -2.44878 31.77055 1.000 62.19329 381 LEU C C 1
ATOM 9718 O O . LEU C 1 381 ? 60.38074 -2.69192 32.09016 1.000 65.87065 381 LEU C O 1
ATOM 9723 N N . SER C 1 382 ? 58.17277 -2.82344 32.51672 1.000 66.75540 382 SER C N 1
ATOM 9724 C CA . SER C 1 382 ? 58.32373 -3.51984 33.78811 1.000 74.12264 382 SER C CA 1
ATOM 9725 C C . SER C 1 382 ? 57.94445 -4.99478 33.69343 1.000 73.64267 382 SER C C 1
ATOM 9726 O O . SER C 1 382 ? 57.69209 -5.63010 34.72307 1.000 85.12704 382 SER C O 1
ATOM 9729 N N . ASN C 1 383 ? 57.89479 -5.54646 32.47883 1.000 66.48655 383 ASN C N 1
ATOM 9730 C CA . ASN C 1 383 ? 57.47744 -6.92476 32.21376 1.000 71.77273 383 ASN C CA 1
ATOM 9731 C C . ASN C 1 383 ? 56.04086 -7.19247 32.64909 1.000 72.22798 383 ASN C C 1
ATOM 9732 O O . ASN C 1 383 ? 55.66569 -8.34484 32.88662 1.000 86.72134 383 ASN C O 1
ATOM 9737 N N . LEU C 1 384 ? 55.22573 -6.14480 32.76337 1.000 60.10776 384 LEU C N 1
ATOM 9738 C CA . LEU C 1 384 ? 53.81139 -6.28073 33.08003 1.000 62.83961 384 LEU C CA 1
ATOM 9739 C C . LEU C 1 384 ? 52.92941 -5.94757 31.88466 1.000 62.96535 384 LEU C C 1
ATOM 9740 O O . LEU C 1 384 ? 51.73114 -5.69489 32.05112 1.000 55.74384 384 LEU C O 1
ATOM 9745 N N . GLY C 1 385 ? 53.50483 -5.94590 30.67899 1.000 59.73556 385 GLY C N 1
ATOM 9746 C CA . GLY C 1 385 ? 52.76540 -5.59391 29.47940 1.000 54.44511 385 GLY C CA 1
ATOM 9747 C C . GLY C 1 385 ? 51.55257 -6.46189 29.22567 1.000 57.44569 385 GLY C C 1
ATOM 9748 O O . GLY C 1 385 ? 50.62998 -6.02531 28.52736 1.000 49.98071 385 GLY C O 1
ATOM 9749 N N . GLN C 1 386 ? 51.52856 -7.67370 29.76893 1.000 54.15826 386 GLN C N 1
ATOM 9750 C CA . GLN C 1 386 ? 50.36118 -8.53615 29.65945 1.000 56.70697 386 GLN C CA 1
ATOM 9751 C C . GLN C 1 386 ? 49.31260 -8.24337 30.72591 1.000 63.47868 386 GLN C C 1
ATOM 9752 O O . GLN C 1 386 ? 48.36013 -9.01711 30.86468 1.000 63.79617 386 GLN C O 1
ATOM 9758 N N . HIS C 1 387 ? 49.46726 -7.15142 31.47830 1.000 60.58899 387 HIS C N 1
ATOM 9759 C CA . HIS C 1 387 ? 48.51418 -6.76932 32.51571 1.000 61.57059 387 HIS C CA 1
ATOM 9760 C C . HIS C 1 387 ? 47.89995 -5.39840 32.26621 1.000 62.14817 387 HIS C C 1
ATOM 9761 O O . HIS C 1 387 ? 47.21410 -4.86530 33.14770 1.000 52.09389 387 HIS C O 1
ATOM 9768 N N . ILE C 1 388 ? 48.13058 -4.81859 31.09273 1.000 57.98682 388 ILE C N 1
ATOM 9769 C CA . ILE C 1 388 ? 47.52794 -3.54859 30.69770 1.000 52.44989 388 ILE C CA 1
ATOM 9770 C C . ILE C 1 388 ? 46.02333 -3.75552 30.57972 1.000 54.68286 388 ILE C C 1
ATOM 9771 O O . ILE C 1 388 ? 45.58037 -4.65273 29.85045 1.000 59.53477 388 ILE C O 1
ATOM 9776 N N . PRO C 1 389 ? 45.20966 -2.97293 31.28738 1.000 47.37404 389 PRO C N 1
ATOM 9777 C CA . PRO C 1 389 ? 43.75586 -3.09184 31.13813 1.000 54.36163 389 PRO C CA 1
ATOM 9778 C C . PRO C 1 389 ? 43.32118 -2.87080 29.69749 1.000 54.50539 389 PRO C C 1
ATOM 9779 O O . PRO C 1 389 ? 43.97093 -2.16024 28.92815 1.000 58.62146 389 PRO C O 1
ATOM 9783 N N . HIS C 1 390 ? 42.19609 -3.49566 29.33738 1.000 66.41363 390 HIS C N 1
ATOM 9784 C CA . HIS C 1 390 ? 41.70495 -3.41298 27.96682 1.000 67.75277 390 HIS C CA 1
ATOM 9785 C C . HIS C 1 390 ? 41.13496 -2.03565 27.65258 1.000 70.46593 390 HIS C C 1
ATOM 9786 O O . HIS C 1 390 ? 41.17484 -1.59863 26.49565 1.000 67.88314 390 HIS C O 1
ATOM 9793 N N . GLU C 1 391 ? 40.60832 -1.33914 28.66167 1.000 63.25723 391 GLU C N 1
ATOM 9794 C CA . GLU C 1 391 ? 40.05294 -0.00311 28.48694 1.000 59.97489 391 GLU C CA 1
ATOM 9795 C C . GLU C 1 391 ? 41.10680 1.03396 28.12751 1.000 60.07650 391 GLU C C 1
ATOM 9796 O O . GLU C 1 391 ? 40.74609 2.14606 27.72565 1.000 62.95058 391 GLU C O 1
ATOM 9802 N N . VAL C 1 392 ? 42.39044 0.69850 28.25391 1.000 49.73369 392 VAL C N 1
ATOM 9803 C CA . VAL C 1 392 ? 43.45203 1.65758 27.98546 1.000 59.97330 392 VAL C CA 1
ATOM 9804 C C . VAL C 1 392 ? 43.53971 1.91364 26.48889 1.000 57.59281 392 VAL C C 1
ATOM 9805 O O . VAL C 1 392 ? 43.62422 0.97838 25.68292 1.000 65.38006 392 VAL C O 1
ATOM 9809 N N . GLN C 1 393 ? 43.52099 3.18936 26.10967 1.000 54.35432 393 GLN C N 1
ATOM 9810 C CA . GLN C 1 393 ? 43.64350 3.57246 24.71244 1.000 53.71830 393 GLN C CA 1
ATOM 9811 C C . GLN C 1 393 ? 45.07492 3.88600 24.30971 1.000 43.56394 393 GLN C C 1
ATOM 9812 O O . GLN C 1 393 ? 45.37841 3.89450 23.11191 1.000 54.80319 393 GLN C O 1
ATOM 9818 N N . GLY C 1 394 ? 45.95724 4.13733 25.27156 1.000 55.59012 394 GLY C N 1
ATOM 9819 C CA . GLY C 1 394 ? 47.32584 4.49269 24.96362 1.000 54.34054 394 GLY C CA 1
ATOM 9820 C C . GLY C 1 394 ? 48.09623 3.35461 24.32001 1.000 57.16249 394 GLY C C 1
ATOM 9821 O O . GLY C 1 394 ? 47.62492 2.22538 24.18193 1.000 65.60182 394 GLY C O 1
ATOM 9822 N N . THR C 1 395 ? 49.32745 3.67189 23.92956 1.000 46.34145 395 THR C N 1
ATOM 9823 C CA . THR C 1 395 ? 50.17938 2.76653 23.17351 1.000 48.91716 395 THR C CA 1
ATOM 9824 C C . THR C 1 395 ? 51.37992 2.34285 24.01084 1.000 59.41985 395 THR C C 1
ATOM 9825 O O . THR C 1 395 ? 52.00266 3.16883 24.68617 1.000 66.02198 395 THR C O 1
ATOM 9829 N N . ASP C 1 396 ? 51.69484 1.04902 23.96417 1.000 57.85347 396 ASP C N 1
ATOM 9830 C CA . ASP C 1 396 ? 52.83066 0.48653 24.69235 1.000 46.88352 396 ASP C CA 1
ATOM 9831 C C . ASP C 1 396 ? 54.08806 0.68405 23.85655 1.000 53.22119 396 ASP C C 1
ATOM 9832 O O . ASP C 1 396 ? 54.30063 0.00043 22.85311 1.000 64.14864 396 ASP C O 1
ATOM 9837 N N . PHE C 1 397 ? 54.93458 1.61562 24.27510 1.000 53.69397 397 PHE C N 1
ATOM 9838 C CA . PHE C 1 397 ? 56.16027 1.92493 23.55357 1.000 48.63567 397 PHE C CA 1
ATOM 9839 C C . PHE C 1 397 ? 57.34344 1.09725 24.02654 1.000 55.22820 397 PHE C C 1
ATOM 9840 O O . PHE C 1 397 ? 58.46271 1.32412 23.56047 1.000 54.86748 397 PHE C O 1
ATOM 9848 N N . SER C 1 398 ? 57.12695 0.15401 24.94520 1.000 46.71658 398 SER C N 1
ATOM 9849 C CA . SER C 1 398 ? 58.24591 -0.57950 25.52426 1.000 63.83761 398 SER C CA 1
ATOM 9850 C C . SER C 1 398 ? 58.95865 -1.42031 24.47366 1.000 66.34988 398 SER C C 1
ATOM 9851 O O . SER C 1 398 ? 60.19311 -1.48833 24.45747 1.000 62.81063 398 SER C O 1
ATOM 9854 N N . LYS C 1 399 ? 58.19783 -2.06679 23.58513 1.000 67.10270 399 LYS C N 1
ATOM 9855 C CA . LYS C 1 399 ? 58.81257 -2.89122 22.54921 1.000 75.67892 399 LYS C CA 1
ATOM 9856 C C . LYS C 1 399 ? 59.70847 -2.05894 21.64298 1.000 82.93230 399 LYS C C 1
ATOM 9857 O O . LYS C 1 399 ? 60.79909 -2.49959 21.25923 1.000 82.77668 399 LYS C O 1
ATOM 9863 N N . ALA C 1 400 ? 59.26839 -0.84802 21.29663 1.000 73.30895 400 ALA C N 1
ATOM 9864 C CA . ALA C 1 400 ? 60.09623 0.02938 20.47791 1.000 64.89688 400 ALA C CA 1
ATOM 9865 C C . ALA C 1 400 ? 61.31590 0.51586 21.25049 1.000 64.25636 400 ALA C C 1
ATOM 9866 O O . ALA C 1 400 ? 62.41899 0.59155 20.69646 1.000 78.64268 400 ALA C O 1
ATOM 9868 N N . LEU C 1 401 ? 61.13990 0.83831 22.53451 1.000 67.68163 401 LEU C N 1
ATOM 9869 C CA . LEU C 1 401 ? 62.24395 1.37824 23.32303 1.000 68.41361 401 LEU C CA 1
ATOM 9870 C C . LEU C 1 401 ? 63.33610 0.33992 23.54540 1.000 76.11945 401 LEU C C 1
ATOM 9871 O O . LEU C 1 401 ? 64.52839 0.66216 23.47620 1.000 73.72389 401 LEU C O 1
ATOM 9876 N N . PHE C 1 402 ? 62.95058 -0.90936 23.81539 1.000 77.07187 402 PHE C N 1
ATOM 9877 C CA . PHE C 1 402 ? 63.93011 -1.94516 24.11982 1.000 61.50916 402 PHE C CA 1
ATOM 9878 C C . PHE C 1 402 ? 64.83168 -2.26570 22.93426 1.000 72.88443 402 PHE C C 1
ATOM 9879 O O . PHE C 1 402 ? 65.93940 -2.77497 23.13592 1.000 71.62469 402 PHE C O 1
ATOM 9887 N N . SER C 1 403 ? 64.39177 -1.97860 21.71338 1.000 74.03255 403 SER C N 1
ATOM 9888 C CA . SER C 1 403 ? 65.18987 -2.27084 20.52871 1.000 70.07960 403 SER C CA 1
ATOM 9889 C C . SER C 1 403 ? 66.24723 -1.19319 20.31338 1.000 82.92754 403 SER C C 1
ATOM 9890 O O . SER C 1 403 ? 67.16528 -1.36008 19.51030 1.000 77.42400 403 SER C O 1
ATOM 9893 N N . PRO C 1 409 ? 55.08958 0.21812 13.21745 1.000 96.40106 409 PRO C N 1
ATOM 9894 C CA . PRO C 1 409 ? 53.94406 0.03075 14.10944 1.000 98.71560 409 PRO C CA 1
ATOM 9895 C C . PRO C 1 409 ? 53.80509 1.16133 15.12169 1.000 102.55553 409 PRO C C 1
ATOM 9896 O O . PRO C 1 409 ? 53.09241 1.01610 16.11561 1.000 98.76769 409 PRO C O 1
ATOM 9900 N N . LEU C 1 410 ? 54.48140 2.28206 14.85914 1.000 88.91269 410 LEU C N 1
ATOM 9901 C CA . LEU C 1 410 ? 54.53182 3.38828 15.79845 1.000 74.47918 410 LEU C CA 1
ATOM 9902 C C . LEU C 1 410 ? 53.67541 4.55653 15.31454 1.000 84.87963 410 LEU C C 1
ATOM 9903 O O . LEU C 1 410 ? 53.45348 4.71419 14.10967 1.000 88.00897 410 LEU C O 1
ATOM 9908 N N . PRO C 1 411 ? 53.17756 5.38875 16.23000 1.000 80.65822 411 PRO C N 1
ATOM 9909 C CA . PRO C 1 411 ? 52.24855 6.45237 15.83330 1.000 66.56695 411 PRO C CA 1
ATOM 9910 C C . PRO C 1 411 ? 52.93314 7.55717 15.04732 1.000 74.68786 411 PRO C C 1
ATOM 9911 O O . PRO C 1 411 ? 54.09246 7.90434 15.28726 1.000 82.16416 411 PRO C O 1
ATOM 9915 N N . ASP C 1 412 ? 52.17921 8.12206 14.10641 1.000 79.48086 412 ASP C N 1
ATOM 9916 C CA . ASP C 1 412 ? 52.65098 9.20014 13.25155 1.000 83.65434 412 ASP C CA 1
ATOM 9917 C C . ASP C 1 412 ? 52.11856 10.56647 13.66145 1.000 79.80988 412 ASP C C 1
ATOM 9918 O O . ASP C 1 412 ? 52.62410 11.58246 13.17167 1.000 76.22641 412 ASP C O 1
ATOM 9923 N N . ALA C 1 413 ? 51.11490 10.61788 14.53459 1.000 70.35475 413 ALA C N 1
ATOM 9924 C CA . ALA C 1 413 ? 50.52870 11.88143 14.95442 1.000 71.85714 413 ALA C CA 1
ATOM 9925 C C . ALA C 1 413 ? 49.93716 11.71711 16.34549 1.000 67.79784 413 ALA C C 1
ATOM 9926 O O . ALA C 1 413 ? 49.62903 10.60664 16.78419 1.000 62.33076 413 ALA C O 1
ATOM 9928 N N . ALA C 1 414 ? 49.78110 12.84273 17.03755 1.000 56.37025 414 ALA C N 1
ATOM 9929 C CA . ALA C 1 414 ? 49.20967 12.86229 18.37428 1.000 48.46041 414 ALA C CA 1
ATOM 9930 C C . ALA C 1 414 ? 48.04150 13.83517 18.41552 1.000 54.53389 414 ALA C C 1
ATOM 9931 O O . ALA C 1 414 ? 48.02747 14.84650 17.70791 1.000 60.60771 414 ALA C O 1
ATOM 9933 N N . LEU C 1 415 ? 47.06060 13.51874 19.25269 1.000 66.25605 415 LEU C N 1
ATOM 9934 C CA . LEU C 1 415 ? 45.88601 14.36643 19.37748 1.000 52.47734 415 LEU C CA 1
ATOM 9935 C C . LEU C 1 415 ? 46.20776 15.61884 20.18358 1.000 51.18790 415 LEU C C 1
ATOM 9936 O O . LEU C 1 415 ? 47.06699 15.61242 21.06819 1.000 57.53027 415 LEU C O 1
ATOM 9941 N N . TYR C 1 416 ? 45.51408 16.70612 19.85847 1.000 51.32553 416 TYR C N 1
ATOM 9942 C CA . TYR C 1 416 ? 45.46352 17.88831 20.70577 1.000 60.68797 416 TYR C CA 1
ATOM 9943 C C . TYR C 1 416 ? 44.01493 18.12930 21.09578 1.000 51.02118 416 TYR C C 1
ATOM 9944 O O . TYR C 1 416 ? 43.12611 18.09562 20.23936 1.000 56.51660 416 TYR C O 1
ATOM 9953 N N . ILE C 1 417 ? 43.78125 18.37843 22.38062 1.000 43.33235 417 ILE C N 1
ATOM 9954 C CA . ILE C 1 417 ? 42.43638 18.47512 22.92988 1.000 53.16897 417 ILE C CA 1
ATOM 9955 C C . ILE C 1 417 ? 42.31140 19.78085 23.69724 1.000 51.75114 417 ILE C C 1
ATOM 9956 O O . ILE C 1 417 ? 43.17574 20.11016 24.51698 1.000 64.40226 417 ILE C O 1
ATOM 9961 N N . ARG C 1 418 ? 41.24191 20.52455 23.42832 1.000 54.60691 418 ARG C N 1
ATOM 9962 C CA . ARG C 1 418 ? 40.87447 21.66198 24.25946 1.000 53.61775 418 ARG C CA 1
ATOM 9963 C C . ARG C 1 418 ? 39.37675 21.62230 24.50634 1.000 48.33727 418 ARG C C 1
ATOM 9964 O O . ARG C 1 418 ? 38.59191 21.47664 23.56500 1.000 52.13257 418 ARG C O 1
ATOM 9972 N N . ASN C 1 419 ? 38.98918 21.74464 25.77067 1.000 56.01961 419 ASN C N 1
ATOM 9973 C CA . ASN C 1 419 ? 37.59365 21.74359 26.17015 1.000 49.06545 419 ASN C CA 1
ATOM 9974 C C . ASN C 1 419 ? 37.28611 23.01793 26.94291 1.000 60.63089 419 ASN C C 1
ATOM 9975 O O . ASN C 1 419 ? 38.18504 23.69893 27.44444 1.000 74.27805 419 ASN C O 1
ATOM 9980 N N . MET C 1 420 ? 35.99828 23.33772 27.02935 1.000 61.73320 420 MET C N 1
ATOM 9981 C CA . MET C 1 420 ? 35.54899 24.49341 27.78980 1.000 60.35226 420 MET C CA 1
ATOM 9982 C C . MET C 1 420 ? 34.20807 24.16128 28.42847 1.000 58.84977 420 MET C C 1
ATOM 9983 O O . MET C 1 420 ? 33.61665 23.10900 28.17356 1.000 63.43846 420 MET C O 1
ATOM 9988 N N . ASP C 1 421 ? 33.73491 25.07283 29.27046 1.000 61.94093 421 ASP C N 1
ATOM 9989 C CA . ASP C 1 421 ? 32.51813 24.83867 30.02791 1.000 64.73955 421 ASP C CA 1
ATOM 9990 C C . ASP C 1 421 ? 31.27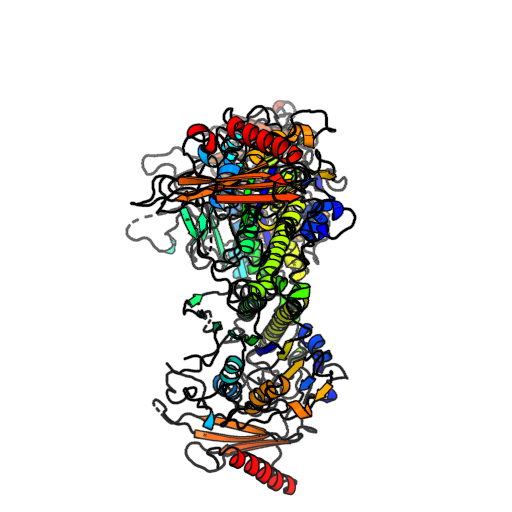951 24.96644 29.14966 1.000 70.17898 421 ASP C C 1
ATOM 9991 O O . ASP C 1 421 ? 31.23099 25.76876 28.21142 1.000 80.77196 421 ASP C O 1
ATOM 9996 N N . GLY C 1 422 ? 30.27391 24.14982 29.46232 1.000 58.64717 422 GLY C N 1
ATOM 9997 C CA . GLY C 1 422 ? 28.93177 24.39913 28.98495 1.000 60.81974 422 GLY C CA 1
ATOM 9998 C C . GLY C 1 422 ? 28.25853 25.47470 29.81776 1.000 85.76715 422 GLY C C 1
ATOM 9999 O O . GLY C 1 422 ? 28.74085 25.87095 30.87503 1.000 79.73115 422 GLY C O 1
ATOM 10000 N N . ARG C 1 423 ? 27.12169 25.95701 29.31629 1.000 101.88670 423 ARG C N 1
ATOM 10001 C CA . ARG C 1 423 ? 26.42283 27.04011 29.99661 1.000 107.47731 423 ARG C CA 1
ATOM 10002 C C . ARG C 1 423 ? 25.94637 26.59546 31.37307 1.000 102.09992 423 ARG C C 1
ATOM 10003 O O . ARG C 1 423 ? 25.24653 25.58638 31.50667 1.000 98.84603 423 ARG C O 1
ATOM 10011 N N . GLN C 1 424 ? 26.34605 27.34606 32.39790 1.000 102.37852 424 GLN C N 1
ATOM 10012 C CA . GLN C 1 424 ? 25.86298 27.08603 33.74634 1.000 100.68494 424 GLN C CA 1
ATOM 10013 C C . GLN C 1 424 ? 24.34728 27.20592 33.78288 1.000 114.60904 424 GLN C C 1
ATOM 10014 O O . GLN C 1 424 ? 23.74861 28.00341 33.05669 1.000 125.94844 424 GLN C O 1
ATOM 10020 N N . ASP C 1 425 ? 23.72275 26.40934 34.64126 1.000 109.15618 425 ASP C N 1
ATOM 10021 C CA . ASP C 1 425 ? 22.27315 26.40106 34.74748 1.000 128.64767 425 ASP C CA 1
ATOM 10022 C C . ASP C 1 425 ? 21.87236 26.60433 36.20240 1.000 128.95382 425 ASP C C 1
ATOM 10023 O O . ASP C 1 425 ? 22.71699 26.71238 37.09755 1.000 119.13776 425 ASP C O 1
ATOM 10028 N N . GLN C 1 426 ? 20.55776 26.65526 36.42592 1.000 140.70180 426 GLN C N 1
ATOM 10029 C CA . GLN C 1 426 ? 20.03313 27.00009 37.74251 1.000 137.18056 426 GLN C CA 1
ATOM 10030 C C . GLN C 1 426 ? 20.41620 25.95847 38.78640 1.000 141.15022 426 GLN C C 1
ATOM 10031 O O . GLN C 1 426 ? 20.65516 26.29691 39.95194 1.000 144.41981 426 GLN C O 1
ATOM 10037 N N . ASP C 1 427 ? 20.49180 24.68688 38.38624 1.000 154.77587 427 ASP C N 1
ATOM 10038 C CA . ASP C 1 427 ? 20.77105 23.59006 39.31608 1.000 161.37077 427 ASP C CA 1
ATOM 10039 C C . ASP C 1 427 ? 22.28273 23.42416 39.49793 1.000 150.84390 427 ASP C C 1
ATOM 10040 O O . ASP C 1 427 ? 22.90843 22.46952 39.03109 1.000 134.31080 427 ASP C O 1
ATOM 10045 N N . GLY C 1 428 ? 22.87004 24.38914 40.20180 1.000 146.80022 428 GLY C N 1
ATOM 10046 C CA . GLY C 1 428 ? 24.23893 24.25275 40.66197 1.000 138.92667 428 GLY C CA 1
ATOM 10047 C C . GLY C 1 428 ? 25.32443 24.44259 39.62512 1.000 135.76915 428 GLY C C 1
ATOM 10048 O O . GLY C 1 428 ? 26.40179 23.85234 39.75990 1.000 123.58932 428 GLY C O 1
ATOM 10049 N N . LYS C 1 429 ? 25.06467 25.23677 38.58327 1.000 122.33758 429 LYS C N 1
ATOM 10050 C CA . LYS C 1 429 ? 26.05095 25.67110 37.59075 1.000 108.30807 429 LYS C CA 1
ATOM 10051 C C . LYS C 1 429 ? 26.39987 24.57028 36.58785 1.000 101.19075 429 LYS C C 1
ATOM 10052 O O . LYS C 1 429 ? 25.51568 23.85354 36.10721 1.000 115.32704 429 LYS C O 1
ATOM 10058 N N . VAL C 1 430 ? 27.68932 24.42656 36.27332 1.000 87.57799 430 VAL C N 1
ATOM 10059 C CA . VAL C 1 430 ? 28.11528 23.70388 35.07634 1.000 91.19120 430 VAL C CA 1
ATOM 10060 C C . VAL C 1 430 ? 27.95438 22.20144 35.27267 1.000 83.16766 430 VAL C C 1
ATOM 10061 O O . VAL C 1 430 ? 28.30359 21.65137 36.32542 1.000 96.97710 430 VAL C O 1
ATOM 10065 N N . ARG C 1 431 ? 27.42958 21.52139 34.24042 1.000 76.12084 431 ARG C N 1
ATOM 10066 C CA . ARG C 1 431 ? 27.29704 20.06912 34.27250 1.000 76.76418 431 ARG C CA 1
ATOM 10067 C C . ARG C 1 431 ? 27.68683 19.38968 32.96280 1.000 82.09256 431 ARG C C 1
ATOM 10068 O O . ARG C 1 431 ? 27.50740 18.17056 32.84588 1.000 70.22756 431 ARG C O 1
ATOM 10076 N N . THR C 1 432 ? 28.20664 20.12095 31.97946 1.000 76.73988 432 THR C N 1
ATOM 10077 C CA . THR C 1 432 ? 28.63876 19.51956 30.72467 1.000 76.61522 432 THR C CA 1
ATOM 10078 C C . THR C 1 432 ? 29.76626 20.36159 30.14315 1.000 70.18088 432 THR C C 1
ATOM 10079 O O . THR C 1 432 ? 30.00628 21.49220 30.57171 1.000 82.33145 432 THR C O 1
ATOM 10083 N N . TYR C 1 433 ? 30.46796 19.79529 29.16082 1.000 65.88003 433 TYR C N 1
ATOM 10084 C CA . TYR C 1 433 ? 31.61609 20.45132 28.55241 1.000 63.86180 433 TYR C CA 1
ATOM 10085 C C . TYR C 1 433 ? 31.49357 20.42485 27.03728 1.000 65.47552 433 TYR C C 1
ATOM 10086 O O . TYR C 1 433 ? 30.81266 19.57275 26.45872 1.000 72.26768 433 TYR C O 1
ATOM 10095 N N . VAL C 1 434 ? 32.17358 21.37422 26.40297 1.000 65.90990 434 VAL C N 1
ATOM 10096 C CA . VAL C 1 434 ? 32.11694 21.57579 24.96177 1.000 64.12141 434 VAL C CA 1
ATOM 10097 C C . VAL C 1 434 ? 33.50643 21.31832 24.39448 1.000 55.96279 434 VAL C C 1
ATOM 10098 O O . VAL C 1 434 ? 34.47620 21.92358 24.85875 1.000 62.14233 434 VAL C O 1
ATOM 10102 N N . PRO C 1 435 ? 33.65228 20.44650 23.39807 1.000 56.10756 435 PRO C N 1
ATOM 10103 C CA . PRO C 1 435 ? 34.96510 20.19463 22.76179 1.000 56.47201 435 PRO C CA 1
ATOM 10104 C C . PRO C 1 435 ? 35.29491 21.23267 21.69284 1.000 56.65563 435 PRO C C 1
ATOM 10105 O O . PRO C 1 435 ? 35.18311 21.01066 20.48491 1.000 63.33095 435 PRO C O 1
ATOM 10109 N N . VAL C 1 436 ? 35.73311 22.40972 22.14250 1.000 51.97281 436 VAL C N 1
ATOM 10110 C CA . VAL C 1 436 ? 35.84946 23.55632 21.24730 1.000 52.67746 436 VAL C CA 1
ATOM 10111 C C . VAL C 1 436 ? 37.02586 23.44892 20.28614 1.000 59.19300 436 VAL C C 1
ATOM 10112 O O . VAL C 1 436 ? 37.02503 24.11597 19.24482 1.000 63.93090 436 VAL C O 1
ATOM 10116 N N . ALA C 1 437 ? 38.03175 22.63320 20.59206 1.000 52.25848 437 ALA C N 1
ATOM 10117 C CA . ALA C 1 437 ? 39.20673 22.56823 19.73643 1.000 50.99827 437 ALA C CA 1
ATOM 10118 C C . ALA C 1 437 ? 39.78676 21.16332 19.73791 1.000 57.22713 437 ALA C C 1
ATOM 10119 O O . ALA C 1 437 ? 39.93036 20.53889 20.79245 1.000 57.68271 437 ALA C O 1
ATOM 10121 N N . ARG C 1 438 ? 40.11286 20.67821 18.54291 1.000 52.83050 438 ARG C N 1
ATOM 10122 C CA . ARG C 1 438 ? 40.85516 19.44209 18.35381 1.000 52.56471 438 ARG C CA 1
ATOM 10123 C C . ARG C 1 438 ? 41.96069 19.69755 17.34189 1.000 52.41816 438 ARG C C 1
ATOM 10124 O O . ARG C 1 438 ? 41.87552 20.61257 16.51765 1.000 55.17867 438 ARG C O 1
ATOM 10132 N N . GLY C 1 439 ? 43.01061 18.88557 17.41200 1.000 40.65092 439 GLY C N 1
ATOM 10133 C CA . GLY C 1 439 ? 44.14468 19.12994 16.54351 1.000 43.28432 439 GLY C CA 1
ATOM 10134 C C . GLY C 1 439 ? 45.06507 17.93484 16.43020 1.000 57.56750 439 GLY C C 1
ATOM 10135 O O . GLY C 1 439 ? 44.89204 16.91313 17.09929 1.000 60.83433 439 GLY C O 1
ATOM 10136 N N . ILE C 1 440 ? 46.06234 18.09170 15.56523 1.000 48.35189 440 ILE C N 1
ATOM 10137 C CA . ILE C 1 440 ? 47.05053 17.06061 15.28840 1.000 52.26411 440 ILE C CA 1
ATOM 10138 C C . ILE C 1 440 ? 48.43828 17.67327 15.38637 1.000 59.10701 440 ILE C C 1
ATOM 10139 O O . ILE C 1 440 ? 48.68088 18.77249 14.87700 1.000 65.27481 440 ILE C O 1
ATOM 10144 N N . LYS C 1 441 ? 49.34184 16.96662 16.05717 1.000 51.94447 441 LYS C N 1
ATOM 10145 C CA . LYS C 1 441 ? 50.76780 17.26879 16.04372 1.000 58.44266 441 LYS C CA 1
ATOM 10146 C C . LYS C 1 441 ? 51.47172 16.06840 15.42761 1.000 69.31787 441 LYS C C 1
ATOM 10147 O O . LYS C 1 441 ? 51.59179 15.01951 16.06914 1.000 69.69705 441 LYS C O 1
ATOM 10153 N N . THR C 1 442 ? 51.91436 16.21141 14.18120 1.000 62.99972 442 THR C N 1
ATOM 10154 C CA . THR C 1 442 ? 52.69591 15.18292 13.51545 1.000 55.57837 442 THR C CA 1
ATOM 10155 C C . THR C 1 442 ? 54.18017 15.53717 13.62347 1.000 58.55791 442 THR C C 1
ATOM 10156 O O . THR C 1 442 ? 54.56571 16.49600 14.29755 1.000 70.07705 442 THR C O 1
ATOM 10160 N N . HIS C 1 443 ? 55.02778 14.75139 12.95426 1.000 56.10191 443 HIS C N 1
ATOM 10161 C CA . HIS C 1 443 ? 56.46713 14.97774 13.04488 1.000 64.39006 443 HIS C CA 1
ATOM 10162 C C . HIS C 1 443 ? 56.87034 16.31853 12.44863 1.000 69.41906 443 HIS C C 1
ATOM 10163 O O . HIS C 1 443 ? 57.83456 16.93690 12.91216 1.000 60.99857 443 HIS C O 1
ATOM 10170 N N . ARG C 1 444 ? 56.14475 16.78822 11.43478 1.000 68.72686 444 ARG C N 1
ATOM 10171 C CA . ARG C 1 444 ? 56.51868 17.99851 10.71656 1.000 72.95307 444 ARG C CA 1
ATOM 10172 C C . ARG C 1 444 ? 55.54878 19.15603 10.90552 1.000 68.33982 444 ARG C C 1
ATOM 10173 O O . ARG C 1 444 ? 55.98094 20.31065 10.89278 1.000 69.31649 444 ARG C O 1
ATOM 10181 N N . TYR C 1 445 ? 54.25932 18.88790 11.09415 1.000 64.92775 445 TYR C N 1
ATOM 10182 C CA . TYR C 1 445 ? 53.25281 19.93721 11.09961 1.000 63.48839 445 TYR C CA 1
ATOM 10183 C C . TYR C 1 445 ? 52.45715 19.93750 12.39921 1.000 64.85305 445 TYR C C 1
ATOM 10184 O O . TYR C 1 445 ? 52.40388 18.94403 13.12812 1.000 57.36293 445 TYR C O 1
ATOM 10193 N N . THR C 1 446 ? 51.84492 21.08483 12.68483 1.000 55.65443 446 THR C N 1
ATOM 10194 C CA . THR C 1 446 ? 50.90997 21.23354 13.79316 1.000 49.80729 446 THR C CA 1
ATOM 10195 C C . THR C 1 446 ? 49.64528 21.87992 13.25587 1.000 53.71441 446 THR C C 1
ATOM 10196 O O . THR C 1 446 ? 49.68355 23.01950 12.78216 1.000 68.04189 446 THR C O 1
ATOM 10200 N N . LEU C 1 447 ? 48.53488 21.15163 13.31234 1.000 53.35370 447 LEU C N 1
ATOM 10201 C CA . LEU C 1 447 ? 47.23859 21.67297 12.90563 1.000 53.79624 447 LEU C CA 1
ATOM 10202 C C . LEU C 1 447 ? 46.29249 21.63257 14.09471 1.000 64.17141 447 LEU C C 1
ATOM 10203 O O . LEU C 1 447 ? 46.21179 20.61650 14.79151 1.000 66.67210 447 LEU C O 1
ATOM 10208 N N . SER C 1 448 ? 45.59139 22.73977 14.32941 1.000 56.93646 448 SER C N 1
ATOM 10209 C CA . SER C 1 448 ? 44.58727 22.81752 15.37983 1.000 61.19243 448 SER C CA 1
ATOM 10210 C C . SER C 1 448 ? 43.35769 23.51432 14.82185 1.000 61.04039 448 SER C C 1
ATOM 10211 O O . SER C 1 448 ? 43.47528 24.55755 14.17348 1.000 61.44763 448 SER C O 1
ATOM 10214 N N . LEU C 1 449 ? 42.18555 22.94133 15.07602 1.000 52.11141 449 LEU C N 1
ATOM 10215 C CA . LEU C 1 449 ? 40.93264 23.44613 14.53632 1.000 62.06138 449 LEU C CA 1
ATOM 10216 C C . LEU C 1 449 ? 40.00913 23.81014 15.68851 1.000 60.97023 449 LEU C C 1
ATOM 10217 O O . LEU C 1 449 ? 39.71145 22.96771 16.53994 1.000 64.40183 449 LEU C O 1
ATOM 10222 N N . THR C 1 450 ? 39.55953 25.06055 15.71433 1.000 68.16107 450 THR C N 1
ATOM 10223 C CA . THR C 1 450 ? 38.61685 25.54332 16.71062 1.000 68.92048 450 THR C CA 1
ATOM 10224 C C . THR C 1 450 ? 37.26073 25.74088 16.05218 1.000 63.82820 450 THR C C 1
ATOM 10225 O O . THR C 1 450 ? 37.17093 26.32819 14.97094 1.000 66.39141 450 THR C O 1
ATOM 10229 N N . VAL C 1 451 ? 36.20992 25.24724 16.70092 1.000 55.36603 451 VAL C N 1
ATOM 10230 C CA . VAL C 1 451 ? 34.85190 25.41787 16.20906 1.000 64.67857 451 VAL C CA 1
ATOM 10231 C C . VAL C 1 451 ? 34.09591 26.30944 17.18253 1.000 72.43323 451 VAL C C 1
ATOM 10232 O O . VAL C 1 451 ? 34.47412 26.46306 18.34690 1.000 74.00058 451 VAL C O 1
ATOM 10236 N N . ASP C 1 452 ? 33.01435 26.90554 16.68882 1.000 67.96758 452 ASP C N 1
ATOM 10237 C CA . ASP C 1 452 ? 32.19368 27.75706 17.53687 1.000 77.74058 452 ASP C CA 1
ATOM 10238 C C . ASP C 1 452 ? 31.51522 26.93091 18.62031 1.000 83.22147 452 ASP C C 1
ATOM 10239 O O . ASP C 1 452 ? 31.01443 25.82942 18.36645 1.000 86.85336 452 ASP C O 1
ATOM 10244 N N . LYS C 1 453 ? 31.50514 27.47874 19.83824 1.000 80.83706 453 LYS C N 1
ATOM 10245 C CA . LYS C 1 453 ? 30.86558 26.80789 20.96536 1.000 71.94951 453 LYS C CA 1
ATOM 10246 C C . LYS C 1 453 ? 29.40225 26.49661 20.68185 1.000 79.03955 453 LYS C C 1
ATOM 10247 O O . LYS C 1 453 ? 28.87342 25.48330 21.14636 1.000 84.73564 453 LYS C O 1
ATOM 10253 N N . GLU C 1 454 ? 28.73123 27.34782 19.91545 1.000 93.39217 454 GLU C N 1
ATOM 10254 C CA . GLU C 1 454 ? 27.28417 27.26022 19.76222 1.000 97.99903 454 GLU C CA 1
ATOM 10255 C C . GLU C 1 454 ? 26.84796 26.35283 18.61812 1.000 90.45927 454 GLU C C 1
ATOM 10256 O O . GLU C 1 454 ? 25.85425 25.62678 18.76441 1.000 100.20213 454 GLU C O 1
ATOM 10262 N N . ASN C 1 455 ? 27.54556 26.37001 17.47959 1.000 83.51717 455 ASN C N 1
ATOM 10263 C CA . ASN C 1 455 ? 27.07558 25.66279 16.29365 1.000 71.89254 455 ASN C CA 1
ATOM 10264 C C . ASN C 1 455 ? 28.09008 24.71781 15.65635 1.000 81.08066 455 ASN C C 1
ATOM 10265 O O . ASN C 1 455 ? 27.79175 24.14472 14.60202 1.000 90.40226 455 ASN C O 1
ATOM 10270 N N . LYS C 1 456 ? 29.26852 24.54247 16.25387 1.000 80.00214 456 LYS C N 1
ATOM 10271 C CA . LYS C 1 456 ? 30.23531 23.50574 15.88715 1.000 80.33950 456 LYS C CA 1
ATOM 10272 C C . LYS C 1 456 ? 30.69886 23.59524 14.43469 1.000 77.86961 456 LYS C C 1
ATOM 10273 O O . LYS C 1 456 ? 31.15866 22.59724 13.87089 1.000 76.44044 456 LYS C O 1
ATOM 10279 N N . GLN C 1 457 ? 30.59829 24.76116 13.80610 1.000 80.92327 457 GLN C N 1
ATOM 10280 C CA . GLN C 1 457 ? 31.22426 24.97608 12.51018 1.000 86.67895 457 GLN C CA 1
ATOM 10281 C C . GLN C 1 457 ? 32.56536 25.67160 12.70503 1.000 71.06954 457 GLN C C 1
ATOM 10282 O O . GLN C 1 457 ? 32.79916 26.34995 13.70963 1.000 55.66578 457 GLN C O 1
ATOM 10288 N N . LEU C 1 458 ? 33.44798 25.48878 11.72518 1.000 64.13117 458 LEU C N 1
ATOM 10289 C CA . LEU C 1 458 ? 34.84304 25.88623 11.88168 1.000 58.36165 458 LEU C CA 1
ATOM 10290 C C . LEU C 1 458 ? 34.97039 27.38191 12.13746 1.000 69.17838 458 LEU C C 1
ATOM 10291 O O . LEU C 1 458 ? 34.36839 28.20049 11.43569 1.000 77.27177 458 LEU C O 1
ATOM 10296 N N . LYS C 1 459 ? 35.76125 27.73250 13.14910 1.000 82.15238 459 LYS C N 1
ATOM 10297 C CA . LYS C 1 459 ? 35.98080 29.12002 13.53051 1.000 71.28955 459 LYS C CA 1
ATOM 10298 C C . LYS C 1 459 ? 37.42056 29.57792 13.37512 1.000 67.07473 459 LYS C C 1
ATOM 10299 O O . LYS C 1 459 ? 37.64623 30.73770 13.02163 1.000 72.51538 459 LYS C O 1
ATOM 10305 N N . GLU C 1 460 ? 38.39965 28.70693 13.61026 1.000 71.27968 460 GLU C N 1
ATOM 10306 C CA . GLU C 1 460 ? 39.79554 29.11031 13.54025 1.000 61.45790 460 GLU C CA 1
ATOM 10307 C C . GLU C 1 460 ? 40.64876 27.94105 13.07084 1.000 56.56486 460 GLU C C 1
ATOM 10308 O O . GLU C 1 460 ? 40.35220 26.77776 13.35903 1.000 64.74680 460 GLU C O 1
ATOM 10314 N N . ILE C 1 461 ? 41.72824 28.27002 12.36332 1.000 54.70245 461 ILE C N 1
ATOM 10315 C CA . ILE C 1 461 ? 42.60221 27.28701 11.73748 1.000 52.37551 461 ILE C CA 1
ATOM 10316 C C . ILE C 1 461 ? 44.03131 27.64662 12.09446 1.000 63.48304 461 ILE C C 1
ATOM 10317 O O . ILE C 1 461 ? 44.48347 28.75967 11.80041 1.000 60.59580 461 ILE C O 1
ATOM 10322 N N . LEU C 1 462 ? 44.73952 26.71874 12.72378 1.000 66.94666 462 LEU C N 1
ATOM 10323 C CA . LEU C 1 462 ? 46.15927 26.87682 13.02354 1.000 53.03005 462 LEU C CA 1
ATOM 10324 C C . LEU C 1 462 ? 46.91666 25.80841 12.25135 1.000 60.02362 462 LEU C C 1
ATOM 10325 O O . LEU C 1 462 ? 46.63341 24.61886 12.41044 1.000 72.36109 462 LEU C O 1
ATOM 10330 N N . LEU C 1 463 ? 47.86580 26.22474 11.41538 1.000 59.75771 463 LEU C N 1
ATOM 10331 C CA . LEU C 1 463 ? 48.65690 25.27024 10.64315 1.000 63.50169 463 LEU C CA 1
ATOM 10332 C C . LEU C 1 463 ? 50.07375 25.80422 10.49997 1.000 57.25869 463 LEU C C 1
ATOM 10333 O O . LEU C 1 463 ? 50.27758 26.87841 9.92528 1.000 58.56815 463 LEU C O 1
ATOM 10338 N N . PHE C 1 464 ? 51.04726 25.05350 11.01209 1.000 58.91346 464 PHE C N 1
ATOM 10339 C CA . PHE C 1 464 ? 52.44564 25.45393 10.97979 1.000 58.09916 464 PHE C CA 1
ATOM 10340 C C . PHE C 1 464 ? 53.31309 24.29419 10.51691 1.000 67.24363 464 PHE C C 1
ATOM 10341 O O . PHE C 1 464 ? 53.07519 23.14239 10.89040 1.000 70.93031 464 PHE C O 1
ATOM 10349 N N . ASP C 1 465 ? 54.32153 24.60692 9.70430 1.000 67.39271 465 ASP C N 1
ATOM 10350 C CA . ASP C 1 465 ? 55.36533 23.64842 9.34234 1.000 51.27057 465 ASP C CA 1
ATOM 10351 C C . ASP C 1 465 ? 56.44070 23.74303 10.41835 1.000 60.28389 465 ASP C C 1
ATOM 10352 O O . ASP C 1 465 ? 57.30510 24.61998 10.37203 1.000 65.26082 465 ASP C O 1
ATOM 10357 N N . ASP C 1 466 ? 56.39263 22.83046 11.39215 1.000 73.00699 466 ASP C N 1
ATOM 10358 C CA . ASP C 1 466 ? 57.29916 22.90281 12.53310 1.000 62.07974 466 ASP C CA 1
ATOM 10359 C C . ASP C 1 466 ? 58.75366 22.65888 12.15134 1.000 55.30575 466 ASP C C 1
ATOM 10360 O O . ASP C 1 466 ? 59.64704 22.98049 12.94210 1.000 64.08634 466 ASP C O 1
ATOM 10365 N N . LEU C 1 467 ? 59.01568 22.10557 10.96598 1.000 63.97803 467 LEU C N 1
ATOM 10366 C CA . LEU C 1 467 ? 60.39436 21.88040 10.54462 1.000 69.66133 467 LEU C CA 1
ATOM 10367 C C . LEU C 1 467 ? 61.03418 23.17085 10.04265 1.000 72.18863 467 LEU C C 1
ATOM 10368 O O . LEU C 1 467 ? 62.12962 23.53959 10.48071 1.000 71.40519 467 LEU C O 1
ATOM 10373 N N . ASP C 1 468 ? 60.36639 23.86888 9.12302 1.000 74.12679 468 ASP C N 1
ATOM 10374 C CA . ASP C 1 468 ? 60.87238 25.13513 8.60927 1.000 76.42407 468 ASP C CA 1
ATOM 10375 C C . ASP C 1 468 ? 60.47174 26.32386 9.46954 1.000 70.49266 468 ASP C C 1
ATOM 10376 O O . ASP C 1 468 ? 61.10177 27.38322 9.37370 1.000 78.57821 468 ASP C O 1
ATOM 10381 N N . ASP C 1 469 ? 59.44644 26.17285 10.30312 1.000 58.77166 469 ASP C N 1
ATOM 10382 C CA . ASP C 1 469 ? 58.95474 27.23880 11.17473 1.000 65.01918 469 ASP C CA 1
ATOM 10383 C C . ASP C 1 469 ? 58.84435 26.69483 12.59449 1.000 67.56900 469 ASP C C 1
ATOM 10384 O O . ASP C 1 469 ? 57.73929 26.49284 13.11314 1.000 75.13822 469 ASP C O 1
ATOM 10389 N N . PRO C 1 470 ? 59.97987 26.43909 13.25409 1.000 59.91686 470 PRO C N 1
ATOM 10390 C CA . PRO C 1 470 ? 59.91788 25.83888 14.59867 1.000 66.03940 470 PRO C CA 1
ATOM 10391 C C . PRO C 1 470 ? 59.21096 26.70854 15.62407 1.000 66.24558 470 PRO C C 1
ATOM 10392 O O . PRO C 1 470 ? 58.57158 26.17433 16.53906 1.000 70.47810 470 PRO C O 1
ATOM 10396 N N . TYR C 1 471 ? 59.29991 28.03099 15.50112 1.000 57.43248 471 TYR C N 1
ATOM 10397 C CA . TYR C 1 471 ? 58.64603 28.94477 16.42713 1.000 53.35044 471 TYR C CA 1
ATOM 10398 C C . TYR C 1 471 ? 57.19836 29.23346 16.04370 1.000 62.09119 471 TYR C C 1
ATOM 10399 O O . TYR C 1 471 ? 56.54701 30.04905 16.70610 1.000 62.75816 471 TYR C O 1
ATOM 10408 N N . GLN C 1 472 ? 56.69411 28.59003 14.98744 1.000 58.22342 472 GLN C N 1
ATOM 10409 C CA . GLN C 1 472 ? 55.26878 28.58693 14.65074 1.000 66.25361 472 GLN C CA 1
ATOM 10410 C C . GLN C 1 472 ? 54.71780 30.00486 14.49943 1.000 68.75157 472 GLN C C 1
ATOM 10411 O O . GLN C 1 472 ? 53.69047 30.36435 15.07722 1.000 57.63662 472 GLN C O 1
ATOM 10417 N N . MET C 1 473 ? 55.41727 30.81902 13.70919 1.000 72.73894 473 MET C N 1
ATOM 10418 C CA . MET C 1 473 ? 55.00337 32.19386 13.46731 1.000 74.89736 473 MET C CA 1
ATOM 10419 C C . MET C 1 473 ? 54.37634 32.40017 12.09695 1.000 75.01588 473 MET C C 1
ATOM 10420 O O . MET C 1 473 ? 53.89621 33.50252 11.81352 1.000 74.74933 473 MET C O 1
ATOM 10425 N N . ASN C 1 474 ? 54.36408 31.37736 11.24753 1.000 77.03402 474 ASN C N 1
ATOM 10426 C CA . ASN C 1 474 ? 53.78055 31.45441 9.91167 1.000 69.03836 474 ASN C CA 1
ATOM 10427 C C . ASN C 1 474 ? 52.55088 30.54797 9.88045 1.000 65.61737 474 ASN C C 1
ATOM 10428 O O . ASN C 1 474 ? 52.65259 29.34792 9.61864 1.000 63.90735 474 ASN C O 1
ATOM 10433 N N . ASN C 1 475 ? 51.38651 31.12978 10.15347 1.000 71.42577 475 ASN C N 1
ATOM 10434 C CA . ASN C 1 475 ? 50.12215 30.39691 10.08500 1.000 61.39866 475 ASN C CA 1
ATOM 10435 C C . ASN C 1 475 ? 49.79990 30.13356 8.61925 1.000 65.76133 475 ASN C C 1
ATOM 10436 O O . ASN C 1 475 ? 49.30924 31.01434 7.90965 1.000 77.20262 475 ASN C O 1
ATOM 10441 N N . ILE C 1 476 ? 50.07369 28.90802 8.16407 1.000 73.62466 476 ILE C N 1
ATOM 10442 C CA . ILE C 1 476 ? 49.96864 28.58688 6.74548 1.000 57.55492 476 ILE C CA 1
ATOM 10443 C C . ILE C 1 476 ? 48.53314 28.75927 6.26666 1.000 71.63629 476 ILE C C 1
ATOM 10444 O O . ILE C 1 476 ? 47.57661 28.36019 6.94295 1.000 72.99598 476 ILE C O 1
ATOM 10449 N N . ASP C 1 477 ? 48.37684 29.37103 5.09472 1.000 65.94898 477 ASP C N 1
ATOM 10450 C CA . ASP C 1 477 ? 47.06272 29.47034 4.47655 1.000 71.77808 477 ASP C CA 1
ATOM 10451 C C . ASP C 1 477 ? 46.63345 28.10529 3.95031 1.000 70.04361 477 ASP C C 1
ATOM 10452 O O . ASP C 1 477 ? 47.38618 27.43936 3.23419 1.000 76.58033 477 ASP C O 1
ATOM 10457 N N . TRP C 1 478 ? 45.41202 27.69397 4.30352 1.000 73.78139 478 TRP C N 1
ATOM 10458 C CA . TRP C 1 478 ? 44.93051 26.36842 3.92733 1.000 83.95820 478 TRP C CA 1
ATOM 10459 C C . TRP C 1 478 ? 44.78512 26.23466 2.41752 1.000 91.04118 478 TRP C C 1
ATOM 10460 O O . TRP C 1 478 ? 45.08166 25.17887 1.84581 1.000 81.87085 478 TRP C O 1
ATOM 10471 N N . ASN C 1 479 ? 44.33258 27.29798 1.75591 1.000 78.76223 479 ASN C N 1
ATOM 10472 C CA . ASN C 1 479 ? 43.93243 27.20121 0.35967 1.000 62.06258 479 ASN C CA 1
ATOM 10473 C C . ASN C 1 479 ? 45.12393 27.14475 -0.58460 1.000 76.32734 479 ASN C C 1
ATOM 10474 O O . ASN C 1 479 ? 44.97358 26.69647 -1.72614 1.000 89.40547 479 ASN C O 1
ATOM 10479 N N . THR C 1 480 ? 46.30230 27.57912 -0.13630 1.000 78.88860 480 THR C N 1
ATOM 10480 C CA . THR C 1 480 ? 47.46516 27.60203 -1.01817 1.000 86.74638 480 THR C CA 1
ATOM 10481 C C . THR C 1 480 ? 48.06986 26.22453 -1.23024 1.000 80.33896 480 THR C C 1
ATOM 10482 O O . THR C 1 480 ? 48.70813 25.99211 -2.26274 1.000 99.54465 480 THR C O 1
ATOM 10486 N N . ARG C 1 481 ? 47.89554 25.29992 -0.28537 1.000 70.17227 481 ARG C N 1
ATOM 10487 C CA . ARG C 1 481 ? 48.39821 23.93259 -0.43977 1.000 99.69682 481 ARG C CA 1
ATOM 10488 C C . ARG C 1 481 ? 47.36399 22.93585 0.06178 1.000 95.14853 481 ARG C C 1
ATOM 10489 O O . ARG C 1 481 ? 47.35612 22.55891 1.24070 1.000 74.65131 481 ARG C O 1
ATOM 10497 N N . PRO C 1 482 ? 46.47571 22.47062 -0.82312 1.000 95.15988 482 PRO C N 1
ATOM 10498 C CA . PRO C 1 482 ? 45.47078 21.48059 -0.40676 1.000 91.03820 482 PRO C CA 1
ATOM 10499 C C . PRO C 1 482 ? 46.01884 20.07099 -0.25753 1.000 81.99410 482 PRO C C 1
ATOM 10500 O O . PRO C 1 482 ? 45.34364 19.24074 0.36616 1.000 66.38002 482 PRO C O 1
ATOM 10504 N N . GLN C 1 483 ? 47.19811 19.76370 -0.81933 1.000 82.37889 483 GLN C N 1
ATOM 10505 C CA . GLN C 1 483 ? 47.78723 18.44280 -0.60103 1.000 75.20275 483 GLN C CA 1
ATOM 10506 C C . GLN C 1 483 ? 48.10474 18.24413 0.87073 1.000 86.29373 483 GLN C C 1
ATOM 10507 O O . GLN C 1 483 ? 47.87099 17.16482 1.42738 1.000 82.98324 483 GLN C O 1
ATOM 10513 N N . LEU C 1 484 ? 48.62368 19.28781 1.51704 1.000 92.05288 484 LEU C N 1
ATOM 10514 C CA . LEU C 1 484 ? 48.83479 19.24877 2.95321 1.000 84.11135 484 LEU C CA 1
ATOM 10515 C C . LEU C 1 484 ? 47.50497 19.11393 3.68084 1.000 72.28704 484 LEU C C 1
ATOM 10516 O O . LEU C 1 484 ? 47.33644 18.22258 4.52128 1.000 66.32923 484 LEU C O 1
ATOM 10521 N N . LYS C 1 485 ? 46.53369 19.96877 3.32823 1.000 71.94044 485 LYS C N 1
ATOM 10522 C CA . LYS C 1 485 ? 45.19706 19.91731 3.92053 1.000 64.23236 485 LYS C CA 1
ATOM 10523 C C . LYS C 1 485 ? 44.64633 18.49725 3.96881 1.000 74.63995 485 LYS C C 1
ATOM 10524 O O . LYS C 1 485 ? 44.10488 18.06781 4.99468 1.000 64.98033 485 LYS C O 1
ATOM 10530 N N . ARG C 1 486 ? 44.80783 17.73832 2.88290 1.000 84.91263 486 ARG C N 1
ATOM 10531 C CA . ARG C 1 486 ? 44.25691 16.38709 2.84902 1.000 73.79822 486 ARG C CA 1
ATOM 10532 C C . ARG C 1 486 ? 44.97960 15.47431 3.83219 1.000 67.37373 486 ARG C C 1
ATOM 10533 O O . ARG C 1 486 ? 44.34019 14.77241 4.62301 1.000 74.08324 486 ARG C O 1
ATOM 10541 N N . GLN C 1 487 ? 46.31562 15.48927 3.81335 1.000 66.62848 487 GLN C N 1
ATOM 10542 C CA . GLN C 1 487 ? 47.07937 14.58988 4.67333 1.000 60.62454 487 GLN C CA 1
ATOM 10543 C C . GLN C 1 487 ? 46.71690 14.78379 6.14175 1.000 73.14370 487 GLN C C 1
ATOM 10544 O O . GLN C 1 487 ? 46.42041 13.81376 6.84735 1.000 75.57837 487 GLN C O 1
ATOM 10550 N N . LEU C 1 488 ? 46.72415 16.03418 6.62053 1.000 81.71051 488 LEU C N 1
ATOM 10551 C CA . LEU C 1 488 ? 46.47730 16.26346 8.04062 1.000 79.92912 488 LEU C CA 1
ATOM 10552 C C . LEU C 1 488 ? 45.01629 16.04061 8.40557 1.000 75.06800 488 LEU C C 1
ATOM 10553 O O . LEU C 1 488 ? 44.72174 15.56974 9.51048 1.000 68.73441 488 LEU C O 1
ATOM 10558 N N . LEU C 1 489 ? 44.08480 16.37715 7.50833 1.000 70.38282 489 LEU C N 1
ATOM 10559 C CA . LEU C 1 489 ? 42.68010 16.10482 7.80180 1.000 70.08284 489 LEU C CA 1
ATOM 10560 C C . LEU C 1 489 ? 42.39750 14.60606 7.83204 1.000 76.19615 489 LEU C C 1
ATOM 10561 O O . LEU C 1 489 ? 41.54684 14.15261 8.60695 1.000 60.24795 489 LEU C O 1
ATOM 10566 N N . ILE C 1 490 ? 43.09362 13.82637 7.00144 1.000 68.98416 490 ILE C N 1
ATOM 10567 C CA . ILE C 1 490 ? 42.97787 12.37398 7.08241 1.000 69.34013 490 ILE C CA 1
ATOM 10568 C C . ILE C 1 490 ? 43.53537 11.87568 8.41049 1.000 63.40227 490 ILE C C 1
ATOM 10569 O O . ILE C 1 490 ? 42.91162 11.06000 9.10128 1.000 68.05960 490 ILE C O 1
ATOM 10574 N N . GLN C 1 491 ? 44.71875 12.36549 8.79170 1.000 67.82646 491 GLN C N 1
ATOM 10575 C CA . GLN C 1 491 ? 45.31015 11.96044 10.06380 1.000 64.57184 491 GLN C CA 1
ATOM 10576 C C . GLN C 1 491 ? 44.42226 12.35870 11.23575 1.000 78.38802 491 GLN C C 1
ATOM 10577 O O . GLN C 1 491 ? 44.25012 11.58336 12.18355 1.000 62.46221 491 GLN C O 1
ATOM 10583 N N . LEU C 1 492 ? 43.83862 13.55964 11.18408 1.000 64.30639 492 LEU C N 1
ATOM 10584 C CA . LEU C 1 492 ? 42.97664 14.00170 12.27539 1.000 56.49045 492 LEU C CA 1
ATOM 10585 C C . LEU C 1 492 ? 41.73918 13.12235 12.39299 1.000 63.17034 492 LEU C C 1
ATOM 10586 O O . LEU C 1 492 ? 41.35329 12.72696 13.49912 1.000 57.94086 492 LEU C O 1
ATOM 10591 N N . GLY C 1 493 ? 41.11014 12.79718 11.26246 1.000 74.57236 493 GLY C N 1
ATOM 10592 C CA . GLY C 1 493 ? 39.93068 11.94841 11.30238 1.000 71.48507 493 GLY C CA 1
ATOM 10593 C C . GLY C 1 493 ? 40.22986 10.54329 11.78898 1.000 66.60751 493 GLY C C 1
ATOM 10594 O O . GLY C 1 493 ? 39.46065 9.97026 12.56675 1.000 59.36187 493 GLY C O 1
ATOM 10595 N N . GLN C 1 494 ? 41.34947 9.96865 11.33974 1.000 65.08457 494 GLN C N 1
ATOM 10596 C CA . GLN C 1 494 ? 41.72122 8.62523 11.77550 1.000 59.90418 494 GLN C CA 1
ATOM 10597 C C . GLN C 1 494 ? 41.94552 8.57420 13.28049 1.000 69.51741 494 GLN C C 1
ATOM 10598 O O . GLN C 1 494 ? 41.48746 7.64206 13.95285 1.000 68.09359 494 GLN C O 1
ATOM 10604 N N . LEU C 1 495 ? 42.64338 9.57226 13.82821 1.000 67.14816 495 LEU C N 1
ATOM 10605 C CA . LEU C 1 495 ? 42.90449 9.58768 15.26297 1.000 61.60917 495 LEU C CA 1
ATOM 10606 C C . LEU C 1 495 ? 41.63673 9.87600 16.05365 1.000 47.82319 495 LEU C C 1
ATOM 10607 O O . LEU C 1 495 ? 41.42861 9.30017 17.12758 1.000 46.43329 495 LEU C O 1
ATOM 10612 N N . LEU C 1 496 ? 40.77814 10.76316 15.54213 1.000 51.81455 496 LEU C N 1
ATOM 10613 C CA . LEU C 1 496 ? 39.51754 11.03818 16.22413 1.000 62.45713 496 LEU C CA 1
ATOM 10614 C C . LEU C 1 496 ? 38.63946 9.79661 16.29161 1.000 69.37463 496 LEU C C 1
ATOM 10615 O O . LEU C 1 496 ? 37.84981 9.64593 17.23100 1.000 68.73105 496 LEU C O 1
ATOM 10620 N N . LYS C 1 497 ? 38.76456 8.89648 15.31321 1.000 67.36279 497 LYS C N 1
ATOM 10621 C CA . LYS C 1 497 ? 37.97925 7.66865 15.33788 1.000 65.23396 497 LYS C CA 1
ATOM 10622 C C . LYS C 1 497 ? 38.64115 6.59817 16.19871 1.000 60.39943 497 LYS C C 1
ATOM 10623 O O . LYS C 1 497 ? 37.94568 5.80915 16.84925 1.000 56.64958 497 LYS C O 1
ATOM 10629 N N . LYS C 1 498 ? 39.97856 6.56615 16.23223 1.000 49.50798 498 LYS C N 1
ATOM 10630 C CA . LYS C 1 498 ? 40.66999 5.52126 16.98018 1.000 45.64923 498 LYS C CA 1
ATOM 10631 C C . LYS C 1 498 ? 40.37360 5.60828 18.46902 1.000 53.97607 498 LYS C C 1
ATOM 10632 O O . LYS C 1 498 ? 40.35553 4.58349 19.16037 1.000 64.87280 498 LYS C O 1
ATOM 10638 N N . TYR C 1 499 ? 40.12863 6.81153 18.97798 1.000 54.53748 499 TYR C N 1
ATOM 10639 C CA . TYR C 1 499 ? 39.89322 7.01774 20.39694 1.000 60.05755 499 TYR C CA 1
ATOM 10640 C C . TYR C 1 499 ? 38.46123 7.42501 20.71157 1.000 56.20863 499 TYR C C 1
ATOM 10641 O O . TYR C 1 499 ? 38.14025 7.63830 21.88631 1.000 60.23959 499 TYR C O 1
ATOM 10650 N N . ASP C 1 500 ? 37.59563 7.52872 19.70017 1.000 52.17975 500 ASP C N 1
ATOM 10651 C CA . ASP C 1 500 ? 36.17953 7.84783 19.88785 1.000 58.37478 500 ASP C CA 1
ATOM 10652 C C . ASP C 1 500 ? 36.00878 9.18345 20.61423 1.000 54.36855 500 ASP C C 1
ATOM 10653 O O . ASP C 1 500 ? 35.31385 9.28901 21.62742 1.000 56.12508 500 ASP C O 1
ATOM 10658 N N . ASP C 1 501 ? 36.65812 10.21058 20.07946 1.000 57.35249 501 ASP C N 1
ATOM 10659 C CA . ASP C 1 501 ? 36.57062 11.53895 20.65401 1.000 61.31783 501 ASP C CA 1
ATOM 10660 C C . ASP C 1 501 ? 35.18153 12.11981 20.38860 1.000 69.00904 501 ASP C C 1
ATOM 10661 O O . ASP C 1 501 ? 34.53226 11.75388 19.40556 1.000 77.15371 501 ASP C O 1
ATOM 10666 N N . PRO C 1 502 ? 34.69002 12.99783 21.27206 1.000 64.90773 502 PRO C N 1
ATOM 10667 C CA . PRO C 1 502 ? 33.39285 13.64856 21.02843 1.000 74.99242 502 PRO C CA 1
ATOM 10668 C C . PRO C 1 502 ? 33.21095 14.19813 19.61762 1.000 75.37684 502 PRO C C 1
ATOM 10669 O O . PRO C 1 502 ? 32.07430 14.27376 19.14050 1.000 70.53017 502 PRO C O 1
ATOM 10673 N N . TRP C 1 503 ? 34.29585 14.57259 18.93044 1.000 69.49950 503 TRP C N 1
ATOM 10674 C CA . TRP C 1 503 ? 34.16781 15.03531 17.55204 1.000 71.78323 503 TRP C CA 1
ATOM 10675 C C . TRP C 1 503 ? 33.79137 13.91034 16.59881 1.000 71.81846 503 TRP C C 1
ATOM 10676 O O . TRP C 1 503 ? 33.30794 14.18799 15.49719 1.000 71.34091 503 TRP C O 1
ATOM 10687 N N . TYR C 1 504 ? 33.99879 12.65389 16.99501 1.000 74.51727 504 TYR C N 1
ATOM 10688 C CA . TYR C 1 504 ? 33.59885 11.50955 16.18572 1.000 74.69617 504 TYR C CA 1
ATOM 10689 C C . TYR C 1 504 ? 32.19006 11.04337 16.53062 1.000 64.95353 504 TYR C C 1
ATOM 10690 O O . TYR C 1 504 ? 31.38002 10.79590 15.63373 1.000 65.24109 504 TYR C O 1
ATOM 10699 N N . LYS C 1 505 ? 31.88653 10.91927 17.82402 1.000 70.50215 505 LYS C N 1
ATOM 10700 C CA . LYS C 1 505 ? 30.54532 10.51754 18.23708 1.000 74.96696 505 LYS C CA 1
ATOM 10701 C C . LYS C 1 505 ? 29.50521 11.53161 17.77690 1.000 69.27194 505 LYS C C 1
ATOM 10702 O O . LYS C 1 505 ? 28.46816 11.16422 17.21281 1.000 92.60716 505 LYS C O 1
ATOM 10704 N N . ASP C 1 506 ? 29.77308 12.81609 17.99775 1.000 72.16902 506 ASP C N 1
ATOM 10705 C CA . ASP C 1 506 ? 28.83630 13.87910 17.66144 1.000 75.04364 506 ASP C CA 1
ATOM 10706 C C . ASP C 1 506 ? 28.98571 14.37615 16.22946 1.000 79.42053 506 ASP C C 1
ATOM 10707 O O . ASP C 1 506 ? 28.19923 15.22760 15.80119 1.000 72.65432 506 ASP C O 1
ATOM 10712 N N . GLY C 1 507 ? 29.96762 13.87294 15.48517 1.000 78.81017 507 GLY C N 1
ATOM 10713 C CA . GLY C 1 507 ? 30.15409 14.27070 14.10319 1.000 74.17898 507 GLY C CA 1
ATOM 10714 C C . GLY C 1 507 ? 30.43552 15.74806 13.92527 1.000 68.80611 507 GLY C C 1
ATOM 10715 O O . GLY C 1 507 ? 29.81589 16.40870 13.08683 1.000 81.71515 507 GLY C O 1
ATOM 10716 N N . ILE C 1 508 ? 31.36096 16.28039 14.71648 1.000 78.99767 508 ILE C N 1
ATOM 10717 C CA . ILE C 1 508 ? 31.76500 17.67630 14.59024 1.000 72.43578 508 ILE C CA 1
ATOM 10718 C C . ILE C 1 508 ? 32.77949 17.77929 13.45969 1.000 73.67659 508 ILE C C 1
ATOM 10719 O O . ILE C 1 508 ? 33.81546 17.10641 13.48312 1.000 80.53896 508 ILE C O 1
ATOM 10724 N N . LEU C 1 509 ? 32.47868 18.62014 12.46717 1.000 55.76191 509 LEU C N 1
ATOM 10725 C CA . LEU C 1 509 ? 33.31247 18.76645 11.26967 1.000 55.47469 509 LEU C CA 1
ATOM 10726 C C . LEU C 1 509 ? 33.45775 17.43674 10.53339 1.000 75.78150 509 LEU C C 1
ATOM 10727 O O . LEU C 1 509 ? 34.52962 17.10327 10.02185 1.000 74.60165 509 LEU C O 1
ATOM 10732 N N . LYS C 1 510 ? 32.36428 16.67056 10.48321 1.000 75.02785 510 LYS C N 1
ATOM 10733 C CA . LYS C 1 510 ? 32.38727 15.37702 9.80601 1.000 68.37839 510 LYS C CA 1
ATOM 10734 C C . LYS C 1 510 ? 32.69374 15.54145 8.32423 1.000 73.68008 510 LYS C C 1
ATOM 10735 O O . LYS C 1 510 ? 33.50708 14.80138 7.75777 1.000 77.62350 510 LYS C O 1
ATOM 10737 N N . ASP C 1 511 ? 32.04951 16.51567 7.67928 1.000 90.09031 511 ASP C N 1
ATOM 10738 C CA . ASP C 1 511 ? 32.27667 16.77446 6.26409 1.000 70.35214 511 ASP C CA 1
ATOM 10739 C C . ASP C 1 511 ? 33.68464 17.27833 5.97413 1.000 76.27209 511 ASP C C 1
ATOM 10740 O O . ASP C 1 511 ? 34.05799 17.36350 4.79871 1.000 77.13159 511 ASP C O 1
ATOM 10742 N N . LEU C 1 512 ? 34.46060 17.61128 7.00478 1.000 76.20191 512 LEU C N 1
ATOM 10743 C CA . LEU C 1 512 ? 35.85573 18.02708 6.86127 1.000 64.76603 512 LEU C CA 1
ATOM 10744 C C . LEU C 1 512 ? 35.99143 19.28670 6.01452 1.000 71.34561 512 LEU C C 1
ATOM 10745 O O . LEU C 1 512 ? 36.60142 20.26848 6.44049 1.000 74.37997 512 LEU C O 1
#